Protein AF-A0A7R9H539-F1 (afdb_monomer)

Sequence (757 aa):
MKGAVKYFLKRWRNIGNGRETGSTESFCNLQKEQENGSVLKTHSPAEFNRLQQQCSSKSEEFDTLEEYIVESKCPQINIATLLIVILLIVVFIVVPIVYLLHCFGLLNSHWPADEFNRVLTDHSHSDPRKDRVYNFDTSYANQNYIKSVYKPKEYVSHKDGPKHLGALKLSPPPKPTIDQCTRVSDSLRFDCYPEEGANEKSCANRGCCWAKPNYTTDEPIDDQLNIPYCYYPLQFKGYKFVNVSETSFGSTAYLKRTFSSSYPKDARLLKMDVKYESQKRLRIKIYDPKHTRFEPPFPEVPVVEKAASNPDYRVFIDESQLGFKVIRNSDNETIFNSVNIGGFVFADQFLQLSALLPSQFIYGLGEHRSSLKLSTSWQIFTMMNHDQVPSENVSSHLTRQGFHPFYLVMEKSGNSHGVFLLNSNAMDVILQPTPAITFRTIGGILDLYFFLGPTPSDVVTQYTDVIGKPFMPPFWGLGFHLCRFGYKTLTETKEVWNRTRVRWYTAGFHAMDVQWNDLDYMAHSSDFTYNQTTYAGLPQFVNLLHQVGMHYVPLIDPGISAAEPAGTYPPYDEGLKLGIFVKNSSGQPFIGKLFQQVWNPVDTVWPDFTHPKTVDYWLDQLKSMHDKFQFDGAWIDMNEPSNFWSGSTRGCENNSLDYPPYTPGVLGGKLFFRTLCMNSEQHAGKHYDVHNLYGFTEAIVTSFVMSEIRERRPFVISRSTFSGHGHYAGHWSGDIASTWYDMKISVPGASLNSLTN

Structure (mmCIF, N/CA/C/O backbone):
data_AF-A0A7R9H539-F1
#
_entry.id   AF-A0A7R9H539-F1
#
loop_
_atom_site.group_PDB
_atom_site.id
_atom_site.type_symbol
_atom_site.label_atom_id
_atom_site.label_alt_id
_atom_site.label_comp_id
_atom_site.label_asym_id
_atom_site.label_entity_id
_atom_site.label_seq_id
_atom_site.pdbx_PDB_ins_code
_atom_site.Cartn_x
_atom_site.Cartn_y
_atom_site.Cartn_z
_atom_site.occupancy
_atom_site.B_iso_or_equiv
_atom_site.auth_seq_id
_atom_site.auth_comp_id
_atom_site.auth_asym_id
_atom_site.auth_atom_id
_atom_site.pdbx_PDB_model_num
ATOM 1 N N . MET A 1 1 ? -60.196 -14.425 5.681 1.00 45.78 1 MET A N 1
ATOM 2 C CA . MET A 1 1 ? -60.650 -13.257 4.878 1.00 45.78 1 MET A CA 1
ATOM 3 C C . MET A 1 1 ? -61.835 -12.462 5.453 1.00 45.78 1 MET A C 1
ATOM 5 O O . MET A 1 1 ? -61.834 -11.256 5.267 1.00 45.78 1 MET A O 1
ATOM 9 N N . LYS A 1 2 ? -62.806 -13.021 6.202 1.00 37.19 2 LYS A N 1
ATOM 10 C CA . LYS A 1 2 ? -63.928 -12.220 6.768 1.00 37.19 2 LYS A CA 1
ATOM 11 C C . LYS A 1 2 ? -63.585 -11.303 7.972 1.00 37.19 2 LYS A C 1
ATOM 13 O O . LYS A 1 2 ? -64.372 -10.419 8.286 1.00 37.19 2 LYS A O 1
ATOM 18 N N . GLY A 1 3 ? -62.418 -11.454 8.612 1.00 42.56 3 GLY A N 1
ATOM 19 C CA . GLY A 1 3 ? -61.951 -10.561 9.694 1.00 42.56 3 GLY A CA 1
ATOM 20 C C . GLY A 1 3 ? -61.209 -9.303 9.214 1.00 42.56 3 GLY A C 1
ATOM 21 O O . GLY A 1 3 ? -61.412 -8.220 9.754 1.00 42.56 3 GLY A O 1
ATOM 22 N N . ALA A 1 4 ? -60.417 -9.414 8.143 1.00 39.91 4 ALA A N 1
ATOM 23 C CA . ALA A 1 4 ? -59.607 -8.310 7.614 1.00 39.91 4 ALA A CA 1
ATOM 24 C C . ALA A 1 4 ? -60.449 -7.222 6.914 1.00 39.91 4 ALA A C 1
ATOM 26 O O . ALA A 1 4 ? -60.151 -6.034 7.017 1.00 39.91 4 ALA A O 1
ATOM 27 N N . VAL A 1 5 ? -61.572 -7.608 6.297 1.00 42.69 5 VAL A N 1
ATOM 28 C CA . VAL A 1 5 ? -62.507 -6.674 5.637 1.00 42.69 5 VAL A CA 1
ATOM 29 C C . VAL A 1 5 ? -63.252 -5.791 6.655 1.00 42.69 5 VAL A C 1
ATOM 31 O O . VAL A 1 5 ? -63.571 -4.639 6.370 1.00 42.69 5 VAL A O 1
ATOM 34 N N . LYS A 1 6 ? -63.460 -6.275 7.890 1.00 37.28 6 LYS A N 1
ATOM 35 C CA . LYS A 1 6 ? -64.132 -5.519 8.963 1.00 37.28 6 LYS A CA 1
ATOM 36 C C . LYS A 1 6 ? -63.228 -4.457 9.609 1.00 37.28 6 LYS A C 1
ATOM 38 O O . LYS A 1 6 ? -63.735 -3.474 10.144 1.00 37.28 6 LYS A O 1
ATOM 43 N N . TYR A 1 7 ? -61.907 -4.632 9.535 1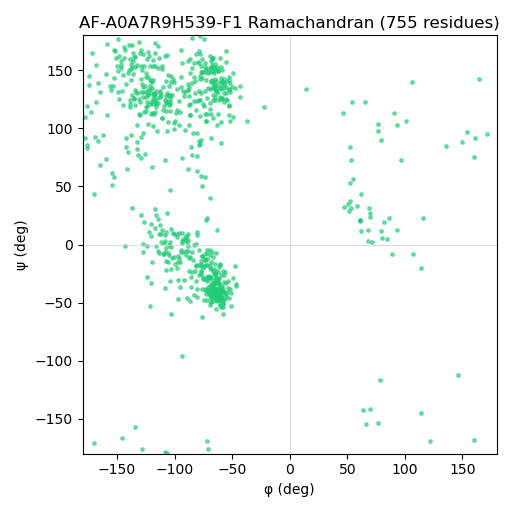.00 37.59 7 TYR A N 1
ATOM 44 C CA . TYR A 1 7 ? -60.923 -3.669 10.039 1.00 37.59 7 TYR A CA 1
ATOM 45 C C . TYR A 1 7 ? -60.695 -2.515 9.047 1.00 37.59 7 TYR A C 1
ATOM 47 O O . TYR A 1 7 ? -60.634 -1.354 9.446 1.00 37.59 7 TYR A O 1
ATOM 55 N N . PHE A 1 8 ? -60.685 -2.813 7.743 1.00 36.66 8 PHE A N 1
ATOM 56 C CA . PHE A 1 8 ? -60.481 -1.811 6.690 1.00 36.66 8 PHE A CA 1
ATOM 57 C C . PHE A 1 8 ? -61.675 -0.851 6.522 1.00 36.66 8 PHE A C 1
ATOM 59 O O . PHE A 1 8 ? -61.488 0.359 6.414 1.00 36.66 8 PHE A O 1
ATOM 66 N N . LEU A 1 9 ? -62.915 -1.349 6.625 1.00 37.00 9 LEU A N 1
ATOM 67 C CA . LEU A 1 9 ? -64.126 -0.515 6.536 1.00 37.00 9 LEU A CA 1
ATOM 68 C C . LEU A 1 9 ? -64.353 0.391 7.764 1.00 37.00 9 LEU A C 1
ATOM 70 O O . LEU A 1 9 ? -65.089 1.371 7.675 1.00 37.00 9 LEU A O 1
ATOM 74 N N . LYS A 1 10 ? -63.701 0.109 8.902 1.00 35.44 10 LYS A N 1
ATOM 75 C CA . LYS A 1 10 ? -63.755 0.958 10.105 1.00 35.44 10 LYS A CA 1
ATOM 76 C C . LYS A 1 10 ? -62.773 2.136 10.035 1.00 35.44 10 LYS A C 1
ATOM 78 O O . LYS A 1 10 ? -63.006 3.154 10.677 1.00 35.44 10 LYS A O 1
ATOM 83 N N . ARG A 1 11 ? -61.713 2.030 9.225 1.00 35.56 11 ARG A N 1
ATOM 84 C CA . ARG A 1 11 ? -60.688 3.077 9.066 1.00 35.56 11 ARG A CA 1
ATOM 85 C C . ARG A 1 11 ? -61.038 4.106 7.985 1.00 35.56 11 ARG A C 1
ATOM 87 O O . ARG A 1 11 ? -60.597 5.243 8.072 1.00 35.56 11 ARG A O 1
ATOM 94 N N . TRP A 1 12 ? -61.896 3.744 7.030 1.00 31.94 12 TRP A N 1
ATOM 95 C CA . TRP A 1 12 ? -62.347 4.647 5.961 1.00 31.94 12 TRP A CA 1
ATOM 96 C C . TRP A 1 12 ? -63.530 5.552 6.352 1.00 31.94 12 TRP A C 1
ATOM 98 O O . TRP A 1 12 ? -63.808 6.534 5.675 1.00 31.94 12 TRP A O 1
ATOM 108 N N . ARG A 1 13 ? -64.203 5.272 7.478 1.00 31.75 13 ARG A N 1
ATOM 109 C CA . ARG A 1 13 ? -65.351 6.060 7.968 1.00 31.75 13 ARG A CA 1
ATOM 110 C C . ARG A 1 13 ? -64.974 7.222 8.904 1.00 31.75 13 ARG A C 1
ATOM 112 O O . ARG A 1 13 ? -65.844 8.010 9.243 1.00 31.75 13 ARG A O 1
ATOM 119 N N . ASN A 1 14 ? -63.696 7.352 9.276 1.00 34.06 14 ASN A N 1
ATOM 120 C CA . ASN A 1 14 ? -63.194 8.392 10.192 1.00 34.06 14 ASN A CA 1
ATOM 121 C C . ASN A 1 14 ? -62.359 9.492 9.502 1.00 34.06 14 ASN A C 1
ATOM 123 O O . ASN A 1 14 ? -61.724 10.281 10.190 1.00 34.06 14 ASN A O 1
ATOM 127 N N . ILE A 1 15 ? -62.343 9.552 8.165 1.00 32.22 15 ILE A N 1
ATOM 128 C CA . ILE A 1 15 ? -61.579 10.564 7.400 1.00 32.22 15 ILE A CA 1
ATOM 129 C C . ILE A 1 15 ? -62.507 11.609 6.738 1.00 32.22 15 ILE A C 1
ATOM 131 O O . ILE A 1 15 ? -62.055 12.535 6.079 1.00 32.22 15 ILE A O 1
ATOM 135 N N . GLY A 1 16 ? -63.819 11.526 6.968 1.00 33.56 16 GLY A N 1
ATOM 136 C CA . GLY A 1 16 ? -64.788 12.510 6.484 1.00 33.56 16 GLY A CA 1
ATOM 137 C C . GLY A 1 16 ? -65.632 13.064 7.620 1.00 33.56 16 GLY A C 1
ATOM 138 O O . GLY A 1 16 ? -66.747 12.593 7.802 1.00 33.56 16 GLY A O 1
ATOM 139 N N . ASN A 1 17 ? -65.080 13.994 8.405 1.00 27.98 17 ASN A N 1
ATOM 140 C CA . ASN A 1 17 ? -65.816 14.995 9.191 1.00 27.98 17 ASN A CA 1
ATOM 141 C C . ASN A 1 17 ? -64.824 15.949 9.877 1.00 27.98 17 ASN A C 1
ATOM 143 O O . ASN A 1 17 ? -64.040 15.508 10.711 1.00 27.98 17 ASN A O 1
ATOM 147 N N . GLY A 1 18 ? -64.900 17.246 9.563 1.00 25.05 18 GLY A N 1
ATOM 148 C CA . GLY A 1 18 ? -64.243 18.308 10.336 1.00 25.05 18 GLY A CA 1
ATOM 149 C C . GLY A 1 18 ? -63.524 19.351 9.485 1.00 25.05 18 GLY A C 1
ATOM 150 O O . GLY A 1 18 ? -62.325 19.245 9.253 1.00 25.05 18 GLY A O 1
ATOM 151 N N . ARG A 1 19 ? -64.276 20.354 9.028 1.00 27.09 19 ARG A N 1
ATOM 152 C CA . ARG A 1 19 ? -63.780 21.642 8.528 1.00 27.09 19 ARG A CA 1
ATOM 153 C C . ARG A 1 19 ? -63.436 22.562 9.715 1.00 27.09 19 ARG A C 1
ATOM 155 O O . ARG A 1 19 ? -64.056 22.435 10.764 1.00 27.09 19 ARG A O 1
ATOM 162 N N . GLU A 1 20 ? -62.559 23.525 9.421 1.00 28.67 20 GLU A N 1
ATOM 163 C CA . GLU A 1 20 ? -62.415 24.874 10.009 1.00 28.67 20 GLU A CA 1
ATOM 164 C C . GLU A 1 20 ? -61.497 25.125 11.232 1.00 28.67 20 GLU A C 1
ATOM 166 O O . GLU A 1 20 ? -61.755 24.710 12.354 1.00 28.67 20 GLU A O 1
ATOM 171 N N . THR A 1 21 ? -60.437 25.901 10.932 1.00 27.45 21 THR A N 1
ATOM 172 C CA . THR A 1 21 ? -59.891 27.085 11.638 1.00 27.45 21 THR A CA 1
ATOM 173 C C . THR A 1 21 ? -59.528 27.004 13.127 1.00 27.45 21 THR A C 1
ATOM 175 O O . THR A 1 21 ? -60.394 26.845 13.979 1.00 27.45 21 THR A O 1
ATOM 178 N N . GLY A 1 22 ? -58.261 27.304 13.455 1.00 24.70 22 GLY A N 1
ATOM 179 C CA . GLY A 1 22 ? -57.865 27.651 14.826 1.00 24.70 22 GLY A CA 1
ATOM 180 C C . GLY A 1 22 ? -56.356 27.759 15.075 1.00 24.70 22 GLY A C 1
ATOM 181 O O . GLY A 1 22 ? -55.709 26.760 15.356 1.00 24.70 22 GLY A O 1
ATOM 182 N N . SER A 1 23 ? -55.844 28.992 14.993 1.00 26.28 23 SER A N 1
ATOM 183 C CA . SER A 1 23 ? -54.790 29.604 15.829 1.00 26.28 23 SER A CA 1
ATOM 184 C C . SER A 1 23 ? -53.491 28.841 16.155 1.00 26.28 23 SER A C 1
ATOM 186 O O . SER A 1 23 ? -53.438 27.951 17.004 1.00 26.28 23 SER A O 1
ATOM 188 N N . THR A 1 24 ? -52.390 29.371 15.617 1.00 30.52 24 THR A N 1
ATOM 189 C CA . THR A 1 24 ? -51.058 29.398 16.238 1.00 30.52 24 THR A CA 1
ATOM 190 C C . THR A 1 24 ? -51.103 30.148 17.573 1.00 30.52 24 THR A C 1
ATOM 192 O O . THR A 1 24 ? -50.876 31.350 17.607 1.00 30.52 24 THR A O 1
ATOM 195 N N . GLU A 1 25 ? -51.414 29.458 18.667 1.00 28.39 25 GLU A N 1
ATOM 196 C CA . GLU A 1 25 ? -51.199 29.955 20.033 1.00 28.39 25 GLU A CA 1
ATOM 197 C C . GLU A 1 25 ? -51.353 28.797 21.028 1.00 28.39 25 GLU A C 1
ATOM 199 O O . GLU A 1 25 ? -52.444 28.501 21.498 1.00 28.39 25 GLU A O 1
ATOM 204 N N . SER A 1 26 ? -50.263 28.080 21.313 1.00 27.23 26 SER A N 1
ATOM 205 C CA . SER A 1 26 ? -50.132 27.241 22.514 1.00 27.23 26 SER A CA 1
ATOM 206 C C . SER A 1 26 ? -48.725 26.650 22.569 1.00 27.23 26 SER A C 1
ATOM 208 O O . SER A 1 26 ? -48.500 25.554 22.079 1.00 27.23 26 SER A O 1
ATOM 210 N N . PHE A 1 27 ? -47.756 27.413 23.076 1.00 27.27 27 PHE A N 1
ATOM 211 C CA . PHE A 1 27 ? -46.620 26.911 23.874 1.00 27.27 27 PHE A CA 1
ATOM 212 C C . PHE A 1 27 ? -45.849 28.094 24.495 1.00 27.27 27 PHE A C 1
ATOM 214 O O . PHE A 1 27 ? -44.628 28.143 24.519 1.00 27.27 27 PHE A O 1
ATOM 221 N N . CYS A 1 28 ? -46.588 29.070 25.024 1.00 25.69 28 CYS A N 1
ATOM 222 C CA . CYS A 1 28 ? -46.070 30.104 25.916 1.00 25.69 28 CYS A CA 1
ATOM 223 C C . CYS A 1 28 ? -47.145 30.378 26.964 1.00 25.69 28 CYS A C 1
ATOM 225 O O . CYS A 1 28 ? -47.969 31.259 26.771 1.00 25.69 28 CYS A O 1
ATOM 227 N N . ASN A 1 29 ? -47.184 29.570 28.025 1.00 23.89 29 ASN A N 1
ATOM 228 C CA . ASN A 1 29 ? -47.658 29.981 29.349 1.00 23.89 29 ASN A CA 1
ATOM 229 C C . ASN A 1 29 ? -47.504 28.821 30.330 1.00 23.89 29 ASN A C 1
ATOM 231 O O . ASN A 1 29 ? -48.401 28.004 30.480 1.00 23.89 29 ASN A O 1
ATOM 235 N N . LEU A 1 30 ? -46.355 28.778 31.000 1.00 27.06 30 LEU A N 1
ATOM 236 C CA . LEU A 1 30 ? -46.206 28.252 32.357 1.00 27.06 30 LEU A CA 1
ATOM 237 C C . LEU A 1 30 ? -44.905 28.833 32.924 1.00 27.06 30 LEU A C 1
ATOM 239 O O . LEU A 1 30 ? -43.887 28.157 32.972 1.00 27.06 30 LEU A O 1
ATOM 243 N N . GLN A 1 31 ? -44.933 30.124 33.268 1.00 26.50 31 GLN A N 1
ATOM 244 C CA . GLN A 1 31 ? -44.159 30.704 34.376 1.00 26.50 31 GLN A CA 1
ATOM 245 C C . GLN A 1 31 ? -44.509 32.190 34.538 1.00 26.50 31 GLN A C 1
ATOM 247 O O . GLN A 1 31 ? -43.849 33.087 34.021 1.00 26.50 31 GLN A O 1
ATOM 252 N N . LYS A 1 32 ? -45.580 32.441 35.290 1.00 23.66 32 LYS A N 1
ATOM 253 C CA . LYS A 1 32 ? -45.769 33.678 36.048 1.00 23.66 32 LYS A CA 1
ATOM 254 C C . LYS A 1 32 ? -46.434 33.311 37.366 1.00 23.66 32 LYS A C 1
ATOM 256 O O . LYS A 1 32 ? -47.652 33.283 37.454 1.00 23.66 32 LYS A O 1
ATOM 261 N N . GLU A 1 33 ? -45.614 33.057 38.377 1.00 26.33 33 GLU A N 1
ATOM 262 C CA . GLU A 1 33 ? -45.968 33.371 39.756 1.00 26.33 33 GLU A CA 1
ATOM 263 C C . GLU A 1 33 ? -44.771 34.049 40.433 1.00 26.33 33 GLU A C 1
ATOM 265 O O . GLU A 1 33 ? -43.681 33.493 40.522 1.00 26.33 33 GLU A O 1
ATOM 270 N N . GLN A 1 34 ? -45.056 35.275 40.877 1.00 26.25 34 GLN A N 1
ATOM 271 C CA . GLN A 1 34 ? -44.444 36.043 41.962 1.00 26.25 34 GLN A CA 1
ATOM 272 C C . GLN A 1 34 ? -43.073 36.714 41.760 1.00 26.25 34 GLN A C 1
ATOM 274 O O . GLN A 1 34 ? -41.998 36.168 41.987 1.00 26.25 34 GLN A O 1
ATOM 279 N N . GLU A 1 35 ? -43.188 38.008 41.450 1.00 27.72 35 GLU A N 1
ATOM 280 C CA . GLU A 1 35 ? -42.261 39.084 41.793 1.00 27.72 35 GLU A CA 1
ATOM 281 C C . GLU A 1 35 ? -42.042 39.194 43.314 1.00 27.72 35 GLU A C 1
ATOM 283 O O . GLU A 1 35 ? -42.999 39.123 44.086 1.00 27.72 35 GLU A O 1
ATOM 288 N N . ASN A 1 36 ? -40.807 39.495 43.731 1.00 25.47 36 ASN A N 1
ATOM 289 C CA . ASN A 1 36 ? -40.547 40.574 44.691 1.00 25.47 36 ASN A CA 1
ATOM 290 C C . ASN A 1 36 ? -39.048 40.912 44.796 1.00 25.47 36 ASN A C 1
ATOM 292 O O . ASN A 1 36 ? -38.239 40.086 45.200 1.00 25.47 36 ASN A O 1
ATOM 296 N N . GLY A 1 37 ? -38.722 42.183 44.541 1.00 24.48 37 GLY A N 1
ATOM 297 C CA . GLY A 1 37 ? -37.800 42.935 45.397 1.00 24.48 37 GLY A CA 1
ATOM 298 C C . GLY A 1 37 ? -36.302 42.980 45.059 1.00 24.48 37 GLY A C 1
ATOM 299 O O . GLY A 1 37 ? -35.521 42.157 45.516 1.00 24.48 37 GLY A O 1
ATOM 300 N N . SER A 1 38 ? -35.907 44.132 44.502 1.00 25.41 38 SER A N 1
ATOM 301 C CA . SER A 1 38 ? -34.755 44.965 44.916 1.00 25.41 38 SER A CA 1
ATOM 302 C C . SER A 1 38 ? -33.404 44.926 44.149 1.00 25.41 38 SER A C 1
ATOM 304 O O . SER A 1 38 ? -32.565 44.054 44.315 1.00 25.41 38 SER A O 1
ATOM 306 N N . VAL A 1 39 ? -33.200 46.032 43.407 1.00 27.67 39 VAL A N 1
ATOM 307 C CA . VAL A 1 39 ? -32.022 46.941 43.363 1.00 27.67 39 VAL A CA 1
ATOM 308 C C . VAL A 1 39 ? -30.753 46.558 42.560 1.00 27.67 39 VAL A C 1
ATOM 310 O O . VAL A 1 39 ? -29.774 46.033 43.071 1.00 27.67 39 VAL A O 1
ATOM 313 N N . LEU A 1 40 ? -30.780 46.976 41.284 1.00 27.97 40 LEU A N 1
ATOM 314 C CA . LEU A 1 40 ? -29.850 47.854 40.524 1.00 27.97 40 LEU A CA 1
ATOM 315 C C . LEU A 1 40 ? -28.440 48.212 41.064 1.00 27.97 40 LEU A C 1
ATOM 317 O O . LEU A 1 40 ? -28.324 48.807 42.134 1.00 27.97 40 LEU A O 1
ATOM 321 N N . LYS A 1 41 ? -27.428 48.099 40.173 1.00 29.30 41 LYS A N 1
ATOM 322 C CA . LYS A 1 41 ? -26.567 49.164 39.549 1.00 29.30 41 LYS A CA 1
ATOM 323 C C . LYS A 1 41 ? -25.312 48.497 38.919 1.00 29.30 41 LYS A C 1
ATOM 325 O O . LYS A 1 41 ? -24.796 47.571 39.521 1.00 29.30 41 LYS A O 1
ATOM 330 N N . THR A 1 42 ? -24.716 48.845 37.768 1.00 29.16 42 THR A N 1
ATOM 331 C CA . THR A 1 42 ? -24.806 49.941 36.771 1.00 29.16 42 THR A CA 1
ATOM 332 C C . THR A 1 42 ? -23.883 49.605 35.579 1.00 29.16 42 THR A C 1
ATOM 334 O O . THR A 1 42 ? -22.797 49.100 35.831 1.00 29.16 42 THR A O 1
ATOM 337 N N . HIS A 1 43 ? -24.246 49.956 34.333 1.00 30.98 43 HIS A N 1
ATOM 338 C CA . HIS A 1 43 ? -23.460 50.797 33.396 1.00 30.98 43 HIS A CA 1
ATOM 339 C C . HIS A 1 43 ? -24.290 51.146 32.132 1.00 30.98 43 HIS A C 1
ATOM 341 O O . HIS A 1 43 ? -25.387 50.632 31.951 1.00 30.98 43 HIS A O 1
ATOM 347 N N . SER A 1 44 ? -23.825 52.143 31.371 1.00 30.97 44 SER A N 1
ATOM 348 C CA . SER A 1 44 ? -24.569 53.246 30.730 1.00 30.97 44 SER A CA 1
ATOM 349 C C . SER A 1 44 ? -25.296 52.987 29.391 1.00 30.97 44 SER A C 1
ATOM 351 O O . SER A 1 44 ? -24.962 52.050 28.673 1.00 30.97 44 SER A O 1
ATOM 353 N N . PRO A 1 45 ? -26.231 53.884 28.996 1.00 35.16 45 PRO A N 1
ATOM 354 C CA . PRO A 1 45 ? -27.089 53.756 27.823 1.00 35.16 45 PRO A CA 1
ATOM 355 C C . PRO A 1 45 ? -26.509 54.507 26.614 1.00 35.16 45 PRO A C 1
ATOM 357 O O . PRO A 1 45 ? -26.610 55.729 26.526 1.00 35.16 45 PRO A O 1
ATOM 360 N N . ALA A 1 46 ? -25.912 53.776 25.672 1.00 34.72 46 ALA A N 1
ATOM 361 C CA . ALA A 1 46 ? -25.541 54.321 24.359 1.00 34.72 46 ALA A CA 1
ATOM 362 C C . ALA A 1 46 ? -25.709 53.337 23.181 1.00 34.72 46 ALA A C 1
ATOM 364 O O . ALA A 1 46 ? -25.512 53.732 22.037 1.00 34.72 46 ALA A O 1
ATOM 365 N N . GLU A 1 47 ? -26.143 52.092 23.412 1.00 38.19 47 GLU A N 1
ATOM 366 C CA . GLU A 1 47 ? -26.268 51.082 22.341 1.00 38.19 47 GLU A CA 1
ATOM 367 C C . GLU A 1 47 ? -27.701 50.595 22.076 1.00 38.19 47 GLU A C 1
ATOM 369 O O . GLU A 1 47 ? -27.937 49.846 21.133 1.00 38.19 47 GLU A O 1
ATOM 374 N N . PHE A 1 48 ? -28.697 51.079 22.825 1.00 36.59 48 PHE A N 1
ATOM 375 C CA . PHE A 1 48 ? -30.083 50.611 22.672 1.00 36.59 48 PHE A CA 1
ATOM 376 C C . PHE A 1 48 ? -30.848 51.269 21.504 1.00 36.59 48 PHE A C 1
ATOM 378 O O . PHE A 1 48 ? -31.813 50.707 21.001 1.00 36.59 48 PHE A O 1
ATOM 385 N N . ASN A 1 49 ? -30.374 52.410 20.991 1.00 37.81 49 ASN A N 1
ATOM 386 C CA . ASN A 1 49 ? -31.022 53.131 19.883 1.00 37.81 49 ASN A CA 1
ATOM 387 C C . ASN A 1 49 ? -30.484 52.776 18.483 1.00 37.81 49 ASN A C 1
ATOM 389 O O . ASN A 1 49 ? -30.838 53.439 17.512 1.00 37.81 49 ASN A O 1
ATOM 393 N N . ARG A 1 50 ? -29.652 51.732 18.343 1.00 37.53 50 ARG A N 1
ATOM 394 C CA . ARG A 1 50 ? -29.184 51.244 17.027 1.00 37.53 50 ARG A CA 1
ATOM 395 C C . ARG A 1 50 ? -29.749 49.892 16.594 1.00 37.53 50 ARG A C 1
ATOM 397 O O . ARG A 1 50 ? -29.577 49.535 15.436 1.00 37.53 50 ARG A O 1
ATOM 404 N N . LEU A 1 51 ? -30.472 49.179 17.459 1.00 34.88 51 LEU A N 1
ATOM 405 C CA . LEU A 1 51 ? -31.026 47.854 17.137 1.00 34.88 51 LEU A CA 1
ATOM 406 C C . LEU A 1 51 ? -32.549 47.834 16.930 1.00 34.88 51 LEU A C 1
ATOM 408 O O . LEU A 1 51 ? -33.094 46.816 16.522 1.00 34.88 51 LEU A O 1
ATOM 412 N N . GLN A 1 52 ? -33.238 48.964 17.113 1.00 33.91 52 GLN A N 1
ATOM 413 C CA . GLN A 1 52 ? -34.695 49.054 16.940 1.00 33.91 52 GLN A CA 1
ATOM 414 C C . GLN A 1 52 ? -35.129 49.612 15.570 1.00 33.91 52 GLN A C 1
ATOM 416 O O . GLN A 1 52 ? -36.314 49.805 15.326 1.00 33.91 52 GLN A O 1
ATOM 421 N N . GLN A 1 53 ? -34.180 49.834 14.651 1.00 34.84 53 GLN A N 1
ATOM 422 C CA . GLN A 1 53 ? -34.434 50.386 13.311 1.00 34.84 53 GLN A CA 1
ATOM 423 C C . GLN A 1 53 ? -34.165 49.398 12.157 1.00 34.84 53 GLN A C 1
ATOM 425 O O . GLN A 1 53 ? -34.214 49.785 10.995 1.00 34.84 53 GLN A O 1
ATOM 430 N N . GLN A 1 54 ? -33.919 48.116 12.457 1.00 33.66 54 GLN A N 1
ATOM 431 C CA . GLN A 1 54 ? -33.676 47.067 11.449 1.00 33.66 54 GLN A CA 1
ATOM 432 C C . GLN A 1 54 ? -34.650 45.875 11.510 1.00 33.66 54 GLN A C 1
ATOM 434 O O . GLN A 1 54 ? -34.455 44.895 10.802 1.00 33.66 54 GLN A O 1
ATOM 439 N N . CYS A 1 55 ? -35.739 45.971 12.280 1.00 29.25 55 CYS A N 1
ATOM 440 C CA . CYS A 1 55 ? -36.824 44.972 12.304 1.00 29.25 55 CYS A CA 1
ATOM 441 C C . CYS A 1 55 ? -38.176 45.536 11.825 1.00 29.25 55 CYS A C 1
ATOM 443 O O . CYS A 1 55 ? -39.229 45.080 12.254 1.00 29.25 55 CYS A O 1
ATOM 445 N N . SER A 1 56 ? -38.142 46.514 10.913 1.00 31.94 56 SER A N 1
ATOM 446 C CA . SER A 1 56 ? -39.337 47.098 10.287 1.00 31.94 56 SER A CA 1
ATOM 447 C C . SER A 1 56 ? -39.084 47.382 8.803 1.00 31.94 56 SER A C 1
ATOM 449 O O . SER A 1 56 ? -39.004 48.531 8.387 1.00 31.94 56 SER A O 1
ATOM 451 N N . SER A 1 57 ? -38.866 46.340 8.000 1.00 29.58 57 SER A N 1
ATOM 452 C CA . SER A 1 57 ? -39.082 46.383 6.542 1.00 29.58 57 SER A CA 1
ATOM 453 C C . SER A 1 57 ? -39.000 44.975 5.951 1.00 29.58 57 SER A C 1
ATOM 455 O O . SER A 1 57 ? -37.915 44.488 5.648 1.00 29.58 57 SER A O 1
ATOM 457 N N . LYS A 1 58 ? -40.160 44.315 5.848 1.00 31.50 58 LYS A N 1
ATOM 458 C CA . LYS A 1 58 ? -40.557 43.299 4.846 1.00 31.50 58 LYS A CA 1
ATOM 459 C C . LYS A 1 58 ? -41.726 42.479 5.405 1.00 31.50 58 LYS A C 1
ATOM 461 O O . LYS A 1 58 ? -41.555 41.350 5.851 1.00 31.50 58 LYS A O 1
ATOM 466 N N . SER A 1 59 ? -42.909 43.085 5.400 1.00 27.58 59 SER A N 1
ATOM 467 C CA . SER A 1 59 ? -44.191 42.395 5.572 1.00 27.58 59 SER A CA 1
ATOM 468 C C . SER A 1 59 ? -45.299 43.217 4.901 1.00 27.58 59 SER A C 1
ATOM 470 O O . SER A 1 59 ? -46.194 43.730 5.561 1.00 27.58 59 SER A O 1
ATOM 472 N N . GLU A 1 60 ? -45.194 43.403 3.591 1.00 29.16 60 GLU A N 1
ATOM 473 C CA . GLU A 1 60 ? -46.289 43.878 2.742 1.00 29.16 60 GLU A CA 1
ATOM 474 C C . GLU A 1 60 ? -46.261 43.041 1.455 1.00 29.16 60 GLU A C 1
ATOM 476 O O . GLU A 1 60 ? -45.174 42.717 0.982 1.00 29.16 60 GLU A O 1
ATOM 481 N N . GLU A 1 61 ? -47.452 42.703 0.948 1.00 29.88 61 GLU A N 1
ATOM 482 C CA . GLU A 1 61 ? -47.792 41.828 -0.195 1.00 29.88 61 GLU A CA 1
ATOM 483 C C . GLU A 1 61 ? -48.152 40.372 0.137 1.00 29.88 61 GLU A C 1
ATOM 485 O O . GLU A 1 61 ? -47.415 39.454 -0.188 1.00 29.88 61 GLU A O 1
ATOM 490 N N . PHE A 1 62 ? -49.338 40.163 0.719 1.00 26.33 62 PHE A N 1
ATOM 491 C CA . PHE A 1 62 ? -50.237 39.044 0.390 1.00 26.33 62 PHE A CA 1
ATOM 492 C C . PHE A 1 62 ? -51.640 39.378 0.916 1.00 26.33 62 PHE A C 1
ATOM 494 O O . PHE A 1 62 ? -51.916 39.166 2.088 1.00 26.33 62 PHE A O 1
ATOM 501 N N . ASP A 1 63 ? -52.491 39.946 0.061 1.00 25.94 63 ASP A N 1
ATOM 502 C CA . ASP A 1 63 ? -53.952 39.791 0.119 1.00 25.94 63 ASP A CA 1
ATOM 503 C C . ASP A 1 63 ? -54.565 40.441 -1.125 1.00 25.94 63 ASP A C 1
ATOM 505 O O . ASP A 1 63 ? -54.433 41.648 -1.313 1.00 25.94 63 ASP A O 1
ATOM 509 N N . THR A 1 64 ? -55.173 39.619 -1.990 1.00 28.88 64 THR A N 1
ATOM 510 C CA . THR A 1 64 ? -56.282 39.894 -2.939 1.00 28.88 64 THR A CA 1
ATOM 511 C C . THR A 1 64 ? -56.170 38.997 -4.176 1.00 28.88 64 THR A C 1
ATOM 513 O O . THR A 1 64 ? -55.584 39.387 -5.176 1.00 28.88 64 THR A O 1
ATOM 516 N N . LEU A 1 65 ? -56.754 37.792 -4.137 1.00 28.17 65 LEU A N 1
ATOM 517 C CA . LEU A 1 65 ? -57.266 37.120 -5.345 1.00 28.17 65 LEU A CA 1
ATOM 518 C C . LEU A 1 65 ? -58.203 35.954 -4.972 1.00 28.17 65 LEU A C 1
ATOM 520 O O . LEU A 1 65 ? -57.901 34.780 -5.166 1.00 28.17 65 LEU A O 1
ATOM 524 N N . GLU A 1 66 ? -59.368 36.302 -4.425 1.00 28.20 66 GLU A N 1
ATOM 525 C CA . GLU A 1 66 ? -60.570 35.463 -4.436 1.00 28.20 66 GLU A CA 1
ATOM 526 C C . GLU A 1 66 ? -61.552 36.085 -5.437 1.00 28.20 66 GLU A C 1
ATOM 528 O O . GLU A 1 66 ? -62.221 37.053 -5.106 1.00 28.20 66 GLU A O 1
ATOM 533 N N . GLU A 1 67 ? -61.603 35.574 -6.671 1.00 29.38 67 GLU A N 1
ATOM 534 C CA . GLU A 1 67 ? -62.777 35.657 -7.558 1.00 29.38 67 GLU A CA 1
ATOM 535 C C . GLU A 1 67 ? -62.493 34.911 -8.872 1.00 29.38 67 GLU A C 1
ATOM 537 O O . GLU A 1 67 ? -61.660 35.346 -9.660 1.00 29.38 67 GLU A O 1
ATOM 542 N N . TYR A 1 68 ? -63.153 33.763 -9.074 1.00 26.53 68 TYR A N 1
ATOM 543 C CA . TYR A 1 68 ? -63.816 33.302 -10.313 1.00 26.53 68 TYR A CA 1
ATOM 544 C C . TYR A 1 68 ? -64.032 31.777 -10.269 1.00 26.53 68 TYR A C 1
ATOM 546 O O . TYR A 1 68 ? -63.202 30.981 -10.704 1.00 26.53 68 TYR A O 1
ATOM 554 N N . ILE A 1 69 ? -65.202 31.366 -9.772 1.00 27.12 69 ILE A N 1
ATOM 555 C CA . ILE A 1 69 ? -65.806 30.060 -10.060 1.00 27.12 69 ILE A CA 1
ATOM 556 C C . ILE A 1 69 ? -67.035 30.342 -10.920 1.00 27.12 69 ILE A C 1
ATOM 558 O O . ILE A 1 69 ? -68.025 30.860 -10.412 1.00 27.12 69 ILE A O 1
ATOM 562 N N . VAL A 1 70 ? -66.985 29.988 -12.208 1.00 31.02 70 VAL A N 1
ATOM 563 C CA . VAL A 1 70 ? -68.167 29.918 -13.080 1.00 31.02 70 VAL A CA 1
ATOM 564 C C . VAL A 1 70 ? -68.091 28.669 -13.970 1.00 31.02 70 VAL A C 1
ATOM 566 O O . VAL A 1 70 ? -67.186 28.502 -14.778 1.00 31.02 70 VAL A O 1
ATOM 569 N N . GLU A 1 71 ? -69.105 27.831 -13.757 1.00 29.69 71 GLU A N 1
ATOM 570 C CA . GLU A 1 71 ? -69.814 26.913 -14.657 1.00 29.69 71 GLU A CA 1
ATOM 571 C C . GLU A 1 71 ? -69.159 25.684 -15.316 1.00 29.69 71 GLU A C 1
ATOM 573 O O . GLU A 1 71 ? -68.269 25.703 -16.160 1.00 29.69 71 GLU A O 1
ATOM 578 N N . SER A 1 72 ? -69.823 24.576 -14.993 1.00 29.73 72 SER A N 1
ATOM 579 C CA . SER A 1 72 ? -69.825 23.247 -15.583 1.00 29.73 72 SER A CA 1
ATOM 580 C C . SER A 1 72 ? -70.261 23.183 -17.053 1.00 29.73 72 SER A C 1
ATOM 582 O O . SER A 1 72 ? -71.358 23.627 -17.394 1.00 29.73 72 SER A O 1
ATOM 584 N N . LYS A 1 73 ? -69.526 22.408 -17.863 1.00 31.91 73 LYS A N 1
ATOM 585 C CA . LYS A 1 73 ? -70.090 21.557 -18.929 1.00 31.91 73 LYS A CA 1
ATOM 586 C C . LYS A 1 73 ? -69.364 20.206 -18.947 1.00 31.91 73 LYS A C 1
ATOM 588 O O . LYS A 1 73 ? -68.145 20.157 -19.060 1.00 31.91 73 LYS A O 1
ATOM 593 N N . CYS A 1 74 ? -70.120 19.112 -18.826 1.00 34.59 74 CYS A N 1
ATOM 594 C CA . CYS A 1 74 ? -69.616 17.745 -18.997 1.00 34.59 74 CYS A CA 1
ATOM 595 C C . CYS A 1 74 ? -69.118 17.530 -20.439 1.00 34.59 74 CYS A C 1
ATOM 597 O O . CYS A 1 74 ? -69.901 17.775 -21.362 1.00 34.59 74 CYS A O 1
ATOM 599 N N . PRO A 1 75 ? -67.902 17.002 -20.672 1.00 40.69 75 PRO A N 1
ATOM 600 C CA . PRO A 1 75 ? -67.524 16.476 -21.972 1.00 40.69 75 PRO A CA 1
ATOM 601 C C . PRO A 1 75 ? -67.774 14.966 -22.039 1.00 40.69 75 PRO A C 1
ATOM 603 O O . PRO A 1 75 ? -67.463 14.210 -21.118 1.00 40.69 75 PRO A O 1
ATOM 606 N N . GLN A 1 76 ? -68.348 14.539 -23.161 1.00 50.88 76 GLN A N 1
ATOM 607 C CA . GLN A 1 76 ? -68.492 13.138 -23.535 1.00 50.88 76 GLN A CA 1
ATOM 608 C C . GLN A 1 76 ? -67.146 12.407 -23.466 1.00 50.88 76 GLN A C 1
ATOM 610 O O . GLN A 1 76 ? -66.110 12.962 -23.835 1.00 50.88 76 GLN A O 1
ATOM 615 N N . ILE A 1 77 ? -67.177 11.152 -23.005 1.00 50.28 77 ILE A N 1
ATOM 616 C CA . ILE A 1 77 ? -66.000 10.285 -22.901 1.00 50.28 77 ILE A CA 1
ATOM 617 C C . ILE A 1 77 ? -65.408 10.114 -24.304 1.00 50.28 77 ILE A C 1
ATOM 619 O O . ILE A 1 77 ? -65.953 9.401 -25.145 1.00 50.28 77 ILE A O 1
ATOM 623 N N . ASN A 1 78 ? -64.291 10.793 -24.556 1.00 65.81 78 ASN A N 1
ATOM 624 C CA . ASN A 1 78 ? -63.495 10.609 -25.759 1.00 65.81 78 ASN A CA 1
ATOM 625 C C . ASN A 1 78 ? -62.922 9.179 -25.746 1.00 65.81 78 ASN A C 1
ATOM 627 O O . ASN A 1 78 ? -62.525 8.669 -24.697 1.00 65.81 78 ASN A O 1
ATOM 631 N N . ILE A 1 79 ? -62.856 8.541 -26.916 1.00 62.72 79 ILE A N 1
ATOM 632 C CA . ILE A 1 79 ? -62.250 7.220 -27.148 1.00 62.72 79 ILE A CA 1
ATOM 633 C C . ILE A 1 79 ? -60.866 7.108 -26.483 1.00 62.72 79 ILE A C 1
ATOM 635 O O . ILE A 1 79 ? -60.532 6.055 -25.949 1.00 62.72 79 ILE A O 1
ATOM 639 N N . ALA A 1 80 ? -60.097 8.199 -26.417 1.00 64.75 80 ALA A N 1
ATOM 640 C CA . ALA A 1 80 ? -58.821 8.245 -25.701 1.00 64.75 80 ALA A CA 1
ATOM 641 C C . ALA A 1 80 ? -58.954 7.925 -24.198 1.00 64.75 80 ALA A C 1
ATOM 643 O O . ALA A 1 80 ? -58.153 7.175 -23.649 1.00 64.75 80 ALA A O 1
ATOM 644 N N . THR A 1 81 ? -59.991 8.429 -23.528 1.00 68.06 81 THR A N 1
ATOM 645 C CA . THR A 1 81 ? -60.254 8.155 -22.110 1.00 68.06 81 THR A CA 1
ATOM 646 C C . THR A 1 81 ? -60.722 6.713 -21.903 1.00 68.06 81 THR A C 1
ATOM 648 O O . THR A 1 81 ? -60.312 6.072 -20.940 1.00 68.06 81 THR A O 1
ATOM 651 N N . LEU A 1 82 ? -61.511 6.163 -22.834 1.00 69.00 82 LEU A N 1
ATOM 652 C CA . LEU A 1 82 ? -61.905 4.750 -22.809 1.00 69.00 82 LEU A CA 1
ATOM 653 C C . LEU A 1 82 ? -60.690 3.826 -22.999 1.00 69.00 82 LEU A C 1
ATOM 655 O O . LEU A 1 82 ? -60.555 2.836 -22.286 1.00 69.00 82 LEU A O 1
ATOM 659 N N . LEU A 1 83 ? -59.774 4.179 -23.904 1.00 69.25 83 LEU A N 1
ATOM 660 C CA . LEU A 1 83 ? -58.526 3.446 -24.124 1.00 69.25 83 LEU A CA 1
ATOM 661 C C . LEU A 1 83 ? -57.602 3.509 -22.906 1.00 69.25 83 LEU A C 1
ATOM 663 O O . LEU A 1 83 ? -57.017 2.492 -22.550 1.00 69.25 83 LEU A O 1
ATOM 667 N N . ILE A 1 84 ? -57.521 4.653 -22.220 1.00 75.25 84 ILE A N 1
ATOM 668 C CA . ILE A 1 84 ? -56.760 4.782 -20.967 1.00 75.25 84 ILE A CA 1
ATOM 669 C C . ILE A 1 84 ? -57.381 3.917 -19.867 1.00 75.25 84 ILE A C 1
ATOM 671 O O . ILE A 1 84 ? -56.657 3.225 -19.160 1.00 75.25 84 ILE A O 1
ATOM 675 N N . VAL A 1 85 ? -58.710 3.884 -19.741 1.00 75.94 85 VAL A N 1
ATOM 676 C CA . VAL A 1 85 ? -59.386 3.021 -18.758 1.00 75.94 85 VAL A CA 1
ATOM 677 C C . VAL A 1 85 ? -59.176 1.538 -19.081 1.00 75.94 85 VAL A C 1
ATOM 679 O O . VAL A 1 85 ? -58.897 0.761 -18.172 1.00 75.94 85 VAL A O 1
ATOM 682 N N . ILE A 1 86 ? -59.225 1.137 -20.355 1.00 76.00 86 ILE A N 1
ATOM 683 C CA . ILE A 1 86 ? -58.904 -0.236 -20.776 1.00 76.00 86 ILE A CA 1
ATOM 684 C C . ILE A 1 86 ? -57.440 -0.564 -20.461 1.00 76.00 86 ILE A C 1
ATOM 686 O O . ILE A 1 86 ? -57.165 -1.629 -19.915 1.00 76.00 86 ILE A O 1
ATOM 690 N N . LEU A 1 87 ? -56.510 0.357 -20.727 1.00 77.50 87 LEU A N 1
ATOM 691 C CA . LEU A 1 87 ? -55.094 0.180 -20.409 1.00 77.50 87 LEU A CA 1
ATOM 692 C C . LEU A 1 87 ? -54.881 0.016 -18.897 1.00 77.50 87 LEU A C 1
ATOM 694 O O . LEU A 1 87 ? -54.158 -0.878 -18.469 1.00 77.50 87 LEU A O 1
ATOM 698 N N . LEU A 1 88 ? -55.564 0.821 -18.080 1.00 76.75 88 LEU A N 1
ATOM 699 C CA . LEU A 1 88 ? -55.509 0.723 -16.622 1.00 76.75 88 LEU A CA 1
ATOM 700 C C . LEU A 1 88 ? -56.116 -0.594 -16.116 1.00 76.75 88 LEU A C 1
ATOM 702 O O . LEU A 1 88 ? -55.553 -1.208 -15.217 1.00 76.75 88 LEU A O 1
ATOM 706 N N . ILE A 1 89 ? -57.206 -1.084 -16.714 1.00 77.81 89 ILE A N 1
ATOM 707 C CA . ILE A 1 89 ? -57.780 -2.399 -16.382 1.00 77.81 89 ILE A CA 1
ATOM 708 C C . ILE A 1 89 ? -56.808 -3.523 -16.763 1.00 77.81 89 ILE A C 1
ATOM 710 O O . ILE A 1 89 ? -56.612 -4.459 -15.987 1.00 77.81 89 ILE A O 1
ATOM 714 N N . VAL A 1 90 ? -56.148 -3.435 -17.918 1.00 81.00 90 VAL A N 1
ATOM 715 C CA . VAL A 1 90 ? -55.153 -4.434 -18.325 1.00 81.00 90 VAL A CA 1
ATOM 716 C C . VAL A 1 90 ? -53.966 -4.434 -17.359 1.00 81.00 90 VAL A C 1
ATOM 718 O O . VAL A 1 90 ? -53.601 -5.491 -16.855 1.00 81.00 90 VAL A O 1
ATOM 721 N N . VAL A 1 91 ? -53.416 -3.266 -17.025 1.00 77.12 91 VAL A N 1
ATOM 722 C CA . VAL A 1 91 ? -52.212 -3.147 -16.185 1.00 77.12 91 VAL A CA 1
ATOM 723 C C . VAL A 1 91 ? -52.484 -3.467 -14.716 1.00 77.12 91 VAL A C 1
ATOM 725 O O . VAL A 1 91 ? -51.664 -4.122 -14.080 1.00 77.12 91 VAL A O 1
ATOM 728 N N . PHE A 1 92 ? -53.622 -3.042 -14.164 1.00 75.19 92 PHE A N 1
ATOM 729 C CA . PHE A 1 92 ? -53.889 -3.165 -12.727 1.00 75.19 92 PHE A CA 1
ATOM 730 C C . PHE A 1 92 ? -54.823 -4.316 -12.351 1.00 75.19 92 PHE A C 1
ATOM 732 O O . PHE A 1 92 ? -54.925 -4.638 -11.169 1.00 75.19 92 PHE A O 1
ATOM 739 N N . ILE A 1 93 ? -55.492 -4.955 -13.315 1.00 75.19 93 ILE A N 1
ATOM 740 C CA . ILE A 1 93 ? -56.393 -6.086 -13.043 1.00 75.19 93 ILE A CA 1
ATOM 741 C C . ILE A 1 93 ? -55.948 -7.330 -13.809 1.00 75.19 93 ILE A C 1
ATOM 743 O O . ILE A 1 93 ? -55.726 -8.370 -13.194 1.00 75.19 93 ILE A O 1
ATOM 747 N N . VAL A 1 94 ? -55.760 -7.242 -15.127 1.00 76.44 94 VAL A N 1
ATOM 748 C CA . VAL A 1 94 ? -55.443 -8.430 -15.939 1.00 76.44 94 VAL A CA 1
ATOM 749 C C . VAL A 1 94 ? -54.016 -8.915 -15.688 1.00 76.44 94 VAL A C 1
ATOM 751 O O . VAL A 1 94 ? -53.828 -10.096 -15.419 1.00 76.44 94 VAL A O 1
ATOM 754 N N . VAL A 1 95 ? -53.020 -8.026 -15.703 1.00 75.56 95 VAL A N 1
ATOM 755 C CA . VAL A 1 95 ? -51.611 -8.390 -15.476 1.00 75.56 95 VAL A CA 1
ATOM 756 C C . VAL A 1 95 ? -51.391 -8.997 -14.081 1.00 75.56 95 VAL A C 1
ATOM 758 O O . VAL A 1 95 ? -50.766 -10.054 -14.016 1.00 75.56 95 VAL A O 1
ATOM 761 N N . PRO A 1 96 ? -51.950 -8.462 -12.976 1.00 77.25 96 PRO A N 1
ATOM 762 C CA . PRO A 1 96 ? -51.832 -9.096 -11.664 1.00 77.25 96 PRO A CA 1
ATOM 763 C C . PRO A 1 96 ? -52.561 -10.436 -11.564 1.00 77.25 96 PRO A C 1
ATOM 765 O O . PRO A 1 96 ? -52.070 -11.330 -10.884 1.00 77.25 96 PRO A O 1
ATOM 768 N N . ILE A 1 97 ? -53.703 -10.612 -12.244 1.00 73.94 97 ILE A N 1
ATOM 769 C CA . ILE A 1 97 ? -54.420 -11.898 -12.279 1.00 73.94 97 ILE A CA 1
ATOM 770 C C . ILE A 1 97 ? -53.633 -12.935 -13.082 1.00 73.94 97 ILE A C 1
ATOM 772 O O . ILE A 1 97 ? -53.500 -14.067 -12.630 1.00 73.94 97 ILE A O 1
ATOM 776 N N . VAL A 1 98 ? -53.071 -12.560 -14.232 1.00 71.44 98 VAL A N 1
ATOM 777 C CA . VAL A 1 98 ? -52.198 -13.438 -15.024 1.00 71.44 98 VAL A CA 1
ATOM 778 C C . VAL A 1 98 ? -50.932 -13.772 -14.238 1.00 71.44 98 VAL A C 1
ATOM 780 O O . VAL A 1 98 ? -50.563 -14.938 -14.180 1.00 71.44 98 VAL A O 1
ATOM 783 N N . TYR A 1 99 ? -50.327 -12.799 -13.551 1.00 68.44 99 TYR A N 1
ATOM 784 C CA . TYR A 1 99 ? -49.187 -13.014 -12.657 1.00 68.44 99 TYR A CA 1
ATOM 785 C C . TYR A 1 99 ? -49.537 -13.954 -11.495 1.00 68.44 99 TYR A C 1
ATOM 787 O O . TYR A 1 99 ? -48.803 -14.897 -11.233 1.00 68.44 99 TYR A O 1
ATOM 795 N N . LEU A 1 100 ? -50.696 -13.780 -10.853 1.00 65.25 100 LEU A N 1
ATOM 796 C CA . LEU A 1 100 ? -51.185 -14.682 -9.806 1.00 65.25 100 LEU A CA 1
ATOM 797 C C . LEU A 1 100 ? -51.435 -16.097 -10.345 1.00 65.25 100 LEU A C 1
ATOM 799 O O . LEU A 1 100 ? -50.996 -17.063 -9.731 1.00 65.25 100 LEU A O 1
ATOM 803 N N . LEU A 1 101 ? -52.079 -16.242 -11.505 1.00 61.22 101 LEU A N 1
ATOM 804 C CA . LEU A 1 101 ? -52.301 -17.542 -12.152 1.00 61.22 101 LEU A CA 1
ATOM 805 C C . LEU A 1 101 ? -50.981 -18.217 -12.567 1.00 61.22 101 LEU A C 1
ATOM 807 O O . LEU A 1 101 ? -50.884 -19.444 -12.523 1.00 61.22 101 LEU A O 1
ATOM 811 N N . HIS A 1 102 ? -49.960 -17.423 -12.899 1.00 53.09 102 HIS A N 1
ATOM 812 C CA . HIS A 1 102 ? -48.608 -17.889 -13.200 1.00 53.09 102 HIS A CA 1
ATOM 813 C C . HIS A 1 102 ? -47.826 -18.280 -11.931 1.00 53.09 102 HIS A C 1
ATOM 815 O O . HIS A 1 102 ? -47.136 -19.297 -11.937 1.00 53.09 102 HIS A O 1
ATOM 821 N N . CYS A 1 103 ? -47.974 -17.544 -10.822 1.00 53.12 103 CYS A N 1
ATOM 822 C CA . CYS A 1 103 ? -47.398 -17.885 -9.514 1.00 53.12 103 CYS A CA 1
ATOM 823 C C . CYS A 1 103 ? -48.030 -19.142 -8.898 1.00 53.12 103 CYS A C 1
ATOM 825 O O . CYS A 1 103 ? -47.356 -19.871 -8.177 1.00 53.12 103 CYS A O 1
ATOM 827 N N . PHE A 1 104 ? -49.306 -19.415 -9.190 1.00 57.66 104 PHE A N 1
ATOM 828 C CA . PHE A 1 104 ? -50.006 -20.629 -8.756 1.00 57.66 104 PHE A CA 1
ATOM 829 C C . PHE A 1 104 ? -49.892 -21.804 -9.750 1.00 57.66 104 PHE A C 1
ATOM 831 O O . PHE A 1 104 ? -50.528 -22.835 -9.542 1.00 57.66 104 PHE A O 1
ATOM 838 N N . GLY A 1 105 ? -49.070 -21.683 -10.802 1.00 50.72 105 GLY A N 1
ATOM 839 C CA . GLY A 1 105 ? -48.681 -22.804 -11.669 1.00 50.72 105 GLY A CA 1
ATOM 840 C C . GLY A 1 105 ? -49.785 -23.366 -12.572 1.00 50.72 105 GLY A C 1
ATOM 841 O O . GLY A 1 105 ? -49.710 -24.523 -12.974 1.00 50.72 105 GLY A O 1
ATOM 842 N N . LEU A 1 106 ? -50.817 -22.578 -12.897 1.00 54.31 106 LEU A N 1
ATOM 843 C CA . LEU A 1 106 ? -51.987 -23.041 -13.663 1.00 54.31 106 LEU A CA 1
ATOM 844 C C . LEU A 1 106 ? -51.892 -22.808 -15.185 1.00 54.31 106 LEU A C 1
ATOM 846 O O . LEU A 1 106 ? -52.829 -23.142 -15.909 1.00 54.31 106 LEU A O 1
ATOM 850 N N . LEU A 1 107 ? -50.774 -22.281 -15.693 1.00 39.66 107 LEU A N 1
ATOM 851 C CA . LEU A 1 107 ? -50.509 -22.126 -17.128 1.00 39.66 107 LEU A CA 1
ATOM 852 C C . LEU A 1 107 ? -49.113 -22.675 -17.460 1.00 39.66 107 LEU A C 1
ATOM 854 O O . LEU A 1 107 ? -48.102 -22.129 -17.031 1.00 39.66 107 LEU A O 1
ATOM 858 N N . ASN A 1 108 ? -49.073 -23.775 -18.215 1.00 35.50 108 ASN A N 1
ATOM 859 C CA . ASN A 1 108 ? -47.854 -24.430 -18.691 1.00 35.50 108 ASN A CA 1
ATOM 860 C C . ASN A 1 108 ? -47.546 -23.988 -20.131 1.00 35.50 108 ASN A C 1
ATOM 862 O O . ASN A 1 108 ? -48.302 -24.349 -21.029 1.00 35.50 108 ASN A O 1
ATOM 866 N N . SER A 1 109 ? -46.421 -23.301 -20.364 1.00 36.28 109 SER A N 1
ATOM 867 C CA . SER A 1 109 ? -45.618 -23.425 -21.599 1.00 36.28 109 SER A CA 1
ATOM 868 C C . SER A 1 109 ? -44.315 -22.614 -21.527 1.00 36.28 109 SER A C 1
ATOM 870 O O . SER A 1 109 ? -44.305 -21.476 -21.074 1.00 36.28 109 SER A O 1
ATOM 872 N N . HIS A 1 110 ? -43.234 -23.236 -21.998 1.00 33.75 110 HIS A N 1
ATOM 873 C CA . HIS A 1 110 ? -41.827 -22.832 -21.959 1.00 33.75 110 HIS A CA 1
ATOM 874 C C . HIS A 1 110 ? -41.442 -21.549 -22.729 1.00 33.75 110 HIS A C 1
ATOM 876 O O . HIS A 1 110 ? -41.730 -21.449 -23.918 1.00 33.75 110 HIS A O 1
ATOM 882 N N . TRP A 1 111 ? -40.636 -20.677 -22.100 1.00 29.06 111 TRP A N 1
ATOM 883 C CA . TRP A 1 111 ? -39.489 -19.961 -22.706 1.00 29.06 111 TRP A CA 1
ATOM 884 C C . TRP A 1 111 ? -38.529 -19.464 -21.588 1.00 29.06 111 TRP A C 1
ATOM 886 O O . TRP A 1 111 ? -39.014 -19.193 -20.487 1.00 29.06 111 TRP A O 1
ATOM 896 N N . PRO A 1 112 ? -37.193 -19.402 -21.797 1.00 31.64 112 PRO A N 1
ATOM 897 C CA . PRO A 1 112 ? -36.196 -19.378 -20.731 1.00 31.64 112 PRO A CA 1
ATOM 898 C C . PRO A 1 112 ? -35.885 -17.960 -20.234 1.00 31.64 112 PRO A C 1
ATOM 900 O O . PRO A 1 112 ? -35.641 -17.041 -21.014 1.00 31.64 112 PRO A O 1
ATOM 903 N N . ALA A 1 113 ? -35.864 -17.811 -18.912 1.00 26.52 113 ALA A N 1
ATOM 904 C CA . ALA A 1 113 ? -35.533 -16.587 -18.197 1.00 26.52 113 ALA A CA 1
ATOM 905 C C . ALA A 1 113 ? -34.162 -16.733 -17.515 1.00 26.52 113 ALA A C 1
ATOM 907 O O . ALA A 1 113 ? -34.096 -16.859 -16.297 1.00 26.52 113 ALA A O 1
ATOM 908 N N . ASP A 1 114 ? -33.080 -16.714 -18.299 1.00 33.94 114 ASP A N 1
ATOM 909 C CA . ASP A 1 114 ? -31.702 -16.785 -17.774 1.00 33.94 114 ASP A CA 1
ATOM 910 C C . ASP A 1 114 ? -30.948 -15.443 -17.777 1.00 33.94 114 ASP A C 1
ATOM 912 O O . ASP A 1 114 ? -29.806 -15.384 -17.331 1.00 33.94 114 ASP A O 1
ATOM 916 N N . GLU A 1 115 ? -31.567 -14.332 -18.192 1.00 31.84 115 GLU A N 1
ATOM 917 C CA . GLU A 1 115 ? -30.825 -13.063 -18.335 1.00 31.84 115 GLU A CA 1
ATOM 918 C C . GLU A 1 115 ? -31.379 -11.869 -17.545 1.00 31.84 115 GLU A C 1
ATOM 920 O O . GLU A 1 115 ? -30.761 -10.811 -17.522 1.00 31.84 115 GLU A O 1
ATOM 925 N N . PHE A 1 116 ? -32.488 -12.031 -16.813 1.00 29.00 116 PHE A N 1
ATOM 926 C CA . PHE A 1 116 ? -33.088 -10.929 -16.037 1.00 29.00 116 PHE A CA 1
ATOM 927 C C . PHE A 1 116 ? -33.163 -11.182 -14.518 1.00 29.00 116 PHE A C 1
ATOM 929 O O . PHE A 1 116 ? -33.288 -10.239 -13.744 1.00 29.00 116 PHE A O 1
ATOM 936 N N . ASN A 1 117 ? -32.986 -12.432 -14.066 1.00 28.02 117 ASN A N 1
ATOM 937 C CA . ASN A 1 117 ? -32.943 -12.786 -12.636 1.00 28.02 117 ASN A CA 1
ATOM 938 C C . ASN A 1 117 ? -31.527 -12.842 -12.045 1.00 28.02 117 ASN A C 1
ATOM 940 O O . ASN A 1 117 ? -31.374 -12.943 -10.833 1.00 28.02 117 ASN A O 1
ATOM 944 N N . ARG A 1 118 ? -30.476 -12.705 -12.861 1.00 30.09 118 ARG A N 1
ATOM 945 C CA . ARG A 1 118 ? -29.084 -12.705 -12.379 1.00 30.09 118 ARG A CA 1
ATOM 946 C C . ARG A 1 118 ? -28.678 -11.414 -11.651 1.00 30.09 118 ARG A C 1
ATOM 948 O O . ARG A 1 118 ? -27.604 -11.359 -11.072 1.00 30.09 118 ARG A O 1
ATOM 955 N N . VAL A 1 119 ? -29.536 -10.390 -11.674 1.00 31.23 119 VAL A N 1
ATOM 956 C CA . VAL A 1 119 ? -29.251 -9.041 -11.150 1.00 31.23 119 VAL A CA 1
ATOM 957 C C . VAL A 1 119 ? -29.962 -8.754 -9.814 1.00 31.23 119 VAL A C 1
ATOM 959 O O . VAL A 1 119 ? -29.673 -7.746 -9.181 1.00 31.23 119 VAL A O 1
ATOM 962 N N . LEU A 1 120 ? -30.853 -9.631 -9.327 1.00 27.56 120 LEU A N 1
ATOM 963 C CA . LEU A 1 120 ? -31.656 -9.356 -8.118 1.00 27.56 120 LEU A CA 1
ATOM 964 C C . LEU A 1 120 ? -31.609 -10.432 -7.016 1.00 27.56 120 LEU A C 1
ATOM 966 O O . LEU A 1 120 ? -32.118 -10.174 -5.930 1.00 27.56 120 LEU A O 1
ATOM 970 N N . THR A 1 121 ? -30.980 -11.594 -7.230 1.00 29.16 121 THR A N 1
ATOM 971 C CA . THR A 1 121 ? -30.932 -12.686 -6.228 1.00 29.16 121 THR A CA 1
ATOM 972 C C . THR A 1 121 ? -29.578 -12.918 -5.548 1.00 29.16 121 THR A C 1
ATOM 974 O O . THR A 1 121 ? -29.469 -13.867 -4.780 1.00 29.16 121 THR A O 1
ATOM 977 N N . ASP A 1 122 ? -28.568 -12.063 -5.745 1.00 31.53 122 ASP A N 1
ATOM 978 C CA . ASP A 1 122 ? -27.292 -12.170 -4.997 1.00 31.53 122 ASP A CA 1
ATOM 979 C C . ASP A 1 122 ? -27.294 -11.393 -3.663 1.00 31.53 122 ASP A C 1
ATOM 981 O O . ASP A 1 122 ? -26.287 -11.279 -2.966 1.00 31.53 122 ASP A O 1
ATOM 985 N N . HIS A 1 123 ? -28.464 -10.887 -3.258 1.00 34.12 123 HIS A N 1
ATOM 986 C CA . HIS A 1 123 ? -28.682 -10.302 -1.943 1.00 34.12 123 HIS A CA 1
ATOM 987 C C . HIS A 1 123 ? -29.765 -11.073 -1.178 1.00 34.12 123 HIS A C 1
ATOM 989 O O . HIS A 1 123 ? -30.950 -11.015 -1.495 1.00 34.12 123 HIS A O 1
ATOM 995 N N . SER A 1 124 ? -29.318 -11.732 -0.107 1.00 28.84 124 SER A N 1
ATOM 996 C CA . SER A 1 124 ? -30.078 -12.313 1.009 1.00 28.84 124 SER A CA 1
ATOM 997 C C . SER A 1 124 ? -30.824 -13.646 0.780 1.00 28.84 124 SER A C 1
ATOM 999 O O . SER A 1 124 ? -31.917 -13.726 0.234 1.00 28.84 124 SER A O 1
ATOM 1001 N N . HIS A 1 125 ? -30.198 -14.695 1.326 1.00 37.44 125 HIS A N 1
ATOM 1002 C CA . HIS A 1 125 ? -30.774 -15.908 1.919 1.00 37.44 125 HIS A CA 1
ATOM 1003 C C . HIS A 1 125 ? -31.793 -16.736 1.114 1.00 37.44 125 HIS A C 1
ATOM 1005 O O . HIS A 1 125 ? -32.981 -16.795 1.420 1.00 37.44 125 HIS A O 1
ATOM 1011 N N . SER A 1 126 ? -31.263 -17.603 0.252 1.00 27.53 126 SER A N 1
ATOM 1012 C CA . SER A 1 126 ? -31.557 -19.032 0.395 1.00 27.53 126 SER A CA 1
ATOM 1013 C C . SER A 1 126 ? -30.251 -19.806 0.263 1.00 27.53 126 SER A C 1
ATOM 1015 O O . SER A 1 126 ? -29.417 -19.509 -0.581 1.00 27.53 126 SER A O 1
ATOM 1017 N N . ASP A 1 127 ? -30.046 -20.706 1.207 1.00 37.94 127 ASP A N 1
ATOM 1018 C CA . ASP A 1 127 ? -28.838 -21.456 1.502 1.00 37.94 127 ASP A CA 1
ATOM 1019 C C . ASP A 1 127 ? -28.534 -22.534 0.436 1.00 37.94 127 ASP A C 1
ATOM 1021 O O . ASP A 1 127 ? -29.250 -23.532 0.386 1.00 37.94 127 ASP A O 1
ATOM 1025 N N . PRO A 1 128 ? -27.460 -22.417 -0.378 1.00 30.41 128 PRO A N 1
ATOM 1026 C CA . PRO A 1 128 ? -26.889 -23.535 -1.126 1.00 30.41 128 PRO A CA 1
ATOM 1027 C C . PRO A 1 128 ? -25.636 -24.092 -0.415 1.00 30.41 128 PRO A C 1
ATOM 1029 O O . PRO A 1 128 ? -24.902 -24.905 -0.982 1.00 30.41 128 PRO A O 1
ATOM 1032 N N . ARG A 1 129 ? -25.358 -23.639 0.816 1.00 40.44 129 ARG A N 1
ATOM 1033 C CA . ARG A 1 129 ? -24.217 -24.035 1.648 1.00 40.44 129 ARG A CA 1
ATOM 1034 C C . ARG A 1 129 ? -24.565 -25.157 2.636 1.00 40.44 129 ARG A C 1
ATOM 1036 O O . ARG A 1 129 ? -23.643 -25.839 3.063 1.00 40.44 129 ARG A O 1
ATOM 1043 N N . LYS A 1 130 ? -25.836 -25.477 2.904 1.00 31.88 130 LYS A N 1
ATOM 1044 C CA . LYS A 1 130 ? -26.229 -26.689 3.653 1.00 31.88 130 LYS A CA 1
ATOM 1045 C C . LYS A 1 130 ? -26.276 -27.957 2.807 1.00 31.88 130 LYS A C 1
ATOM 1047 O O . LYS A 1 130 ? -25.847 -28.995 3.301 1.00 31.88 130 LYS A O 1
ATOM 1052 N N . ASP A 1 131 ? -26.598 -27.879 1.517 1.00 30.12 131 ASP A N 1
ATOM 1053 C CA . ASP A 1 131 ? -26.588 -29.064 0.633 1.00 30.12 131 ASP A CA 1
ATOM 1054 C C . ASP A 1 131 ? -25.237 -29.335 -0.053 1.00 30.12 131 ASP A C 1
ATOM 1056 O O . ASP A 1 131 ? -25.073 -30.323 -0.772 1.00 30.12 131 ASP A O 1
ATOM 1060 N N . ARG A 1 132 ? -24.216 -28.517 0.236 1.00 34.00 132 ARG A N 1
ATOM 1061 C CA . ARG A 1 132 ? -22.807 -28.827 -0.071 1.00 34.00 132 ARG A CA 1
ATOM 1062 C C . ARG A 1 132 ? -21.948 -29.148 1.153 1.00 34.00 132 ARG A C 1
ATOM 1064 O O . ARG A 1 132 ? -20.828 -29.616 0.983 1.00 34.00 132 ARG A O 1
ATOM 1071 N N . VAL A 1 133 ? -22.491 -28.995 2.361 1.00 33.16 133 VAL A N 1
ATOM 1072 C CA . VAL A 1 133 ? -21.845 -29.408 3.619 1.00 33.16 133 VAL A CA 1
ATOM 1073 C C . VAL A 1 133 ? -22.382 -30.758 4.120 1.00 33.16 133 VAL A C 1
ATOM 1075 O O . VAL A 1 133 ? -21.675 -31.452 4.838 1.00 33.16 133 VAL A O 1
ATOM 1078 N N . TYR A 1 134 ? -23.537 -31.230 3.633 1.00 28.30 134 TYR A N 1
ATOM 1079 C CA . TYR A 1 134 ? -24.034 -32.591 3.908 1.00 28.30 134 TYR A CA 1
ATOM 1080 C C . TYR A 1 134 ? -23.612 -33.677 2.897 1.00 28.30 134 TYR A C 1
ATOM 1082 O O . TYR A 1 134 ? -23.988 -34.835 3.049 1.00 28.30 134 TYR A O 1
ATOM 1090 N N . ASN A 1 135 ? -22.779 -33.340 1.906 1.00 29.08 135 ASN A N 1
ATOM 1091 C CA . ASN A 1 135 ? -22.142 -34.308 0.994 1.00 29.08 135 ASN A CA 1
ATOM 1092 C C . ASN A 1 135 ? -20.603 -34.274 1.041 1.00 29.08 135 ASN A C 1
ATOM 1094 O O . ASN A 1 135 ? -19.936 -34.819 0.164 1.00 29.08 135 ASN A O 1
ATOM 1098 N N . PHE A 1 136 ? -20.032 -33.685 2.096 1.00 31.48 136 PHE A N 1
ATOM 1099 C CA . PHE A 1 136 ? -18.597 -33.763 2.397 1.00 31.48 136 PHE A CA 1
ATOM 1100 C C . PHE A 1 136 ? -18.262 -34.747 3.530 1.00 31.48 136 PHE A C 1
ATOM 1102 O O . PHE A 1 136 ? -17.125 -34.776 3.990 1.00 31.48 136 PHE A O 1
ATOM 1109 N N . ASP A 1 137 ? -19.220 -35.603 3.911 1.00 31.89 137 ASP A N 1
ATOM 1110 C CA . ASP A 1 137 ? -19.071 -36.595 4.991 1.00 31.89 137 ASP A CA 1
ATOM 1111 C C . ASP A 1 137 ? -19.178 -38.067 4.527 1.00 31.89 137 ASP A C 1
ATOM 1113 O O . ASP A 1 137 ? -19.283 -38.988 5.331 1.00 31.89 137 ASP A O 1
ATOM 1117 N N . THR A 1 138 ? -19.105 -38.340 3.214 1.00 29.80 138 THR A N 1
ATOM 1118 C CA . THR A 1 138 ? -19.088 -39.722 2.671 1.00 29.80 138 THR A CA 1
ATOM 1119 C C . THR A 1 138 ? -18.077 -39.970 1.543 1.00 29.80 138 THR A C 1
ATOM 1121 O O . THR A 1 138 ? -18.259 -40.855 0.711 1.00 29.80 138 THR A O 1
ATOM 1124 N N . SER A 1 139 ? -16.930 -39.279 1.548 1.00 29.91 139 SER A N 1
ATOM 1125 C CA . SER A 1 139 ? -15.739 -39.760 0.808 1.00 29.91 139 SER A CA 1
ATOM 1126 C C . SER A 1 139 ? -14.464 -39.874 1.652 1.00 29.91 139 SER A C 1
ATOM 1128 O O . SER A 1 139 ? -13.366 -40.061 1.128 1.00 29.91 139 SER A O 1
ATOM 1130 N N . TYR A 1 140 ? -14.621 -39.929 2.980 1.00 31.77 140 TYR A N 1
ATOM 1131 C CA . TYR A 1 140 ? -13.621 -40.456 3.916 1.00 31.77 140 TYR A CA 1
ATOM 1132 C C . TYR A 1 140 ? -13.546 -41.995 3.832 1.00 31.77 140 TYR A C 1
ATOM 1134 O O . TYR A 1 140 ? -13.761 -42.726 4.792 1.00 31.77 140 TYR A O 1
ATOM 1142 N N . ALA A 1 141 ? -13.257 -42.507 2.637 1.00 31.08 141 ALA A N 1
ATOM 1143 C CA . ALA A 1 141 ? -12.980 -43.917 2.387 1.00 31.08 141 ALA A CA 1
ATOM 1144 C C . ALA A 1 141 ? -12.093 -44.081 1.144 1.00 31.08 141 ALA A C 1
ATOM 1146 O O . ALA A 1 141 ? -12.401 -44.843 0.236 1.00 31.08 141 ALA A O 1
ATOM 1147 N N . ASN A 1 142 ? -10.971 -43.360 1.082 1.00 28.94 142 ASN A N 1
ATOM 1148 C CA . ASN A 1 142 ? -9.829 -43.825 0.291 1.00 28.94 142 ASN A CA 1
ATOM 1149 C C . ASN A 1 142 ? -8.494 -43.307 0.837 1.00 28.94 142 ASN A C 1
ATOM 1151 O O . ASN A 1 142 ? -7.677 -42.689 0.161 1.00 28.94 142 ASN A O 1
ATOM 1155 N N . GLN A 1 143 ? -8.244 -43.648 2.101 1.00 29.86 143 GLN A N 1
ATOM 1156 C CA . GLN A 1 143 ? -6.957 -43.497 2.784 1.00 29.86 143 GLN A CA 1
ATOM 1157 C C . GLN A 1 143 ? -5.884 -44.519 2.324 1.00 29.86 143 GLN A C 1
ATOM 1159 O O . GLN A 1 143 ? -4.910 -44.746 3.039 1.00 29.86 143 GLN A O 1
ATOM 1164 N N . ASN A 1 144 ? -6.021 -45.113 1.127 1.00 31.44 144 ASN A N 1
ATOM 1165 C CA . ASN A 1 144 ? -5.147 -46.186 0.626 1.00 31.44 144 ASN A CA 1
ATOM 1166 C C . ASN A 1 144 ? -4.388 -45.888 -0.684 1.00 31.44 144 ASN A C 1
ATOM 1168 O O . ASN A 1 144 ? -3.692 -46.776 -1.167 1.00 31.44 144 ASN A O 1
ATOM 1172 N N . TYR A 1 145 ? -4.417 -44.662 -1.230 1.00 29.38 145 TYR A N 1
ATOM 1173 C CA . TYR A 1 145 ? -3.634 -44.331 -2.443 1.00 29.38 145 TYR A CA 1
ATOM 1174 C C . TYR A 1 145 ? -2.489 -43.316 -2.243 1.00 29.38 145 TYR A C 1
ATOM 1176 O O . TYR A 1 145 ? -1.656 -43.151 -3.125 1.00 29.38 145 TYR A O 1
ATOM 1184 N N . ILE A 1 146 ? -2.363 -42.702 -1.057 1.00 28.70 146 ILE A N 1
ATOM 1185 C CA . ILE A 1 146 ? -1.236 -41.801 -0.702 1.00 28.70 146 ILE A CA 1
ATOM 1186 C C . ILE A 1 146 ? -0.348 -42.414 0.411 1.00 28.70 146 ILE A C 1
ATOM 1188 O O . ILE A 1 146 ? 0.484 -41.760 1.026 1.00 28.70 146 ILE A O 1
ATOM 1192 N N . LYS A 1 147 ? -0.464 -43.732 0.644 1.00 28.05 147 LYS A N 1
ATOM 1193 C CA . LYS A 1 147 ? 0.449 -44.523 1.502 1.00 28.05 147 LYS A CA 1
ATOM 1194 C C . LYS A 1 147 ? 1.315 -45.534 0.731 1.00 28.05 147 LYS A C 1
ATOM 1196 O O . LYS A 1 147 ? 2.017 -46.329 1.350 1.00 28.05 147 LYS A O 1
ATOM 1201 N N . SER A 1 148 ? 1.323 -45.489 -0.605 1.00 27.42 148 SER A N 1
ATOM 1202 C CA . SER A 1 148 ? 2.138 -46.379 -1.453 1.00 27.42 148 SER A CA 1
ATOM 1203 C C . SER A 1 148 ? 3.372 -45.725 -2.094 1.00 27.42 148 SER A C 1
ATOM 1205 O O . SER A 1 148 ? 4.132 -46.429 -2.752 1.00 27.42 148 SER A O 1
ATOM 1207 N N . VAL A 1 149 ? 3.643 -44.431 -1.865 1.00 30.72 149 VAL A N 1
ATOM 1208 C CA . VAL A 1 149 ? 4.841 -43.753 -2.425 1.00 30.72 149 VAL A CA 1
ATOM 1209 C C . VAL A 1 149 ? 5.911 -43.422 -1.371 1.00 30.72 149 VAL A C 1
ATOM 1211 O O . VAL A 1 149 ? 7.044 -43.117 -1.721 1.00 30.72 149 VAL A O 1
ATOM 1214 N N . TYR A 1 150 ? 5.627 -43.595 -0.077 1.00 30.84 150 TYR A N 1
ATOM 1215 C CA . TYR A 1 150 ? 6.632 -43.457 0.983 1.00 30.84 150 TYR A CA 1
ATOM 1216 C C . TYR A 1 150 ? 6.631 -44.674 1.913 1.00 30.84 150 TYR A C 1
ATOM 1218 O O . TYR A 1 150 ? 5.918 -44.727 2.913 1.00 30.84 150 TYR A O 1
ATOM 1226 N N . LYS A 1 151 ? 7.486 -45.653 1.596 1.00 26.03 151 LYS A N 1
ATOM 1227 C CA . LYS A 1 151 ? 8.123 -46.508 2.605 1.00 26.03 151 LYS A CA 1
ATOM 1228 C C . LYS A 1 151 ? 9.638 -46.293 2.530 1.00 26.03 151 LYS A C 1
ATOM 1230 O O . LYS A 1 151 ? 10.188 -46.370 1.430 1.00 26.03 151 LYS A O 1
ATOM 1235 N N . PRO A 1 152 ? 10.314 -46.042 3.663 1.00 31.08 152 PRO A N 1
ATOM 1236 C CA . PRO A 1 152 ? 11.764 -45.937 3.707 1.00 31.08 152 PRO A CA 1
ATOM 1237 C C . PRO A 1 152 ? 12.344 -47.331 3.450 1.00 31.08 152 PRO A C 1
ATOM 1239 O O . PRO A 1 152 ? 12.082 -48.261 4.213 1.00 31.08 152 PRO A O 1
ATOM 1242 N N . LYS A 1 153 ? 13.080 -47.501 2.348 1.00 28.08 153 LYS A N 1
ATOM 1243 C CA . LYS A 1 153 ? 13.898 -48.699 2.146 1.00 28.08 153 LYS A CA 1
ATOM 1244 C C . LYS A 1 153 ? 15.275 -48.477 2.751 1.00 28.08 153 LYS A C 1
ATOM 1246 O O . LYS A 1 153 ? 15.888 -47.427 2.579 1.00 28.08 153 LYS A O 1
ATOM 1251 N N . GLU A 1 154 ? 15.676 -49.499 3.488 1.00 26.56 154 GLU A N 1
ATOM 1252 C CA . GLU A 1 154 ? 16.898 -49.653 4.254 1.00 26.56 154 GLU A CA 1
ATOM 1253 C C . GLU A 1 154 ? 18.167 -49.305 3.472 1.00 26.56 154 GLU A C 1
ATOM 1255 O O . GLU A 1 154 ? 18.293 -49.543 2.270 1.00 26.56 154 GLU A O 1
ATOM 1260 N N . TYR A 1 155 ? 19.129 -48.779 4.227 1.00 28.34 155 TYR A N 1
ATOM 1261 C CA . TYR A 1 155 ? 20.527 -48.640 3.856 1.00 28.34 155 TYR A CA 1
ATOM 1262 C C . TYR A 1 155 ? 21.089 -49.992 3.386 1.00 28.34 155 TYR A C 1
ATOM 1264 O O . TYR A 1 155 ? 21.301 -50.895 4.192 1.00 28.34 155 TYR A O 1
ATOM 1272 N N . VAL A 1 156 ? 21.405 -50.105 2.096 1.00 27.00 156 VAL A N 1
ATOM 1273 C CA . VAL A 1 156 ? 22.331 -51.122 1.585 1.00 27.00 156 VAL A CA 1
ATOM 1274 C C . VAL A 1 156 ? 23.483 -50.399 0.902 1.00 27.00 156 VAL A C 1
ATOM 1276 O O . VAL A 1 156 ? 23.324 -49.723 -0.112 1.00 27.00 156 VAL A O 1
ATOM 1279 N N . SER A 1 157 ? 24.655 -50.524 1.517 1.00 32.38 157 SER A N 1
ATOM 1280 C CA . SER A 1 157 ? 25.938 -50.060 1.003 1.00 32.38 157 SER A CA 1
ATOM 1281 C C . SER A 1 157 ? 26.270 -50.802 -0.294 1.00 32.38 157 SER A C 1
ATOM 1283 O O . SER A 1 157 ? 26.607 -51.985 -0.248 1.00 32.38 157 SER A O 1
ATOM 1285 N N . HIS A 1 158 ? 26.285 -50.093 -1.421 1.00 29.38 158 HIS A N 1
ATOM 1286 C CA . HIS A 1 158 ? 27.082 -50.488 -2.578 1.00 29.38 158 HIS A CA 1
ATOM 1287 C C . HIS A 1 158 ? 27.964 -49.322 -3.024 1.00 29.38 158 HIS A C 1
ATOM 1289 O O . HIS A 1 158 ? 27.498 -48.261 -3.434 1.00 29.38 158 HIS A O 1
ATOM 1295 N N . LYS A 1 159 ? 29.270 -49.552 -2.860 1.00 34.81 159 LYS A N 1
ATOM 1296 C CA . LYS A 1 159 ? 30.366 -48.803 -3.464 1.00 34.81 159 LYS A CA 1
ATOM 1297 C C . LYS A 1 159 ? 30.218 -48.885 -4.982 1.00 34.81 159 LYS A C 1
ATOM 1299 O O . LYS A 1 159 ? 30.091 -49.991 -5.490 1.00 34.81 159 LYS A O 1
ATOM 1304 N N . ASP A 1 160 ? 30.175 -47.722 -5.627 1.00 32.62 160 ASP A N 1
ATOM 1305 C CA . ASP A 1 160 ? 30.749 -47.385 -6.943 1.00 32.62 160 ASP A CA 1
ATOM 1306 C C . ASP A 1 160 ? 29.939 -46.234 -7.555 1.00 32.62 160 ASP A C 1
ATOM 1308 O O . ASP A 1 160 ? 28.844 -46.399 -8.090 1.00 32.62 160 ASP A O 1
ATOM 1312 N N . GLY A 1 161 ? 30.453 -45.015 -7.379 1.00 27.78 161 GLY A N 1
ATOM 1313 C CA . GLY A 1 161 ? 29.773 -43.787 -7.780 1.00 27.78 161 GLY A CA 1
ATOM 1314 C C . GLY A 1 161 ? 29.957 -43.428 -9.258 1.00 27.78 161 GLY A C 1
ATOM 1315 O O . GLY A 1 161 ? 30.993 -43.734 -9.850 1.00 27.78 161 GLY A O 1
ATOM 1316 N N . PRO A 1 162 ? 29.035 -42.642 -9.837 1.00 33.00 162 PRO A N 1
ATOM 1317 C CA . PRO A 1 162 ? 29.343 -41.730 -10.919 1.00 33.00 162 PRO A CA 1
ATOM 1318 C C . PRO A 1 162 ? 29.671 -40.337 -10.356 1.00 33.00 162 PRO A C 1
ATOM 1320 O O . PRO A 1 162 ? 28.990 -39.788 -9.492 1.00 33.00 162 PRO A O 1
ATOM 1323 N N . LYS A 1 163 ? 30.774 -39.795 -10.866 1.00 33.38 163 LYS A N 1
ATOM 1324 C CA . LYS A 1 163 ? 31.431 -38.529 -10.524 1.00 33.38 163 LYS A CA 1
ATOM 1325 C C . LYS A 1 163 ? 30.469 -37.345 -10.337 1.00 33.38 163 LYS A C 1
ATOM 1327 O O . LYS A 1 163 ? 29.606 -37.088 -11.169 1.00 33.38 163 LYS A O 1
ATOM 1332 N N . HIS A 1 164 ? 30.732 -36.573 -9.281 1.00 35.59 164 HIS A N 1
ATOM 1333 C CA . HIS A 1 164 ? 30.219 -35.230 -9.015 1.00 35.59 164 HIS A CA 1
ATOM 1334 C C . HIS A 1 164 ? 30.079 -34.359 -10.282 1.00 35.59 164 HIS A C 1
ATOM 1336 O O . HIS A 1 164 ? 31.060 -33.793 -10.764 1.00 35.59 164 HIS A O 1
ATOM 1342 N N . LEU A 1 165 ? 28.849 -34.138 -10.753 1.00 35.16 165 LEU A N 1
ATOM 1343 C CA . LEU A 1 165 ? 28.502 -32.888 -11.430 1.00 35.16 165 LEU A CA 1
ATOM 1344 C C . LEU A 1 165 ? 28.289 -31.840 -10.336 1.00 35.16 165 LEU A C 1
ATOM 1346 O O . LEU A 1 165 ? 27.185 -31.650 -9.829 1.00 35.16 165 LEU A O 1
ATOM 1350 N N . GLY A 1 166 ? 29.386 -31.209 -9.912 1.00 34.28 166 GLY A N 1
ATOM 1351 C CA . GLY A 1 166 ? 29.331 -30.064 -9.012 1.00 34.28 166 GLY A CA 1
ATOM 1352 C C . GLY A 1 166 ? 28.380 -29.013 -9.579 1.00 34.28 166 GLY A C 1
ATOM 1353 O O . GLY A 1 166 ? 28.431 -28.704 -10.770 1.00 34.28 166 GLY A O 1
ATOM 1354 N N . ALA A 1 167 ? 27.495 -28.477 -8.737 1.00 47.84 167 ALA A N 1
ATOM 1355 C CA . ALA A 1 167 ? 26.654 -27.348 -9.100 1.00 47.84 167 ALA A CA 1
ATOM 1356 C C . ALA A 1 167 ? 27.556 -26.231 -9.647 1.00 47.84 167 ALA A C 1
ATOM 1358 O O . ALA A 1 167 ? 28.289 -25.610 -8.880 1.00 47.84 167 ALA A O 1
ATOM 1359 N N . LEU A 1 168 ? 27.530 -26.012 -10.967 1.00 55.09 168 LEU A N 1
ATOM 1360 C CA . LEU A 1 168 ? 28.291 -24.959 -11.640 1.00 55.09 168 LEU A CA 1
ATOM 1361 C C . LEU A 1 168 ? 28.051 -23.643 -10.890 1.00 55.09 168 LEU A C 1
ATOM 1363 O O . LEU A 1 168 ? 26.927 -23.130 -10.871 1.00 55.09 168 LEU A O 1
ATOM 1367 N N . LYS A 1 169 ? 29.086 -23.153 -10.201 1.00 70.44 169 LYS A N 1
ATOM 1368 C CA . LYS A 1 169 ? 29.079 -21.826 -9.584 1.00 70.44 169 LYS A CA 1
ATOM 1369 C C . LYS A 1 169 ? 28.993 -20.816 -10.726 1.00 70.44 169 LYS A C 1
ATOM 1371 O O . LYS A 1 169 ? 29.771 -20.904 -11.673 1.00 70.44 169 LYS A O 1
ATOM 1376 N N . LEU A 1 170 ? 28.017 -19.911 -10.660 1.00 83.25 170 LEU A N 1
ATOM 1377 C CA . LEU A 1 170 ? 27.926 -18.805 -11.610 1.00 83.25 170 LEU A CA 1
ATOM 1378 C C . LEU A 1 170 ? 29.211 -17.976 -11.517 1.00 83.25 170 LEU A C 1
ATOM 1380 O O . LEU A 1 170 ? 29.738 -17.772 -10.423 1.00 83.25 170 LEU A O 1
ATOM 1384 N N . SER A 1 171 ? 29.725 -17.535 -12.662 1.00 86.75 171 SER A N 1
ATOM 1385 C CA . SER A 1 171 ? 30.869 -16.631 -12.694 1.00 86.75 171 SER A CA 1
ATOM 1386 C C . SER A 1 171 ? 30.484 -15.263 -12.117 1.00 86.75 171 SER A C 1
ATOM 1388 O O . SER A 1 171 ? 29.309 -14.885 -12.198 1.00 86.75 171 SER A O 1
ATOM 1390 N N . PRO A 1 172 ? 31.453 -14.503 -11.579 1.00 85.88 172 PRO A N 1
ATOM 1391 C CA . PRO A 1 172 ? 31.232 -13.104 -11.235 1.00 85.88 172 PRO A CA 1
ATOM 1392 C C . PRO A 1 172 ? 30.858 -12.281 -12.483 1.00 85.88 172 PRO A C 1
ATOM 1394 O O . PRO A 1 172 ? 31.127 -12.719 -13.611 1.00 85.88 172 PRO A O 1
ATOM 1397 N N . PRO A 1 173 ? 30.236 -11.102 -12.301 1.00 87.81 173 PRO A N 1
ATOM 1398 C CA . PRO A 1 173 ? 29.902 -10.218 -13.409 1.00 87.81 173 PRO A CA 1
ATOM 1399 C C . PRO A 1 173 ? 31.168 -9.800 -14.179 1.00 87.81 173 PRO A C 1
ATOM 1401 O O . PRO A 1 173 ? 32.230 -9.613 -13.575 1.00 87.81 173 PRO A O 1
ATOM 1404 N N . PRO A 1 174 ? 31.090 -9.665 -15.515 1.00 87.12 174 PRO A N 1
ATOM 1405 C CA . PRO A 1 174 ? 32.215 -9.194 -16.309 1.00 87.12 174 PRO A CA 1
ATOM 1406 C C . PRO A 1 174 ? 32.548 -7.740 -15.959 1.00 87.12 174 PRO A C 1
ATOM 1408 O O . PRO A 1 174 ? 31.664 -6.951 -15.626 1.00 87.12 174 PRO A O 1
ATOM 1411 N N . LYS A 1 175 ? 33.828 -7.370 -16.074 1.00 86.69 175 LYS A N 1
ATOM 1412 C CA . LYS A 1 175 ? 34.231 -5.964 -15.958 1.00 86.69 175 LYS A CA 1
ATOM 1413 C C . LYS A 1 175 ? 33.661 -5.173 -17.143 1.00 86.69 175 LYS A C 1
ATOM 1415 O O . LYS A 1 175 ? 33.783 -5.654 -18.273 1.00 86.69 175 LYS A O 1
ATOM 1420 N N . PRO A 1 176 ? 33.075 -3.988 -16.915 1.00 87.38 176 PRO A N 1
ATOM 1421 C CA . PRO A 1 176 ? 32.544 -3.176 -17.998 1.00 87.38 176 PRO A CA 1
ATOM 1422 C C . PRO A 1 176 ? 33.684 -2.611 -18.852 1.00 87.38 176 PRO A C 1
ATOM 1424 O O . PRO A 1 176 ? 34.777 -2.336 -18.351 1.00 87.38 176 PRO A O 1
ATOM 1427 N N . THR A 1 177 ? 33.439 -2.434 -20.148 1.00 87.44 177 THR A N 1
ATOM 1428 C CA . THR A 1 177 ? 34.374 -1.721 -21.025 1.00 87.44 177 THR A CA 1
ATOM 1429 C C . THR A 1 177 ? 34.238 -0.209 -20.843 1.00 87.44 177 THR A C 1
ATOM 1431 O O . THR A 1 177 ? 33.182 0.288 -20.451 1.00 87.44 177 THR A O 1
ATOM 1434 N N . ILE A 1 178 ? 35.294 0.543 -21.173 1.00 84.12 178 ILE A N 1
ATOM 1435 C CA . ILE A 1 178 ? 35.279 2.016 -21.101 1.00 84.12 178 ILE A CA 1
ATOM 1436 C C . ILE A 1 178 ? 34.114 2.578 -21.928 1.00 84.12 178 ILE A C 1
ATOM 1438 O O . ILE A 1 178 ? 33.338 3.384 -21.422 1.00 84.12 178 ILE A O 1
ATOM 1442 N N . ASP A 1 179 ? 33.919 2.070 -23.148 1.00 86.44 179 ASP A N 1
ATOM 1443 C CA . ASP A 1 179 ? 32.828 2.489 -24.037 1.00 86.44 179 ASP A CA 1
ATOM 1444 C C . ASP A 1 179 ? 31.432 2.184 -23.479 1.00 86.44 179 ASP A C 1
ATOM 1446 O O . ASP A 1 179 ? 30.463 2.866 -23.813 1.00 86.44 179 ASP A O 1
ATOM 1450 N N . GLN A 1 180 ? 31.272 1.130 -22.674 1.00 86.50 180 GLN A N 1
ATOM 1451 C CA . GLN A 1 180 ? 29.991 0.829 -22.026 1.00 86.50 180 GLN A CA 1
ATOM 1452 C C . GLN A 1 180 ? 29.652 1.825 -20.917 1.00 86.50 180 GLN A C 1
ATOM 1454 O O . GLN A 1 180 ? 28.467 2.045 -20.668 1.00 86.50 180 GLN A O 1
ATOM 1459 N N . CYS A 1 181 ? 30.664 2.414 -20.279 1.00 88.31 181 CYS A N 1
ATOM 1460 C CA . CYS A 1 181 ? 30.495 3.380 -19.200 1.00 88.31 181 CYS A CA 1
ATOM 1461 C C . CYS A 1 181 ? 30.335 4.812 -19.724 1.00 88.31 181 CYS A C 1
ATOM 1463 O O . CYS A 1 181 ? 29.387 5.497 -19.360 1.00 88.31 181 CYS A O 1
ATOM 1465 N N . THR A 1 182 ? 31.207 5.259 -20.632 1.00 86.38 182 THR A N 1
ATOM 1466 C CA . THR A 1 182 ? 31.235 6.658 -21.109 1.00 86.38 182 THR A CA 1
ATOM 1467 C C . THR A 1 182 ? 29.995 7.074 -21.899 1.00 86.38 182 THR A C 1
ATOM 1469 O O . THR A 1 182 ? 29.705 8.262 -22.004 1.00 86.38 182 THR A O 1
ATOM 1472 N N . ARG A 1 183 ? 29.244 6.111 -22.447 1.00 87.12 183 ARG A N 1
ATOM 1473 C CA . ARG A 1 183 ? 28.013 6.361 -23.213 1.00 87.12 183 ARG A CA 1
ATOM 1474 C C . ARG A 1 183 ? 26.750 6.503 -22.357 1.00 87.12 183 ARG A C 1
ATOM 1476 O O . ARG A 1 183 ? 25.697 6.811 -22.912 1.00 87.12 183 ARG A O 1
ATOM 1483 N N . VAL A 1 184 ? 26.815 6.268 -21.045 1.00 89.25 184 VAL A N 1
ATOM 1484 C CA . VAL A 1 184 ? 25.664 6.458 -20.149 1.00 89.25 184 VAL A CA 1
ATOM 1485 C C . VAL A 1 184 ? 25.634 7.914 -19.690 1.00 89.25 184 VAL A C 1
ATOM 1487 O O . VAL A 1 184 ? 26.500 8.353 -18.937 1.00 89.25 184 VAL A O 1
ATOM 1490 N N . SER A 1 185 ? 24.635 8.674 -20.143 1.00 91.06 185 SER A N 1
ATOM 1491 C CA . SER A 1 185 ? 24.418 10.040 -19.656 1.00 91.06 185 SER A CA 1
ATOM 1492 C C . SER A 1 185 ? 23.994 10.035 -18.190 1.00 91.06 185 SER A C 1
ATOM 1494 O O . SER A 1 185 ? 23.341 9.096 -17.743 1.00 91.06 185 SER A O 1
ATOM 1496 N N . ASP A 1 186 ? 24.284 11.113 -17.460 1.00 90.56 186 ASP A N 1
ATOM 1497 C CA . ASP A 1 186 ? 23.969 11.239 -16.029 1.00 90.56 186 ASP A CA 1
ATOM 1498 C C . ASP A 1 186 ? 22.510 10.909 -15.697 1.00 90.56 186 ASP A C 1
ATOM 1500 O O . ASP A 1 186 ? 22.245 10.171 -14.758 1.00 90.56 186 ASP A O 1
ATOM 1504 N N . SER A 1 187 ? 21.566 11.364 -16.522 1.00 89.94 187 SER A N 1
ATOM 1505 C CA . SER A 1 187 ? 20.131 11.109 -16.359 1.00 89.94 187 SER A CA 1
ATOM 1506 C C . SER A 1 187 ? 19.696 9.652 -16.607 1.00 89.94 187 SER A C 1
ATOM 1508 O O . SER A 1 187 ? 18.598 9.275 -16.200 1.00 89.94 187 SER A O 1
ATOM 1510 N N . LEU A 1 188 ? 20.528 8.845 -17.280 1.00 91.75 188 LEU A N 1
ATOM 1511 C CA . LEU A 1 188 ? 20.329 7.413 -17.564 1.00 91.75 188 LEU A CA 1
ATOM 1512 C C . LEU A 1 188 ? 21.153 6.516 -16.622 1.00 91.75 188 LEU A C 1
ATOM 1514 O O . LEU A 1 188 ? 21.268 5.314 -16.868 1.00 91.75 188 LEU A O 1
ATOM 1518 N N . ARG A 1 189 ? 21.767 7.066 -15.569 1.00 93.62 189 ARG A N 1
ATOM 1519 C CA . ARG A 1 189 ? 22.570 6.282 -14.626 1.00 93.62 189 ARG A CA 1
ATOM 1520 C C . ARG A 1 189 ? 21.685 5.565 -13.611 1.00 93.62 189 ARG A C 1
ATOM 1522 O O . ARG A 1 189 ? 21.351 6.106 -12.569 1.00 93.62 189 ARG A O 1
ATOM 1529 N N . PHE A 1 190 ? 21.375 4.305 -13.878 1.00 94.38 190 PHE A N 1
ATOM 1530 C CA . PHE A 1 190 ? 20.699 3.461 -12.897 1.00 94.38 190 PHE A CA 1
ATOM 1531 C C . PHE A 1 190 ? 21.700 2.975 -11.859 1.00 94.38 190 PHE A C 1
ATOM 1533 O O . PHE A 1 190 ? 22.710 2.359 -12.205 1.00 94.38 190 PHE A O 1
ATOM 1540 N N . ASP A 1 191 ? 21.397 3.249 -10.600 1.00 94.38 191 ASP A N 1
ATOM 1541 C CA . ASP A 1 191 ? 22.252 2.938 -9.468 1.00 94.38 191 ASP A CA 1
ATOM 1542 C C . ASP A 1 191 ? 22.443 1.419 -9.278 1.00 94.38 191 ASP A C 1
ATOM 1544 O O . ASP A 1 191 ? 21.479 0.657 -9.161 1.00 94.38 191 ASP A O 1
ATOM 1548 N N . CYS A 1 192 ? 23.710 0.998 -9.264 1.00 94.44 192 CYS A N 1
ATOM 1549 C CA . CYS A 1 192 ? 24.139 -0.394 -9.104 1.00 94.44 192 CYS A CA 1
ATOM 1550 C C . CYS A 1 192 ? 24.602 -0.725 -7.671 1.00 94.44 192 CYS A C 1
ATOM 1552 O O . CYS A 1 192 ? 24.819 -1.895 -7.322 1.00 94.44 192 CYS A O 1
ATOM 1554 N N . TYR A 1 193 ? 24.766 0.292 -6.828 1.00 93.38 193 TYR A N 1
ATOM 1555 C CA . TYR A 1 193 ? 25.166 0.140 -5.438 1.00 93.38 193 TYR A CA 1
ATOM 1556 C C . TYR A 1 193 ? 24.234 0.975 -4.557 1.00 93.38 193 TYR A C 1
ATOM 1558 O O . TYR A 1 193 ? 24.618 2.060 -4.126 1.00 93.38 193 TYR A O 1
ATOM 1566 N N . PRO A 1 194 ? 23.011 0.474 -4.310 1.00 90.69 194 PRO A N 1
ATOM 1567 C CA . PRO A 1 194 ? 22.013 1.222 -3.559 1.00 90.69 194 PRO A CA 1
ATOM 1568 C C . PRO A 1 194 ? 22.229 1.228 -2.050 1.00 90.69 194 PRO A C 1
ATOM 1570 O O . PRO A 1 194 ? 21.606 2.014 -1.349 1.00 90.69 194 PRO A O 1
ATOM 1573 N N . GLU A 1 195 ? 23.092 0.356 -1.534 1.00 88.62 195 GLU A N 1
ATOM 1574 C CA . GLU A 1 195 ? 23.463 0.351 -0.124 1.00 88.62 195 GLU A CA 1
ATOM 1575 C C . GLU A 1 195 ? 24.478 1.457 0.202 1.00 88.62 195 GLU A C 1
ATOM 1577 O O . GLU A 1 195 ? 25.173 1.991 -0.665 1.00 88.62 195 GLU A O 1
ATOM 1582 N N . GLU A 1 196 ? 24.647 1.759 1.485 1.00 84.38 196 GLU A N 1
ATOM 1583 C CA . GLU A 1 196 ? 25.653 2.725 1.918 1.00 84.38 196 GLU A CA 1
ATOM 1584 C C . GLU A 1 196 ? 27.097 2.244 1.660 1.00 84.38 196 GLU A C 1
ATOM 1586 O O . GLU A 1 196 ? 27.415 1.049 1.669 1.00 84.38 196 GLU A O 1
ATOM 1591 N N . GLY A 1 197 ? 28.014 3.197 1.456 1.00 85.69 197 GLY A N 1
ATOM 1592 C CA . GLY A 1 197 ? 29.453 2.918 1.349 1.00 85.69 197 GLY A CA 1
ATOM 1593 C C . GLY A 1 197 ? 29.959 2.539 -0.050 1.00 85.69 197 GLY A C 1
ATOM 1594 O O . GLY A 1 197 ? 31.015 1.904 -0.176 1.00 85.69 197 GLY A O 1
ATOM 1595 N N . ALA A 1 198 ? 29.242 2.929 -1.109 1.00 89.12 198 ALA A N 1
ATOM 1596 C CA . ALA A 1 198 ? 29.692 2.759 -2.489 1.00 89.12 198 ALA A CA 1
ATOM 1597 C C . ALA A 1 198 ? 31.078 3.399 -2.726 1.00 89.12 198 ALA A C 1
ATOM 1599 O O . ALA A 1 198 ? 31.318 4.560 -2.399 1.00 89.12 198 ALA A O 1
ATOM 1600 N N . ASN A 1 199 ? 32.003 2.645 -3.324 1.00 93.19 199 ASN A N 1
ATOM 1601 C CA . ASN A 1 199 ? 33.322 3.122 -3.741 1.00 93.19 199 ASN A CA 1
ATOM 1602 C C . ASN A 1 199 ? 33.734 2.458 -5.062 1.00 93.19 199 ASN A C 1
ATOM 1604 O O . ASN A 1 199 ? 33.133 1.472 -5.486 1.00 93.19 199 ASN A O 1
ATOM 1608 N N . GLU A 1 200 ? 34.781 2.969 -5.710 1.00 92.62 200 GLU A N 1
ATOM 1609 C CA . GLU A 1 200 ? 35.220 2.481 -7.025 1.00 92.62 200 GLU A CA 1
ATOM 1610 C C . GLU A 1 200 ? 35.498 0.969 -7.037 1.00 92.62 200 GLU A C 1
ATOM 1612 O O . GLU A 1 200 ? 35.063 0.251 -7.939 1.00 92.62 200 GLU A O 1
ATOM 1617 N N . LYS A 1 201 ? 36.159 0.452 -5.994 1.00 92.19 201 LYS A N 1
ATOM 1618 C CA . LYS A 1 201 ? 36.491 -0.973 -5.884 1.00 92.19 201 LYS A CA 1
ATOM 1619 C C . LYS A 1 201 ? 35.242 -1.831 -5.683 1.00 92.19 201 LYS A C 1
ATOM 1621 O O . LYS A 1 201 ? 35.107 -2.868 -6.335 1.00 92.19 201 LYS A O 1
ATOM 1626 N N . SER A 1 202 ? 34.341 -1.432 -4.785 1.00 92.38 202 SER A N 1
ATOM 1627 C CA . SER A 1 202 ? 33.101 -2.171 -4.535 1.00 92.38 202 SER A CA 1
ATOM 1628 C C . SER A 1 202 ? 32.178 -2.136 -5.755 1.00 92.38 202 SER A C 1
ATOM 1630 O O . SER A 1 202 ? 31.615 -3.170 -6.104 1.00 92.38 202 SER A O 1
ATOM 1632 N N . CYS A 1 203 ? 32.124 -1.012 -6.472 1.00 93.38 203 CYS A N 1
ATOM 1633 C CA . CYS A 1 203 ? 31.396 -0.862 -7.728 1.00 93.38 203 CYS A CA 1
ATOM 1634 C C . CYS A 1 203 ? 31.942 -1.774 -8.838 1.00 93.38 203 CYS A C 1
ATOM 1636 O O . CYS A 1 203 ? 31.194 -2.532 -9.463 1.00 93.38 203 CYS A O 1
ATOM 1638 N N . ALA A 1 204 ? 33.264 -1.779 -9.035 1.00 91.62 204 ALA A N 1
ATOM 1639 C CA . ALA A 1 204 ? 33.916 -2.627 -10.028 1.00 91.62 204 ALA A CA 1
ATOM 1640 C C . ALA A 1 204 ? 33.712 -4.126 -9.741 1.00 91.62 204 ALA A C 1
ATOM 1642 O O . ALA A 1 204 ? 33.560 -4.916 -10.674 1.00 91.62 204 ALA A O 1
ATOM 1643 N N . ASN A 1 205 ? 33.640 -4.526 -8.465 1.00 90.81 205 ASN A N 1
ATOM 1644 C CA . ASN A 1 205 ? 33.328 -5.905 -8.071 1.00 90.81 205 ASN A CA 1
ATOM 1645 C C . ASN A 1 205 ? 31.903 -6.338 -8.460 1.00 90.81 205 ASN A C 1
ATOM 1647 O O . ASN A 1 205 ? 31.671 -7.531 -8.654 1.00 90.81 205 ASN A O 1
ATOM 1651 N N . ARG A 1 206 ? 30.962 -5.393 -8.606 1.00 91.75 206 ARG A N 1
ATOM 1652 C CA . ARG A 1 206 ? 29.610 -5.651 -9.138 1.00 91.75 206 ARG A CA 1
ATOM 1653 C C . ARG A 1 206 ? 29.560 -5.660 -10.672 1.00 91.75 206 ARG A C 1
ATOM 1655 O O . ARG A 1 206 ? 28.498 -5.889 -11.244 1.00 91.75 206 ARG A O 1
ATOM 1662 N N . GLY A 1 207 ? 30.694 -5.440 -11.346 1.00 92.25 207 GLY A N 1
ATOM 1663 C CA . GLY A 1 207 ? 30.759 -5.282 -12.801 1.00 92.25 207 GLY A CA 1
ATOM 1664 C C . GLY A 1 207 ? 30.126 -3.975 -13.284 1.00 92.25 207 GLY A C 1
ATOM 1665 O O . GLY A 1 207 ? 29.627 -3.913 -14.406 1.00 92.25 207 GLY A O 1
ATOM 1666 N N . CYS A 1 208 ? 30.120 -2.951 -12.429 1.00 94.88 208 CYS A N 1
ATOM 1667 C CA . CYS A 1 208 ? 29.477 -1.670 -12.687 1.00 94.88 208 CYS A CA 1
ATOM 1668 C C . CYS A 1 208 ? 30.477 -0.551 -12.977 1.00 94.88 208 CYS A C 1
ATOM 1670 O O . CYS A 1 208 ? 31.681 -0.683 -12.744 1.00 94.88 208 CYS A O 1
ATOM 1672 N N . CYS A 1 209 ? 29.967 0.533 -13.553 1.00 94.88 209 CYS A N 1
ATOM 1673 C CA . CYS A 1 209 ? 30.739 1.698 -13.951 1.00 94.88 209 CYS A CA 1
ATOM 1674 C C . CYS A 1 209 ? 30.843 2.690 -12.798 1.00 94.88 209 CYS A C 1
ATOM 1676 O O . CYS A 1 209 ? 29.849 2.963 -12.129 1.00 94.88 209 CYS A O 1
ATOM 1678 N N . TRP A 1 210 ? 32.031 3.261 -12.610 1.00 94.00 210 TRP A N 1
ATOM 1679 C CA . TRP A 1 210 ? 32.279 4.310 -11.629 1.00 94.00 210 TRP A CA 1
ATOM 1680 C C . TRP A 1 210 ? 32.682 5.599 -12.342 1.00 94.00 210 TRP A C 1
ATOM 1682 O O . TRP A 1 210 ? 33.700 5.629 -13.033 1.00 94.00 210 TRP A O 1
ATOM 1692 N N . ALA A 1 211 ? 31.895 6.664 -12.198 1.00 92.62 211 ALA A N 1
ATOM 1693 C CA . ALA A 1 211 ? 32.259 7.980 -12.718 1.00 92.62 211 ALA A CA 1
ATOM 1694 C C . ALA A 1 211 ? 31.608 9.101 -11.908 1.00 92.62 211 ALA A C 1
ATOM 1696 O O . ALA A 1 211 ? 30.443 9.004 -11.524 1.00 92.62 211 ALA A O 1
ATOM 1697 N N . LYS A 1 212 ? 32.328 10.212 -11.720 1.00 89.31 212 LYS A N 1
ATOM 1698 C CA . LYS A 1 212 ? 31.751 11.415 -11.113 1.00 89.31 212 LYS A CA 1
ATOM 1699 C C . LYS A 1 212 ? 30.620 11.965 -12.012 1.00 89.31 212 LYS A C 1
ATOM 1701 O O . LYS A 1 212 ? 30.771 11.946 -13.237 1.00 89.31 212 LYS A O 1
ATOM 1706 N N . PRO A 1 213 ? 29.474 12.390 -11.455 1.00 86.44 213 PRO A N 1
ATOM 1707 C CA . PRO A 1 213 ? 28.466 13.144 -12.202 1.00 86.44 213 PRO A CA 1
ATOM 1708 C C . PRO A 1 213 ? 29.027 14.485 -12.697 1.00 86.44 213 PRO A C 1
ATOM 1710 O O . PRO A 1 213 ? 29.880 15.080 -12.037 1.00 86.44 213 PRO A O 1
ATOM 1713 N N . ASN A 1 214 ? 28.546 14.975 -13.840 1.00 79.81 214 ASN A N 1
ATOM 1714 C CA . ASN A 1 214 ? 28.958 16.274 -14.385 1.00 79.81 214 ASN A CA 1
ATOM 1715 C C . ASN A 1 214 ? 28.382 17.446 -13.582 1.00 79.81 214 ASN A C 1
ATOM 1717 O O . ASN A 1 214 ? 28.995 18.509 -13.527 1.00 79.81 214 ASN A O 1
ATOM 1721 N N . TYR A 1 215 ? 27.226 17.239 -12.952 1.00 69.44 215 TYR A N 1
ATOM 1722 C CA . TYR A 1 215 ? 26.574 18.206 -12.077 1.00 69.44 215 TYR A CA 1
ATOM 1723 C C . TYR A 1 215 ? 26.411 17.584 -10.692 1.00 69.44 215 TYR A C 1
ATOM 1725 O O . TYR A 1 215 ? 25.776 16.539 -10.552 1.00 69.44 215 TYR A O 1
ATOM 1733 N N . THR A 1 216 ? 26.993 18.213 -9.674 1.00 60.25 216 THR A N 1
ATOM 1734 C CA . THR A 1 216 ? 26.678 17.945 -8.269 1.00 60.25 216 THR A CA 1
ATOM 1735 C C . THR A 1 216 ? 25.818 19.096 -7.775 1.00 60.25 216 THR A C 1
ATOM 1737 O O . THR A 1 216 ? 26.178 20.257 -7.945 1.00 60.25 216 THR A O 1
ATOM 1740 N N . THR A 1 217 ? 24.646 18.800 -7.226 1.00 56.41 217 THR A N 1
ATOM 1741 C CA . THR A 1 217 ? 23.915 19.782 -6.426 1.00 56.41 217 THR A CA 1
ATOM 1742 C C . THR A 1 217 ? 24.674 19.909 -5.109 1.00 56.41 217 THR A C 1
ATOM 1744 O O . THR A 1 217 ? 24.683 18.974 -4.315 1.00 56.41 217 THR A O 1
ATOM 1747 N N . ASP A 1 218 ? 25.389 21.022 -4.923 1.00 46.75 218 ASP A N 1
ATOM 1748 C CA . ASP A 1 218 ? 26.244 21.251 -3.746 1.00 46.75 218 ASP A CA 1
ATOM 1749 C C . ASP A 1 218 ? 25.437 21.517 -2.457 1.00 46.75 218 ASP A C 1
ATOM 1751 O O . ASP A 1 218 ? 26.010 21.560 -1.370 1.00 46.75 218 ASP A O 1
ATOM 1755 N N . GLU A 1 219 ? 24.107 21.611 -2.558 1.00 45.44 219 GLU A N 1
ATOM 1756 C CA . GLU A 1 219 ? 23.198 21.554 -1.415 1.00 45.44 219 GLU A CA 1
ATOM 1757 C C . GLU A 1 219 ? 22.323 20.295 -1.511 1.00 45.44 219 GLU A C 1
ATOM 1759 O O . GLU A 1 219 ? 21.681 20.085 -2.548 1.00 45.44 219 GLU A O 1
ATOM 1764 N N . PRO A 1 220 ? 22.280 19.444 -0.466 1.00 47.88 220 PRO A N 1
ATOM 1765 C CA . PRO A 1 220 ? 21.262 18.412 -0.369 1.00 47.88 220 PRO A CA 1
ATOM 1766 C C . PRO A 1 220 ? 19.907 19.115 -0.265 1.00 47.88 220 PRO A C 1
ATOM 1768 O O . PRO A 1 220 ? 19.555 19.664 0.777 1.00 47.88 220 PRO A O 1
ATOM 1771 N N . ILE A 1 221 ? 19.163 19.138 -1.369 1.00 53.12 221 ILE A N 1
ATOM 1772 C CA . ILE A 1 221 ? 17.730 19.402 -1.311 1.00 53.12 221 ILE A CA 1
ATOM 1773 C C . ILE A 1 221 ? 17.142 18.202 -0.574 1.00 53.12 221 ILE A C 1
ATOM 1775 O O . ILE A 1 221 ? 17.404 17.063 -0.971 1.00 53.12 221 ILE A O 1
ATOM 1779 N N . ASP A 1 222 ? 16.423 18.472 0.515 1.00 54.19 222 ASP A N 1
ATOM 1780 C CA . ASP A 1 222 ? 15.815 17.438 1.348 1.00 54.19 222 ASP A CA 1
ATOM 1781 C C . ASP A 1 222 ? 15.074 16.419 0.464 1.00 54.19 222 ASP A C 1
ATOM 1783 O O . ASP A 1 222 ? 14.395 16.790 -0.498 1.00 54.19 222 ASP A O 1
ATOM 1787 N N . ASP A 1 223 ? 15.276 15.136 0.754 1.00 58.47 223 ASP A N 1
ATOM 1788 C CA . ASP A 1 223 ? 14.660 13.990 0.073 1.00 58.47 223 ASP A CA 1
ATOM 1789 C C . ASP A 1 223 ? 15.053 13.677 -1.390 1.00 58.47 223 ASP A C 1
ATOM 1791 O O . ASP A 1 223 ? 14.532 12.720 -1.967 1.00 58.47 223 ASP A O 1
ATOM 1795 N N . GLN A 1 224 ? 15.985 14.403 -2.018 1.00 71.75 224 GLN A N 1
ATOM 1796 C CA . GLN A 1 224 ? 16.449 14.084 -3.377 1.00 71.75 224 GLN A CA 1
ATOM 1797 C C . GLN A 1 224 ? 17.677 13.152 -3.377 1.00 71.75 224 GLN A C 1
ATOM 1799 O O . GLN A 1 224 ? 18.711 13.457 -2.780 1.00 71.75 224 GLN A O 1
ATOM 1804 N N . LEU A 1 225 ? 17.617 12.037 -4.117 1.00 81.88 225 LEU A N 1
ATOM 1805 C CA . LEU A 1 225 ? 18.790 11.190 -4.339 1.00 81.88 225 LEU A CA 1
ATOM 1806 C C . LEU A 1 225 ? 19.822 11.906 -5.221 1.00 81.88 225 LEU A C 1
ATOM 1808 O O . LEU A 1 225 ? 19.505 12.528 -6.237 1.00 81.88 225 LEU A O 1
ATOM 1812 N N . ASN A 1 226 ? 21.095 11.741 -4.871 1.00 84.81 226 ASN A N 1
ATOM 1813 C CA . ASN A 1 226 ? 22.196 12.174 -5.723 1.00 84.81 226 ASN A CA 1
ATOM 1814 C C . ASN A 1 226 ? 22.314 11.287 -6.970 1.00 84.81 226 ASN A C 1
ATOM 1816 O O . ASN A 1 226 ? 22.033 10.088 -6.930 1.00 84.81 226 ASN A O 1
ATOM 1820 N N . ILE A 1 227 ? 22.821 11.862 -8.066 1.00 90.31 227 ILE A N 1
ATOM 1821 C CA . ILE A 1 227 ? 23.171 11.088 -9.264 1.00 90.31 227 ILE A CA 1
ATOM 1822 C C . ILE A 1 227 ? 24.220 10.034 -8.867 1.00 90.31 227 ILE A C 1
ATOM 1824 O O . ILE A 1 227 ? 25.267 10.394 -8.311 1.00 90.31 227 ILE A O 1
ATOM 1828 N N . PRO A 1 228 ? 23.995 8.742 -9.159 1.00 92.19 228 PRO A N 1
ATOM 1829 C CA . PRO A 1 228 ? 24.862 7.691 -8.658 1.00 92.19 228 PRO A CA 1
ATOM 1830 C C . PRO A 1 228 ? 26.247 7.736 -9.311 1.00 92.19 228 PRO A C 1
ATOM 1832 O O . PRO A 1 228 ? 26.406 7.831 -10.535 1.00 92.19 228 PRO A O 1
ATOM 1835 N N . TYR A 1 229 ? 27.270 7.614 -8.464 1.00 92.94 229 TYR A N 1
ATOM 1836 C CA . TYR A 1 229 ? 28.655 7.420 -8.895 1.00 92.94 229 TYR A CA 1
ATOM 1837 C C . TYR A 1 229 ? 28.854 6.014 -9.465 1.00 92.94 229 TYR A C 1
ATOM 1839 O O . TYR A 1 229 ? 29.553 5.859 -10.466 1.00 92.94 229 TYR A O 1
ATOM 1847 N N . CYS A 1 230 ? 28.223 5.010 -8.841 1.00 94.75 230 CYS A N 1
ATOM 1848 C CA . CYS A 1 230 ? 28.221 3.623 -9.290 1.00 94.75 230 CYS A CA 1
ATOM 1849 C C . CYS A 1 230 ? 26.934 3.290 -10.049 1.00 94.75 230 CYS A C 1
ATOM 1851 O O . CYS A 1 230 ? 25.860 3.237 -9.455 1.00 94.75 230 CYS A O 1
ATOM 1853 N N . TYR A 1 231 ? 27.030 3.015 -11.346 1.00 95.00 231 TYR A N 1
ATOM 1854 C CA . TYR A 1 231 ? 25.861 2.764 -12.190 1.00 95.00 231 TYR A CA 1
ATOM 1855 C C . TYR A 1 231 ? 26.051 1.566 -13.119 1.00 95.00 231 TYR A C 1
ATOM 1857 O O . TYR A 1 231 ? 27.174 1.153 -13.427 1.00 95.00 231 TYR A O 1
ATOM 1865 N N . TYR A 1 232 ? 24.940 0.984 -13.569 1.00 94.50 232 TYR A N 1
ATOM 1866 C CA . TYR A 1 232 ? 24.982 -0.142 -14.499 1.00 94.50 232 TYR A CA 1
ATOM 1867 C C . TYR A 1 232 ? 25.528 0.277 -15.877 1.00 94.50 232 TYR A C 1
ATOM 1869 O O . TYR A 1 232 ? 25.091 1.291 -16.425 1.00 94.50 232 TYR A O 1
ATOM 1877 N N . PRO A 1 233 ? 26.437 -0.510 -16.484 1.00 92.56 233 PRO A N 1
ATOM 1878 C CA . PRO A 1 233 ? 26.895 -0.281 -17.852 1.00 92.56 233 PRO A CA 1
ATOM 1879 C C . PRO A 1 233 ? 25.772 -0.516 -18.867 1.00 92.56 233 PRO A C 1
ATOM 1881 O O . PRO A 1 233 ? 24.831 -1.278 -18.621 1.00 92.56 233 PRO A O 1
ATOM 1884 N N . LEU A 1 234 ? 25.929 0.038 -20.074 1.00 87.25 234 LEU A N 1
ATOM 1885 C CA . LEU A 1 234 ? 25.071 -0.335 -21.201 1.00 87.25 234 LEU A CA 1
ATOM 1886 C C . LEU A 1 234 ? 25.133 -1.846 -21.466 1.00 87.25 234 LEU A C 1
ATOM 1888 O O . LEU A 1 234 ? 26.214 -2.434 -21.560 1.00 87.25 234 LEU A O 1
ATOM 1892 N N . GLN A 1 235 ? 23.959 -2.451 -21.676 1.00 82.94 235 GLN A N 1
ATOM 1893 C CA . GLN A 1 235 ? 23.796 -3.886 -21.939 1.00 82.94 235 GLN A CA 1
ATOM 1894 C C . GLN A 1 235 ? 24.283 -4.788 -20.790 1.00 82.94 235 GLN A C 1
ATOM 1896 O O . GLN A 1 235 ? 24.915 -5.822 -21.017 1.00 82.94 235 GLN A O 1
ATOM 1901 N N . PHE A 1 236 ? 23.968 -4.433 -19.545 1.00 87.25 236 PHE A N 1
ATOM 1902 C CA . PHE A 1 236 ? 24.187 -5.311 -18.395 1.00 87.25 236 PHE A CA 1
ATOM 1903 C C . PHE A 1 236 ? 23.254 -6.544 -18.439 1.00 87.25 236 PHE A C 1
ATOM 1905 O O . PHE A 1 236 ? 22.120 -6.517 -17.963 1.00 87.25 236 PHE A O 1
ATOM 1912 N N . LYS A 1 237 ? 23.719 -7.650 -19.039 1.00 85.94 237 LYS A N 1
ATOM 1913 C CA . LYS A 1 237 ? 22.920 -8.872 -19.286 1.00 85.94 237 LYS A CA 1
ATOM 1914 C C . LYS A 1 237 ? 22.948 -9.866 -18.115 1.00 85.94 237 LYS A C 1
ATOM 1916 O O . LYS A 1 237 ? 23.453 -10.985 -18.251 1.00 85.94 237 LYS A O 1
ATOM 1921 N N . GLY A 1 238 ? 22.388 -9.473 -16.966 1.00 88.25 238 GLY A N 1
ATOM 1922 C CA . GLY A 1 238 ? 22.275 -10.341 -15.777 1.00 88.25 238 GLY A CA 1
ATOM 1923 C C . GLY A 1 238 ? 21.518 -11.650 -16.040 1.00 88.25 238 GLY A C 1
ATOM 1924 O O . GLY A 1 238 ? 21.870 -12.706 -15.505 1.00 88.25 238 GLY A O 1
ATOM 1925 N N . TYR A 1 239 ? 20.547 -11.597 -16.949 1.00 94.31 239 TYR A N 1
ATOM 1926 C CA . TYR A 1 239 ? 19.802 -12.733 -17.479 1.00 94.31 239 TYR A CA 1
ATOM 1927 C C . TYR A 1 239 ? 19.837 -12.738 -19.009 1.00 94.31 239 TYR A C 1
ATOM 1929 O O . TYR A 1 239 ? 20.137 -11.726 -19.646 1.00 94.31 239 TYR A O 1
ATOM 1937 N N . LYS A 1 240 ? 19.494 -13.884 -19.595 1.00 93.88 240 LYS A N 1
ATOM 1938 C CA . LYS A 1 240 ? 19.230 -14.035 -21.028 1.00 93.88 240 LYS A CA 1
ATOM 1939 C C . LYS A 1 240 ? 17.983 -14.877 -21.262 1.00 93.88 240 LYS A C 1
ATOM 1941 O O . LYS A 1 240 ? 17.738 -15.816 -20.499 1.00 93.88 240 LYS A O 1
ATOM 1946 N N . PHE A 1 241 ? 17.241 -14.574 -22.321 1.00 94.50 241 PHE A N 1
ATOM 1947 C CA . PHE A 1 241 ? 16.166 -15.443 -22.780 1.00 94.50 241 PHE A CA 1
ATOM 1948 C C . PHE A 1 241 ? 16.746 -16.776 -23.276 1.00 94.50 241 PHE A C 1
ATOM 1950 O O . PHE A 1 241 ? 17.824 -16.830 -23.870 1.00 94.50 241 PHE A O 1
ATOM 1957 N N . VAL A 1 242 ? 16.071 -17.868 -22.929 1.00 93.00 242 VAL A N 1
ATOM 1958 C CA . VAL A 1 242 ? 16.404 -19.235 -23.361 1.00 93.00 242 VAL A CA 1
ATOM 1959 C C . VAL A 1 242 ? 15.380 -19.744 -24.361 1.00 93.00 242 VAL A C 1
ATOM 1961 O O . VAL A 1 242 ? 15.730 -20.492 -25.265 1.00 93.00 242 VAL A O 1
ATOM 1964 N N . ASN A 1 243 ? 14.119 -19.388 -24.143 1.00 92.06 243 ASN A N 1
ATOM 1965 C CA . ASN A 1 243 ? 12.996 -19.776 -24.975 1.00 92.06 243 ASN A CA 1
ATOM 1966 C C . ASN A 1 243 ? 11.890 -18.737 -24.783 1.00 92.06 243 ASN A C 1
ATOM 1968 O O . ASN A 1 243 ? 11.626 -18.346 -23.640 1.00 92.06 243 ASN A O 1
ATOM 1972 N N . VAL A 1 244 ? 11.262 -18.324 -25.878 1.00 93.62 244 VAL A N 1
ATOM 1973 C CA . VAL A 1 244 ? 10.023 -17.551 -25.899 1.00 93.62 244 VAL A CA 1
ATOM 1974 C C . VAL A 1 244 ? 9.022 -18.332 -26.744 1.00 93.62 244 VAL A C 1
ATOM 1976 O O . VAL A 1 244 ? 9.280 -18.657 -27.898 1.00 93.62 244 VAL A O 1
ATOM 1979 N N . SER A 1 245 ? 7.881 -18.662 -26.154 1.00 94.19 245 SER A N 1
ATOM 1980 C CA . SER A 1 245 ? 6.825 -19.441 -26.795 1.00 94.19 245 SER A CA 1
ATOM 1981 C C . SER A 1 245 ? 5.493 -18.718 -26.680 1.00 94.19 245 SER A C 1
ATOM 1983 O O . SER A 1 245 ? 5.133 -18.254 -25.596 1.00 94.19 245 SER A O 1
ATOM 1985 N N . GLU A 1 246 ? 4.730 -18.673 -27.764 1.00 92.19 246 GLU A N 1
ATOM 1986 C CA . GLU A 1 246 ? 3.344 -18.213 -27.720 1.00 92.19 246 GLU A CA 1
ATOM 1987 C C . GLU A 1 246 ? 2.452 -19.230 -26.999 1.00 92.19 246 GLU A C 1
ATOM 1989 O O . GLU A 1 246 ? 2.686 -20.440 -27.026 1.00 92.19 246 GLU A O 1
ATOM 1994 N N . THR A 1 247 ? 1.427 -18.727 -26.322 1.00 90.44 247 THR A N 1
ATOM 1995 C CA . THR A 1 247 ? 0.426 -19.532 -25.618 1.00 90.44 247 THR A CA 1
ATOM 1996 C C . THR A 1 247 ? -0.968 -19.075 -26.026 1.00 90.44 247 THR A C 1
ATOM 1998 O O . THR A 1 247 ? -1.139 -17.991 -26.578 1.00 90.44 247 THR A O 1
ATOM 2001 N N . SER A 1 248 ? -1.999 -19.849 -25.682 1.00 87.75 248 SER A N 1
ATOM 2002 C CA . SER A 1 248 ? -3.393 -19.440 -25.904 1.00 87.75 248 SER A CA 1
ATOM 2003 C C . SER A 1 248 ? -3.786 -18.147 -25.176 1.00 87.75 248 SER A C 1
ATOM 2005 O O . SER A 1 248 ? -4.818 -17.568 -25.497 1.00 87.75 248 SER A O 1
ATOM 2007 N N . PHE A 1 249 ? -2.998 -17.715 -24.184 1.00 87.62 249 PHE A N 1
ATOM 2008 C CA . PHE A 1 249 ? -3.261 -16.528 -23.369 1.00 87.62 249 PHE A CA 1
ATOM 2009 C C . PHE A 1 249 ? -2.373 -15.321 -23.716 1.00 87.62 249 PHE A C 1
ATOM 2011 O O . PHE A 1 249 ? -2.606 -14.233 -23.191 1.00 87.62 249 PHE A O 1
ATOM 2018 N N . GLY A 1 250 ? -1.356 -15.499 -24.561 1.00 90.19 250 GLY A N 1
ATOM 2019 C CA . GLY A 1 250 ? -0.315 -14.504 -24.817 1.00 90.19 250 GLY A CA 1
ATOM 2020 C C . GLY A 1 250 ? 1.022 -15.188 -25.076 1.00 90.19 250 GLY A C 1
ATOM 2021 O O . GLY A 1 250 ? 1.185 -15.893 -26.068 1.00 90.19 250 GLY A O 1
ATOM 2022 N N . SER A 1 251 ? 1.991 -15.040 -24.175 1.00 93.50 251 SER A N 1
ATOM 2023 C CA . SER A 1 251 ? 3.332 -15.615 -24.360 1.00 93.50 251 SER A CA 1
ATOM 2024 C C . SER A 1 251 ? 3.961 -16.043 -23.040 1.00 93.50 251 SER A C 1
ATOM 2026 O O . SER A 1 251 ? 3.667 -15.492 -21.984 1.00 93.50 251 SER A O 1
ATOM 2028 N N . THR A 1 252 ? 4.875 -16.999 -23.101 1.00 96.06 252 THR A N 1
ATOM 2029 C CA . THR A 1 252 ? 5.704 -17.421 -21.973 1.00 96.06 252 THR A CA 1
ATOM 2030 C C . THR A 1 252 ? 7.165 -17.349 -22.388 1.00 96.06 252 THR A C 1
ATOM 2032 O O . THR A 1 252 ? 7.531 -17.800 -23.470 1.00 96.06 252 THR A O 1
ATOM 2035 N N . ALA A 1 253 ? 8.017 -16.816 -21.517 1.00 96.31 253 ALA A N 1
ATOM 2036 C CA . ALA A 1 253 ? 9.452 -16.745 -21.736 1.00 96.31 253 ALA A CA 1
ATOM 2037 C C . ALA A 1 253 ? 10.229 -17.304 -20.542 1.00 96.31 253 ALA A C 1
ATOM 2039 O O . ALA A 1 253 ? 9.871 -17.083 -19.386 1.00 96.31 253 ALA A O 1
ATOM 2040 N N . TYR A 1 254 ? 11.330 -17.998 -20.815 1.00 96.75 254 TYR A N 1
ATOM 2041 C CA . TYR A 1 254 ? 12.246 -18.500 -19.793 1.00 96.75 254 TYR A CA 1
ATOM 2042 C C . TYR A 1 254 ? 13.541 -17.700 -19.805 1.00 96.75 254 TYR A C 1
ATOM 2044 O O . TYR A 1 254 ? 14.198 -17.588 -20.842 1.00 96.75 254 TYR A O 1
ATOM 2052 N N . LEU A 1 255 ? 13.941 -17.191 -18.641 1.00 96.00 255 LEU A N 1
ATOM 2053 C CA . LEU A 1 255 ? 15.168 -16.422 -18.474 1.00 96.00 255 LEU A CA 1
ATOM 2054 C C . LEU A 1 255 ? 16.163 -17.204 -17.625 1.00 96.00 255 LEU A C 1
ATOM 2056 O O . LEU A 1 255 ? 15.836 -17.672 -16.537 1.00 96.00 255 LEU A O 1
ATOM 2060 N N . LYS A 1 256 ? 17.405 -17.323 -18.091 1.00 95.62 256 LYS A N 1
ATOM 2061 C CA . LYS A 1 256 ? 18.489 -17.975 -17.349 1.00 95.62 256 LYS A CA 1
ATOM 2062 C C . LYS A 1 256 ? 19.512 -16.951 -16.896 1.00 95.62 256 LYS A C 1
ATOM 2064 O O . LYS A 1 256 ? 19.942 -16.109 -17.684 1.00 95.62 256 LYS A O 1
ATOM 2069 N N . ARG A 1 257 ? 19.932 -17.069 -15.639 1.00 94.56 257 ARG A N 1
ATOM 2070 C CA . ARG A 1 257 ? 20.966 -16.220 -15.049 1.00 94.56 257 ARG A CA 1
ATOM 2071 C C . ARG A 1 257 ? 22.311 -16.416 -15.754 1.00 94.56 257 ARG A C 1
ATOM 2073 O O . ARG A 1 257 ? 22.742 -17.557 -15.939 1.00 94.56 257 ARG A O 1
ATOM 2080 N N . THR A 1 258 ? 22.975 -15.320 -16.116 1.00 92.69 258 THR A N 1
ATOM 2081 C CA . THR A 1 258 ? 24.274 -15.341 -16.812 1.00 92.69 258 THR A CA 1
ATOM 2082 C C . THR A 1 258 ? 25.450 -15.350 -15.831 1.00 92.69 258 THR A C 1
ATOM 2084 O O . THR A 1 258 ? 26.367 -16.152 -15.981 1.00 92.69 258 THR A O 1
ATOM 2087 N N . PHE A 1 259 ? 25.408 -14.492 -14.813 1.00 92.06 259 PHE A N 1
ATOM 2088 C CA . PHE A 1 259 ? 26.435 -14.328 -13.777 1.00 92.06 259 PHE A CA 1
ATOM 2089 C C . PHE A 1 259 ? 25.774 -14.011 -12.428 1.00 92.06 259 PHE A C 1
ATOM 2091 O O . PHE A 1 259 ? 24.616 -13.590 -12.399 1.00 92.06 259 PHE A O 1
ATOM 2098 N N . SER A 1 260 ? 26.477 -14.222 -11.314 1.00 90.75 260 SER A N 1
ATOM 2099 C CA . SER A 1 260 ? 25.939 -13.959 -9.968 1.00 90.75 260 SER A CA 1
ATOM 2100 C C . SER A 1 260 ? 25.725 -12.461 -9.710 1.00 90.75 260 SER A C 1
ATOM 2102 O O . SER A 1 260 ? 26.554 -11.649 -10.122 1.00 90.75 260 SER A O 1
ATOM 2104 N N . SER A 1 261 ? 24.645 -12.086 -9.019 1.00 91.12 261 SER A N 1
ATOM 2105 C CA . SER A 1 261 ? 24.513 -10.759 -8.406 1.00 91.12 261 SER A CA 1
ATOM 2106 C C . SER A 1 261 ? 25.386 -10.650 -7.157 1.00 91.12 261 SER A C 1
ATOM 2108 O O . SER A 1 261 ? 26.032 -11.606 -6.723 1.00 91.12 261 SER A O 1
ATOM 2110 N N . SER A 1 262 ? 25.389 -9.454 -6.573 1.00 88.88 262 SER A N 1
ATOM 2111 C CA . SER A 1 262 ? 25.917 -9.199 -5.234 1.00 88.88 262 SER A CA 1
ATOM 2112 C C . SER A 1 262 ? 24.986 -9.670 -4.113 1.00 88.88 262 SER A C 1
ATOM 2114 O O . SER A 1 262 ? 25.413 -9.700 -2.962 1.00 88.88 262 SER A O 1
ATOM 2116 N N . TYR A 1 263 ? 23.752 -10.063 -4.435 1.00 92.56 263 TYR A N 1
ATOM 2117 C CA . TYR A 1 263 ? 22.760 -10.528 -3.475 1.00 92.56 263 TYR A CA 1
ATOM 2118 C C . TYR A 1 263 ? 22.787 -12.058 -3.359 1.00 92.56 263 TYR A C 1
ATOM 2120 O O . TYR A 1 263 ? 23.030 -12.771 -4.340 1.00 92.56 263 TYR A O 1
ATOM 2128 N N . PRO A 1 264 ? 22.554 -12.607 -2.158 1.00 91.75 264 PRO A N 1
ATOM 2129 C CA . PRO A 1 264 ? 22.551 -14.047 -1.959 1.00 91.75 264 PRO A CA 1
ATOM 2130 C C . PRO A 1 264 ? 21.361 -14.708 -2.669 1.00 91.75 264 PRO A C 1
ATOM 2132 O O . PRO A 1 264 ? 20.297 -14.117 -2.828 1.00 91.75 264 PRO A O 1
ATOM 2135 N N . LYS A 1 265 ? 21.536 -15.985 -3.035 1.00 92.62 265 LYS A N 1
ATOM 2136 C CA . LYS A 1 265 ? 20.482 -16.854 -3.592 1.00 92.62 265 LYS A CA 1
ATOM 2137 C C . LYS A 1 265 ? 19.782 -16.278 -4.841 1.00 92.62 265 LYS A C 1
ATOM 2139 O O . LYS A 1 265 ? 18.560 -16.179 -4.895 1.00 92.62 265 LYS A O 1
ATOM 2144 N N . ASP A 1 266 ? 20.554 -15.954 -5.877 1.00 92.81 266 ASP A N 1
ATOM 2145 C CA . ASP A 1 266 ? 19.983 -15.627 -7.190 1.00 92.81 266 ASP A CA 1
ATOM 2146 C C . ASP A 1 266 ? 19.081 -16.747 -7.732 1.00 92.81 266 ASP A C 1
ATOM 2148 O O . ASP A 1 266 ? 19.481 -17.920 -7.789 1.00 92.81 266 ASP A O 1
ATOM 2152 N N . ALA A 1 267 ? 17.917 -16.367 -8.260 1.00 94.62 267 ALA A N 1
ATOM 2153 C CA . ALA A 1 267 ? 17.068 -17.276 -9.014 1.00 94.62 267 ALA A CA 1
ATOM 2154 C C . ALA A 1 267 ? 17.752 -17.627 -10.346 1.00 94.62 267 ALA A C 1
ATOM 2156 O O . ALA A 1 267 ? 17.939 -16.785 -11.228 1.00 94.62 267 ALA A O 1
ATOM 2157 N N . ARG A 1 268 ? 18.168 -18.889 -10.506 1.00 94.25 268 ARG A N 1
ATOM 2158 C CA . ARG A 1 268 ? 18.950 -19.330 -11.681 1.00 94.25 268 ARG A CA 1
ATOM 2159 C C . ARG A 1 268 ? 18.129 -19.404 -12.967 1.00 94.25 268 ARG A C 1
ATOM 2161 O O . ARG A 1 268 ? 18.692 -19.278 -14.057 1.00 94.25 268 ARG A O 1
ATOM 2168 N N . LEU A 1 269 ? 16.836 -19.671 -12.832 1.00 96.44 269 LEU A N 1
ATOM 2169 C CA . LEU A 1 269 ? 15.863 -19.767 -13.910 1.00 96.44 269 LEU A CA 1
ATOM 2170 C C . LEU A 1 269 ? 14.629 -18.984 -13.472 1.00 96.44 269 LEU A C 1
ATOM 2172 O O . LEU A 1 269 ? 14.166 -19.174 -12.355 1.00 96.44 269 LEU A O 1
ATOM 2176 N N . LEU A 1 270 ? 14.108 -18.146 -14.354 1.00 97.50 270 LEU A N 1
ATOM 2177 C CA . LEU A 1 270 ? 12.845 -17.449 -14.172 1.00 97.50 270 LEU A CA 1
ATOM 2178 C C . LEU A 1 270 ? 11.902 -17.817 -15.304 1.00 97.50 270 LEU A C 1
ATOM 2180 O O . LEU A 1 270 ? 12.337 -18.140 -16.415 1.00 97.50 270 LEU A O 1
ATOM 2184 N N . LYS A 1 271 ? 10.613 -17.722 -15.013 1.00 97.62 271 LYS A N 1
ATOM 2185 C CA . LYS A 1 271 ? 9.536 -17.809 -15.983 1.00 97.62 271 LYS A CA 1
ATOM 2186 C C . LYS A 1 271 ? 8.800 -16.475 -15.990 1.00 97.62 271 LYS A C 1
ATOM 2188 O O . LYS A 1 271 ? 8.450 -15.959 -14.933 1.00 97.62 271 LYS A O 1
ATOM 2193 N N . MET A 1 272 ? 8.608 -15.925 -17.181 1.00 97.75 272 MET A N 1
ATOM 2194 C CA . MET A 1 272 ? 7.795 -14.745 -17.440 1.00 97.75 272 MET A CA 1
ATOM 2195 C C . MET A 1 272 ? 6.546 -15.188 -18.194 1.00 97.75 272 MET A C 1
ATOM 2197 O O . MET A 1 272 ? 6.655 -15.674 -19.317 1.00 97.75 272 MET A O 1
ATOM 2201 N N . ASP A 1 273 ? 5.379 -15.027 -17.582 1.00 96.62 273 ASP A N 1
ATOM 2202 C CA . ASP A 1 273 ? 4.083 -15.284 -18.204 1.00 96.62 273 ASP A CA 1
ATOM 2203 C C . ASP A 1 273 ? 3.422 -13.953 -18.574 1.00 96.62 273 ASP A C 1
ATOM 2205 O O . ASP A 1 273 ? 3.205 -13.095 -17.720 1.00 96.62 273 ASP A O 1
ATOM 2209 N N . VAL A 1 274 ? 3.105 -13.792 -19.856 1.00 96.81 274 VAL A N 1
ATOM 2210 C CA . VAL A 1 274 ? 2.426 -12.635 -20.443 1.00 96.81 274 VAL A CA 1
ATOM 2211 C C . VAL A 1 274 ? 1.003 -13.057 -20.786 1.00 96.81 274 VAL A C 1
ATOM 2213 O O . VAL A 1 274 ? 0.800 -13.918 -21.645 1.00 96.81 274 VAL A O 1
ATOM 2216 N N . LYS A 1 275 ? 0.019 -12.455 -20.118 1.00 95.56 275 LYS A N 1
ATOM 2217 C CA . LYS A 1 275 ? -1.406 -12.746 -20.297 1.00 95.56 275 LYS A CA 1
ATOM 2218 C C . LYS A 1 275 ? -2.154 -11.518 -20.797 1.00 95.56 275 LYS A C 1
ATOM 2220 O O . LYS A 1 275 ? -2.161 -10.473 -20.147 1.00 95.56 275 LYS A O 1
ATOM 2225 N N . TYR A 1 276 ? -2.820 -11.665 -21.935 1.00 95.44 276 TYR A N 1
ATOM 2226 C CA . TYR A 1 276 ? -3.680 -10.638 -22.513 1.00 95.44 276 TYR A CA 1
ATOM 2227 C C . TYR A 1 276 ? -5.076 -10.747 -21.903 1.00 95.44 276 TYR A C 1
ATOM 2229 O O . TYR A 1 276 ? -5.945 -11.426 -22.441 1.00 95.44 276 TYR A O 1
ATOM 2237 N N . GLU A 1 277 ? -5.265 -10.144 -20.729 1.00 94.00 277 GLU A N 1
ATOM 2238 C CA . GLU A 1 277 ? -6.460 -10.345 -19.902 1.00 94.00 277 GLU A CA 1
ATOM 2239 C C . GLU A 1 277 ? -7.729 -9.719 -20.488 1.00 94.00 277 GLU A C 1
ATOM 2241 O O . GLU A 1 277 ? -8.799 -10.321 -20.453 1.00 94.00 277 GLU A O 1
ATOM 2246 N N . SER A 1 278 ? -7.625 -8.508 -21.028 1.00 94.19 278 SER A N 1
ATOM 2247 C CA . SER A 1 278 ? -8.716 -7.832 -21.733 1.00 94.19 278 SER A CA 1
ATOM 2248 C C . SER A 1 278 ? -8.158 -6.915 -22.822 1.00 94.19 278 SER A C 1
ATOM 2250 O O . SER A 1 278 ? -6.941 -6.754 -22.944 1.00 94.19 278 SER A O 1
ATOM 2252 N N . GLN A 1 279 ? -9.036 -6.276 -23.602 1.00 94.94 279 GLN A N 1
ATOM 2253 C CA . GLN A 1 279 ? -8.628 -5.291 -24.612 1.00 94.94 279 GLN A CA 1
ATOM 2254 C C . GLN A 1 279 ? -7.748 -4.170 -24.026 1.00 94.94 279 GLN A C 1
ATOM 2256 O O . GLN A 1 279 ? -6.860 -3.660 -24.708 1.00 94.94 279 GLN A O 1
ATOM 2261 N N . LYS A 1 280 ? -7.968 -3.807 -22.756 1.00 95.44 280 LYS A N 1
ATOM 2262 C CA . LYS A 1 280 ? -7.308 -2.682 -22.075 1.00 95.44 280 LYS A CA 1
ATOM 2263 C C . LYS A 1 280 ? -6.399 -3.092 -20.917 1.00 95.44 280 LYS A C 1
ATOM 2265 O O . LYS A 1 280 ? -5.741 -2.222 -20.353 1.00 95.44 280 LYS A O 1
ATOM 2270 N N . ARG A 1 281 ? -6.363 -4.379 -20.556 1.00 96.19 281 ARG A N 1
ATOM 2271 C CA . ARG A 1 281 ? -5.601 -4.888 -19.413 1.00 96.19 281 ARG A CA 1
ATOM 2272 C C . ARG A 1 281 ? -4.650 -6.003 -19.819 1.00 96.19 281 ARG A C 1
ATOM 2274 O O . ARG A 1 281 ? -5.077 -6.998 -20.403 1.00 96.19 281 ARG A O 1
ATOM 2281 N N . LEU A 1 282 ? -3.383 -5.836 -19.460 1.00 97.38 282 LEU A N 1
ATOM 2282 C CA . LEU A 1 282 ? -2.288 -6.783 -19.672 1.00 97.38 282 LEU A CA 1
ATOM 2283 C C . LEU A 1 282 ? -1.703 -7.179 -18.318 1.00 97.38 282 LEU A C 1
ATOM 2285 O O . LEU A 1 282 ? -1.488 -6.310 -17.480 1.00 97.38 282 LEU A O 1
ATOM 2289 N N . ARG A 1 283 ? -1.367 -8.457 -18.135 1.00 97.56 283 ARG A N 1
ATOM 2290 C CA . ARG A 1 283 ? -0.630 -8.936 -16.961 1.00 97.56 283 ARG A CA 1
ATOM 2291 C C . ARG A 1 283 ? 0.686 -9.583 -17.378 1.00 97.56 283 ARG A C 1
ATOM 2293 O O . ARG A 1 283 ? 0.702 -10.442 -18.260 1.00 97.56 283 ARG A O 1
ATOM 2300 N N . ILE A 1 284 ? 1.786 -9.188 -16.745 1.00 97.94 284 ILE A N 1
ATOM 2301 C CA . ILE A 1 284 ? 3.113 -9.785 -16.920 1.00 97.94 284 ILE A CA 1
ATOM 2302 C C . ILE A 1 284 ? 3.627 -10.223 -15.554 1.00 97.94 284 ILE A C 1
ATOM 2304 O O . ILE A 1 284 ? 3.920 -9.393 -14.698 1.00 97.94 284 ILE A O 1
ATOM 2308 N N . LYS A 1 285 ? 3.789 -11.534 -15.377 1.00 97.56 285 LYS A N 1
ATOM 2309 C CA . LYS A 1 285 ? 4.231 -12.145 -14.122 1.00 97.56 285 LYS A CA 1
ATOM 2310 C C . LYS A 1 285 ? 5.598 -12.799 -14.293 1.00 97.56 285 LYS A C 1
ATOM 2312 O O . LYS A 1 285 ? 5.738 -13.700 -15.116 1.00 97.56 285 LYS A O 1
ATOM 2317 N N . ILE A 1 286 ? 6.591 -12.388 -13.506 1.00 98.19 286 ILE A N 1
ATOM 2318 C CA . ILE A 1 286 ? 7.957 -12.935 -13.495 1.00 98.19 286 ILE A CA 1
ATOM 2319 C C . ILE A 1 286 ? 8.234 -13.580 -12.136 1.00 98.19 286 ILE A C 1
ATOM 2321 O O . ILE A 1 286 ? 8.168 -12.921 -11.098 1.00 98.19 286 ILE A O 1
ATOM 2325 N N . TYR A 1 287 ? 8.563 -14.871 -12.144 1.00 97.75 287 TYR A N 1
ATOM 2326 C CA . TYR A 1 287 ? 8.726 -15.677 -10.931 1.00 97.75 287 TYR A CA 1
ATOM 2327 C C . TYR A 1 287 ? 9.722 -16.828 -11.125 1.00 97.75 287 TYR A C 1
ATOM 2329 O O . TYR A 1 287 ? 10.101 -17.163 -12.252 1.00 97.75 287 TYR A O 1
ATOM 2337 N N . ASP A 1 288 ? 10.154 -17.445 -10.021 1.00 96.62 288 ASP A N 1
ATOM 2338 C CA . ASP A 1 288 ? 10.950 -18.678 -10.045 1.00 96.62 288 ASP A CA 1
ATOM 2339 C C . ASP A 1 288 ? 10.010 -19.889 -10.233 1.00 96.62 288 ASP A C 1
ATOM 2341 O O . ASP A 1 288 ? 9.189 -20.165 -9.361 1.00 96.62 288 ASP A O 1
ATOM 2345 N N . PRO A 1 289 ? 10.096 -20.639 -11.349 1.00 95.25 289 PRO A N 1
ATOM 2346 C CA . PRO A 1 289 ? 9.230 -21.792 -11.586 1.00 95.25 289 PRO A CA 1
ATOM 2347 C C . PRO A 1 289 ? 9.623 -23.036 -10.770 1.00 95.25 289 PRO A C 1
ATOM 2349 O O . PRO A 1 289 ? 8.901 -24.029 -10.809 1.00 95.25 289 PRO A O 1
ATOM 2352 N N . LYS A 1 290 ? 10.786 -23.043 -10.103 1.00 93.88 290 LYS A N 1
ATOM 2353 C CA . LYS A 1 290 ? 11.278 -24.183 -9.311 1.00 93.88 290 LYS A CA 1
ATOM 2354 C C . LYS A 1 290 ? 10.974 -24.058 -7.827 1.00 93.88 290 LYS A C 1
ATOM 2356 O O . LYS A 1 290 ? 10.834 -25.082 -7.165 1.00 93.88 290 LYS A O 1
ATOM 2361 N N . HIS A 1 291 ? 10.919 -22.834 -7.316 1.00 93.12 291 HIS A N 1
ATOM 2362 C CA . HIS A 1 291 ? 10.659 -22.562 -5.910 1.00 93.12 291 HIS A CA 1
ATOM 2363 C C . HIS A 1 291 ? 9.452 -21.646 -5.806 1.00 93.12 291 HIS A C 1
ATOM 2365 O O . HIS A 1 291 ? 9.486 -20.520 -6.300 1.00 93.12 291 HIS A O 1
ATOM 2371 N N . THR A 1 292 ? 8.400 -22.123 -5.145 1.00 93.50 292 THR A N 1
ATOM 2372 C CA . THR A 1 292 ? 7.244 -21.289 -4.825 1.00 93.50 292 THR A CA 1
ATOM 2373 C C . THR A 1 292 ? 7.700 -20.132 -3.945 1.00 93.50 292 THR A C 1
ATOM 2375 O O . THR A 1 292 ? 8.357 -20.343 -2.925 1.00 93.50 292 THR A O 1
ATOM 2378 N N . ARG A 1 293 ? 7.374 -18.912 -4.365 1.00 95.81 293 ARG A N 1
ATOM 2379 C CA . ARG A 1 293 ? 7.632 -17.680 -3.620 1.00 95.81 293 ARG A CA 1
ATOM 2380 C C . ARG A 1 293 ? 6.314 -17.132 -3.098 1.00 95.81 293 ARG A C 1
ATOM 2382 O O . ARG A 1 293 ? 5.256 -17.533 -3.577 1.00 95.81 293 ARG A O 1
ATOM 2389 N N . PHE A 1 294 ? 6.396 -16.243 -2.117 1.00 97.06 294 PHE A N 1
ATOM 2390 C CA . PHE A 1 294 ? 5.214 -15.580 -1.596 1.00 97.06 294 PHE A CA 1
ATOM 2391 C C . PHE A 1 294 ? 4.521 -14.770 -2.701 1.00 97.06 294 PHE A C 1
ATOM 2393 O O . PHE A 1 294 ? 5.168 -14.054 -3.470 1.00 97.06 294 PHE A O 1
ATOM 2400 N N . GLU A 1 295 ? 3.203 -14.902 -2.767 1.00 96.25 295 GLU A N 1
ATOM 2401 C CA . GLU A 1 295 ? 2.319 -14.090 -3.592 1.00 96.25 295 GLU A CA 1
ATOM 2402 C C . GLU A 1 295 ? 1.208 -13.576 -2.675 1.00 96.25 295 GLU A C 1
ATOM 2404 O O . GLU A 1 295 ? 0.644 -14.388 -1.933 1.00 96.25 295 GLU A O 1
ATOM 2409 N N . PRO A 1 296 ? 0.891 -12.269 -2.693 1.00 94.75 296 PRO A N 1
ATOM 2410 C CA . PRO A 1 296 ? -0.182 -11.737 -1.867 1.00 94.75 296 PRO A CA 1
ATOM 2411 C C . PRO A 1 296 ? -1.499 -12.484 -2.145 1.00 94.75 296 PRO A C 1
ATOM 2413 O O . PRO A 1 296 ? -1.915 -12.553 -3.304 1.00 94.75 296 PRO A O 1
ATOM 2416 N N . PRO A 1 297 ? -2.167 -13.048 -1.119 1.00 91.69 297 PRO A N 1
ATOM 2417 C CA . PRO A 1 297 ? -3.454 -13.720 -1.303 1.00 91.69 297 PRO A CA 1
ATOM 2418 C C . PRO A 1 297 ? -4.599 -12.734 -1.571 1.00 91.69 297 PRO A C 1
ATOM 2420 O O . PRO A 1 297 ? -5.642 -13.136 -2.078 1.00 91.69 297 PRO A O 1
ATOM 2423 N N . PHE A 1 298 ? -4.394 -11.455 -1.247 1.00 89.31 298 PHE A N 1
ATOM 2424 C CA . PHE A 1 298 ? -5.346 -10.372 -1.451 1.00 89.31 298 PHE A CA 1
ATOM 2425 C C . PHE A 1 298 ? -4.671 -9.188 -2.178 1.00 89.31 298 PHE A C 1
ATOM 2427 O O . PHE A 1 298 ? -3.459 -9.004 -2.024 1.00 89.31 298 PHE A O 1
ATOM 2434 N N . PRO A 1 299 ? -5.427 -8.358 -2.922 1.00 90.44 299 PRO A N 1
ATOM 2435 C CA . PRO A 1 299 ? -6.835 -8.545 -3.274 1.00 90.44 299 PRO A CA 1
ATOM 2436 C C . PRO A 1 299 ? -7.033 -9.773 -4.173 1.00 90.44 299 PRO A C 1
ATOM 2438 O O . PRO A 1 299 ? -6.112 -10.211 -4.864 1.00 90.44 299 PRO A O 1
ATOM 2441 N N . GLU A 1 300 ? -8.237 -10.343 -4.154 1.00 86.75 300 GLU A N 1
ATOM 2442 C CA . GLU A 1 300 ? -8.587 -11.432 -5.065 1.00 86.75 300 GLU A CA 1
ATOM 2443 C C . GLU A 1 300 ? -8.628 -10.900 -6.500 1.00 86.75 300 GLU A C 1
ATOM 2445 O O . GLU A 1 300 ? -9.510 -10.130 -6.876 1.00 86.75 300 GLU A O 1
ATOM 2450 N N . VAL A 1 301 ? -7.647 -11.295 -7.311 1.00 89.94 301 VAL A N 1
ATOM 2451 C CA . VAL A 1 301 ? -7.539 -10.813 -8.690 1.00 89.94 301 VAL A CA 1
ATOM 2452 C C . VAL A 1 301 ? -8.436 -11.612 -9.645 1.00 89.94 301 VAL A C 1
ATOM 2454 O O . VAL A 1 301 ? -8.535 -12.837 -9.513 1.00 89.94 301 VAL A O 1
ATOM 2457 N N . PRO A 1 302 ? -9.042 -10.973 -10.666 1.00 85.50 302 PRO A N 1
ATOM 2458 C CA . PRO A 1 302 ? -9.891 -11.662 -11.631 1.00 85.50 302 PRO A CA 1
ATOM 2459 C C . PRO A 1 302 ? -9.166 -12.809 -12.346 1.00 85.50 302 PRO A C 1
ATOM 2461 O O . PRO A 1 302 ? -8.087 -12.633 -12.916 1.00 85.50 302 PRO A O 1
ATOM 2464 N N . VAL A 1 303 ? -9.793 -13.986 -12.381 1.00 84.81 303 VAL A N 1
ATOM 2465 C CA . VAL A 1 303 ? -9.303 -15.120 -13.173 1.00 84.81 303 VAL A CA 1
ATOM 2466 C C . VAL A 1 303 ? -9.842 -15.005 -14.594 1.00 84.81 303 VAL A C 1
ATOM 2468 O O . VAL A 1 303 ? -11.050 -14.992 -14.819 1.00 84.81 303 VAL A O 1
ATOM 2471 N N . VAL A 1 304 ? -8.937 -14.932 -15.568 1.00 85.69 304 VAL A N 1
ATOM 2472 C CA . VAL A 1 304 ? -9.299 -14.819 -16.984 1.00 85.69 304 VAL A CA 1
ATOM 2473 C C . VAL A 1 304 ? -9.281 -16.188 -17.663 1.00 85.69 304 VAL A C 1
ATOM 2475 O O . VAL A 1 304 ? -8.253 -16.864 -17.683 1.00 85.69 304 VAL A O 1
ATOM 2478 N N . GLU A 1 305 ? -10.411 -16.571 -18.264 1.00 83.12 305 GLU A N 1
ATOM 2479 C CA . GLU A 1 305 ? -10.582 -17.863 -18.948 1.00 83.12 305 GLU A CA 1
ATOM 2480 C C . GLU A 1 305 ? -10.091 -17.871 -20.404 1.00 83.12 305 GLU A C 1
ATOM 2482 O O . GLU A 1 305 ? -9.775 -18.935 -20.939 1.00 83.12 305 GLU A O 1
ATOM 2487 N N . LYS A 1 306 ? -10.018 -16.706 -21.067 1.00 85.12 306 LYS A N 1
ATOM 2488 C CA . LYS A 1 306 ? -9.598 -16.567 -22.475 1.00 85.12 306 LYS A CA 1
ATOM 2489 C C . LYS A 1 306 ? -8.804 -15.284 -22.711 1.00 85.12 306 LYS A C 1
ATOM 2491 O O . LYS A 1 306 ? -9.113 -14.261 -22.115 1.00 85.12 306 LYS A O 1
ATOM 2496 N N . ALA A 1 307 ? -7.829 -15.325 -23.622 1.00 86.25 307 ALA A N 1
ATOM 2497 C CA . ALA A 1 307 ? -7.129 -14.119 -24.063 1.00 86.25 307 ALA A CA 1
ATOM 2498 C C . ALA A 1 307 ? -8.055 -13.113 -24.760 1.00 86.25 307 ALA A C 1
ATOM 2500 O O . ALA A 1 307 ? -9.010 -13.482 -25.450 1.00 86.25 307 ALA A O 1
ATOM 2501 N N . ALA A 1 308 ? -7.689 -11.838 -24.651 1.00 88.94 308 ALA A N 1
ATOM 2502 C CA . ALA A 1 308 ? -8.269 -10.750 -25.416 1.00 88.94 308 ALA A CA 1
ATOM 2503 C C . ALA A 1 308 ? -8.076 -10.967 -26.925 1.00 88.94 308 ALA A C 1
ATOM 2505 O O . ALA A 1 308 ? -6.956 -11.140 -27.401 1.00 88.94 308 ALA A O 1
ATOM 2506 N N . SER A 1 309 ? -9.169 -10.918 -27.689 1.00 86.81 309 SER A N 1
ATOM 2507 C CA . SER A 1 309 ? -9.125 -11.125 -29.145 1.00 86.81 309 SER A CA 1
ATOM 2508 C C . SER A 1 309 ? -8.575 -9.923 -29.918 1.00 86.81 309 SER A C 1
ATOM 2510 O O . SER A 1 309 ? -8.021 -10.100 -30.997 1.00 86.81 309 SER A O 1
ATOM 2512 N N . ASN A 1 310 ? -8.727 -8.709 -29.382 1.00 91.12 310 ASN A N 1
ATOM 2513 C CA . ASN A 1 310 ? -8.252 -7.472 -30.001 1.00 91.12 310 ASN A CA 1
ATOM 2514 C C . ASN A 1 310 ? -7.680 -6.532 -28.925 1.00 91.12 310 ASN A C 1
ATOM 2516 O O . ASN A 1 310 ? -8.402 -5.662 -28.443 1.00 91.12 310 ASN A O 1
ATOM 2520 N N . PRO A 1 311 ? -6.439 -6.754 -28.459 1.00 94.31 311 PRO A N 1
ATOM 2521 C CA . PRO A 1 311 ? -5.810 -5.891 -27.467 1.00 94.31 311 PRO A CA 1
ATOM 2522 C C . PRO A 1 311 ? -5.410 -4.538 -28.070 1.00 94.31 311 PRO A C 1
ATOM 2524 O O . PRO A 1 311 ? -4.874 -4.460 -29.174 1.00 94.31 311 PRO A O 1
ATOM 2527 N N . ASP A 1 312 ? -5.579 -3.462 -27.303 1.00 95.88 312 ASP A N 1
ATOM 2528 C CA . ASP A 1 312 ? -5.135 -2.110 -27.685 1.00 95.88 312 ASP A CA 1
ATOM 2529 C C . ASP A 1 312 ? -3.637 -1.885 -27.435 1.00 95.88 312 ASP A C 1
ATOM 2531 O O . ASP A 1 312 ? -3.116 -0.773 -27.549 1.00 95.88 312 ASP A O 1
ATOM 2535 N N . TYR A 1 313 ? -2.938 -2.955 -27.083 1.00 96.38 313 TYR A N 1
ATOM 2536 C CA . TYR A 1 313 ? -1.527 -2.985 -26.770 1.00 96.38 313 TYR A CA 1
ATOM 2537 C C . TYR A 1 313 ? -0.864 -4.186 -27.440 1.00 96.38 313 TYR A C 1
ATOM 2539 O O . TYR A 1 313 ? -1.512 -5.147 -27.860 1.00 96.38 313 TYR A O 1
ATOM 2547 N N . ARG A 1 314 ? 0.462 -4.146 -27.495 1.00 95.75 314 ARG A N 1
ATOM 2548 C CA . ARG A 1 314 ? 1.303 -5.277 -27.881 1.00 95.75 314 ARG A CA 1
ATOM 2549 C C . ARG A 1 314 ? 2.543 -5.337 -27.007 1.00 95.75 314 ARG A C 1
ATOM 2551 O O . ARG A 1 314 ? 3.060 -4.306 -26.572 1.00 95.75 314 ARG A O 1
ATOM 2558 N N . VAL A 1 315 ? 3.017 -6.554 -26.768 1.00 96.62 315 VAL A N 1
ATOM 2559 C CA . VAL A 1 315 ? 4.220 -6.814 -25.974 1.00 96.62 315 VAL A CA 1
ATOM 2560 C C . VAL A 1 315 ? 5.333 -7.249 -26.913 1.00 96.62 315 VAL A C 1
ATOM 2562 O O . VAL A 1 315 ? 5.175 -8.211 -27.658 1.00 96.62 315 VAL A O 1
ATOM 2565 N N . PHE A 1 316 ? 6.452 -6.532 -26.889 1.00 95.25 316 PHE A N 1
ATOM 2566 C CA . PHE A 1 316 ? 7.626 -6.853 -27.693 1.00 95.25 316 PHE A CA 1
ATOM 2567 C C . PHE A 1 316 ? 8.724 -7.441 -26.808 1.00 95.25 316 PHE A C 1
ATOM 2569 O O . PHE A 1 316 ? 9.172 -6.797 -25.854 1.00 95.25 316 PHE A O 1
ATOM 2576 N N . ILE A 1 317 ? 9.159 -8.655 -27.148 1.00 94.19 317 ILE A N 1
ATOM 2577 C CA . ILE A 1 317 ? 10.245 -9.386 -26.491 1.00 94.19 317 ILE A CA 1
ATOM 2578 C C . ILE A 1 317 ? 11.255 -9.755 -27.578 1.00 94.19 317 ILE A C 1
ATOM 2580 O O . ILE A 1 317 ? 10.923 -10.476 -28.514 1.00 94.19 317 ILE A O 1
ATOM 2584 N N . ASP A 1 318 ? 12.479 -9.250 -27.453 1.00 89.88 318 ASP A N 1
ATOM 2585 C CA . ASP A 1 318 ? 13.600 -9.601 -28.327 1.00 89.88 318 ASP A CA 1
ATOM 2586 C C . ASP A 1 318 ? 14.520 -10.557 -27.568 1.00 89.88 318 ASP A C 1
ATOM 2588 O O . ASP A 1 318 ? 15.131 -10.170 -26.577 1.00 89.88 318 ASP A O 1
ATOM 2592 N N . GLU A 1 319 ? 14.651 -11.801 -28.030 1.00 89.00 319 GLU A N 1
ATOM 2593 C CA . GLU A 1 319 ? 15.471 -12.821 -27.363 1.00 89.00 319 GLU A CA 1
ATOM 2594 C C . GLU A 1 319 ? 16.950 -12.423 -27.201 1.00 89.00 319 GLU A C 1
ATOM 2596 O O . GLU A 1 319 ? 17.644 -12.921 -26.309 1.00 89.00 319 GLU A O 1
ATOM 2601 N N . SER A 1 320 ? 17.448 -11.501 -28.032 1.00 87.44 320 SER A N 1
ATOM 2602 C CA . SER A 1 320 ? 18.830 -11.018 -27.981 1.00 87.44 320 SER A CA 1
ATOM 2603 C C . SER A 1 320 ? 19.071 -9.936 -26.914 1.00 87.44 320 SER A C 1
ATOM 2605 O O . SER A 1 320 ? 20.228 -9.690 -26.518 1.00 87.44 320 SER A O 1
ATOM 2607 N N . GLN A 1 321 ? 17.999 -9.306 -26.421 1.00 89.31 321 GLN A N 1
ATOM 2608 C CA . GLN A 1 321 ? 18.017 -8.176 -25.493 1.00 89.31 321 GLN A CA 1
ATOM 2609 C C . GLN A 1 321 ? 17.259 -8.518 -24.207 1.00 89.31 321 GLN A C 1
ATOM 2611 O O . GLN A 1 321 ? 16.183 -9.096 -24.232 1.00 89.31 321 GLN A O 1
ATOM 2616 N N . LEU A 1 322 ? 17.810 -8.168 -23.045 1.00 91.38 322 LEU A N 1
ATOM 2617 C CA . LEU A 1 322 ? 17.138 -8.469 -21.780 1.00 91.38 322 LEU A CA 1
ATOM 2618 C C . LEU A 1 322 ? 16.026 -7.448 -21.525 1.00 91.38 322 LEU A C 1
ATOM 2620 O O . LEU A 1 322 ? 16.323 -6.262 -21.471 1.00 91.38 322 LEU A O 1
ATOM 2624 N N . GLY A 1 323 ? 14.789 -7.900 -21.319 1.00 93.69 323 GLY A N 1
ATOM 2625 C CA . GLY A 1 323 ? 13.644 -7.050 -20.973 1.00 93.69 323 GLY A CA 1
ATOM 2626 C C . GLY A 1 323 ? 12.500 -7.158 -21.980 1.00 93.69 323 GLY A C 1
ATOM 2627 O O . GLY A 1 323 ? 12.484 -8.048 -22.827 1.00 93.69 323 GLY A O 1
ATOM 2628 N N . PHE A 1 324 ? 11.529 -6.258 -21.870 1.00 96.31 324 PHE A N 1
ATOM 2629 C CA . PHE A 1 324 ? 10.351 -6.214 -22.734 1.00 96.31 324 PHE A CA 1
ATOM 2630 C C . PHE A 1 324 ? 9.860 -4.775 -22.927 1.00 96.31 324 PHE A C 1
ATOM 2632 O O . PHE A 1 324 ? 10.193 -3.870 -22.155 1.00 96.31 324 PHE A O 1
ATOM 2639 N N . LYS A 1 325 ? 9.049 -4.564 -23.966 1.00 97.62 325 LYS A N 1
ATOM 2640 C CA . LYS A 1 325 ? 8.329 -3.306 -24.188 1.00 97.62 325 LYS A CA 1
ATOM 2641 C C . LYS A 1 325 ? 6.834 -3.551 -24.223 1.00 97.62 325 LYS A C 1
ATOM 2643 O O . LYS A 1 325 ? 6.392 -4.523 -24.832 1.00 97.62 325 LYS A O 1
ATOM 2648 N N . VAL A 1 326 ? 6.074 -2.638 -23.638 1.00 98.06 326 VAL A N 1
ATOM 2649 C CA . VAL A 1 326 ? 4.627 -2.548 -23.829 1.00 98.06 326 VAL A CA 1
ATOM 2650 C C . VAL A 1 326 ? 4.358 -1.319 -24.684 1.00 98.06 326 VAL A C 1
ATOM 2652 O O . VAL A 1 326 ? 4.818 -0.222 -24.366 1.00 98.06 326 VAL A O 1
ATOM 2655 N N . ILE A 1 327 ? 3.672 -1.523 -25.804 1.00 97.88 327 ILE A N 1
ATOM 2656 C CA . ILE A 1 327 ? 3.426 -0.494 -26.815 1.00 97.88 327 ILE A CA 1
ATOM 2657 C C . ILE A 1 327 ? 1.922 -0.371 -27.018 1.00 97.88 327 ILE A C 1
ATOM 2659 O O . ILE A 1 327 ? 1.236 -1.382 -27.180 1.00 97.88 327 ILE A O 1
ATOM 2663 N N . ARG A 1 328 ? 1.422 0.861 -27.022 1.00 96.56 328 ARG A N 1
ATOM 2664 C CA . ARG A 1 328 ? 0.033 1.197 -27.329 1.00 96.56 328 ARG A CA 1
ATOM 2665 C C . ARG A 1 328 ? -0.192 1.127 -28.842 1.00 96.56 328 ARG A C 1
ATOM 2667 O O . ARG A 1 328 ? 0.567 1.703 -29.613 1.00 96.56 328 ARG A O 1
ATOM 2674 N N . ASN A 1 329 ? -1.233 0.428 -29.290 1.00 95.81 329 ASN A N 1
ATOM 2675 C CA . ASN A 1 329 ? -1.460 0.185 -30.721 1.00 95.81 329 ASN A CA 1
ATOM 2676 C C . ASN A 1 329 ? -1.984 1.420 -31.471 1.00 95.81 329 ASN A C 1
ATOM 2678 O O . ASN A 1 329 ? -1.713 1.557 -32.660 1.00 95.81 329 ASN A O 1
ATOM 2682 N N . SER A 1 330 ? -2.719 2.313 -30.801 1.00 94.50 330 SER A N 1
ATOM 2683 C CA . SER A 1 330 ? -3.381 3.458 -31.443 1.00 94.50 330 SER A CA 1
ATOM 2684 C C . SER A 1 330 ? -2.421 4.529 -31.965 1.00 94.50 330 SER A C 1
ATOM 2686 O O . SER A 1 330 ? -2.671 5.107 -33.016 1.00 94.50 330 SER A O 1
ATOM 2688 N N . ASP A 1 331 ? -1.341 4.807 -31.235 1.00 94.31 331 ASP A N 1
ATOM 2689 C CA . ASP A 1 331 ? -0.363 5.867 -31.532 1.00 94.31 331 ASP A CA 1
ATOM 2690 C C . ASP A 1 331 ? 1.086 5.353 -31.574 1.00 94.31 331 ASP A C 1
ATOM 2692 O O . ASP A 1 331 ? 2.007 6.116 -31.858 1.00 94.31 331 ASP A O 1
ATOM 2696 N N . ASN A 1 332 ? 1.286 4.049 -31.355 1.00 95.56 332 ASN A N 1
ATOM 2697 C CA . ASN A 1 332 ? 2.591 3.398 -31.308 1.00 95.56 332 ASN A CA 1
ATOM 2698 C C . ASN A 1 332 ? 3.520 3.926 -30.192 1.00 95.56 332 ASN A C 1
ATOM 2700 O O . ASN A 1 332 ? 4.737 3.729 -30.263 1.00 95.56 332 ASN A O 1
ATOM 2704 N N . GLU A 1 333 ? 2.965 4.562 -29.153 1.00 96.00 333 GLU A N 1
ATOM 2705 C CA . GLU A 1 333 ? 3.717 5.040 -27.992 1.00 96.00 333 GLU A CA 1
ATOM 2706 C C . GLU A 1 333 ? 4.186 3.855 -27.133 1.00 96.00 333 GLU A C 1
ATOM 2708 O O . GLU A 1 333 ? 3.436 2.916 -26.842 1.00 96.00 333 GLU A O 1
ATOM 2713 N N . THR A 1 334 ? 5.451 3.873 -26.707 1.00 97.38 334 THR A N 1
ATOM 2714 C CA . THR A 1 334 ? 5.982 2.854 -25.790 1.00 97.38 334 THR A CA 1
ATOM 2715 C C . THR A 1 334 ? 5.730 3.283 -24.350 1.00 97.38 334 THR A C 1
ATOM 2717 O O . THR A 1 334 ? 6.453 4.119 -23.816 1.00 97.38 334 THR A O 1
ATOM 2720 N N . ILE A 1 335 ? 4.725 2.683 -23.714 1.00 97.19 335 ILE A N 1
ATOM 2721 C CA . ILE A 1 335 ? 4.299 3.051 -22.357 1.00 97.19 335 ILE A CA 1
ATOM 2722 C C . ILE A 1 335 ? 5.227 2.499 -21.268 1.00 97.19 335 ILE A C 1
ATOM 2724 O O . ILE A 1 335 ? 5.338 3.076 -20.193 1.00 97.19 335 ILE A O 1
ATOM 2728 N N . PHE A 1 336 ? 5.925 1.397 -21.553 1.00 98.06 336 PHE A N 1
ATOM 2729 C CA . PHE A 1 336 ? 6.871 0.783 -20.626 1.00 98.06 336 PHE A CA 1
ATOM 2730 C C . PHE A 1 336 ? 8.002 0.113 -21.401 1.00 98.06 336 PHE A C 1
ATOM 2732 O O . PHE A 1 336 ? 7.746 -0.735 -22.258 1.00 98.06 336 PHE A O 1
ATOM 2739 N N . ASN A 1 337 ? 9.253 0.469 -21.107 1.00 97.38 337 ASN A N 1
ATOM 2740 C CA . ASN A 1 337 ? 10.424 -0.101 -21.776 1.00 97.38 337 ASN A CA 1
ATOM 2741 C C . ASN A 1 337 ? 11.502 -0.518 -20.770 1.00 97.38 337 ASN A C 1
ATOM 2743 O O . ASN A 1 337 ? 12.259 0.328 -20.297 1.00 97.38 337 ASN A O 1
ATOM 2747 N N . SER A 1 338 ? 11.607 -1.821 -20.503 1.00 95.81 338 SER A N 1
ATOM 2748 C CA . SER A 1 338 ? 12.618 -2.411 -19.612 1.00 95.81 338 SER A CA 1
ATOM 2749 C C . SER A 1 338 ? 13.837 -2.978 -20.351 1.00 95.81 338 SER A C 1
ATOM 2751 O O . SER A 1 338 ? 14.671 -3.666 -19.762 1.00 95.81 338 SER A O 1
ATOM 2753 N N . VAL A 1 339 ? 13.962 -2.723 -21.657 1.00 94.75 339 VAL A N 1
ATOM 2754 C CA . VAL A 1 339 ? 14.972 -3.378 -22.493 1.00 94.75 339 VAL A CA 1
ATOM 2755 C C . VAL A 1 339 ? 16.375 -2.819 -22.239 1.00 94.75 339 VAL A C 1
ATOM 2757 O O . VAL A 1 339 ? 16.653 -1.651 -22.503 1.00 94.75 339 VAL A O 1
ATOM 2760 N N . ASN A 1 340 ? 17.283 -3.692 -21.790 1.00 89.56 340 ASN A N 1
ATOM 2761 C CA . ASN A 1 340 ? 18.696 -3.441 -21.487 1.00 89.56 340 ASN A CA 1
ATOM 2762 C C . ASN A 1 340 ? 18.936 -2.266 -20.524 1.00 89.56 340 ASN A C 1
ATOM 2764 O O . ASN A 1 340 ? 19.974 -1.606 -20.617 1.00 89.56 340 ASN A O 1
ATOM 2768 N N . ILE A 1 341 ? 18.001 -2.018 -19.603 1.00 89.56 341 ILE A N 1
ATOM 2769 C CA . ILE A 1 341 ? 18.056 -0.877 -18.690 1.00 89.56 341 ILE A CA 1
ATOM 2770 C C . ILE A 1 341 ? 17.970 -1.299 -17.221 1.00 89.56 341 ILE A C 1
ATOM 2772 O O . ILE A 1 341 ? 17.352 -2.306 -16.887 1.00 89.56 341 ILE A O 1
ATOM 2776 N N . GLY A 1 342 ? 18.636 -0.538 -16.349 1.00 82.19 342 GLY A N 1
ATOM 2777 C CA . GLY A 1 342 ? 18.497 -0.631 -14.892 1.00 82.19 342 GLY A CA 1
ATOM 2778 C C . GLY A 1 342 ? 18.869 -1.949 -14.224 1.00 82.19 342 GLY A C 1
ATOM 2779 O O . GLY A 1 342 ? 18.446 -2.195 -13.103 1.00 82.19 342 GLY A O 1
ATOM 2780 N N . GLY A 1 343 ? 19.668 -2.786 -14.893 1.00 87.88 343 GLY A N 1
ATOM 2781 C CA . GLY A 1 343 ? 20.288 -3.967 -14.294 1.00 87.88 343 GLY A CA 1
ATOM 2782 C C . GLY A 1 343 ? 19.286 -4.896 -13.608 1.00 87.88 343 GLY A C 1
ATOM 2783 O O . GLY A 1 343 ? 19.252 -4.966 -12.386 1.00 87.88 343 GLY A O 1
ATOM 2784 N N . PHE A 1 344 ? 18.486 -5.623 -14.391 1.00 94.81 344 PHE A N 1
ATOM 2785 C CA . PHE A 1 344 ? 17.495 -6.563 -13.861 1.00 94.81 344 PHE A CA 1
ATOM 2786 C C . PHE A 1 344 ? 18.133 -7.624 -12.943 1.00 94.81 344 PHE A C 1
ATOM 2788 O O . PHE A 1 344 ? 19.017 -8.385 -13.365 1.00 94.81 344 PHE A O 1
ATOM 2795 N N . VAL A 1 345 ? 17.660 -7.692 -11.696 1.00 95.31 345 VAL A N 1
ATOM 2796 C CA . VAL A 1 345 ? 18.100 -8.652 -10.674 1.00 95.31 345 VAL A CA 1
ATOM 2797 C C . VAL A 1 345 ? 16.881 -9.347 -10.082 1.00 95.31 345 VAL A C 1
ATOM 2799 O O . VAL A 1 345 ? 15.873 -8.713 -9.795 1.00 95.31 345 VAL A O 1
ATOM 2802 N N . PHE A 1 346 ? 16.995 -10.657 -9.875 1.00 96.88 346 PHE A N 1
ATOM 2803 C CA . PHE A 1 346 ? 15.985 -11.450 -9.185 1.00 96.88 346 PHE A CA 1
ATOM 2804 C C . PHE A 1 346 ? 16.689 -12.422 -8.231 1.00 96.88 346 PHE A C 1
ATOM 2806 O O . PHE A 1 346 ? 17.148 -13.502 -8.619 1.00 96.88 346 PHE A O 1
ATOM 2813 N N . ALA A 1 347 ? 16.828 -11.999 -6.983 1.00 96.19 347 ALA A N 1
ATOM 2814 C CA . ALA A 1 347 ? 17.371 -12.776 -5.879 1.00 96.19 347 ALA A CA 1
ATOM 2815 C C . ALA A 1 347 ? 16.287 -13.033 -4.825 1.00 96.19 347 ALA A C 1
ATOM 2817 O O . ALA A 1 347 ? 15.196 -12.473 -4.891 1.00 96.19 347 ALA A O 1
ATOM 2818 N N . ASP A 1 348 ? 16.587 -13.894 -3.853 1.00 95.44 348 ASP A N 1
ATOM 2819 C CA . ASP A 1 348 ? 15.617 -14.313 -2.835 1.00 95.44 348 ASP A CA 1
ATOM 2820 C C . ASP A 1 348 ? 15.049 -13.146 -2.015 1.00 95.44 348 ASP A C 1
ATOM 2822 O O . ASP A 1 348 ? 13.872 -13.161 -1.676 1.00 95.44 348 ASP A O 1
ATOM 2826 N N . GLN A 1 349 ? 15.870 -12.132 -1.732 1.00 96.38 349 GLN A N 1
ATOM 2827 C CA . GLN A 1 349 ? 15.475 -10.963 -0.938 1.00 96.38 349 GLN A CA 1
ATOM 2828 C C . GLN A 1 349 ? 15.820 -9.627 -1.613 1.00 96.38 349 GLN A C 1
ATOM 2830 O O . GLN A 1 349 ? 16.069 -8.625 -0.949 1.00 96.38 349 GLN A O 1
ATOM 2835 N N . PHE A 1 350 ? 15.926 -9.635 -2.945 1.00 97.31 350 PHE A N 1
ATOM 2836 C CA . PHE A 1 350 ? 16.140 -8.425 -3.737 1.00 97.31 350 PHE A CA 1
ATOM 2837 C C . PHE A 1 350 ? 15.698 -8.647 -5.184 1.00 97.31 350 PHE A C 1
ATOM 2839 O O . PHE A 1 350 ? 16.315 -9.414 -5.933 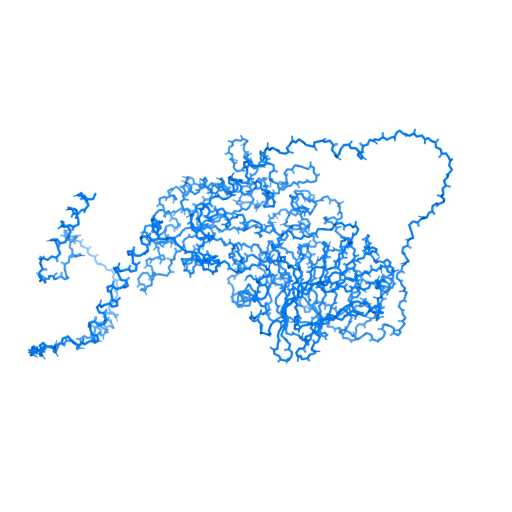1.00 97.31 350 PHE A O 1
ATOM 2846 N N . LEU A 1 351 ? 14.625 -7.976 -5.583 1.00 97.81 351 LEU A N 1
ATOM 2847 C CA . LEU A 1 351 ? 14.106 -7.978 -6.940 1.00 97.81 351 LEU A CA 1
ATOM 2848 C C . LEU A 1 351 ? 14.163 -6.543 -7.458 1.00 97.81 351 LEU A C 1
ATOM 2850 O O . LEU A 1 351 ? 13.609 -5.637 -6.838 1.00 97.81 351 LEU A O 1
ATOM 2854 N N . GLN A 1 352 ? 14.812 -6.353 -8.604 1.00 97.25 352 GLN A N 1
ATOM 2855 C CA . GLN A 1 352 ? 14.940 -5.053 -9.246 1.00 97.25 352 GLN A CA 1
ATOM 2856 C C . GLN A 1 352 ? 14.482 -5.109 -10.696 1.00 97.25 352 GLN A C 1
ATOM 2858 O O . GLN A 1 352 ? 14.990 -5.911 -11.486 1.00 97.25 352 GLN A O 1
ATOM 2863 N N . LEU A 1 353 ? 13.568 -4.210 -11.054 1.00 97.31 353 LEU A N 1
ATOM 2864 C CA . LEU A 1 353 ? 13.117 -3.992 -12.423 1.00 97.31 353 LEU A CA 1
ATOM 2865 C C . LEU A 1 353 ? 13.001 -2.496 -12.694 1.00 97.31 353 LEU A C 1
ATOM 2867 O O . LEU A 1 353 ? 12.313 -1.780 -11.969 1.00 97.31 353 LEU A O 1
ATOM 2871 N N . SER A 1 354 ? 13.619 -2.052 -13.781 1.00 97.31 354 SER A N 1
ATOM 2872 C CA . SER A 1 354 ? 13.535 -0.670 -14.237 1.00 97.31 354 SER A CA 1
ATOM 2873 C C . SER A 1 354 ? 12.878 -0.566 -15.600 1.00 97.31 354 SER A C 1
ATOM 2875 O O . SER A 1 354 ? 12.966 -1.486 -16.417 1.00 97.31 354 SER A O 1
ATOM 2877 N N . ALA A 1 355 ? 12.276 0.588 -15.869 1.00 97.38 355 ALA A N 1
ATOM 2878 C CA . ALA A 1 355 ? 11.755 0.923 -17.181 1.00 97.38 355 ALA A CA 1
ATOM 2879 C C . ALA A 1 355 ? 11.800 2.422 -17.468 1.00 97.38 355 ALA A C 1
ATOM 2881 O O . ALA A 1 355 ? 11.650 3.251 -16.572 1.00 97.38 355 ALA A O 1
ATOM 2882 N N . LEU A 1 356 ? 11.969 2.758 -18.747 1.00 97.44 356 LEU A N 1
ATOM 2883 C CA . LEU A 1 356 ? 11.710 4.103 -19.253 1.00 97.44 356 LEU A CA 1
ATOM 2884 C C . LEU A 1 356 ? 10.206 4.329 -19.382 1.00 97.44 356 LEU A C 1
ATOM 2886 O O . LEU A 1 356 ? 9.474 3.419 -19.787 1.00 97.44 356 LEU A O 1
ATOM 2890 N N . LEU A 1 357 ? 9.793 5.559 -19.087 1.00 97.31 357 LEU A N 1
ATOM 2891 C CA . LEU A 1 357 ? 8.414 6.025 -19.183 1.00 97.31 357 LEU A CA 1
ATOM 2892 C C . LEU A 1 357 ? 8.271 7.047 -20.327 1.00 97.31 357 LEU A C 1
ATOM 2894 O O . LEU A 1 357 ? 9.238 7.734 -20.661 1.00 97.31 357 LEU A O 1
ATOM 2898 N N . PRO A 1 358 ? 7.075 7.198 -20.923 1.00 96.38 358 PRO A N 1
ATOM 2899 C CA . PRO A 1 358 ? 6.858 8.121 -22.043 1.00 96.38 358 PRO A CA 1
ATOM 2900 C C . PRO A 1 358 ? 6.818 9.605 -21.627 1.00 96.38 358 PRO A C 1
ATOM 2902 O O . PRO A 1 358 ? 6.972 10.509 -22.457 1.00 96.38 358 PRO A O 1
ATOM 2905 N N . SER A 1 359 ? 6.601 9.899 -20.339 1.00 96.25 359 SER A N 1
ATOM 2906 C CA . SER A 1 359 ? 6.461 11.268 -19.832 1.00 96.25 359 SER A CA 1
ATOM 2907 C C . SER A 1 359 ? 6.873 11.405 -18.361 1.00 96.25 359 SER A C 1
ATOM 2909 O O . SER A 1 359 ? 7.071 10.423 -17.652 1.00 96.25 359 SER A O 1
ATOM 2911 N N . GLN A 1 360 ? 7.014 12.656 -17.911 1.00 95.38 360 GLN A N 1
ATOM 2912 C CA . GLN A 1 360 ? 7.309 13.020 -16.517 1.00 95.38 360 GLN A CA 1
ATOM 2913 C C . GLN A 1 360 ? 6.033 13.293 -15.694 1.00 95.38 360 GLN A C 1
ATOM 2915 O O . GLN A 1 360 ? 6.107 13.769 -14.562 1.00 95.38 360 GLN A O 1
ATOM 2920 N N . PHE A 1 361 ? 4.846 13.091 -16.271 1.00 96.31 361 PHE A N 1
ATOM 2921 C CA . PHE A 1 361 ? 3.566 13.355 -15.611 1.00 96.31 361 PHE A CA 1
ATOM 2922 C C . PHE A 1 361 ? 3.063 12.081 -14.941 1.00 96.31 361 PHE A C 1
ATOM 2924 O O . PHE A 1 361 ? 2.160 11.423 -15.453 1.00 96.31 361 PHE A O 1
ATOM 2931 N N . ILE A 1 362 ? 3.699 11.736 -13.824 1.00 96.38 362 ILE A N 1
ATOM 2932 C CA . ILE A 1 362 ? 3.409 10.542 -13.031 1.00 96.38 362 ILE A CA 1
ATOM 2933 C C . ILE A 1 362 ? 2.698 10.905 -11.720 1.00 96.38 362 ILE A C 1
ATOM 2935 O O . ILE A 1 362 ? 3.004 11.920 -11.089 1.00 96.38 362 ILE A O 1
ATOM 2939 N N . TYR A 1 363 ? 1.733 10.068 -11.346 1.00 96.12 363 TYR A N 1
ATOM 2940 C CA . TYR A 1 363 ? 0.826 10.203 -10.207 1.00 96.12 363 TYR A CA 1
ATOM 2941 C C . TYR A 1 363 ? 0.678 8.837 -9.519 1.00 96.12 363 TYR A C 1
ATOM 2943 O O . TYR A 1 363 ? 0.766 7.818 -10.202 1.00 96.12 363 TYR A O 1
ATOM 2951 N N . GLY A 1 364 ? 0.419 8.789 -8.211 1.00 94.88 364 GLY A N 1
ATOM 2952 C CA . GLY A 1 364 ? 0.214 7.532 -7.473 1.00 94.88 364 GLY A CA 1
ATOM 2953 C C . GLY A 1 364 ? 1.310 7.244 -6.444 1.00 94.88 364 GLY A C 1
ATOM 2954 O O . GLY A 1 364 ? 1.837 8.169 -5.822 1.00 94.88 364 GLY A O 1
ATOM 2955 N N . LEU A 1 365 ? 1.635 5.959 -6.277 1.00 93.62 365 LEU A N 1
ATOM 2956 C CA . LEU A 1 365 ? 2.600 5.422 -5.308 1.00 93.62 365 LEU A CA 1
ATOM 2957 C C . LEU A 1 365 ? 2.263 5.772 -3.851 1.00 93.62 365 LEU A C 1
ATOM 2959 O O . LEU A 1 365 ? 3.163 6.002 -3.053 1.00 93.62 365 LEU A O 1
ATOM 2963 N N . GLY A 1 366 ? 0.974 5.863 -3.514 1.00 86.44 366 GLY A N 1
ATOM 2964 C CA . GLY A 1 366 ? 0.529 6.252 -2.174 1.00 86.44 366 GLY A CA 1
ATOM 2965 C C . GLY A 1 366 ? 0.859 5.217 -1.089 1.00 86.44 366 GLY A C 1
ATOM 2966 O O . GLY A 1 366 ? 1.078 4.046 -1.385 1.00 86.44 366 GLY A O 1
ATOM 2967 N N . GLU A 1 367 ? 0.888 5.601 0.186 1.00 84.56 367 GLU A N 1
ATOM 2968 C CA . GLU A 1 367 ? 0.534 6.913 0.759 1.00 84.56 367 GLU A CA 1
ATOM 2969 C C . GLU A 1 367 ? 1.770 7.740 1.148 1.00 84.56 367 GLU A C 1
ATOM 2971 O O . GLU A 1 367 ? 2.497 7.334 2.038 1.00 84.56 367 GLU A O 1
ATOM 2976 N N . HIS A 1 368 ? 1.967 8.940 0.593 1.00 85.00 368 HIS A N 1
ATOM 2977 C CA . HIS A 1 368 ? 3.064 9.855 0.969 1.00 85.00 368 HIS A CA 1
ATOM 2978 C C . HIS A 1 368 ? 2.588 11.318 1.034 1.00 85.00 368 HIS A C 1
ATOM 2980 O O . HIS A 1 368 ? 1.451 11.634 0.675 1.00 85.00 368 HIS A O 1
ATOM 2986 N N . ARG A 1 369 ? 3.440 12.232 1.521 1.00 79.56 369 ARG A N 1
ATOM 2987 C CA . ARG A 1 369 ? 3.114 13.658 1.728 1.00 79.56 369 ARG A CA 1
ATOM 2988 C C . ARG A 1 369 ? 3.724 14.568 0.660 1.00 79.56 369 ARG A C 1
ATOM 2990 O O . ARG A 1 369 ? 4.283 15.611 0.994 1.00 79.56 369 ARG A O 1
ATOM 2997 N N . SER A 1 370 ? 3.608 14.214 -0.617 1.00 81.00 370 SER A N 1
ATOM 2998 C CA . SER A 1 370 ? 4.101 15.059 -1.713 1.00 81.00 370 SER A CA 1
ATOM 2999 C C . SER A 1 370 ? 2.988 15.762 -2.496 1.00 81.00 370 SER A C 1
ATOM 3001 O O . SER A 1 370 ? 1.792 15.622 -2.236 1.00 81.00 370 SER A O 1
ATOM 3003 N N . SER A 1 371 ? 3.379 16.535 -3.512 1.00 87.12 371 SER A N 1
ATOM 3004 C CA . SER A 1 371 ? 2.447 16.983 -4.547 1.00 87.12 371 SER A CA 1
ATOM 3005 C C . SER A 1 371 ? 1.820 15.794 -5.278 1.00 87.12 371 SER A C 1
ATOM 3007 O O . SER A 1 371 ? 2.449 14.749 -5.420 1.00 87.12 371 SER A O 1
ATOM 3009 N N . LEU A 1 372 ? 0.605 15.988 -5.806 1.00 91.25 372 LEU A N 1
ATOM 3010 C CA . LEU A 1 372 ? -0.119 14.956 -6.555 1.00 91.25 372 LEU A CA 1
ATOM 3011 C C . LEU A 1 372 ? 0.671 14.473 -7.785 1.00 91.25 372 LEU A C 1
ATOM 3013 O O . LEU A 1 372 ? 0.803 13.274 -8.009 1.00 91.25 372 LEU A O 1
ATOM 3017 N N . LYS A 1 373 ? 1.227 15.412 -8.565 1.00 94.19 373 LYS A N 1
ATOM 3018 C CA . LYS A 1 373 ? 2.239 15.097 -9.581 1.00 94.19 373 LYS A CA 1
ATOM 3019 C C . LYS A 1 373 ? 3.559 14.837 -8.864 1.00 94.19 373 LYS A C 1
ATOM 3021 O O . LYS A 1 373 ? 4.068 15.746 -8.204 1.00 94.19 373 LYS A O 1
ATOM 3026 N N . LEU A 1 374 ? 4.121 13.647 -9.031 1.00 92.75 374 LEU A N 1
ATOM 3027 C CA . LEU A 1 374 ? 5.396 13.295 -8.417 1.00 92.75 374 LEU A CA 1
ATOM 3028 C C . LEU A 1 374 ? 6.552 13.944 -9.184 1.00 92.75 374 LEU A C 1
ATOM 3030 O O . LEU A 1 374 ? 6.493 14.145 -10.402 1.00 92.75 374 LEU A O 1
ATOM 3034 N N . SER A 1 375 ? 7.620 14.276 -8.464 1.00 91.06 375 SER A N 1
ATOM 3035 C CA . SER A 1 375 ? 8.856 14.742 -9.085 1.00 91.06 375 SER A CA 1
ATOM 3036 C C . SER A 1 375 ? 9.631 13.545 -9.634 1.00 91.06 375 SER A C 1
ATOM 3038 O O . SER A 1 375 ? 9.833 12.550 -8.949 1.00 91.06 375 SER A O 1
ATOM 3040 N N . THR A 1 376 ? 10.086 13.642 -10.881 1.00 91.88 376 THR A N 1
ATOM 3041 C CA . THR A 1 376 ? 10.969 12.639 -11.493 1.00 91.88 376 THR A CA 1
ATOM 3042 C C . THR A 1 376 ? 12.443 12.964 -11.273 1.00 91.88 376 THR A C 1
ATOM 3044 O O . THR A 1 376 ? 13.311 12.342 -11.869 1.00 91.88 376 THR A O 1
ATOM 3047 N N . SER A 1 377 ? 12.770 13.980 -10.481 1.00 90.25 377 SER A N 1
ATOM 3048 C CA . SER A 1 377 ? 14.153 14.401 -10.284 1.00 90.25 377 SER A CA 1
ATOM 3049 C C . SER A 1 377 ? 14.819 13.572 -9.190 1.00 90.25 377 SER A C 1
ATOM 3051 O O . SER A 1 377 ? 14.984 14.077 -8.092 1.00 90.25 377 SER A O 1
ATOM 3053 N N . TRP A 1 378 ? 15.207 12.328 -9.490 1.00 90.12 378 TRP A N 1
ATOM 3054 C CA . TRP A 1 378 ? 15.900 11.426 -8.550 1.00 90.12 378 TRP A CA 1
ATOM 3055 C C . TRP A 1 378 ? 15.172 11.276 -7.212 1.00 90.12 378 TRP A C 1
ATOM 3057 O O . TRP A 1 378 ? 15.735 11.505 -6.148 1.00 90.12 378 TRP A O 1
ATOM 3067 N N . GLN A 1 379 ? 13.896 10.925 -7.285 1.00 89.94 379 GLN A N 1
ATOM 3068 C CA . GLN A 1 379 ? 13.036 10.784 -6.119 1.00 89.94 379 GLN A CA 1
ATOM 3069 C C . GLN A 1 379 ? 12.881 9.325 -5.722 1.00 89.94 379 GLN A C 1
ATOM 3071 O O . GLN A 1 379 ? 12.758 8.470 -6.598 1.00 89.94 379 GLN A O 1
ATOM 3076 N N . ILE A 1 380 ? 12.887 9.045 -4.422 1.00 89.94 380 ILE A N 1
ATOM 3077 C CA . ILE A 1 380 ? 12.709 7.703 -3.865 1.00 89.94 380 ILE A CA 1
ATOM 3078 C C . ILE A 1 380 ? 11.447 7.663 -3.016 1.00 89.94 380 ILE A C 1
ATOM 3080 O O . ILE A 1 380 ? 11.306 8.437 -2.082 1.00 89.94 380 ILE A O 1
ATOM 3084 N N . PHE A 1 381 ? 10.548 6.743 -3.343 1.00 91.75 381 PHE A N 1
ATOM 3085 C CA . PHE A 1 381 ? 9.365 6.440 -2.551 1.00 91.75 381 PHE A CA 1
ATOM 3086 C C . PHE A 1 381 ? 9.593 5.110 -1.846 1.00 91.75 381 PHE A C 1
ATOM 3088 O O . PHE A 1 381 ? 9.561 4.057 -2.488 1.00 91.75 381 PHE A O 1
ATOM 3095 N N . THR A 1 382 ? 9.857 5.159 -0.545 1.00 92.12 382 THR A N 1
ATOM 3096 C CA . THR A 1 382 ? 9.988 3.955 0.281 1.00 92.12 382 THR A CA 1
ATOM 3097 C C . THR A 1 382 ? 8.599 3.511 0.702 1.00 92.12 382 THR A C 1
ATOM 3099 O O . THR A 1 382 ? 7.889 4.283 1.335 1.00 92.12 382 THR A O 1
ATOM 3102 N N . MET A 1 383 ? 8.235 2.274 0.388 1.00 92.81 383 MET A N 1
ATOM 3103 C CA . MET A 1 383 ? 6.924 1.686 0.632 1.00 92.81 383 MET A CA 1
ATOM 3104 C C . MET A 1 383 ? 7.002 0.596 1.708 1.00 92.81 383 MET A C 1
ATOM 3106 O O . MET A 1 383 ? 7.547 -0.486 1.482 1.00 92.81 383 MET A O 1
ATOM 3110 N N . MET A 1 384 ? 6.456 0.899 2.879 1.00 93.19 384 MET A N 1
ATOM 3111 C CA . MET A 1 384 ? 6.205 0.046 4.037 1.00 93.19 384 MET A CA 1
ATOM 3112 C C . MET A 1 384 ? 5.231 0.775 4.976 1.00 93.19 384 MET A C 1
ATOM 3114 O O . MET A 1 384 ? 5.447 1.949 5.277 1.00 93.19 384 MET A O 1
ATOM 3118 N N . ASN A 1 385 ? 4.180 0.096 5.432 1.00 92.69 385 ASN A N 1
ATOM 3119 C CA . ASN A 1 385 ? 3.216 0.650 6.376 1.00 92.69 385 ASN A CA 1
ATOM 3120 C C . ASN A 1 385 ? 3.904 0.923 7.715 1.00 92.69 385 ASN A C 1
ATOM 3122 O O . ASN A 1 385 ? 4.662 0.113 8.235 1.00 92.69 385 ASN A O 1
ATOM 3126 N N . HIS A 1 386 ? 3.678 2.098 8.275 1.00 87.69 386 HIS A N 1
ATOM 3127 C CA . HIS A 1 386 ? 4.365 2.541 9.467 1.00 87.69 386 HIS A CA 1
ATOM 3128 C C . HIS A 1 386 ? 3.538 3.573 10.231 1.00 87.69 386 HIS A C 1
ATOM 3130 O O . HIS A 1 386 ? 3.050 4.563 9.679 1.00 87.69 386 HIS A O 1
ATOM 3136 N N . ASP A 1 387 ? 3.433 3.375 11.544 1.00 83.25 387 ASP A N 1
ATOM 3137 C CA . ASP A 1 387 ? 2.821 4.354 12.429 1.00 83.25 387 ASP A CA 1
ATOM 3138 C C . ASP A 1 387 ? 3.756 5.554 12.588 1.00 83.25 387 ASP A C 1
ATOM 3140 O O . ASP A 1 387 ? 4.822 5.488 13.220 1.00 83.25 387 ASP A O 1
ATOM 3144 N N . GLN A 1 388 ? 3.386 6.655 11.945 1.00 72.75 388 GLN A N 1
ATOM 3145 C CA . GLN A 1 388 ? 4.182 7.861 11.947 1.00 72.75 388 GLN A CA 1
ATOM 3146 C C . GLN A 1 388 ? 3.315 9.107 12.101 1.00 72.75 388 GLN A C 1
ATOM 3148 O O . GLN A 1 388 ? 2.518 9.446 11.220 1.00 72.75 388 GLN A O 1
ATOM 3153 N N . VAL A 1 389 ? 3.581 9.872 13.163 1.00 64.94 389 VAL A N 1
ATOM 3154 C CA . VAL A 1 389 ? 3.103 11.252 13.295 1.00 64.94 389 VAL A CA 1
ATOM 3155 C C . VAL A 1 389 ? 3.796 12.107 12.220 1.00 64.94 389 VAL A C 1
ATOM 3157 O O . VAL A 1 389 ? 5.026 12.063 12.092 1.00 64.94 389 VAL A O 1
ATOM 3160 N N . PRO A 1 390 ? 3.050 12.874 11.413 1.00 56.47 390 PRO A N 1
ATOM 3161 C CA . PRO A 1 390 ? 3.645 13.750 10.425 1.00 56.47 390 PRO A CA 1
ATOM 3162 C C . PRO A 1 390 ? 4.468 14.830 11.131 1.00 56.47 390 PRO A C 1
ATOM 3164 O O . PRO A 1 390 ? 3.999 15.492 12.053 1.00 56.47 390 PRO A O 1
ATOM 3167 N N . SER A 1 391 ? 5.695 15.035 10.671 1.00 56.88 391 SER A N 1
ATOM 3168 C CA . SER A 1 391 ? 6.522 16.162 11.093 1.00 56.88 391 SER A CA 1
ATOM 3169 C C . SER A 1 391 ? 7.215 16.747 9.873 1.00 56.88 391 SER A C 1
ATOM 3171 O O . SER A 1 391 ? 7.452 16.020 8.911 1.00 56.88 391 SER A O 1
ATOM 3173 N N . GLU A 1 392 ? 7.545 18.037 9.913 1.00 51.09 392 GLU A N 1
ATOM 3174 C CA . GLU A 1 392 ? 8.296 18.703 8.836 1.00 51.09 392 GLU A CA 1
ATOM 3175 C C . GLU A 1 392 ? 9.692 18.090 8.626 1.00 51.09 392 GLU A C 1
ATOM 3177 O O . GLU A 1 392 ? 10.260 18.243 7.557 1.00 51.09 392 GLU A O 1
ATOM 3182 N N . ASN A 1 393 ? 10.212 17.358 9.622 1.00 46.50 393 ASN A N 1
ATOM 3183 C CA . ASN A 1 393 ? 11.546 16.750 9.611 1.00 46.50 393 ASN A CA 1
ATOM 3184 C C . ASN A 1 393 ? 11.567 15.297 9.108 1.00 46.50 393 ASN A C 1
ATOM 3186 O O . ASN A 1 393 ? 12.616 14.655 9.173 1.00 46.50 393 ASN A O 1
ATOM 3190 N N . VAL A 1 394 ? 10.424 14.727 8.713 1.00 57.47 394 VAL A N 1
ATOM 3191 C CA . VAL A 1 394 ? 10.396 13.384 8.122 1.00 57.47 394 VAL A CA 1
ATOM 3192 C C . VAL A 1 394 ? 10.134 13.502 6.635 1.00 57.47 394 VAL A C 1
ATOM 3194 O O . VAL A 1 394 ? 9.173 14.152 6.226 1.00 57.47 394 VAL A O 1
ATOM 3197 N N . SER A 1 395 ? 10.985 12.814 5.878 1.00 57.22 395 SER A N 1
ATOM 3198 C CA . SER A 1 395 ? 10.965 12.757 4.427 1.00 57.22 395 SER A CA 1
ATOM 3199 C C . SER A 1 395 ? 9.556 12.599 3.868 1.00 57.22 395 SER A C 1
ATOM 3201 O O . SER A 1 395 ? 8.804 11.690 4.240 1.00 57.22 395 SER A O 1
ATOM 3203 N N . SER A 1 396 ? 9.202 13.490 2.948 1.00 55.78 396 SER A N 1
ATOM 3204 C CA . SER A 1 396 ? 7.868 13.567 2.353 1.00 55.78 396 SER A CA 1
ATOM 3205 C C . SER A 1 396 ? 7.508 12.356 1.482 1.00 55.78 396 SER A C 1
ATOM 3207 O O . SER A 1 396 ? 6.337 12.205 1.123 1.00 55.78 396 SER A O 1
ATOM 3209 N N . HIS A 1 397 ? 8.482 11.490 1.173 1.00 55.75 397 HIS A N 1
ATOM 3210 C CA . HIS A 1 397 ? 8.359 10.342 0.269 1.00 55.75 397 HIS A CA 1
ATOM 3211 C C . HIS A 1 397 ? 8.392 8.973 0.963 1.00 55.75 397 HIS A C 1
ATOM 3213 O O . HIS A 1 397 ? 8.277 7.946 0.292 1.00 55.75 397 HIS A O 1
ATOM 3219 N N . LEU A 1 398 ? 8.503 8.936 2.294 1.00 59.75 398 LEU A N 1
ATOM 3220 C CA . LEU A 1 398 ? 8.268 7.710 3.055 1.00 59.75 398 LEU A CA 1
ATOM 3221 C C . LEU A 1 398 ? 6.772 7.423 3.100 1.00 59.75 398 LEU A C 1
ATOM 3223 O O . LEU A 1 398 ? 5.976 8.317 3.415 1.00 59.75 398 LEU A O 1
ATOM 3227 N N . THR A 1 399 ? 6.388 6.182 2.804 1.00 61.75 399 THR A N 1
ATOM 3228 C CA . THR A 1 399 ? 5.003 5.789 3.006 1.00 61.75 399 THR A CA 1
ATOM 3229 C C . THR A 1 399 ? 4.654 5.804 4.478 1.00 61.75 399 THR A C 1
ATOM 3231 O O . THR A 1 399 ? 5.446 5.374 5.317 1.00 61.75 399 THR A O 1
ATOM 3234 N N . ARG A 1 400 ? 3.453 6.297 4.777 1.00 72.06 400 ARG A N 1
ATOM 3235 C CA . ARG A 1 400 ? 2.927 6.331 6.139 1.00 72.06 400 ARG A CA 1
ATOM 3236 C C . ARG A 1 400 ? 2.092 5.092 6.392 1.00 72.06 400 ARG A C 1
ATOM 3238 O O . ARG A 1 400 ? 2.654 4.054 6.696 1.00 72.06 400 ARG A O 1
ATOM 3245 N N . GLN A 1 401 ? 0.777 5.164 6.239 1.00 76.94 401 GLN A N 1
ATOM 3246 C CA . GLN A 1 401 ? -0.107 4.084 6.666 1.00 76.94 401 GLN A CA 1
ATOM 3247 C C . GLN A 1 401 ? -0.607 3.231 5.491 1.00 76.94 401 GLN A C 1
ATOM 3249 O O . GLN A 1 401 ? -0.986 2.076 5.693 1.00 76.94 401 GLN A O 1
ATOM 3254 N N . GLY A 1 402 ? -0.578 3.762 4.267 1.00 82.38 402 GLY A N 1
ATOM 3255 C CA . GLY A 1 402 ? -0.961 3.048 3.049 1.00 82.38 402 GLY A CA 1
ATOM 3256 C C . GLY A 1 402 ? 0.190 2.527 2.182 1.00 82.38 402 GLY A C 1
ATOM 3257 O O . GLY A 1 402 ? 1.170 3.230 1.930 1.00 82.38 402 GLY A O 1
ATOM 3258 N N . PHE A 1 403 ? -0.016 1.338 1.612 1.00 92.12 403 PHE A N 1
ATOM 3259 C CA . PHE A 1 403 ? 0.867 0.693 0.643 1.00 92.12 403 PHE A CA 1
ATOM 3260 C C . PHE A 1 403 ? 0.133 0.465 -0.691 1.00 92.12 403 PHE A C 1
ATOM 3262 O O . PHE A 1 403 ? -0.662 -0.465 -0.837 1.00 92.12 403 PHE A O 1
ATOM 3269 N N . HIS A 1 404 ? 0.407 1.313 -1.689 1.00 95.50 404 HIS A N 1
ATOM 3270 C CA . HIS A 1 404 ? -0.264 1.292 -2.997 1.00 95.50 404 HIS A CA 1
ATOM 3271 C C . HIS A 1 404 ? 0.731 1.370 -4.159 1.00 95.50 404 HIS A C 1
ATOM 3273 O O . HIS A 1 404 ? 0.949 2.457 -4.706 1.00 95.50 404 HIS A O 1
ATOM 3279 N N . PRO A 1 405 ? 1.348 0.246 -4.576 1.00 96.00 405 PRO A N 1
ATOM 3280 C CA . PRO A 1 405 ? 2.348 0.185 -5.651 1.00 96.00 405 PRO A CA 1
ATOM 3281 C C . PRO A 1 405 ? 1.702 0.295 -7.048 1.00 96.00 405 PRO A C 1
ATOM 3283 O O . PRO A 1 405 ? 1.938 -0.510 -7.952 1.00 96.00 405 PRO A O 1
ATOM 3286 N N . PHE A 1 406 ? 0.858 1.309 -7.218 1.00 97.50 406 PHE A N 1
ATOM 3287 C CA . PHE A 1 406 ? 0.171 1.684 -8.442 1.00 97.50 406 PHE A CA 1
ATOM 3288 C C . PHE A 1 406 ? 0.579 3.100 -8.838 1.00 97.50 406 PHE A C 1
ATOM 3290 O O . PHE A 1 406 ? 0.581 4.013 -8.011 1.00 97.50 406 PHE A O 1
ATOM 3297 N N . TYR A 1 407 ? 0.888 3.297 -10.114 1.00 97.56 407 TYR A N 1
ATOM 3298 C CA . TYR A 1 407 ? 1.112 4.624 -10.667 1.00 97.56 407 TYR A CA 1
ATOM 3299 C C . TYR A 1 407 ? 0.358 4.812 -11.979 1.00 97.56 407 TYR A C 1
ATOM 3301 O O . TYR A 1 407 ? 0.102 3.863 -12.719 1.00 97.56 407 TYR A O 1
ATOM 3309 N N . LEU A 1 408 ? 0.050 6.068 -12.278 1.00 97.81 408 LEU A N 1
ATOM 3310 C CA . LEU A 1 408 ? -0.593 6.529 -13.498 1.00 97.81 408 LEU A CA 1
ATOM 3311 C C . LEU A 1 408 ? 0.319 7.538 -14.188 1.00 97.81 408 LEU A C 1
ATOM 3313 O O . LEU A 1 408 ? 0.834 8.456 -13.551 1.00 97.81 408 LEU A O 1
ATOM 3317 N N . VAL A 1 409 ? 0.492 7.390 -15.498 1.00 97.94 409 VAL A N 1
ATOM 3318 C CA . VAL A 1 409 ? 1.252 8.317 -16.339 1.00 97.94 409 VAL A CA 1
ATOM 3319 C C . VAL A 1 409 ? 0.331 8.924 -17.385 1.00 97.94 409 VAL A C 1
ATOM 3321 O O . VAL A 1 409 ? -0.340 8.200 -18.120 1.00 97.94 409 VAL A O 1
ATOM 3324 N N . MET A 1 410 ? 0.342 10.253 -17.482 1.00 97.06 410 MET A N 1
ATOM 3325 C CA . MET A 1 410 ? -0.266 10.970 -18.604 1.00 97.06 410 MET A CA 1
ATOM 3326 C C . MET A 1 410 ? 0.749 11.109 -19.738 1.00 97.06 410 MET A C 1
ATOM 3328 O O . MET A 1 410 ? 1.814 11.703 -19.571 1.00 97.06 410 MET A O 1
ATOM 3332 N N . GLU A 1 411 ? 0.435 10.561 -20.899 1.00 95.25 411 GLU A N 1
ATOM 3333 C CA . GLU A 1 411 ? 1.262 10.589 -22.100 1.00 95.25 411 GLU A CA 1
ATOM 3334 C C . GLU A 1 411 ? 1.192 11.963 -22.775 1.00 95.25 411 GLU A C 1
ATOM 3336 O O . GLU A 1 411 ? 0.260 12.745 -22.581 1.00 95.25 411 GLU A O 1
ATOM 3341 N N . LYS A 1 412 ? 2.182 12.272 -23.620 1.00 91.69 412 LYS A N 1
ATOM 3342 C CA . LYS A 1 412 ? 2.217 13.551 -24.355 1.00 91.69 412 LYS A CA 1
ATOM 3343 C C . LYS A 1 412 ? 1.052 13.708 -25.337 1.00 91.69 412 LYS A C 1
ATOM 3345 O O . LYS A 1 412 ? 0.709 14.832 -25.685 1.00 91.69 412 LYS A O 1
ATOM 3350 N N . SER A 1 413 ? 0.460 12.596 -25.773 1.00 91.62 413 SER A N 1
ATOM 3351 C CA . SER A 1 413 ? -0.728 12.553 -26.629 1.00 91.62 413 SER A CA 1
ATOM 3352 C C . SER A 1 413 ? -2.022 12.933 -25.895 1.00 91.62 413 SER A C 1
ATOM 3354 O O . SER A 1 413 ? -3.037 13.155 -26.547 1.00 91.62 413 SER A O 1
ATOM 3356 N N . GLY A 1 414 ? -2.004 13.014 -24.558 1.00 91.94 414 GLY A N 1
ATOM 3357 C CA . GLY A 1 414 ? -3.195 13.179 -23.720 1.00 91.94 414 GLY A CA 1
ATOM 3358 C C . GLY A 1 414 ? -3.852 11.856 -23.309 1.00 91.94 414 GLY A C 1
ATOM 3359 O O . GLY A 1 414 ? -4.731 11.868 -22.450 1.00 91.94 414 GLY A O 1
ATOM 3360 N N . ASN A 1 415 ? -3.406 10.727 -23.873 1.00 96.44 415 ASN A N 1
ATOM 3361 C CA . ASN A 1 415 ? -3.742 9.396 -23.370 1.00 96.44 415 ASN A CA 1
ATOM 3362 C C . ASN A 1 415 ? -3.058 9.150 -22.018 1.00 96.44 415 ASN A C 1
ATOM 3364 O O . ASN A 1 415 ? -2.069 9.793 -21.682 1.00 96.44 415 ASN A O 1
ATOM 3368 N N . SER A 1 416 ? -3.542 8.171 -21.268 1.00 97.31 416 SER A N 1
ATOM 3369 C CA . SER A 1 416 ? -2.962 7.753 -19.998 1.00 97.31 416 SER A CA 1
ATOM 3370 C C . SER A 1 416 ? -2.864 6.241 -19.922 1.00 97.31 416 SER A C 1
ATOM 3372 O O . SER A 1 416 ? -3.671 5.514 -20.509 1.00 97.31 416 SER A O 1
ATOM 3374 N N . HIS A 1 417 ? -1.899 5.766 -19.149 1.00 98.31 417 HIS A N 1
ATOM 3375 C CA . HIS A 1 417 ? -1.839 4.378 -18.717 1.00 98.31 417 HIS A CA 1
ATOM 3376 C C . HIS A 1 417 ? -1.527 4.305 -17.226 1.00 98.31 417 HIS A C 1
ATOM 3378 O O . HIS A 1 417 ? -1.027 5.261 -16.632 1.00 98.31 417 HIS A O 1
ATOM 3384 N N . GLY A 1 418 ? -1.819 3.158 -16.628 1.00 98.19 418 GLY A N 1
ATOM 3385 C CA . GLY A 1 418 ? -1.437 2.843 -15.261 1.00 98.19 418 GLY A CA 1
ATOM 3386 C C . GLY A 1 418 ? -0.695 1.522 -15.189 1.00 98.19 418 GLY A C 1
ATOM 3387 O O . GLY A 1 418 ? -0.893 0.647 -16.036 1.00 98.19 418 GLY A O 1
ATOM 3388 N N . VAL A 1 419 ? 0.151 1.376 -14.176 1.00 98.50 419 VAL A N 1
ATOM 3389 C CA . VAL A 1 419 ? 0.831 0.120 -13.868 1.00 98.50 419 VAL A CA 1
ATOM 3390 C C . VAL A 1 419 ? 0.712 -0.158 -12.380 1.00 98.50 419 VAL A C 1
ATOM 3392 O O . VAL A 1 419 ? 1.002 0.709 -11.559 1.00 98.50 419 VAL A O 1
ATOM 3395 N N . PHE A 1 420 ? 0.292 -1.372 -12.045 1.00 98.38 420 PHE A N 1
ATOM 3396 C CA . PHE A 1 420 ? 0.182 -1.871 -10.678 1.00 98.38 420 PHE A CA 1
ATOM 3397 C C . PHE A 1 420 ? 1.118 -3.064 -10.492 1.00 98.38 420 PHE A C 1
ATOM 3399 O O . PHE A 1 420 ? 1.071 -4.007 -11.282 1.00 98.38 420 PHE A O 1
ATOM 3406 N N . LEU A 1 421 ? 1.961 -3.023 -9.462 1.00 98.31 421 LEU A N 1
ATOM 3407 C CA . LEU A 1 421 ? 2.800 -4.144 -9.047 1.00 98.31 421 LEU A CA 1
ATOM 3408 C C . LEU A 1 421 ? 2.146 -4.854 -7.857 1.00 98.31 421 LEU A C 1
ATOM 3410 O O . LEU A 1 421 ? 2.206 -4.364 -6.736 1.00 98.31 421 LEU A O 1
ATOM 3414 N N . LEU A 1 422 ? 1.572 -6.037 -8.077 1.00 97.81 422 LEU A N 1
ATOM 3415 C CA . LEU A 1 422 ? 1.012 -6.851 -6.999 1.00 97.81 422 LEU A CA 1
ATOM 3416 C C . LEU A 1 422 ? 2.138 -7.552 -6.223 1.00 97.81 422 LEU A C 1
ATOM 3418 O O . LEU A 1 422 ? 2.573 -8.656 -6.551 1.00 97.81 422 LEU A O 1
ATOM 3422 N N . ASN A 1 423 ? 2.633 -6.871 -5.197 1.00 98.06 423 ASN A N 1
ATOM 3423 C CA . ASN A 1 423 ? 3.661 -7.332 -4.270 1.00 98.06 423 ASN A CA 1
ATOM 3424 C C . ASN A 1 423 ? 3.453 -6.584 -2.948 1.00 98.06 423 ASN A C 1
ATOM 3426 O O . ASN A 1 423 ? 3.200 -5.390 -2.995 1.00 98.06 423 ASN A O 1
ATOM 3430 N N . SER A 1 424 ? 3.539 -7.253 -1.798 1.00 97.38 424 SER A N 1
ATOM 3431 C CA . SER A 1 424 ? 3.315 -6.635 -0.480 1.00 97.38 424 SER A CA 1
ATOM 3432 C C . SER A 1 424 ? 4.574 -6.537 0.376 1.00 97.38 424 SER A C 1
ATOM 3434 O O . SER A 1 424 ? 4.500 -6.088 1.516 1.00 97.38 424 SER A O 1
ATOM 3436 N N . ASN A 1 425 ? 5.734 -6.949 -0.132 1.00 97.94 425 ASN A N 1
ATOM 3437 C CA . ASN A 1 425 ? 6.989 -6.786 0.589 1.00 97.94 425 ASN A CA 1
ATOM 3438 C C . ASN A 1 425 ? 7.422 -5.317 0.571 1.00 97.94 425 ASN A C 1
ATOM 3440 O O . ASN A 1 425 ? 7.117 -4.586 -0.373 1.00 97.94 425 ASN A O 1
ATOM 3444 N N . ALA A 1 426 ? 8.179 -4.898 1.588 1.00 96.81 426 ALA A N 1
ATOM 3445 C CA . ALA A 1 426 ? 8.730 -3.549 1.612 1.00 96.81 426 ALA A CA 1
ATOM 3446 C C . ALA A 1 426 ? 9.579 -3.278 0.356 1.00 96.81 426 ALA A C 1
ATOM 3448 O O . ALA A 1 426 ? 10.331 -4.141 -0.116 1.00 96.81 426 ALA A O 1
ATOM 3449 N N . MET A 1 427 ? 9.443 -2.086 -0.216 1.00 96.38 427 MET A N 1
ATOM 3450 C CA . MET A 1 427 ? 10.089 -1.767 -1.486 1.00 96.38 427 MET A CA 1
ATOM 3451 C C . MET A 1 427 ? 10.441 -0.294 -1.615 1.00 96.38 427 MET A C 1
ATOM 3453 O O . MET A 1 427 ? 9.759 0.547 -1.055 1.00 96.38 427 MET A O 1
ATOM 3457 N N . ASP A 1 428 ? 11.455 0.014 -2.416 1.00 95.69 428 ASP A N 1
ATOM 3458 C CA . ASP A 1 428 ? 11.695 1.370 -2.904 1.00 95.69 428 ASP A CA 1
ATOM 3459 C C . ASP A 1 428 ? 11.245 1.495 -4.357 1.00 95.69 428 ASP A C 1
ATOM 3461 O O . ASP A 1 428 ? 11.511 0.621 -5.194 1.00 95.69 428 ASP A O 1
ATOM 3465 N N . VAL A 1 429 ? 10.624 2.625 -4.680 1.00 96.06 429 VAL A N 1
ATOM 3466 C CA . VAL A 1 429 ? 10.297 3.024 -6.046 1.00 96.06 429 VAL A CA 1
ATOM 3467 C C . VAL A 1 429 ? 11.040 4.310 -6.377 1.00 96.06 429 VAL A C 1
ATOM 3469 O O . VAL A 1 429 ? 10.779 5.360 -5.799 1.00 96.06 429 VAL A O 1
ATOM 3472 N N . ILE A 1 430 ? 11.976 4.237 -7.321 1.00 95.12 430 ILE A N 1
ATOM 3473 C CA . ILE A 1 430 ? 12.830 5.370 -7.693 1.00 95.12 430 ILE A CA 1
ATOM 3474 C C . ILE A 1 430 ? 12.369 5.971 -9.017 1.00 95.12 430 ILE A C 1
ATOM 3476 O O . ILE A 1 430 ? 12.288 5.258 -10.020 1.00 95.12 430 ILE A O 1
ATOM 3480 N N . LEU A 1 431 ? 12.147 7.286 -9.042 1.00 95.25 431 LEU A N 1
ATOM 3481 C CA . LEU A 1 431 ? 11.839 8.074 -10.233 1.00 95.25 431 LEU A CA 1
ATOM 3482 C C . LEU A 1 431 ? 13.047 8.909 -10.670 1.00 95.25 431 LEU A C 1
ATOM 3484 O O . LEU A 1 431 ? 13.623 9.659 -9.885 1.00 95.25 431 LEU A O 1
ATOM 3488 N N . GLN A 1 432 ? 13.417 8.801 -11.944 1.00 93.06 432 GLN A N 1
ATOM 3489 C CA . GLN A 1 432 ? 14.594 9.463 -12.524 1.00 93.06 432 GLN A CA 1
ATOM 3490 C C . GLN A 1 432 ? 14.197 10.426 -13.649 1.00 93.06 432 GLN A C 1
ATOM 3492 O O . GLN A 1 432 ? 13.128 10.236 -14.223 1.00 93.06 432 GLN A O 1
ATOM 3497 N N . PRO A 1 433 ? 15.029 11.429 -14.014 1.00 92.31 433 PRO A N 1
ATOM 3498 C CA . PRO A 1 433 ? 14.625 12.508 -14.929 1.00 92.31 433 PRO A CA 1
ATOM 3499 C C . PRO A 1 433 ? 14.391 12.087 -16.386 1.00 92.31 433 PRO A C 1
ATOM 3501 O O . PRO A 1 433 ? 13.842 12.864 -17.172 1.00 92.31 433 PRO A O 1
ATOM 3504 N N . THR A 1 434 ? 14.851 10.891 -16.762 1.00 90.75 434 THR A N 1
ATOM 3505 C CA . THR A 1 434 ? 14.946 10.417 -18.147 1.00 90.75 434 THR A CA 1
ATOM 3506 C C . THR A 1 434 ? 13.661 10.242 -18.935 1.00 90.75 434 THR A C 1
ATOM 3508 O O . THR A 1 434 ? 13.771 10.171 -20.159 1.00 90.75 434 THR A O 1
ATOM 3511 N N . PRO A 1 435 ? 12.461 10.374 -18.361 1.00 95.31 435 PRO A N 1
ATOM 3512 C CA . PRO A 1 435 ? 11.916 9.804 -17.128 1.00 95.31 435 PRO A CA 1
ATOM 3513 C C . PRO A 1 435 ? 12.042 8.277 -17.043 1.00 95.31 435 PRO A C 1
ATOM 3515 O O . PRO A 1 435 ? 11.883 7.572 -18.040 1.00 95.31 435 PRO A O 1
ATOM 3518 N N . ALA A 1 436 ? 12.279 7.746 -15.846 1.00 96.56 436 ALA A N 1
ATOM 3519 C CA . ALA A 1 436 ? 12.321 6.303 -15.618 1.00 96.56 436 ALA A CA 1
ATOM 3520 C C . ALA A 1 436 ? 11.807 5.938 -14.227 1.00 96.56 436 ALA A C 1
ATOM 3522 O O . ALA A 1 436 ? 11.861 6.760 -13.315 1.00 96.5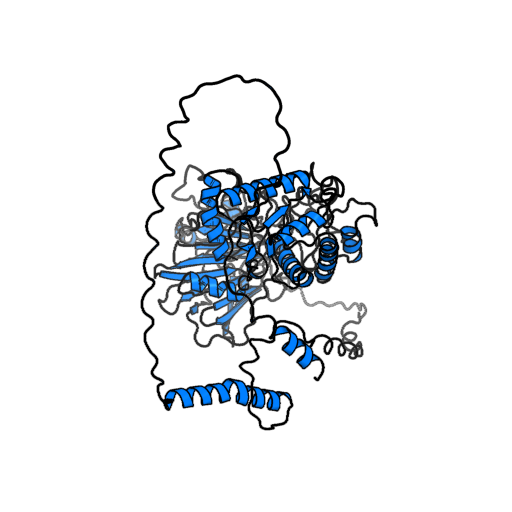6 436 ALA A O 1
ATOM 3523 N N . ILE A 1 437 ? 11.370 4.691 -14.075 1.00 97.56 437 ILE A N 1
ATOM 3524 C CA . ILE A 1 437 ? 10.970 4.090 -12.804 1.00 97.56 437 ILE A CA 1
ATOM 3525 C C . ILE A 1 437 ? 11.825 2.856 -12.520 1.00 97.56 437 ILE A C 1
ATOM 3527 O O . ILE A 1 437 ? 12.137 2.093 -13.436 1.00 97.56 437 ILE A O 1
ATOM 3531 N N . THR A 1 438 ? 12.197 2.653 -11.261 1.00 97.88 438 THR A N 1
ATOM 3532 C CA . THR A 1 438 ? 12.869 1.442 -10.778 1.00 97.88 438 THR A CA 1
ATOM 3533 C C . THR A 1 438 ? 12.145 0.928 -9.547 1.00 97.88 438 THR A C 1
ATOM 3535 O O . THR A 1 438 ? 12.048 1.649 -8.562 1.00 97.88 438 THR A O 1
ATOM 3538 N N . PHE A 1 439 ? 11.690 -0.320 -9.591 1.00 97.88 439 PHE A N 1
ATOM 3539 C CA . PHE A 1 439 ? 11.186 -1.047 -8.431 1.00 97.88 439 PHE A CA 1
ATOM 3540 C C . PHE A 1 439 ? 12.328 -1.820 -7.781 1.00 97.88 439 PHE A C 1
ATOM 3542 O O . PHE A 1 439 ? 13.040 -2.533 -8.490 1.00 97.88 439 PHE A O 1
ATOM 3549 N N . ARG A 1 440 ? 12.476 -1.713 -6.460 1.00 97.38 440 ARG A N 1
ATOM 3550 C CA . ARG A 1 440 ? 13.375 -2.526 -5.629 1.00 97.38 440 ARG A CA 1
ATOM 3551 C C . ARG A 1 440 ? 12.580 -3.121 -4.477 1.00 97.38 440 ARG A C 1
ATOM 3553 O O . ARG A 1 440 ? 12.381 -2.454 -3.472 1.00 97.38 440 ARG A O 1
ATOM 3560 N N . THR A 1 441 ? 12.117 -4.358 -4.617 1.00 97.50 441 THR A N 1
ATOM 3561 C CA . THR A 1 441 ? 11.379 -5.060 -3.552 1.00 97.50 441 THR A CA 1
ATOM 3562 C C . THR A 1 441 ? 12.247 -6.125 -2.897 1.00 97.50 441 THR A C 1
ATOM 3564 O O . THR A 1 441 ? 13.090 -6.750 -3.549 1.00 97.50 441 THR A O 1
ATOM 3567 N N . ILE A 1 442 ? 12.051 -6.335 -1.598 1.00 97.56 442 ILE A N 1
ATOM 3568 C CA . ILE A 1 442 ? 12.831 -7.289 -0.806 1.00 97.56 442 ILE A CA 1
ATOM 3569 C C . ILE A 1 442 ? 12.259 -8.707 -0.804 1.00 97.56 442 ILE A C 1
ATOM 3571 O O . ILE A 1 442 ? 12.789 -9.579 -0.127 1.00 97.56 442 ILE A O 1
ATOM 3575 N N . GLY A 1 443 ? 11.189 -8.980 -1.546 1.00 97.06 443 GLY A N 1
ATOM 3576 C CA . GLY A 1 443 ? 10.575 -10.301 -1.523 1.00 97.06 443 GLY A CA 1
ATOM 3577 C C . GLY A 1 443 ? 9.526 -10.520 -2.600 1.00 97.06 443 GLY A C 1
ATOM 3578 O O . GLY A 1 443 ? 9.392 -9.744 -3.547 1.00 97.06 443 GLY A O 1
ATOM 3579 N N . GLY A 1 444 ? 8.818 -11.640 -2.469 1.00 97.12 444 GLY A N 1
ATOM 3580 C CA . GLY A 1 444 ? 7.715 -11.988 -3.355 1.00 97.12 444 GLY A CA 1
ATOM 3581 C C . GLY A 1 444 ? 8.145 -12.205 -4.806 1.00 97.12 444 GLY A C 1
ATOM 3582 O O . GLY A 1 444 ? 9.204 -12.785 -5.079 1.00 97.12 444 GLY A O 1
ATOM 3583 N N . ILE A 1 445 ? 7.306 -11.763 -5.738 1.00 98.06 445 ILE A N 1
ATOM 3584 C CA . ILE A 1 445 ? 7.495 -11.870 -7.191 1.00 98.06 445 ILE A CA 1
ATOM 3585 C C . ILE A 1 445 ? 7.245 -10.518 -7.875 1.00 98.06 445 ILE A C 1
ATOM 3587 O O . ILE A 1 445 ? 6.799 -9.566 -7.234 1.00 98.06 445 ILE A O 1
ATOM 3591 N N . LEU A 1 446 ? 7.499 -10.436 -9.185 1.00 98.44 446 LEU A N 1
ATOM 3592 C CA . LEU A 1 446 ? 7.101 -9.281 -9.996 1.00 98.44 446 LEU A CA 1
ATOM 3593 C C . LEU A 1 446 ? 5.830 -9.630 -10.772 1.00 98.44 446 LEU A C 1
ATOM 3595 O O . LEU A 1 446 ? 5.910 -10.299 -11.801 1.00 98.44 446 LEU A O 1
ATOM 3599 N N . ASP A 1 447 ? 4.670 -9.200 -10.283 1.00 98.12 447 ASP A N 1
ATOM 3600 C CA . ASP A 1 447 ? 3.374 -9.401 -10.940 1.00 98.12 447 ASP A CA 1
ATOM 3601 C C . ASP A 1 447 ? 2.779 -8.048 -11.343 1.00 98.12 447 ASP A C 1
ATOM 3603 O O . ASP A 1 447 ? 2.243 -7.312 -10.518 1.00 98.12 447 ASP A O 1
ATOM 3607 N N . LEU A 1 448 ? 2.968 -7.680 -12.609 1.00 98.44 448 LEU A N 1
ATOM 3608 C CA . LEU A 1 448 ? 2.648 -6.359 -13.138 1.00 98.44 448 LEU A CA 1
ATOM 3609 C C . LEU A 1 448 ? 1.346 -6.396 -13.928 1.00 98.44 448 LEU A C 1
ATOM 3611 O O . LEU A 1 448 ? 1.221 -7.161 -14.886 1.00 98.44 448 LEU A O 1
ATOM 3615 N N . TYR A 1 449 ? 0.435 -5.490 -13.603 1.00 98.38 449 TYR A N 1
ATOM 3616 C CA . TYR A 1 449 ? -0.745 -5.183 -14.401 1.00 98.38 449 TYR A CA 1
ATOM 3617 C C . TYR A 1 449 ? -0.540 -3.859 -15.120 1.00 98.38 449 TYR A C 1
ATOM 3619 O O . TYR A 1 449 ? -0.081 -2.893 -14.518 1.00 98.38 449 TYR A O 1
ATOM 3627 N N . PHE A 1 450 ? -0.910 -3.806 -16.394 1.00 98.44 450 PHE A N 1
ATOM 3628 C CA . PHE A 1 450 ? -0.904 -2.600 -17.211 1.00 98.44 450 PHE A CA 1
ATOM 3629 C C . PHE A 1 450 ? -2.335 -2.274 -17.625 1.00 98.44 450 PHE A C 1
ATOM 3631 O O . PHE A 1 450 ? -3.053 -3.143 -18.128 1.00 98.44 450 PHE A O 1
ATOM 3638 N N . PHE A 1 451 ? -2.716 -1.013 -17.456 1.00 98.19 451 PHE A N 1
ATOM 3639 C CA . PHE A 1 451 ? -4.037 -0.471 -17.753 1.00 98.19 451 PHE A CA 1
ATOM 3640 C C . PHE A 1 451 ? -3.899 0.615 -18.812 1.00 98.19 451 PHE A C 1
ATOM 3642 O O . PHE A 1 451 ? -3.172 1.584 -18.610 1.00 98.19 451 PHE A O 1
ATOM 3649 N N . LEU A 1 452 ? -4.555 0.457 -19.958 1.00 96.62 452 LEU A N 1
ATOM 3650 C CA . LEU A 1 452 ? -4.309 1.290 -21.137 1.00 96.62 452 LEU A CA 1
ATOM 3651 C C . LEU A 1 452 ? -5.159 2.572 -21.195 1.00 96.62 452 LEU A C 1
ATOM 3653 O O . LEU A 1 452 ? -4.962 3.362 -22.112 1.00 96.62 452 LEU A O 1
ATOM 3657 N N . GLY A 1 453 ? -6.116 2.814 -20.300 1.00 94.88 453 GLY A N 1
ATOM 3658 C CA . GLY A 1 453 ? -6.954 4.024 -20.376 1.00 94.88 453 GLY A CA 1
ATOM 3659 C C . GLY A 1 453 ? -7.932 4.005 -21.569 1.00 94.88 453 GLY A C 1
ATOM 3660 O O . GLY A 1 453 ? -8.467 2.933 -21.880 1.00 94.88 453 GLY A O 1
ATOM 3661 N N . PRO A 1 454 ? -8.191 5.132 -22.265 1.00 95.00 454 PRO A N 1
ATOM 3662 C CA . PRO A 1 454 ? -7.222 6.195 -22.553 1.00 95.00 454 PRO A CA 1
ATOM 3663 C C . PRO A 1 454 ? -7.262 7.416 -21.629 1.00 95.00 454 PRO A C 1
ATOM 3665 O O . PRO A 1 454 ? -6.269 8.129 -21.581 1.00 95.00 454 PRO A O 1
ATOM 3668 N N . THR A 1 455 ? -8.346 7.695 -20.901 1.00 96.75 455 THR A N 1
ATOM 3669 C CA . THR A 1 455 ? -8.360 8.832 -19.961 1.00 96.75 455 THR A CA 1
ATOM 3670 C C . THR A 1 455 ? -7.812 8.422 -18.589 1.00 96.75 455 THR A C 1
ATOM 3672 O O . THR A 1 455 ? -7.840 7.234 -18.255 1.00 96.75 455 THR A O 1
ATOM 3675 N N . PRO A 1 456 ? -7.351 9.365 -17.739 1.00 95.81 456 PRO A N 1
ATOM 3676 C CA . PRO A 1 456 ? -6.981 9.036 -16.363 1.00 95.81 456 PRO A CA 1
ATOM 3677 C C . PRO A 1 456 ? -8.098 8.317 -15.584 1.00 95.81 456 PRO A C 1
ATOM 3679 O O . PRO A 1 456 ? -7.824 7.380 -14.843 1.00 95.81 456 PRO A O 1
ATOM 3682 N N . SER A 1 457 ? -9.361 8.702 -15.800 1.00 95.94 457 SER A N 1
ATOM 3683 C CA . SER A 1 457 ? -10.512 8.067 -15.147 1.00 95.94 457 SER A CA 1
ATOM 3684 C C . SER A 1 457 ? -10.739 6.629 -15.627 1.00 95.94 457 SER A C 1
ATOM 3686 O O . SER A 1 457 ? -11.087 5.766 -14.818 1.00 95.94 457 SER A O 1
ATOM 3688 N N . ASP A 1 458 ? -10.502 6.345 -16.912 1.00 97.00 458 ASP A N 1
ATOM 3689 C CA . ASP A 1 458 ? -10.579 4.979 -17.445 1.00 97.00 458 ASP A CA 1
ATOM 3690 C C . ASP A 1 458 ? -9.491 4.089 -16.843 1.00 97.00 458 ASP A C 1
ATOM 3692 O O . ASP A 1 458 ? -9.750 2.931 -16.528 1.00 97.00 458 ASP A O 1
ATOM 3696 N N . VAL A 1 459 ? -8.278 4.623 -16.657 1.00 97.75 459 VAL A N 1
ATOM 3697 C CA . VAL A 1 459 ? -7.172 3.896 -16.015 1.00 97.75 459 VAL A CA 1
ATOM 3698 C C . VAL A 1 459 ? -7.551 3.494 -14.587 1.00 97.75 459 VAL A C 1
ATOM 3700 O O . VAL A 1 459 ? -7.393 2.330 -14.227 1.00 97.75 459 VAL A O 1
ATOM 3703 N N . VAL A 1 460 ? -8.097 4.422 -13.792 1.00 96.44 460 VAL A N 1
ATOM 3704 C CA . VAL A 1 460 ? -8.549 4.140 -12.415 1.00 96.44 460 VAL A CA 1
ATOM 3705 C C . VAL A 1 460 ? -9.699 3.126 -12.401 1.00 96.44 460 VAL A C 1
ATOM 3707 O O . VAL A 1 460 ? -9.720 2.215 -11.574 1.00 96.44 460 VAL A O 1
ATOM 3710 N N . THR A 1 461 ? -10.624 3.209 -13.361 1.00 96.00 461 THR A N 1
ATOM 3711 C CA . THR A 1 461 ? -11.707 2.219 -13.508 1.00 96.00 461 THR A CA 1
ATOM 3712 C C . THR A 1 461 ? -11.149 0.823 -13.805 1.00 96.00 461 THR A C 1
ATOM 3714 O O . THR A 1 461 ? -11.533 -0.154 -13.172 1.00 96.00 461 THR A O 1
ATOM 3717 N N . GLN A 1 462 ? -10.185 0.719 -14.721 1.00 96.62 462 GLN A N 1
ATOM 3718 C CA . GLN A 1 462 ? -9.548 -0.554 -15.077 1.00 96.62 462 GLN A CA 1
ATOM 3719 C C . GLN A 1 462 ? -8.733 -1.151 -13.921 1.00 96.62 462 GLN A C 1
ATOM 3721 O O . GLN A 1 462 ? -8.659 -2.374 -13.797 1.00 96.62 462 GLN A O 1
ATOM 3726 N N . TYR A 1 463 ? -8.126 -0.296 -13.094 1.00 97.50 463 TYR A N 1
ATOM 3727 C CA . TYR A 1 463 ? -7.421 -0.688 -11.877 1.00 97.50 463 TYR A CA 1
ATOM 3728 C C . TYR A 1 463 ? -8.387 -1.223 -10.811 1.00 97.50 463 TYR A C 1
ATOM 3730 O O . TYR A 1 463 ? -8.194 -2.334 -10.319 1.00 97.50 463 TYR A O 1
ATOM 3738 N N . THR A 1 464 ? -9.476 -0.505 -10.528 1.00 95.88 464 THR A N 1
ATOM 3739 C CA . THR A 1 464 ? -10.509 -0.942 -9.567 1.00 95.88 464 THR A CA 1
ATOM 3740 C C . THR A 1 464 ? -11.277 -2.187 -10.025 1.00 95.88 464 THR A C 1
ATOM 3742 O O . THR A 1 464 ? -11.713 -2.978 -9.195 1.00 95.88 464 THR A O 1
ATOM 3745 N N . ASP A 1 465 ? -11.356 -2.463 -11.331 1.00 94.81 465 ASP A N 1
ATOM 3746 C CA . ASP A 1 465 ? -11.846 -3.753 -11.846 1.00 94.81 465 ASP A CA 1
ATOM 3747 C C . ASP A 1 465 ? -10.934 -4.948 -11.475 1.00 94.81 465 ASP A C 1
ATOM 3749 O O . ASP A 1 465 ? -11.362 -6.096 -11.599 1.00 94.81 465 ASP A O 1
ATOM 3753 N N . VAL A 1 466 ? -9.681 -4.712 -11.060 1.00 95.81 466 VAL A N 1
ATOM 3754 C CA . VAL A 1 466 ? -8.751 -5.751 -10.572 1.00 95.81 466 VAL A CA 1
ATOM 3755 C C . VAL A 1 466 ? -8.742 -5.835 -9.055 1.00 95.81 466 VAL A C 1
ATOM 3757 O O . VAL A 1 466 ? -8.785 -6.936 -8.519 1.00 95.81 466 VAL A O 1
ATOM 3760 N N . ILE A 1 467 ? -8.647 -4.695 -8.371 1.00 95.44 467 ILE A N 1
ATOM 3761 C CA . ILE A 1 467 ? -8.464 -4.662 -6.912 1.00 95.44 467 ILE A CA 1
ATOM 3762 C C . ILE A 1 467 ? -9.781 -4.640 -6.120 1.00 95.44 467 ILE A C 1
ATOM 3764 O O . ILE A 1 467 ? -9.755 -4.780 -4.901 1.00 95.44 467 ILE A O 1
ATOM 3768 N N . GLY A 1 468 ? -10.917 -4.473 -6.803 1.00 95.19 468 GLY A N 1
ATOM 3769 C CA . GLY A 1 468 ? -12.235 -4.282 -6.201 1.00 95.19 468 GLY A CA 1
ATOM 3770 C C . GLY A 1 468 ? -12.714 -2.835 -6.331 1.00 95.19 468 GLY A C 1
ATOM 3771 O O . GLY A 1 468 ? -11.943 -1.885 -6.200 1.00 95.19 468 GLY A O 1
ATOM 3772 N N . LYS A 1 469 ? -14.010 -2.657 -6.613 1.00 95.06 469 LYS A N 1
ATOM 3773 C CA . LYS A 1 469 ? -14.629 -1.324 -6.700 1.00 95.06 469 LYS A CA 1
ATOM 3774 C C . LYS A 1 469 ? -14.890 -0.763 -5.306 1.00 95.06 469 LYS A C 1
ATOM 3776 O O . LYS A 1 469 ? -15.287 -1.552 -4.447 1.00 95.06 469 LYS A O 1
ATOM 3781 N N . PRO A 1 470 ? -14.771 0.559 -5.095 1.00 95.88 470 PRO A N 1
ATOM 3782 C CA . PRO A 1 470 ? -15.065 1.162 -3.805 1.00 95.88 470 PRO A CA 1
ATOM 3783 C C . PRO A 1 470 ? -16.443 0.766 -3.264 1.00 95.88 470 PRO A C 1
ATOM 3785 O O . PRO A 1 470 ? -17.425 0.700 -4.014 1.00 95.88 470 PRO A O 1
ATOM 3788 N N . PHE A 1 471 ? -16.517 0.495 -1.962 1.00 95.44 471 PHE A N 1
ATOM 3789 C CA . PHE A 1 471 ? -17.768 0.154 -1.297 1.00 95.44 471 PHE A CA 1
ATOM 3790 C C . PHE A 1 471 ? -18.751 1.324 -1.362 1.00 95.44 471 PHE A C 1
ATOM 3792 O O . PHE A 1 471 ? -18.370 2.493 -1.407 1.00 95.44 471 PHE A O 1
ATOM 3799 N N . MET A 1 472 ? -20.047 1.016 -1.328 1.00 96.56 472 MET A N 1
ATOM 3800 C CA . MET A 1 472 ? -21.066 2.052 -1.210 1.00 96.56 472 MET A CA 1
ATOM 3801 C C . MET A 1 472 ? -21.290 2.372 0.275 1.00 96.56 472 MET A C 1
ATOM 3803 O O . MET A 1 472 ? -21.874 1.533 0.972 1.00 96.56 472 MET A O 1
ATOM 3807 N N . PRO A 1 473 ? -20.907 3.562 0.774 1.00 96.69 473 PRO A N 1
ATOM 3808 C CA . PRO A 1 473 ? -21.110 3.901 2.174 1.00 96.69 473 PRO A CA 1
ATOM 3809 C C . PRO A 1 473 ? -22.603 4.061 2.509 1.00 96.69 473 PRO A C 1
ATOM 3811 O O . PRO A 1 473 ? -23.447 4.299 1.627 1.00 96.69 473 PRO A O 1
ATOM 3814 N N . PRO A 1 474 ? -22.984 3.927 3.790 1.00 97.12 474 PRO A N 1
ATOM 3815 C CA . PRO A 1 474 ? -24.292 4.377 4.234 1.00 97.12 474 PRO A CA 1
ATOM 3816 C C . PRO A 1 474 ? -24.394 5.905 4.119 1.00 97.12 474 PRO A C 1
ATOM 3818 O O . PRO A 1 474 ? -23.415 6.617 4.319 1.00 97.12 474 PRO A O 1
ATOM 3821 N N . PHE A 1 475 ? -25.593 6.418 3.830 1.00 96.00 475 PHE A N 1
ATOM 3822 C CA . PHE A 1 475 ? -25.797 7.848 3.557 1.00 96.00 475 PHE A CA 1
ATOM 3823 C C . PHE A 1 475 ? -25.344 8.758 4.712 1.00 96.00 475 PHE A C 1
ATOM 3825 O O . PHE A 1 475 ? -24.707 9.777 4.470 1.00 96.00 475 PHE A O 1
ATOM 3832 N N . TRP A 1 476 ? -25.603 8.355 5.962 1.00 95.69 476 TRP A N 1
ATOM 3833 C CA . TRP A 1 476 ? -25.175 9.093 7.158 1.00 95.69 476 TRP A CA 1
ATOM 3834 C C . TRP A 1 476 ? -23.650 9.213 7.284 1.00 95.69 476 TRP A C 1
ATOM 3836 O O . TRP A 1 476 ? -23.164 10.149 7.908 1.00 95.69 476 TRP A O 1
ATOM 3846 N N . GLY A 1 477 ? -22.889 8.298 6.668 1.00 96.19 477 GLY A N 1
ATOM 3847 C CA . GLY A 1 477 ? -21.425 8.330 6.665 1.00 96.19 477 GLY A CA 1
ATOM 3848 C C . GLY A 1 477 ? -20.832 9.439 5.791 1.00 96.19 477 GLY A C 1
ATOM 3849 O O . GLY A 1 477 ? -19.622 9.629 5.797 1.00 96.19 477 GLY A O 1
ATOM 3850 N N . LEU A 1 478 ? -21.668 10.151 5.024 1.00 95.88 478 LEU A N 1
ATOM 3851 C CA . LEU A 1 478 ? -21.296 11.351 4.266 1.00 95.88 478 LEU A CA 1
ATOM 3852 C C . LEU A 1 478 ? -21.590 12.651 5.039 1.00 95.88 478 LEU A C 1
ATOM 3854 O O . LEU A 1 478 ? -21.297 13.735 4.534 1.00 95.88 478 LEU A O 1
ATOM 3858 N N . GLY A 1 479 ? -22.214 12.552 6.219 1.00 94.00 479 GLY A N 1
ATOM 3859 C CA . GLY A 1 479 ? -22.521 13.687 7.087 1.00 94.00 479 GLY A CA 1
ATOM 3860 C C . GLY A 1 479 ? -21.277 14.262 7.769 1.00 94.00 479 GLY A C 1
ATOM 3861 O O . GLY A 1 479 ? -20.146 13.911 7.441 1.00 94.00 479 GLY A O 1
ATOM 3862 N N . PHE A 1 480 ? -21.456 15.155 8.746 1.00 94.06 480 PHE A N 1
ATOM 3863 C CA . PHE A 1 480 ? -20.336 15.624 9.572 1.00 94.06 480 PHE A CA 1
ATOM 3864 C C . PHE A 1 480 ? -20.116 14.709 10.781 1.00 94.06 480 PHE A C 1
ATOM 3866 O O . PHE A 1 480 ? -21.054 14.359 11.506 1.00 94.06 480 PHE A O 1
ATOM 3873 N N . HIS A 1 481 ? -18.848 14.384 11.027 1.00 95.94 481 HIS A N 1
ATOM 3874 C CA . HIS A 1 481 ? -18.384 13.502 12.092 1.00 95.94 481 HIS A CA 1
ATOM 3875 C C . HIS A 1 481 ? -17.582 14.323 13.107 1.00 95.94 481 HIS A C 1
ATOM 3877 O O . HIS A 1 481 ? -16.701 15.092 12.720 1.00 95.94 481 HIS A O 1
ATOM 3883 N N . LEU A 1 482 ? -17.863 14.169 14.404 1.00 95.44 482 LEU A N 1
ATOM 3884 C CA . LEU A 1 482 ? -17.104 14.835 15.466 1.00 95.44 482 LEU A CA 1
ATOM 3885 C C . LEU A 1 482 ? -16.389 13.810 16.342 1.00 95.44 482 LEU A C 1
ATOM 3887 O O . LEU A 1 482 ? -17.037 12.985 16.986 1.00 95.44 482 LEU A O 1
ATOM 3891 N N . CYS A 1 483 ? -15.065 13.928 16.408 1.00 96.25 483 CYS A N 1
ATOM 3892 C CA . CYS A 1 483 ? -14.190 13.099 17.227 1.00 96.25 483 CYS A CA 1
ATOM 3893 C C . CYS A 1 483 ? -13.148 13.959 17.954 1.00 96.25 483 CYS A C 1
ATOM 3895 O O . CYS A 1 483 ? -12.887 15.107 17.575 1.00 96.25 483 CYS A O 1
ATOM 3897 N N . ARG A 1 484 ? -12.553 13.389 19.002 1.00 94.00 484 ARG A N 1
ATOM 3898 C CA . ARG A 1 484 ? -11.346 13.873 19.672 1.00 94.00 484 ARG A CA 1
ATOM 3899 C C . ARG A 1 484 ? -10.815 12.774 20.592 1.00 94.00 484 ARG A C 1
ATOM 3901 O O . ARG A 1 484 ? -11.590 12.244 21.386 1.00 94.00 484 ARG A O 1
ATOM 3908 N N . PHE A 1 485 ? -9.496 12.602 20.610 1.00 91.62 485 PHE A N 1
ATOM 3909 C CA . PHE A 1 485 ? -8.811 12.002 21.749 1.00 91.62 485 PHE A CA 1
ATOM 3910 C C . PHE A 1 485 ? -8.839 12.940 22.967 1.00 91.62 485 PHE A C 1
ATOM 3912 O O . PHE A 1 485 ? -8.356 14.079 22.900 1.00 91.62 485 PHE A O 1
ATOM 3919 N N . GLY A 1 486 ? -9.403 12.487 24.087 1.00 91.50 486 GLY A N 1
ATOM 3920 C CA . GLY A 1 486 ? -9.384 13.187 25.368 1.00 91.50 486 GLY A CA 1
ATOM 3921 C C . GLY A 1 486 ? -10.758 13.629 25.862 1.00 91.50 486 GLY A C 1
ATOM 3922 O O . GLY A 1 486 ? -10.835 14.575 26.648 1.00 91.50 486 GLY A O 1
ATOM 3923 N N . TYR A 1 487 ? -11.840 12.992 25.405 1.00 94.31 487 TYR A N 1
ATOM 3924 C CA . TYR A 1 487 ? -13.135 13.099 26.080 1.00 94.31 487 TYR A CA 1
ATOM 3925 C C . TYR A 1 487 ? -13.097 12.189 27.312 1.00 94.31 487 TYR A C 1
ATOM 3927 O O . TYR A 1 487 ? -13.494 11.035 27.254 1.00 94.31 487 TYR A O 1
ATOM 3935 N N . LYS A 1 488 ? -12.606 12.669 28.453 1.00 93.00 488 LYS A N 1
ATOM 3936 C CA . LYS A 1 488 ? -12.236 11.790 29.581 1.00 93.00 488 LYS A CA 1
ATOM 3937 C C . LYS A 1 488 ? -13.430 11.120 30.257 1.00 93.00 488 LYS A C 1
ATOM 3939 O O . LYS A 1 488 ? -13.272 10.125 30.964 1.00 93.00 488 LYS A O 1
ATOM 3944 N N . THR A 1 489 ? -14.623 11.688 30.088 1.00 96.44 489 THR A N 1
ATOM 3945 C CA . THR A 1 489 ? -15.871 11.163 30.650 1.00 96.44 489 THR A CA 1
ATOM 3946 C C . THR A 1 489 ? -17.021 11.252 29.650 1.00 96.44 489 THR A C 1
ATOM 3948 O O . THR A 1 489 ? -17.028 12.077 28.729 1.00 96.44 489 THR A O 1
ATOM 3951 N N . LEU A 1 490 ? -18.063 10.451 29.874 1.00 96.81 490 LEU A N 1
ATOM 3952 C CA . LEU A 1 490 ? -19.297 10.540 29.094 1.00 96.81 490 LEU A CA 1
ATOM 3953 C C . LEU A 1 490 ? -20.001 11.893 29.271 1.00 96.81 490 LEU A C 1
ATOM 3955 O O . LEU A 1 490 ? -20.657 12.366 28.344 1.00 96.81 490 LEU A O 1
ATOM 3959 N N . THR A 1 491 ? -19.870 12.529 30.438 1.00 97.06 491 THR A N 1
ATOM 3960 C CA . THR A 1 491 ? -20.418 13.871 30.681 1.00 97.06 491 THR A CA 1
ATOM 3961 C C . THR A 1 491 ? -19.787 14.890 29.738 1.00 97.06 491 THR A C 1
ATOM 3963 O O . THR A 1 491 ? -20.517 15.604 29.056 1.00 97.06 491 THR A O 1
ATOM 3966 N N . GLU A 1 492 ? -18.458 14.889 29.605 1.00 96.38 492 GLU A N 1
ATOM 3967 C CA . GLU A 1 492 ? -17.754 15.761 28.655 1.00 96.38 492 GLU A CA 1
ATOM 3968 C C . GLU A 1 492 ? -18.189 15.491 27.207 1.00 96.38 492 GLU A C 1
ATOM 3970 O O . GLU A 1 492 ? -18.463 16.430 26.456 1.00 96.38 492 GLU A O 1
ATOM 3975 N N . THR A 1 493 ? -18.334 14.216 26.822 1.00 96.88 493 THR A N 1
ATOM 3976 C CA . THR A 1 493 ? -18.845 13.842 25.490 1.00 96.88 493 THR A CA 1
ATOM 3977 C C . THR A 1 493 ? -20.245 14.423 25.256 1.00 96.88 493 THR A C 1
ATOM 3979 O O . THR A 1 493 ? -20.492 15.066 24.234 1.00 96.88 493 THR A O 1
ATOM 3982 N N . LYS A 1 494 ? -21.162 14.269 26.222 1.00 96.38 494 LYS A N 1
ATOM 3983 C CA . LYS A 1 494 ? -22.533 14.806 26.159 1.00 96.38 494 LYS A CA 1
ATOM 3984 C C . LYS A 1 494 ? -22.557 16.329 26.088 1.00 96.38 494 LYS A C 1
ATOM 3986 O O . LYS A 1 494 ? -23.351 16.883 25.330 1.00 96.38 494 LYS A O 1
ATOM 3991 N N . GLU A 1 495 ? -21.706 17.011 26.847 1.00 96.25 495 GLU A N 1
ATOM 3992 C CA . GLU A 1 495 ? -21.587 18.471 26.817 1.00 96.25 495 GLU A CA 1
ATOM 3993 C C . GLU A 1 495 ? -21.092 18.964 25.457 1.00 96.25 495 GLU A C 1
ATOM 3995 O O . GLU A 1 495 ? -21.654 19.910 24.898 1.00 96.25 495 GLU A O 1
ATOM 4000 N N . VAL A 1 496 ? -20.076 18.309 24.889 1.00 95.19 496 VAL A N 1
ATOM 4001 C CA . VAL A 1 496 ? -19.536 18.648 23.568 1.00 95.19 496 VAL A CA 1
ATOM 4002 C C . VAL A 1 496 ? -20.547 18.372 22.461 1.00 95.19 496 VAL A C 1
ATOM 4004 O O . VAL A 1 496 ? -20.738 19.223 21.589 1.00 95.19 496 VAL A O 1
ATOM 4007 N N . TRP A 1 497 ? -21.236 17.240 22.520 1.00 94.19 497 TRP A N 1
ATOM 4008 C CA . TRP A 1 497 ? -22.318 16.914 21.601 1.00 94.19 497 TRP A CA 1
ATOM 4009 C C . TRP A 1 497 ? -23.454 17.945 21.687 1.00 94.19 497 TRP A C 1
ATOM 4011 O O . TRP A 1 497 ? -23.821 18.557 20.681 1.00 94.19 497 TRP A O 1
ATOM 4021 N N . ASN A 1 498 ? -23.959 18.224 22.894 1.00 93.44 498 ASN A N 1
ATOM 4022 C CA . ASN A 1 498 ? -25.100 19.116 23.094 1.00 93.44 498 ASN A CA 1
ATOM 4023 C C . ASN A 1 498 ? -24.769 20.569 22.722 1.00 93.44 498 ASN A C 1
ATOM 4025 O O . ASN A 1 498 ? -25.527 21.203 21.989 1.00 93.44 498 ASN A O 1
ATOM 4029 N N . ARG A 1 499 ? -23.608 21.097 23.143 1.00 93.69 499 ARG A N 1
ATOM 4030 C CA . ARG A 1 499 ? -23.198 22.471 22.786 1.00 93.69 499 ARG A CA 1
ATOM 4031 C C . ARG A 1 499 ? -23.051 22.639 21.276 1.00 93.69 499 ARG A C 1
ATOM 4033 O O . ARG A 1 499 ? -23.388 23.697 20.750 1.00 93.69 499 ARG A O 1
ATOM 4040 N N . THR A 1 500 ? -22.542 21.616 20.589 1.00 91.62 500 THR A N 1
ATOM 4041 C CA . THR A 1 500 ? -22.347 21.643 19.137 1.00 91.62 500 THR A CA 1
ATOM 4042 C C . THR A 1 500 ? -23.706 21.632 18.455 1.00 91.62 500 THR A C 1
ATOM 4044 O O . THR A 1 500 ? -24.012 22.554 17.702 1.00 91.62 500 THR A O 1
ATOM 4047 N N . ARG A 1 501 ? -24.573 20.680 18.810 1.00 88.25 501 ARG A N 1
ATOM 4048 C CA . ARG A 1 501 ? -25.933 20.568 18.272 1.00 88.25 501 ARG A CA 1
ATOM 4049 C C . ARG A 1 501 ? -26.760 21.842 18.469 1.00 88.25 501 ARG A C 1
ATOM 4051 O O . ARG A 1 501 ? -27.369 22.309 17.512 1.00 88.25 501 ARG A O 1
ATOM 4058 N N . VAL A 1 502 ? -26.758 22.428 19.670 1.00 88.62 502 VAL A N 1
ATOM 4059 C CA . VAL A 1 502 ? -27.479 23.683 19.955 1.00 88.62 502 VAL A CA 1
ATOM 4060 C C . VAL A 1 502 ? -26.946 24.828 19.096 1.00 88.62 502 VAL A C 1
ATOM 4062 O O . VAL A 1 502 ? -27.736 25.580 18.536 1.00 88.62 502 VAL A O 1
ATOM 4065 N N . ARG A 1 503 ? -25.622 24.955 18.936 1.00 87.31 503 ARG A N 1
ATOM 4066 C CA . ARG A 1 503 ? -25.036 26.001 18.083 1.00 87.31 503 ARG A CA 1
ATOM 4067 C C . ARG A 1 503 ? -25.429 25.854 16.617 1.00 87.31 503 ARG A C 1
ATOM 4069 O O . ARG A 1 503 ? -25.799 26.854 16.011 1.00 87.31 503 ARG A O 1
ATOM 4076 N N . TRP A 1 504 ? -25.373 24.642 16.065 1.00 85.50 504 TRP A N 1
ATOM 4077 C CA . TRP A 1 504 ? -25.796 24.391 14.684 1.00 85.50 504 TRP A CA 1
ATOM 4078 C C . TRP A 1 504 ? -27.281 24.700 14.493 1.00 85.50 504 TRP A C 1
ATOM 4080 O O . TRP A 1 504 ? -27.628 25.439 13.574 1.00 85.50 504 TRP A O 1
ATOM 4090 N N . TYR A 1 505 ? -28.129 24.241 15.417 1.00 84.50 505 TYR A N 1
ATOM 4091 C CA . TYR A 1 505 ? -29.565 24.510 15.380 1.00 84.50 505 TYR A CA 1
ATOM 4092 C C . TYR A 1 505 ? -29.871 26.014 15.393 1.00 84.50 505 TYR A C 1
ATOM 4094 O O . TYR A 1 505 ? -30.611 26.503 14.544 1.00 84.50 505 TYR A O 1
ATOM 4102 N N . THR A 1 506 ? -29.246 26.773 16.299 1.00 86.94 506 THR A N 1
ATOM 4103 C CA . THR A 1 506 ? -29.410 28.235 16.375 1.00 86.94 506 THR A CA 1
ATOM 4104 C C . THR A 1 506 ? -28.894 28.951 15.125 1.00 86.94 506 THR A C 1
ATOM 4106 O O . THR A 1 506 ? -29.408 30.006 14.766 1.00 86.94 506 THR A O 1
ATOM 4109 N N . ALA A 1 507 ? -27.901 28.382 14.439 1.00 86.31 507 ALA A N 1
ATOM 4110 C CA . ALA A 1 507 ? -27.395 28.896 13.171 1.00 86.31 507 ALA A CA 1
ATOM 4111 C C . ALA A 1 507 ? -28.244 28.474 11.950 1.00 86.31 507 ALA A C 1
ATOM 4113 O O . ALA A 1 507 ? -27.911 28.861 10.834 1.00 86.31 507 ALA A O 1
ATOM 4114 N N . GLY A 1 508 ? -29.330 27.712 12.139 1.00 81.50 508 GLY A N 1
ATOM 4115 C CA . GLY A 1 508 ? -30.214 27.250 11.062 1.00 81.50 508 GLY A CA 1
ATOM 4116 C C . GLY A 1 508 ? -29.720 26.003 10.319 1.00 81.50 508 GLY A C 1
ATOM 4117 O O . GLY A 1 508 ? -30.159 25.742 9.202 1.00 81.50 508 GLY A O 1
ATOM 4118 N N . PHE A 1 509 ? -28.809 25.232 10.917 1.00 75.31 509 PHE A N 1
ATOM 4119 C CA . PHE A 1 509 ? -28.174 24.067 10.303 1.00 75.31 509 PHE A CA 1
ATOM 4120 C C . PHE A 1 509 ? -28.376 22.796 11.143 1.00 75.31 509 PHE A C 1
ATOM 4122 O O . PHE A 1 509 ? -28.296 22.812 12.370 1.00 75.31 509 PHE A O 1
ATOM 4129 N N . HIS A 1 510 ? -28.542 21.658 10.470 1.00 68.19 510 HIS A N 1
ATOM 4130 C CA . HIS A 1 510 ? -28.585 20.324 11.078 1.00 68.19 510 HIS A CA 1
ATOM 4131 C C . HIS A 1 510 ? -27.451 19.474 10.503 1.00 68.19 510 HIS A C 1
ATOM 4133 O O . HIS A 1 510 ? -27.688 18.572 9.713 1.00 68.19 510 HIS A O 1
ATOM 4139 N N . ALA A 1 511 ? -26.208 19.847 10.814 1.00 75.62 511 ALA A N 1
ATOM 4140 C CA . ALA A 1 511 ? -25.054 19.376 10.049 1.00 75.62 511 ALA A CA 1
ATOM 4141 C C . ALA A 1 511 ? -24.332 18.153 10.633 1.00 75.62 511 ALA A C 1
ATOM 4143 O O . ALA A 1 511 ? -23.471 17.623 9.949 1.00 75.62 511 ALA A O 1
ATOM 4144 N N . MET A 1 512 ? -24.620 17.730 11.871 1.00 88.69 512 MET A N 1
ATOM 4145 C CA . MET A 1 512 ? -23.864 16.672 12.557 1.00 88.69 512 MET A CA 1
ATOM 4146 C C . MET A 1 512 ? -24.641 15.353 12.600 1.00 88.69 512 MET A C 1
ATOM 4148 O O . MET A 1 512 ? -25.696 15.291 13.230 1.00 88.69 512 MET A O 1
ATOM 4152 N N . ASP A 1 513 ? -24.064 14.301 12.019 1.00 93.69 513 ASP A N 1
ATOM 4153 C CA . ASP A 1 513 ? -24.674 12.969 11.921 1.00 93.69 513 ASP A CA 1
ATOM 4154 C C . ASP A 1 513 ? -24.071 11.971 12.912 1.00 93.69 513 ASP A C 1
ATOM 4156 O O . ASP A 1 513 ? -24.775 11.077 13.384 1.00 93.69 513 ASP A O 1
ATOM 4160 N N . VAL A 1 514 ? -22.779 12.109 13.241 1.00 96.81 514 VAL A N 1
ATOM 4161 C CA . VAL A 1 514 ? -22.037 11.048 13.940 1.00 96.81 514 VAL A CA 1
ATOM 4162 C C . VAL A 1 514 ? -21.185 11.594 15.079 1.00 96.81 514 VAL A C 1
ATOM 4164 O O . VAL A 1 514 ? -20.341 12.473 14.883 1.00 96.81 514 VAL A O 1
ATOM 4167 N N . GLN A 1 515 ? -21.377 11.038 16.275 1.00 97.38 515 GLN A N 1
ATOM 4168 C CA . GLN A 1 515 ? -20.493 11.249 17.421 1.00 97.38 515 GLN A CA 1
ATOM 4169 C C . GLN A 1 515 ? -19.515 10.081 17.536 1.00 97.38 515 GLN A C 1
ATOM 4171 O O . GLN A 1 515 ? -19.916 8.921 17.474 1.00 97.38 515 GLN A O 1
ATOM 4176 N N . TRP A 1 516 ? -18.242 10.403 17.736 1.00 97.94 516 TRP A N 1
ATOM 4177 C CA . TRP A 1 516 ? -17.178 9.422 17.893 1.00 97.94 516 TRP A CA 1
ATOM 4178 C C . TRP A 1 516 ? -16.595 9.493 19.298 1.00 97.94 516 TRP A C 1
ATOM 4180 O O . TRP A 1 516 ? -16.593 10.562 19.920 1.00 97.94 516 TRP A O 1
ATOM 4190 N N . ASN A 1 517 ? -16.074 8.373 19.785 1.00 97.25 517 ASN A N 1
ATOM 4191 C CA . ASN A 1 517 ? -15.177 8.366 20.930 1.00 97.25 517 ASN A CA 1
ATOM 4192 C C . ASN A 1 517 ? -13.905 7.609 20.574 1.00 97.25 517 ASN A C 1
ATOM 4194 O O . ASN A 1 517 ? -13.951 6.488 20.070 1.00 97.25 517 ASN A O 1
ATOM 4198 N N . ASP A 1 518 ? -12.794 8.255 20.895 1.00 94.69 518 ASP A N 1
ATOM 4199 C CA . ASP A 1 518 ? -11.483 7.637 21.001 1.00 94.69 518 ASP A CA 1
ATOM 4200 C C . ASP A 1 518 ? -11.422 6.727 22.244 1.00 94.69 518 ASP A C 1
ATOM 4202 O O . ASP A 1 518 ? -12.408 6.602 22.974 1.00 94.69 518 ASP A O 1
ATOM 4206 N N . LEU A 1 519 ? -10.265 6.150 22.545 1.00 90.81 519 LEU A N 1
ATOM 4207 C CA . LEU A 1 519 ? -10.009 5.179 23.617 1.00 90.81 519 LEU A CA 1
ATOM 4208 C C . LEU A 1 519 ? -10.556 5.496 25.016 1.00 90.81 519 LEU A C 1
ATOM 4210 O O . LEU A 1 519 ? -10.641 4.602 25.856 1.00 90.81 519 LEU A O 1
ATOM 4214 N N . ASP A 1 520 ? -10.896 6.755 25.305 1.00 92.25 520 ASP A N 1
ATOM 4215 C CA . ASP A 1 520 ? -11.331 7.207 26.624 1.00 92.25 520 ASP A CA 1
ATOM 4216 C C . ASP A 1 520 ? -12.553 6.418 27.129 1.00 92.25 520 ASP A C 1
ATOM 4218 O O . ASP A 1 520 ? -12.763 6.308 28.341 1.00 92.25 520 ASP A O 1
ATOM 4222 N N . TYR A 1 521 ? -13.361 5.868 26.210 1.00 95.25 521 TYR A N 1
ATOM 4223 C CA . TYR A 1 521 ? -14.528 5.062 26.561 1.00 95.25 521 TYR A CA 1
ATOM 4224 C C . TYR A 1 521 ? -14.160 3.694 27.141 1.00 95.25 521 TYR A C 1
ATOM 4226 O O . TYR A 1 521 ? -14.948 3.153 27.918 1.00 95.25 521 TYR A O 1
ATOM 4234 N N . MET A 1 522 ? -13.003 3.132 26.787 1.00 93.19 522 MET A N 1
ATOM 4235 C CA . MET A 1 522 ? -12.589 1.773 27.142 1.00 93.19 522 MET A CA 1
ATOM 4236 C C . MET A 1 522 ? -12.203 1.658 28.625 1.00 93.19 522 MET A C 1
ATOM 4238 O O . MET A 1 522 ? -11.717 2.601 29.256 1.00 93.19 522 MET A O 1
ATOM 4242 N N . ALA A 1 523 ? -12.378 0.475 29.217 1.00 90.38 523 ALA A N 1
ATOM 4243 C CA . ALA A 1 523 ? -11.829 0.192 30.540 1.00 90.38 523 ALA A CA 1
ATOM 4244 C C . ALA A 1 523 ? -10.344 -0.172 30.402 1.00 90.38 523 ALA A C 1
ATOM 4246 O O . ALA A 1 523 ? -10.006 -1.089 29.663 1.00 90.38 523 ALA A O 1
ATOM 4247 N N . HIS A 1 524 ? -9.459 0.549 31.101 1.00 85.31 524 HIS A N 1
ATOM 4248 C CA . HIS A 1 524 ? -8.000 0.344 31.028 1.00 85.31 524 HIS A CA 1
ATOM 4249 C C . HIS A 1 524 ? -7.439 0.335 29.592 1.00 85.31 524 HIS A C 1
ATOM 4251 O O . HIS A 1 524 ? -6.439 -0.328 29.321 1.00 85.31 524 HIS A O 1
ATOM 4257 N N . SER A 1 525 ? -8.103 1.054 28.681 1.00 85.62 525 SER A N 1
ATOM 4258 C CA . SER A 1 525 ? -7.797 1.062 27.248 1.00 85.62 525 SER A CA 1
ATOM 4259 C C . SER A 1 525 ? -7.739 -0.336 26.615 1.00 85.62 525 SER A C 1
ATOM 4261 O O . SER A 1 525 ? -6.857 -0.621 25.816 1.00 85.62 525 SER A O 1
ATOM 4263 N N . SER A 1 526 ? -8.621 -1.238 27.052 1.00 88.94 526 SER A N 1
ATOM 4264 C CA . SER A 1 526 ? -8.743 -2.594 26.510 1.00 88.94 526 SER A CA 1
ATOM 4265 C C . SER A 1 526 ? -9.965 -2.689 25.600 1.00 88.94 526 SER A C 1
ATOM 4267 O O . SER A 1 526 ? -11.072 -2.325 26.021 1.00 88.94 526 SER A O 1
ATOM 4269 N N . ASP A 1 527 ? -9.777 -3.201 24.385 1.00 91.62 527 ASP A N 1
ATOM 4270 C CA . ASP A 1 527 ? -10.846 -3.362 23.397 1.00 91.62 527 ASP A CA 1
ATOM 4271 C C . ASP A 1 527 ? -12.042 -4.170 23.919 1.00 91.62 527 ASP A C 1
ATOM 4273 O O . ASP A 1 527 ? -11.960 -4.957 24.866 1.00 91.62 527 ASP A O 1
ATOM 4277 N N . PHE A 1 528 ? -13.204 -3.963 23.294 1.00 94.81 528 PHE A N 1
ATOM 4278 C CA . PHE A 1 528 ? -14.471 -4.645 23.616 1.00 94.81 528 PHE A CA 1
ATOM 4279 C C . PHE A 1 528 ? -15.007 -4.400 25.043 1.00 94.81 528 PHE A C 1
ATOM 4281 O O . PHE A 1 528 ? -15.972 -5.039 25.504 1.00 94.81 528 PHE A O 1
ATOM 4288 N N . THR A 1 529 ? -14.422 -3.435 25.755 1.00 93.31 529 THR A N 1
ATOM 4289 C CA . THR A 1 529 ? -14.854 -2.979 27.077 1.00 93.31 529 THR A CA 1
ATOM 4290 C C . THR A 1 529 ? -15.302 -1.519 27.046 1.00 93.31 529 THR A C 1
ATOM 4292 O O . THR A 1 529 ? -15.028 -0.783 26.106 1.00 93.31 529 THR A O 1
ATOM 4295 N N . TYR A 1 530 ? -16.000 -1.082 28.095 1.00 94.81 530 TYR A N 1
ATOM 4296 C CA . TYR A 1 530 ? -16.161 0.341 28.375 1.00 94.81 530 TYR A CA 1
ATOM 4297 C C . TYR A 1 530 ? -16.053 0.599 29.880 1.00 94.81 530 TYR A C 1
ATOM 4299 O O . TYR A 1 530 ? -16.377 -0.267 30.701 1.00 94.81 530 TYR A O 1
ATOM 4307 N N . ASN A 1 531 ? -15.583 1.785 30.256 1.00 94.19 531 ASN A N 1
ATOM 4308 C CA . ASN A 1 531 ? -15.346 2.156 31.641 1.00 94.19 531 ASN A CA 1
ATOM 4309 C C . ASN A 1 531 ? -16.672 2.413 32.373 1.00 94.19 531 ASN A C 1
ATOM 4311 O O . ASN A 1 531 ? -17.367 3.398 32.120 1.00 94.19 531 ASN A O 1
ATOM 4315 N N . GLN A 1 532 ? -17.000 1.550 33.335 1.00 94.94 532 GLN A N 1
ATOM 4316 C CA . GLN A 1 532 ? -18.251 1.627 34.100 1.00 94.94 532 GLN A CA 1
ATOM 4317 C C . GLN A 1 532 ? -18.327 2.825 35.061 1.00 94.94 532 GLN A C 1
ATOM 4319 O O . GLN A 1 532 ? -19.390 3.074 35.623 1.00 94.94 532 GLN A O 1
ATOM 4324 N N . THR A 1 533 ? -17.231 3.565 35.252 1.00 95.31 533 THR A N 1
ATOM 4325 C CA . THR A 1 533 ? -17.167 4.741 36.129 1.00 95.31 533 THR A CA 1
ATOM 4326 C C . THR A 1 533 ? -17.196 6.032 35.318 1.00 95.31 533 THR A C 1
ATOM 4328 O O . THR A 1 533 ? -18.099 6.847 35.485 1.00 95.31 533 THR A O 1
ATOM 4331 N N . THR A 1 534 ? -16.228 6.237 34.421 1.00 95.69 534 THR A N 1
ATOM 4332 C CA . THR A 1 534 ? -16.116 7.486 33.640 1.00 95.69 534 THR A CA 1
ATOM 4333 C C . THR A 1 534 ? -17.091 7.535 32.467 1.00 95.69 534 THR A C 1
ATOM 4335 O O . THR A 1 534 ? -17.518 8.620 32.066 1.00 95.69 534 THR A O 1
ATOM 4338 N N . TYR A 1 535 ? -17.490 6.368 31.958 1.00 96.88 535 TYR A N 1
ATOM 4339 C CA . TYR A 1 535 ? -18.446 6.194 30.867 1.00 96.88 535 TYR A CA 1
ATOM 4340 C C . TYR A 1 535 ? -19.726 5.471 31.309 1.00 96.88 535 TYR A C 1
ATOM 4342 O O . TYR A 1 535 ? -20.451 4.879 30.503 1.00 96.88 535 TYR A O 1
ATOM 4350 N N . ALA A 1 536 ? -20.051 5.577 32.602 1.00 95.69 536 ALA A N 1
ATOM 4351 C CA . ALA A 1 536 ? -21.314 5.109 33.152 1.00 95.69 536 ALA A CA 1
ATOM 4352 C C . ALA A 1 536 ? -22.494 5.702 32.363 1.00 95.69 536 ALA A C 1
ATOM 4354 O O . ALA A 1 536 ? -22.672 6.919 32.288 1.00 95.69 536 ALA A O 1
ATOM 4355 N N . GLY A 1 537 ? -23.319 4.838 31.777 1.00 96.00 537 GLY A N 1
ATOM 4356 C CA . GLY A 1 537 ? -24.484 5.259 31.005 1.00 96.00 537 GLY A CA 1
ATOM 4357 C C . GLY A 1 537 ? -24.256 5.418 29.494 1.00 96.00 537 GLY A C 1
ATOM 4358 O O . GLY A 1 537 ? -25.093 6.026 28.819 1.00 96.00 537 GLY A O 1
ATOM 4359 N N . LEU A 1 538 ? -23.131 4.924 28.960 1.00 97.62 538 LEU A N 1
ATOM 4360 C CA . LEU A 1 538 ? -22.841 4.927 27.521 1.00 97.62 538 LEU A CA 1
ATOM 4361 C C . LEU A 1 538 ? -23.974 4.297 26.682 1.00 97.62 538 LEU A C 1
ATOM 4363 O O . LEU A 1 538 ? -24.407 4.952 25.734 1.00 97.62 538 LEU A O 1
ATOM 4367 N N . PRO A 1 539 ? -24.554 3.131 27.044 1.00 97.88 539 PRO A N 1
ATOM 4368 C CA . PRO A 1 539 ? -25.657 2.544 26.274 1.00 97.88 539 PRO A CA 1
ATOM 4369 C C . PRO A 1 539 ? -26.868 3.480 26.143 1.00 97.88 539 PRO A C 1
ATOM 4371 O O . PRO A 1 539 ? -27.464 3.616 25.078 1.00 97.88 539 PRO A O 1
ATOM 4374 N N . GLN A 1 540 ? -27.212 4.192 27.219 1.00 98.12 540 GLN A N 1
ATOM 4375 C CA . GLN A 1 540 ? -28.314 5.154 27.240 1.00 98.12 540 GLN A CA 1
ATOM 4376 C C . GLN A 1 540 ? -28.006 6.380 26.376 1.00 98.12 540 GLN A C 1
ATOM 4378 O O . GLN A 1 540 ? -28.915 6.948 25.776 1.00 98.12 540 GLN A O 1
ATOM 4383 N N . PHE A 1 541 ? -26.741 6.800 26.314 1.00 97.94 541 PHE A N 1
ATOM 4384 C CA . PHE A 1 541 ? -26.322 7.889 25.438 1.00 97.94 541 PHE A CA 1
ATOM 4385 C C . PHE A 1 541 ? -26.388 7.496 23.962 1.00 97.94 541 PHE A C 1
ATOM 4387 O O . PHE A 1 541 ? -26.923 8.264 23.170 1.00 97.94 541 PHE A O 1
ATOM 4394 N N . VAL A 1 542 ? -25.928 6.297 23.603 1.00 98.25 542 VAL A N 1
ATOM 4395 C CA . VAL A 1 542 ? -26.037 5.781 22.229 1.00 98.25 542 VAL A CA 1
ATOM 4396 C C . VAL A 1 542 ? -27.506 5.692 21.805 1.00 98.25 542 VAL A C 1
ATOM 4398 O O . VAL A 1 542 ? -27.877 6.231 20.766 1.00 98.25 542 VAL A O 1
ATOM 4401 N N . ASN A 1 543 ? -28.380 5.169 22.670 1.00 98.06 543 ASN A N 1
ATOM 4402 C CA . ASN A 1 543 ? -29.824 5.159 22.412 1.00 98.06 543 ASN A CA 1
ATOM 4403 C C . ASN A 1 543 ? -30.403 6.571 22.213 1.00 98.06 543 ASN A C 1
ATOM 4405 O O . ASN A 1 543 ? -31.285 6.767 21.378 1.00 98.06 543 ASN A O 1
ATOM 4409 N N . LEU A 1 544 ? -29.921 7.568 22.964 1.00 96.88 544 LEU A N 1
ATOM 4410 C CA . LEU A 1 544 ? -30.325 8.965 22.783 1.00 96.88 544 LEU A CA 1
ATOM 4411 C C . LEU A 1 544 ? -29.876 9.517 21.422 1.00 96.88 544 LEU A C 1
ATOM 4413 O O . LEU A 1 544 ? -30.649 10.238 20.793 1.00 96.88 544 LEU A O 1
ATOM 4417 N N . LEU A 1 545 ? -28.663 9.184 20.962 1.00 96.44 545 LEU A N 1
ATOM 4418 C CA . LEU A 1 545 ? -28.182 9.560 19.628 1.00 96.44 545 LEU A CA 1
ATOM 4419 C C . LEU A 1 545 ? -29.100 8.985 18.545 1.00 96.44 545 LEU A C 1
ATOM 4421 O O . LEU A 1 545 ? -29.585 9.734 17.697 1.00 96.44 545 LEU A O 1
ATOM 4425 N N . HIS A 1 546 ? -29.442 7.699 18.637 1.00 97.56 546 HIS A N 1
ATOM 4426 C CA . HIS A 1 546 ? -30.351 7.056 17.685 1.00 97.56 546 HIS A CA 1
ATOM 4427 C C . HIS A 1 546 ? -31.754 7.666 17.688 1.00 97.56 546 HIS A C 1
ATOM 4429 O O . HIS A 1 546 ? -32.345 7.847 16.625 1.00 97.56 546 HIS A O 1
ATOM 4435 N N . GLN A 1 547 ? -32.288 8.038 18.857 1.00 96.50 547 GLN A N 1
ATOM 4436 C CA . GLN A 1 547 ? -33.600 8.694 18.967 1.00 96.50 547 GLN A CA 1
ATOM 4437 C C . GLN A 1 547 ? -33.660 10.037 18.235 1.00 96.50 547 GLN A C 1
ATOM 4439 O O . GLN A 1 547 ? -34.731 10.433 17.776 1.00 96.50 547 GLN A O 1
ATOM 4444 N N . VAL A 1 548 ? -32.529 10.737 18.120 1.00 92.44 548 VAL A N 1
ATOM 4445 C CA . VAL A 1 548 ? -32.433 11.998 17.372 1.00 92.44 548 VAL A CA 1
ATOM 4446 C C . VAL A 1 548 ? -31.920 11.809 15.940 1.00 92.44 548 VAL A C 1
ATOM 4448 O O . VAL A 1 548 ? -31.637 12.797 15.270 1.00 92.44 548 VAL A O 1
ATOM 4451 N N . GLY A 1 549 ? -31.819 10.562 15.465 1.00 93.19 549 GLY A N 1
ATOM 4452 C CA . GLY A 1 549 ? -31.392 10.221 14.105 1.00 93.19 549 GLY A CA 1
ATOM 4453 C C . GLY A 1 549 ? -29.879 10.267 13.867 1.00 93.19 549 GLY A C 1
ATOM 4454 O O . GLY A 1 549 ? -29.454 10.218 12.717 1.00 93.19 549 GLY A O 1
ATOM 4455 N N . MET A 1 550 ? -29.075 10.366 14.927 1.00 95.38 550 MET A N 1
ATOM 4456 C CA . MET A 1 550 ? -27.611 10.360 14.861 1.00 95.38 550 MET A CA 1
ATOM 4457 C C . MET A 1 550 ? -27.043 8.956 15.073 1.00 95.38 550 MET A C 1
ATOM 4459 O O . MET A 1 550 ? -27.743 8.060 15.537 1.00 95.38 550 MET A O 1
ATOM 4463 N N . HIS A 1 551 ? -25.758 8.792 14.770 1.00 97.56 551 HIS A N 1
ATOM 4464 C CA . HIS A 1 551 ? -25.030 7.528 14.833 1.00 97.56 551 HIS A CA 1
ATOM 4465 C C . HIS A 1 551 ? -23.813 7.624 15.765 1.00 97.56 551 HIS A C 1
ATOM 4467 O O . HIS A 1 551 ? -23.334 8.720 16.083 1.00 97.56 551 HIS A O 1
ATOM 4473 N N . TYR A 1 552 ? -23.304 6.471 16.191 1.00 98.31 552 TYR A N 1
ATOM 4474 C CA . TYR A 1 552 ? -22.161 6.357 17.092 1.00 98.31 552 TYR A CA 1
ATOM 4475 C C . TYR A 1 552 ? -21.049 5.477 16.513 1.00 98.31 552 TYR A C 1
ATOM 4477 O O . TYR A 1 552 ? -21.319 4.364 16.068 1.00 98.31 552 TYR A O 1
ATOM 4485 N N . VAL A 1 553 ? -19.798 5.946 16.543 1.00 98.50 553 VAL A N 1
ATOM 4486 C CA . VAL A 1 553 ? -18.630 5.189 16.048 1.00 98.50 553 VAL A CA 1
ATOM 4487 C C . VAL A 1 553 ? -17.509 5.185 17.102 1.00 98.50 553 VAL A C 1
ATOM 4489 O O . VAL A 1 553 ? -16.935 6.242 17.372 1.00 98.50 553 VAL A O 1
ATOM 4492 N N . PRO A 1 554 ? -17.196 4.033 17.722 1.00 97.69 554 PRO A N 1
ATOM 4493 C CA . PRO A 1 554 ? -16.041 3.882 18.603 1.00 97.69 554 PRO A CA 1
ATOM 4494 C C . PRO A 1 554 ? -14.749 3.567 17.830 1.00 97.69 554 PRO A C 1
ATOM 4496 O O . PRO A 1 554 ? -14.791 2.922 16.777 1.00 97.69 554 PRO A O 1
ATOM 4499 N N . LEU A 1 555 ? -13.610 3.975 18.400 1.00 96.81 555 LEU A N 1
ATOM 4500 C CA . LEU A 1 555 ? -12.288 3.426 18.075 1.00 96.81 555 LEU A CA 1
ATOM 4501 C C . LEU A 1 555 ? -12.170 1.975 18.557 1.00 96.81 555 LEU A C 1
ATOM 4503 O O . LEU A 1 555 ? -12.649 1.651 19.646 1.00 96.81 555 LEU A O 1
ATOM 4507 N N . ILE A 1 556 ? -11.538 1.124 17.758 1.00 96.38 556 ILE A N 1
ATOM 4508 C CA . ILE A 1 556 ? -11.192 -0.268 18.050 1.00 96.38 556 ILE A CA 1
ATOM 4509 C C . ILE A 1 556 ? -9.748 -0.466 17.584 1.00 96.38 556 ILE A C 1
ATOM 4511 O O . ILE A 1 556 ? -9.447 -0.207 16.420 1.00 96.38 556 ILE A O 1
ATOM 4515 N N . ASP A 1 557 ? -8.872 -0.927 18.468 1.00 94.06 557 ASP A N 1
ATOM 4516 C CA . ASP A 1 557 ? -7.505 -1.281 18.099 1.00 94.06 557 ASP A CA 1
ATOM 4517 C C . ASP A 1 557 ? -7.409 -2.786 17.768 1.00 94.06 557 ASP A C 1
ATOM 4519 O O . ASP A 1 557 ? -8.204 -3.604 18.243 1.00 94.06 557 ASP A O 1
ATOM 4523 N N . PRO A 1 558 ? -6.420 -3.208 16.963 1.00 93.88 558 PRO A N 1
ATOM 4524 C CA . PRO A 1 558 ? -6.140 -4.621 16.751 1.00 93.88 558 PRO A CA 1
ATOM 4525 C C . PRO A 1 558 ? -5.382 -5.239 17.931 1.00 93.88 558 PRO A C 1
ATOM 4527 O O . PRO A 1 558 ? -5.367 -6.457 18.088 1.00 93.88 558 PRO A O 1
ATOM 4530 N N . GLY A 1 559 ? -4.679 -4.437 18.735 1.00 92.38 559 GLY A N 1
ATOM 4531 C CA . GLY A 1 559 ? -3.808 -4.934 19.796 1.00 92.38 559 GLY A CA 1
ATOM 4532 C C . GLY A 1 559 ? -4.585 -5.372 21.035 1.00 92.38 559 GLY A C 1
ATOM 4533 O O . GLY A 1 559 ? -5.055 -4.552 21.811 1.00 92.38 559 GLY A O 1
ATOM 4534 N N . ILE A 1 560 ? -4.617 -6.675 21.301 1.00 93.56 560 ILE A N 1
ATOM 4535 C CA . ILE A 1 560 ? -5.302 -7.244 22.461 1.00 93.56 560 ILE A CA 1
ATOM 4536 C C . ILE A 1 560 ? -4.358 -7.269 23.663 1.00 93.56 560 ILE A C 1
ATOM 4538 O O . ILE A 1 560 ? -3.245 -7.796 23.594 1.00 93.56 560 ILE A O 1
ATOM 4542 N N . SER A 1 561 ? -4.811 -6.719 24.789 1.00 90.38 561 SER A N 1
ATOM 4543 C CA . SER A 1 561 ? -4.086 -6.811 26.057 1.00 90.38 561 SER A CA 1
ATOM 4544 C C . SER A 1 561 ? -3.882 -8.270 26.482 1.00 90.38 561 SER A C 1
ATOM 4546 O O . SER A 1 561 ? -4.806 -9.075 26.418 1.00 90.38 561 SER A O 1
ATOM 4548 N N . ALA A 1 562 ? -2.665 -8.611 26.901 1.00 87.38 562 ALA A N 1
ATOM 4549 C CA . ALA A 1 562 ? -2.263 -9.930 27.397 1.00 87.38 562 ALA A CA 1
ATOM 4550 C C . ALA A 1 562 ? -1.864 -9.881 28.885 1.00 87.38 562 ALA A C 1
ATOM 4552 O O . ALA A 1 562 ? -1.088 -10.701 29.377 1.00 87.38 562 ALA A O 1
ATOM 4553 N N . ALA A 1 563 ? -2.356 -8.865 29.587 1.00 82.31 563 ALA A N 1
ATOM 4554 C CA . ALA A 1 563 ? -1.949 -8.468 30.927 1.00 82.31 563 ALA A CA 1
ATOM 4555 C C . ALA A 1 563 ? -2.761 -9.106 32.041 1.00 82.31 563 ALA A C 1
ATOM 4557 O O . ALA A 1 563 ? -2.318 -9.233 33.187 1.00 82.31 563 ALA A O 1
ATOM 4558 N N . GLU A 1 564 ? -4.015 -9.363 31.712 1.00 83.06 564 GLU A N 1
ATOM 4559 C CA . GLU A 1 564 ? -5.065 -9.625 32.658 1.00 83.06 564 GLU A CA 1
ATOM 4560 C C . GLU A 1 564 ? -4.927 -11.052 33.200 1.00 83.06 564 GLU A C 1
ATOM 4562 O O . GLU A 1 564 ? -4.470 -11.958 32.495 1.00 83.06 564 GLU A O 1
ATOM 4567 N N . PRO A 1 565 ? -5.319 -11.295 34.463 1.00 85.75 565 PRO A N 1
ATOM 4568 C CA . PRO A 1 565 ? -5.365 -12.649 34.991 1.00 85.75 565 PRO A CA 1
ATOM 4569 C C . PRO A 1 565 ? -6.209 -13.566 34.097 1.00 85.75 565 PRO A C 1
ATOM 4571 O O . PRO A 1 565 ? -7.276 -13.171 33.623 1.00 85.75 565 PRO A O 1
ATOM 4574 N N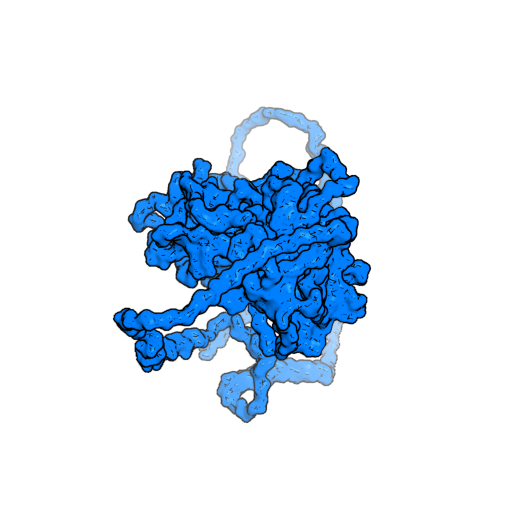 . ALA A 1 566 ? -5.757 -14.805 33.911 1.00 87.50 566 ALA A N 1
ATOM 4575 C CA . ALA A 1 566 ? -6.464 -15.779 33.084 1.00 87.50 566 ALA A CA 1
ATOM 4576 C C . ALA A 1 566 ? -7.943 -15.912 33.498 1.00 87.50 566 ALA A C 1
ATOM 4578 O O . ALA A 1 566 ? -8.254 -16.070 34.684 1.00 87.50 566 ALA A O 1
ATOM 4579 N N . GLY A 1 567 ? -8.847 -15.852 32.520 1.00 89.50 567 GLY A N 1
ATOM 4580 C CA . GLY A 1 567 ? -10.296 -15.916 32.722 1.00 89.50 567 GLY A CA 1
ATOM 4581 C C . GLY A 1 567 ? -10.964 -14.582 33.072 1.00 89.50 567 GLY A C 1
ATOM 4582 O O . GLY A 1 567 ? -12.161 -14.576 33.365 1.00 89.50 567 GLY A O 1
ATOM 4583 N N . THR A 1 568 ? -10.229 -13.465 33.083 1.00 89.50 568 THR A N 1
ATOM 4584 C CA . THR A 1 568 ? -10.789 -12.133 33.393 1.00 89.50 568 THR A CA 1
ATOM 4585 C C . THR A 1 568 ? -10.953 -11.233 32.171 1.00 89.50 568 THR A C 1
ATOM 4587 O O . THR A 1 568 ? -11.714 -10.266 32.243 1.00 89.50 568 THR A O 1
ATOM 4590 N N . TYR A 1 569 ? -10.318 -11.568 31.043 1.00 92.38 569 TYR A N 1
ATOM 4591 C CA . TYR A 1 569 ? -10.392 -10.799 29.804 1.00 92.38 569 TYR A CA 1
ATOM 4592 C C . TYR A 1 569 ? -10.670 -11.735 28.614 1.00 92.38 569 TYR A C 1
ATOM 4594 O O . TYR A 1 569 ? -9.742 -12.209 27.952 1.00 92.38 569 TYR A O 1
ATOM 4602 N N . PRO A 1 570 ? -11.964 -11.994 28.320 1.00 94.25 570 PRO A N 1
ATOM 4603 C CA . PRO A 1 570 ? -12.381 -12.943 27.289 1.00 94.25 570 PRO A CA 1
ATOM 4604 C C . PRO A 1 570 ? -11.739 -12.752 25.905 1.00 94.25 570 PRO A C 1
ATOM 4606 O O . PRO A 1 570 ? -11.409 -13.771 25.294 1.00 94.25 570 PRO A O 1
ATOM 4609 N N . PRO A 1 571 ? -11.504 -11.518 25.403 1.00 94.50 571 PRO A N 1
ATOM 4610 C CA . PRO A 1 571 ? -10.818 -11.327 24.128 1.00 94.50 571 PRO A CA 1
ATOM 4611 C C . PRO A 1 571 ? -9.441 -11.999 24.085 1.00 94.50 571 PRO A C 1
ATOM 4613 O O . PRO A 1 571 ? -9.112 -12.651 23.094 1.00 94.50 571 PRO A O 1
ATOM 4616 N N . TYR A 1 572 ? -8.647 -11.910 25.154 1.00 94.62 572 TYR A N 1
ATOM 4617 C CA . TYR A 1 572 ? -7.347 -12.576 25.212 1.00 94.62 572 TYR A CA 1
ATOM 4618 C C . TYR A 1 572 ? -7.482 -14.088 25.409 1.00 94.62 572 TYR A C 1
ATOM 4620 O O . TYR A 1 572 ? -6.881 -14.864 24.663 1.00 94.62 572 TYR A O 1
ATOM 4628 N N . ASP A 1 573 ? -8.311 -14.511 26.366 1.00 95.19 573 ASP A N 1
ATOM 4629 C CA . ASP A 1 573 ? -8.483 -15.923 26.724 1.00 95.19 573 ASP A CA 1
ATOM 4630 C C . ASP A 1 573 ? -8.990 -16.768 25.535 1.00 95.19 573 ASP A C 1
ATOM 4632 O O . ASP A 1 573 ? -8.446 -17.838 25.236 1.00 95.19 573 ASP A O 1
ATOM 4636 N N . GLU A 1 574 ? -10.002 -16.282 24.807 1.00 96.06 574 GLU A N 1
ATOM 4637 C CA . GLU A 1 574 ? -10.554 -16.985 23.642 1.00 96.06 574 GLU A CA 1
ATOM 4638 C C . GLU A 1 574 ? -9.610 -16.923 22.435 1.00 96.06 574 GLU A C 1
ATOM 4640 O O . GLU A 1 574 ? -9.432 -17.931 21.746 1.00 96.06 574 GLU A O 1
ATOM 4645 N N . GLY A 1 575 ? -8.931 -15.794 22.206 1.00 96.31 575 GLY A N 1
ATOM 4646 C CA . GLY A 1 575 ? -7.928 -15.686 21.143 1.00 96.31 575 GLY A CA 1
ATOM 4647 C C . GLY A 1 575 ? -6.760 -16.661 21.347 1.00 96.31 575 GLY A C 1
ATOM 4648 O O . GLY A 1 575 ? -6.317 -17.331 20.405 1.00 96.31 575 GLY A O 1
ATOM 4649 N N . LEU A 1 576 ? -6.321 -16.830 22.599 1.00 95.62 576 LEU A N 1
ATOM 4650 C CA . LEU A 1 576 ? -5.273 -17.775 22.981 1.00 95.62 576 LEU A CA 1
ATOM 4651 C C . LEU A 1 576 ? -5.732 -19.226 22.783 1.00 95.62 576 LEU A C 1
ATOM 4653 O O . LEU A 1 576 ? -4.997 -20.036 22.215 1.00 95.62 576 LEU A O 1
ATOM 4657 N N . LYS A 1 577 ? -6.966 -19.546 23.188 1.00 96.12 577 LYS A N 1
ATOM 4658 C CA . LYS A 1 577 ? -7.592 -20.865 23.002 1.00 96.12 577 LYS A CA 1
ATOM 4659 C C . LYS A 1 577 ? -7.764 -21.237 21.528 1.00 96.12 577 LYS A C 1
ATOM 4661 O O . LYS A 1 577 ? -7.589 -22.402 21.168 1.00 96.12 577 LYS A O 1
ATOM 4666 N N . LEU A 1 578 ? -8.089 -20.271 20.671 1.00 96.56 578 LEU A N 1
ATOM 4667 C CA . LEU A 1 578 ? -8.202 -20.477 19.225 1.00 96.56 578 LEU A CA 1
ATOM 4668 C C . LEU A 1 578 ? -6.837 -20.507 18.520 1.00 96.56 578 LEU A C 1
ATOM 4670 O O . LEU A 1 578 ? -6.751 -21.027 17.404 1.00 96.56 578 LEU A O 1
ATOM 4674 N N . GLY A 1 579 ? -5.784 -20.002 19.170 1.00 96.56 579 GLY A N 1
ATOM 4675 C CA . GLY A 1 579 ? -4.418 -19.973 18.650 1.00 96.56 579 GLY A CA 1
ATOM 4676 C C . GLY A 1 579 ? -4.234 -19.010 17.476 1.00 96.56 579 GLY A C 1
ATOM 4677 O O . GLY A 1 579 ? -3.421 -19.303 16.595 1.00 96.56 579 GLY A O 1
ATOM 4678 N N . ILE A 1 580 ? -5.002 -17.913 17.460 1.00 97.31 580 ILE A N 1
ATOM 4679 C CA . ILE A 1 580 ? -5.118 -16.958 16.341 1.00 97.31 580 ILE A CA 1
ATOM 4680 C C . ILE A 1 580 ? -4.155 -15.771 16.415 1.00 97.31 580 ILE A C 1
ATOM 4682 O O . ILE A 1 580 ? -4.130 -14.959 15.501 1.00 97.31 580 ILE A O 1
ATOM 4686 N N . PHE A 1 581 ? -3.397 -15.613 17.498 1.00 98.06 581 PHE A N 1
ATOM 4687 C CA . PHE A 1 581 ? -2.448 -14.507 17.599 1.00 98.06 581 PHE A CA 1
ATOM 4688 C C . PHE A 1 581 ? -1.223 -14.742 16.712 1.00 98.06 581 PHE A C 1
ATOM 4690 O O . PHE A 1 581 ? -0.792 -15.886 16.535 1.00 98.06 581 PHE A O 1
ATOM 4697 N N . VAL A 1 582 ? -0.637 -13.653 16.205 1.00 97.81 582 VAL A N 1
ATOM 4698 C CA . VAL A 1 582 ? 0.663 -13.663 15.521 1.00 97.81 582 VAL A CA 1
ATOM 4699 C C . VAL A 1 582 ? 1.687 -14.337 16.428 1.00 97.81 582 VAL A C 1
ATOM 4701 O O . VAL A 1 582 ? 1.765 -14.026 17.617 1.00 97.81 582 VAL A O 1
ATOM 4704 N N . LYS A 1 583 ? 2.474 -15.267 15.886 1.00 97.00 583 LYS A N 1
ATOM 4705 C CA . LYS A 1 583 ? 3.426 -16.066 16.670 1.00 97.00 583 LYS A CA 1
ATOM 4706 C C . LYS A 1 583 ? 4.851 -15.572 16.479 1.00 97.00 583 LYS A C 1
ATOM 4708 O O . LYS A 1 583 ? 5.245 -15.175 15.389 1.00 97.00 583 LYS A O 1
ATOM 4713 N N . ASN A 1 584 ? 5.654 -15.641 17.531 1.00 94.00 584 ASN A N 1
ATOM 4714 C CA . ASN A 1 584 ? 7.096 -15.438 17.447 1.00 94.00 584 ASN A CA 1
ATOM 4715 C C . ASN A 1 584 ? 7.809 -16.693 16.892 1.00 94.00 584 ASN A C 1
ATOM 4717 O O . ASN A 1 584 ? 7.188 -17.728 16.639 1.00 94.00 584 ASN A O 1
ATOM 4721 N N . SER A 1 585 ? 9.136 -16.628 16.762 1.00 88.69 585 SER A N 1
ATOM 4722 C CA . SER A 1 585 ? 9.994 -17.734 16.297 1.00 88.69 585 SER A CA 1
ATOM 4723 C C . SER A 1 585 ? 9.868 -19.031 17.115 1.00 88.69 585 SER A C 1
ATOM 4725 O O . SER A 1 585 ? 10.145 -20.111 16.595 1.00 88.69 585 SER A O 1
ATOM 4727 N N . SER A 1 586 ? 9.429 -18.950 18.376 1.00 90.12 586 SER A N 1
ATOM 4728 C CA . SER A 1 586 ? 9.212 -20.105 19.263 1.00 90.12 586 SER A CA 1
ATOM 4729 C C . SER A 1 586 ? 7.809 -20.722 19.159 1.00 90.12 586 SER A C 1
ATOM 4731 O O . SER A 1 586 ? 7.516 -21.703 19.843 1.00 90.12 586 SER A O 1
ATOM 4733 N N . GLY A 1 587 ? 6.930 -20.158 18.324 1.00 92.81 587 GLY A N 1
ATOM 4734 C CA . GLY A 1 587 ? 5.544 -20.605 18.154 1.00 92.81 587 GLY A 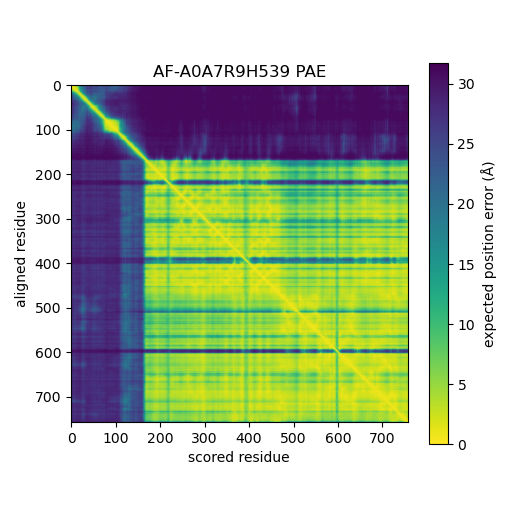CA 1
ATOM 4735 C C . GLY A 1 587 ? 4.576 -20.120 19.240 1.00 92.81 587 GLY A C 1
ATOM 4736 O O . GLY A 1 587 ? 3.413 -20.521 19.232 1.00 92.81 587 GLY A O 1
ATOM 4737 N N . GLN A 1 588 ? 5.033 -19.268 20.160 1.00 93.69 588 GLN A N 1
ATOM 4738 C CA . GLN A 1 588 ? 4.200 -18.604 21.169 1.00 93.69 588 GLN A CA 1
ATOM 4739 C C . GLN A 1 588 ? 3.643 -17.283 20.622 1.00 93.69 588 GLN A C 1
ATOM 4741 O O . GLN A 1 588 ? 4.255 -16.731 19.705 1.00 93.69 588 GLN A O 1
ATOM 4746 N N . PRO A 1 589 ? 2.539 -16.740 21.172 1.00 95.19 589 PRO A N 1
ATOM 4747 C CA . PRO A 1 589 ? 2.067 -15.405 20.815 1.00 95.19 589 PRO A CA 1
ATOM 4748 C C . PRO A 1 589 ? 3.191 -14.364 20.890 1.00 95.19 589 PRO A C 1
ATOM 4750 O O . PRO A 1 589 ? 4.000 -14.360 21.821 1.00 95.19 589 PRO A O 1
ATOM 4753 N N . PH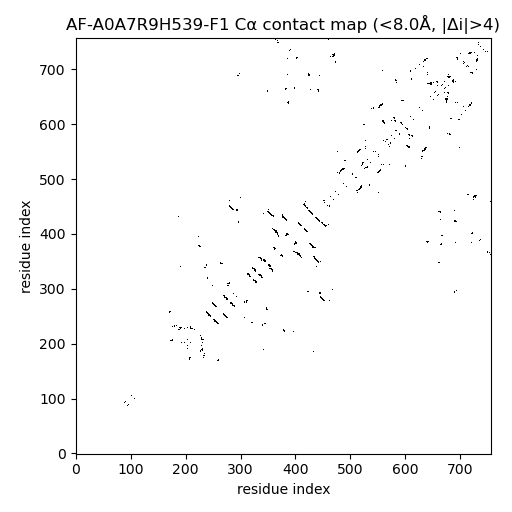E A 1 590 ? 3.275 -13.508 19.876 1.00 94.94 590 PHE A N 1
ATOM 4754 C CA . PHE A 1 590 ? 4.215 -12.402 19.844 1.00 94.94 590 PHE A CA 1
ATOM 4755 C C . PHE A 1 590 ? 3.774 -11.338 20.845 1.00 94.94 590 PHE A C 1
ATOM 4757 O O . PHE A 1 590 ? 2.645 -10.861 20.784 1.00 94.94 590 PHE A O 1
ATOM 4764 N N . ILE A 1 591 ? 4.690 -10.959 21.734 1.00 92.75 591 ILE A N 1
ATOM 4765 C CA . ILE A 1 591 ? 4.442 -9.978 22.786 1.00 92.75 591 ILE A CA 1
ATOM 4766 C C . ILE A 1 591 ? 5.158 -8.678 22.440 1.00 92.75 591 ILE A C 1
ATOM 4768 O O . ILE A 1 591 ? 6.384 -8.647 22.288 1.00 92.75 591 ILE A O 1
ATOM 4772 N N . GLY A 1 592 ? 4.384 -7.606 22.348 1.00 89.75 592 GLY A N 1
ATOM 4773 C CA . GLY A 1 592 ? 4.865 -6.252 22.115 1.00 89.75 592 GLY A CA 1
ATOM 4774 C C . GLY A 1 592 ? 4.185 -5.261 23.051 1.00 89.75 592 GLY A C 1
ATOM 4775 O O . GLY A 1 592 ? 3.712 -5.638 24.125 1.00 89.75 592 GLY A O 1
ATOM 4776 N N . LYS A 1 593 ? 4.164 -3.986 22.659 1.00 84.75 593 LYS A N 1
ATOM 4777 C CA . LYS A 1 593 ? 3.592 -2.918 23.477 1.00 84.75 593 LYS A CA 1
ATOM 4778 C C . LYS A 1 593 ? 2.924 -1.852 22.623 1.00 84.75 593 LYS A C 1
ATOM 4780 O O . LYS A 1 593 ? 3.611 -1.184 21.861 1.00 84.75 593 LYS A O 1
ATOM 4785 N N . LEU A 1 594 ? 1.626 -1.626 22.807 1.00 70.31 594 LEU A N 1
ATOM 4786 C CA . LEU A 1 594 ? 0.889 -0.625 22.026 1.00 70.31 594 LEU A CA 1
ATOM 4787 C C . LEU A 1 594 ? 0.916 0.802 22.614 1.00 70.31 594 LEU A C 1
ATOM 4789 O O . LEU A 1 594 ? 0.577 1.733 21.906 1.00 70.31 594 LEU A O 1
ATOM 4793 N N . PHE A 1 595 ? 1.374 1.027 23.857 1.00 64.19 595 PHE A N 1
ATOM 4794 C CA . PHE A 1 595 ? 1.751 2.370 24.348 1.00 64.19 595 PHE A CA 1
ATOM 4795 C C . PHE A 1 595 ? 2.503 2.310 25.688 1.00 64.19 595 PHE A C 1
ATOM 4797 O O . PHE A 1 595 ? 2.308 1.402 26.493 1.00 64.19 595 PHE A O 1
ATOM 4804 N N . GLN A 1 596 ? 3.333 3.312 25.994 1.00 42.56 596 GLN A N 1
ATOM 4805 C CA . GLN A 1 596 ? 3.976 3.474 27.304 1.00 42.56 596 GLN A CA 1
ATOM 4806 C C . GLN A 1 596 ? 3.502 4.800 27.941 1.00 42.56 596 GLN A C 1
ATOM 4808 O O . GLN A 1 596 ? 3.842 5.859 27.433 1.00 42.56 596 GLN A O 1
ATOM 4813 N N . GLN A 1 597 ? 2.727 4.710 29.041 1.00 40.12 597 GLN A N 1
ATOM 4814 C CA . GLN A 1 597 ? 2.269 5.756 30.001 1.00 40.12 597 GLN A CA 1
ATOM 4815 C C . GLN A 1 597 ? 0.761 6.091 30.079 1.00 40.12 597 GLN A C 1
ATOM 4817 O O . GLN A 1 597 ? 0.354 6.603 31.118 1.00 40.12 597 GLN A O 1
ATOM 4822 N N . VAL A 1 598 ? -0.077 5.788 29.080 1.00 42.16 598 VAL A N 1
ATOM 4823 C CA . VAL A 1 598 ? -1.530 6.124 29.124 1.00 42.16 598 VAL A CA 1
ATOM 4824 C C . VAL A 1 598 ? -2.440 4.905 28.925 1.00 42.16 598 VAL A C 1
ATOM 4826 O O . VAL A 1 598 ? -3.531 4.852 29.482 1.00 42.16 598 VAL A O 1
ATOM 4829 N N . TRP A 1 599 ? -1.947 3.897 28.213 1.00 54.22 599 TRP A N 1
ATOM 4830 C CA . TRP A 1 599 ? -2.651 2.669 27.864 1.00 54.22 599 TRP A CA 1
ATOM 4831 C C . TRP A 1 599 ? -2.008 1.528 28.628 1.00 54.22 599 TRP A C 1
ATOM 4833 O O . TRP A 1 599 ? -0.831 1.648 28.985 1.00 54.22 599 TRP A O 1
ATOM 4843 N N . ASN A 1 600 ? -2.789 0.495 28.933 1.00 46.25 600 ASN A N 1
ATOM 4844 C CA . ASN A 1 600 ? -2.441 -0.637 29.790 1.00 46.25 600 ASN A CA 1
ATOM 4845 C C . ASN A 1 600 ? -0.913 -0.864 29.911 1.00 46.25 600 ASN A C 1
ATOM 4847 O O . ASN A 1 600 ? -0.254 -1.067 28.891 1.00 46.25 600 ASN A O 1
ATOM 4851 N N . PRO A 1 601 ? -0.295 -0.780 31.108 1.00 51.19 601 PRO A N 1
ATOM 4852 C CA . PRO A 1 601 ? 1.167 -0.774 31.267 1.00 51.19 601 PRO A CA 1
ATOM 4853 C C . PRO A 1 601 ? 1.903 -2.051 30.802 1.00 51.19 601 PRO A C 1
ATOM 4855 O O . PRO A 1 601 ? 3.100 -2.189 31.070 1.00 51.19 601 PRO A O 1
ATOM 4858 N N . VAL A 1 602 ? 1.246 -2.949 30.075 1.00 66.56 602 VAL A N 1
ATOM 4859 C CA . VAL A 1 602 ? 1.514 -4.381 30.008 1.00 66.56 602 VAL A CA 1
ATOM 4860 C C . VAL A 1 602 ? 1.647 -4.862 28.549 1.00 66.56 602 VAL A C 1
ATOM 4862 O O . VAL A 1 602 ? 1.710 -4.059 27.619 1.00 66.56 602 VAL A O 1
ATOM 4865 N N . ASP A 1 603 ? 1.813 -6.168 28.396 1.00 85.81 603 ASP A N 1
ATOM 4866 C CA . ASP A 1 603 ? 2.022 -6.934 27.175 1.00 85.81 603 ASP A CA 1
ATOM 4867 C C . ASP A 1 603 ? 0.802 -6.880 26.239 1.00 85.81 603 ASP A C 1
ATOM 4869 O O . ASP A 1 603 ? -0.338 -7.025 26.679 1.00 85.81 603 ASP A O 1
ATOM 4873 N N . THR A 1 604 ? 1.045 -6.694 24.941 1.00 90.81 604 THR A N 1
ATOM 4874 C CA . THR A 1 604 ? 0.022 -6.706 23.881 1.00 90.81 604 THR A CA 1
ATOM 4875 C C . THR A 1 604 ? 0.311 -7.832 22.888 1.00 90.81 604 THR A C 1
ATOM 4877 O O . THR A 1 604 ? 1.475 -8.075 22.554 1.00 90.81 604 THR A O 1
ATOM 4880 N N . VAL A 1 605 ? -0.740 -8.494 22.402 1.00 94.62 605 VAL A N 1
ATOM 4881 C CA . VAL A 1 605 ? -0.706 -9.477 21.308 1.00 94.62 605 VAL A CA 1
ATOM 4882 C C . VAL A 1 605 ? -1.572 -9.007 20.140 1.00 94.62 605 VAL A C 1
ATOM 4884 O O . VAL A 1 605 ? -2.537 -8.274 20.327 1.00 94.62 605 VAL A O 1
ATOM 4887 N N . TRP A 1 606 ? -1.258 -9.457 18.927 1.00 97.00 606 TRP A N 1
ATOM 4888 C CA . TRP A 1 606 ? -1.984 -9.076 17.711 1.00 97.00 606 TRP A CA 1
ATOM 4889 C C . TRP A 1 606 ? -2.727 -10.284 17.137 1.00 97.00 606 TRP A C 1
ATOM 4891 O O . TRP A 1 606 ? -2.090 -11.320 16.918 1.00 97.00 606 TRP A O 1
ATOM 4901 N N . PRO A 1 607 ? -4.043 -10.202 16.880 1.00 97.81 607 PRO A N 1
ATOM 4902 C CA . PRO A 1 607 ? -4.769 -11.175 16.080 1.00 97.81 607 PRO A CA 1
ATOM 4903 C C . PRO A 1 607 ? -4.172 -11.264 14.679 1.00 97.81 607 PRO A C 1
ATOM 4905 O O . PRO A 1 607 ? -3.786 -10.260 14.078 1.00 97.81 607 PRO A O 1
ATOM 4908 N N . ASP A 1 608 ? -4.104 -12.476 14.147 1.00 97.94 608 ASP A N 1
ATOM 4909 C CA .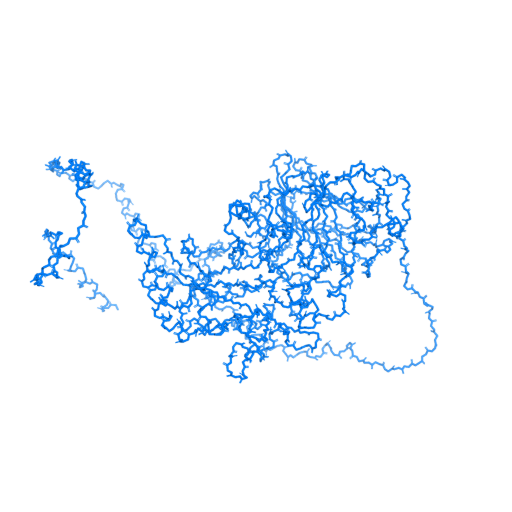 ASP A 1 608 ? -3.771 -12.719 12.756 1.00 97.94 608 ASP A CA 1
ATOM 4910 C C . ASP A 1 608 ? -5.052 -12.753 11.917 1.00 97.94 608 ASP A C 1
ATOM 4912 O O . ASP A 1 608 ? -5.738 -13.774 11.831 1.00 97.94 608 ASP A O 1
ATOM 4916 N N . PHE A 1 609 ? -5.372 -11.637 11.266 1.00 97.81 609 PHE A N 1
ATOM 4917 C CA . PHE A 1 609 ? -6.554 -11.513 10.407 1.00 97.81 609 PHE A CA 1
ATOM 4918 C C . PHE A 1 609 ? -6.488 -12.361 9.127 1.00 97.81 609 PHE A C 1
ATOM 4920 O O . PHE A 1 609 ? -7.487 -12.493 8.426 1.00 97.81 609 PHE A O 1
ATOM 4927 N N . THR A 1 610 ? -5.349 -13.005 8.841 1.00 96.69 610 THR A N 1
ATOM 4928 C CA . THR A 1 610 ? -5.230 -13.983 7.748 1.00 96.69 610 THR A CA 1
ATOM 4929 C C . THR A 1 610 ? -5.628 -15.401 8.161 1.00 96.69 610 THR A C 1
ATOM 4931 O O . THR A 1 610 ? -5.768 -16.286 7.310 1.00 96.69 610 THR A O 1
ATOM 4934 N N . HIS A 1 611 ? -5.808 -15.641 9.462 1.00 97.25 611 HIS A N 1
ATOM 4935 C CA . HIS A 1 611 ? -6.220 -16.930 9.990 1.00 97.25 611 HIS A CA 1
ATOM 4936 C C . HIS A 1 611 ? -7.751 -17.088 9.887 1.00 97.25 611 HIS A C 1
ATOM 4938 O O . HIS A 1 611 ? -8.492 -16.229 10.362 1.00 97.25 611 HIS A O 1
ATOM 4944 N N . PRO A 1 612 ? -8.277 -18.206 9.349 1.00 95.06 612 PRO A N 1
ATOM 4945 C CA . PRO A 1 612 ? -9.708 -18.349 9.055 1.00 95.06 612 PRO A CA 1
ATOM 4946 C C . PRO A 1 612 ? -10.612 -18.246 10.293 1.00 95.06 612 PRO A C 1
ATOM 4948 O O . PRO A 1 612 ? -11.714 -17.718 10.209 1.00 95.06 612 PRO A O 1
ATOM 4951 N N . LYS A 1 613 ? -10.138 -18.702 11.461 1.00 97.19 613 LYS A N 1
ATOM 4952 C CA . LYS A 1 613 ? -10.886 -18.595 12.732 1.00 97.19 613 LYS A CA 1
ATOM 4953 C C . LYS A 1 613 ? -10.960 -17.175 13.304 1.00 97.19 613 LYS A C 1
ATOM 4955 O O . LYS A 1 613 ? -11.710 -16.952 14.249 1.00 97.19 613 LYS A O 1
ATOM 4960 N N . THR A 1 614 ? -10.172 -16.233 12.783 1.00 97.12 614 THR A N 1
ATOM 4961 C CA . THR A 1 614 ? -10.176 -14.852 13.283 1.00 97.12 614 THR A CA 1
ATOM 4962 C C . THR A 1 614 ? -11.480 -14.145 12.930 1.00 97.12 614 THR A C 1
ATOM 4964 O O . THR A 1 614 ? -11.924 -13.309 13.704 1.00 97.12 614 THR A O 1
ATOM 4967 N N . VAL A 1 615 ? -12.144 -14.531 11.833 1.00 96.94 615 VAL A N 1
ATOM 4968 C CA . VAL A 1 615 ? -13.463 -13.994 11.459 1.00 96.94 615 VAL A CA 1
ATOM 4969 C C . VAL A 1 615 ? -14.503 -14.282 12.542 1.00 96.94 615 VAL A C 1
ATOM 4971 O O . VAL A 1 615 ? -15.145 -13.355 13.027 1.00 96.94 615 VAL A O 1
ATOM 4974 N N . ASP A 1 616 ? -14.618 -15.544 12.963 1.00 97.06 616 ASP A N 1
ATOM 4975 C CA . ASP A 1 616 ? -15.568 -15.956 14.004 1.00 97.06 616 ASP A CA 1
ATOM 4976 C C . ASP A 1 616 ? -15.229 -15.307 15.354 1.00 97.06 616 ASP A C 1
ATOM 4978 O O . ASP A 1 616 ? -16.103 -14.781 16.037 1.00 97.06 616 ASP A O 1
ATOM 4982 N N . TYR A 1 617 ? -13.939 -15.271 15.709 1.00 98.06 617 TYR A N 1
ATOM 4983 C CA . TYR A 1 617 ? -13.470 -14.595 16.918 1.00 98.06 617 TYR A CA 1
ATOM 4984 C C . TYR A 1 617 ? -13.855 -13.110 16.932 1.00 98.06 617 TYR A C 1
ATOM 4986 O O . TYR A 1 617 ? -14.425 -12.632 17.913 1.00 98.06 617 TYR A O 1
ATOM 4994 N N . TRP A 1 618 ? -13.561 -12.389 15.847 1.00 98.00 618 TRP A N 1
ATOM 4995 C CA . TRP A 1 618 ? -13.821 -10.955 15.734 1.00 98.00 618 TRP A CA 1
ATOM 4996 C C . TRP A 1 618 ? -15.321 -10.658 15.733 1.00 98.00 618 TRP A C 1
ATOM 4998 O O . TRP A 1 618 ? -15.758 -9.704 16.378 1.00 98.00 618 TRP A O 1
ATOM 5008 N N . LEU A 1 619 ? -16.119 -11.519 15.088 1.00 97.94 619 LEU A N 1
ATOM 5009 C CA . LEU A 1 619 ? -17.579 -11.480 15.144 1.00 97.94 619 LEU A CA 1
ATOM 5010 C C . LEU A 1 619 ? -18.086 -11.591 16.578 1.00 97.94 619 LEU A C 1
ATOM 5012 O O . LEU A 1 619 ? -18.868 -10.747 17.009 1.00 97.94 619 LEU A O 1
ATOM 5016 N N . ASP A 1 620 ? -17.628 -12.593 17.325 1.00 97.69 620 ASP A N 1
ATOM 5017 C CA . ASP A 1 620 ? -18.070 -12.820 18.699 1.00 97.69 620 ASP A CA 1
ATOM 5018 C C . ASP A 1 620 ? -17.679 -11.658 19.626 1.00 97.69 620 ASP A C 1
ATOM 5020 O O . ASP A 1 620 ? -18.500 -11.213 20.436 1.00 97.69 620 ASP A O 1
ATOM 5024 N N . GLN A 1 621 ? -16.461 -11.113 19.487 1.00 97.50 621 GLN A N 1
ATOM 5025 C CA . GLN A 1 621 ? -16.013 -9.977 20.300 1.00 97.50 621 GLN A CA 1
ATOM 5026 C C . GLN A 1 621 ? -16.803 -8.697 19.988 1.00 97.50 621 GLN A C 1
ATOM 5028 O O . GLN A 1 621 ? -17.328 -8.055 20.905 1.00 97.50 621 GLN A O 1
ATOM 5033 N N . LEU A 1 622 ? -16.956 -8.344 18.706 1.00 97.62 622 LEU A N 1
ATOM 5034 C CA . LEU A 1 622 ? -17.706 -7.150 18.308 1.00 97.62 622 LEU A CA 1
ATOM 5035 C C . LEU A 1 622 ? -19.199 -7.283 18.597 1.00 97.62 622 LEU A C 1
ATOM 5037 O O . LEU A 1 622 ? -19.823 -6.308 19.013 1.00 97.62 622 LEU A O 1
ATOM 5041 N N . LYS A 1 623 ? -19.777 -8.477 18.455 1.00 97.38 623 LYS A N 1
ATOM 5042 C CA . LYS A 1 623 ? -21.174 -8.731 18.816 1.00 97.38 623 LYS A CA 1
ATOM 5043 C C . LYS A 1 623 ? -21.396 -8.583 20.319 1.00 97.38 623 LYS A C 1
ATOM 5045 O O . LYS A 1 623 ? -22.316 -7.883 20.726 1.00 97.38 623 LYS A O 1
ATOM 5050 N N . SER A 1 624 ? -20.509 -9.147 21.140 1.00 96.69 624 SER A N 1
ATOM 5051 C CA . SER A 1 624 ? -20.532 -8.984 22.602 1.00 96.69 624 SER A CA 1
ATOM 5052 C C . SER A 1 624 ? -20.432 -7.514 23.030 1.00 96.69 624 SER A C 1
ATOM 5054 O O . SER A 1 624 ? -21.100 -7.078 23.971 1.00 96.69 624 SER A O 1
ATOM 5056 N N . MET A 1 625 ? -19.624 -6.715 22.331 1.00 96.81 625 MET A N 1
ATOM 5057 C CA . MET A 1 625 ? -19.547 -5.267 22.537 1.00 96.81 625 MET A CA 1
ATOM 5058 C C . MET A 1 625 ? -20.835 -4.558 22.090 1.00 96.81 625 MET A C 1
ATOM 5060 O O . MET A 1 625 ? -21.370 -3.737 22.837 1.00 96.81 625 MET A O 1
ATOM 5064 N N . HIS A 1 626 ? -21.369 -4.907 20.918 1.00 97.38 626 HIS A N 1
ATOM 5065 C CA . HIS A 1 626 ? -22.580 -4.313 20.350 1.00 97.38 626 HIS A CA 1
ATOM 5066 C C . HIS A 1 626 ? -23.832 -4.601 21.200 1.00 97.38 626 HIS A C 1
ATOM 5068 O O . HIS A 1 626 ? -24.711 -3.747 21.328 1.00 97.38 626 HIS A O 1
ATOM 5074 N N . ASP A 1 627 ? -23.888 -5.763 21.858 1.00 96.75 627 ASP A N 1
ATOM 5075 C CA . ASP A 1 627 ? -24.941 -6.122 22.816 1.00 96.75 627 ASP A CA 1
ATOM 5076 C C . ASP A 1 627 ? -24.930 -5.223 24.068 1.00 96.75 627 ASP A C 1
ATOM 5078 O O . ASP A 1 627 ? -25.967 -5.027 24.707 1.00 96.75 627 ASP A O 1
ATOM 5082 N N . LYS A 1 628 ? -23.775 -4.636 24.419 1.00 96.62 628 LYS A N 1
ATOM 5083 C CA . LYS A 1 628 ? -23.664 -3.661 25.518 1.00 96.62 628 LYS A CA 1
ATOM 5084 C C . LYS A 1 628 ? -24.110 -2.270 25.071 1.00 96.62 628 LYS A C 1
ATOM 5086 O O . LYS A 1 628 ? -24.828 -1.604 25.814 1.00 96.62 628 LYS A O 1
ATOM 5091 N N . PHE A 1 629 ? -23.679 -1.816 23.895 1.00 96.69 629 PHE A N 1
ATOM 5092 C CA . PHE A 1 629 ? -24.094 -0.546 23.297 1.00 96.69 629 PHE A CA 1
ATOM 5093 C C . PHE A 1 629 ? -24.083 -0.636 21.766 1.00 96.69 629 PHE A C 1
ATOM 5095 O O . PHE A 1 629 ? -23.103 -1.059 21.163 1.00 96.69 629 PHE A O 1
ATOM 5102 N N . GLN A 1 630 ? -25.175 -0.205 21.135 1.00 96.94 630 GLN A N 1
ATOM 5103 C CA . GLN A 1 630 ? -25.445 -0.438 19.713 1.00 96.94 630 GLN A CA 1
ATOM 5104 C C . GLN A 1 630 ? -24.694 0.557 18.810 1.00 96.94 630 GLN A C 1
ATOM 5106 O O . GLN A 1 630 ? -25.268 1.526 18.328 1.00 96.94 630 GLN A O 1
ATOM 5111 N N . PHE A 1 631 ? -23.389 0.382 18.617 1.00 97.94 631 PHE A N 1
ATOM 5112 C CA . PHE A 1 631 ? -22.607 1.255 17.735 1.00 97.94 631 PHE A CA 1
ATOM 5113 C C . PHE A 1 631 ? -22.886 1.007 16.240 1.00 97.94 631 PHE A C 1
ATOM 5115 O O . PHE A 1 631 ? -23.309 -0.069 15.822 1.00 97.94 631 PHE A O 1
ATOM 5122 N N . ASP A 1 632 ? -22.639 2.017 15.406 1.00 98.38 632 ASP A N 1
ATOM 5123 C CA . ASP A 1 632 ? -23.065 2.051 14.003 1.00 98.38 632 ASP A CA 1
ATOM 5124 C C . ASP A 1 632 ? -21.932 1.867 12.985 1.00 98.38 632 ASP A C 1
ATOM 5126 O O . ASP A 1 632 ? -22.182 1.608 11.806 1.00 98.38 632 ASP A O 1
ATOM 5130 N N . GLY A 1 633 ? -20.685 1.983 13.413 1.00 97.88 633 GLY A N 1
ATOM 5131 C CA . GLY A 1 633 ? -19.510 1.807 12.568 1.00 97.88 633 GLY A CA 1
ATOM 5132 C C . GLY A 1 633 ? -18.281 1.496 13.405 1.00 97.88 633 GLY A C 1
ATOM 5133 O O . GLY A 1 633 ? -18.346 1.563 14.627 1.00 97.88 633 GLY A O 1
ATOM 5134 N N . ALA A 1 634 ? -17.176 1.167 12.750 1.00 98.12 634 ALA A N 1
ATOM 5135 C CA . ALA A 1 634 ? -15.915 0.843 13.402 1.00 98.12 634 ALA A CA 1
ATOM 5136 C C . ALA A 1 634 ? -14.807 1.766 12.891 1.00 98.12 634 ALA A C 1
ATOM 5138 O O . ALA A 1 634 ? -14.610 1.905 11.681 1.00 98.12 634 ALA A O 1
ATOM 5139 N N . TRP A 1 635 ? -14.086 2.391 13.812 1.00 98.31 635 TRP A N 1
ATOM 5140 C CA . TRP A 1 635 ? -12.834 3.069 13.517 1.00 98.31 635 TRP A CA 1
ATOM 5141 C C . TRP A 1 635 ? -11.691 2.152 13.940 1.00 98.31 635 TRP A C 1
ATOM 5143 O O . TRP A 1 635 ? -11.459 2.000 15.130 1.00 98.31 635 TRP A O 1
ATOM 5153 N N . ILE A 1 636 ? -11.030 1.517 12.971 1.00 97.69 636 ILE A N 1
ATOM 5154 C CA . ILE A 1 636 ? -9.899 0.619 13.229 1.00 97.69 636 ILE A CA 1
ATOM 5155 C C . ILE A 1 636 ? -8.583 1.385 13.080 1.00 97.69 636 ILE A C 1
ATOM 5157 O O . ILE A 1 636 ? -8.262 1.892 11.998 1.00 97.69 636 ILE A O 1
ATOM 5161 N N . ASP A 1 637 ? -7.860 1.530 14.185 1.00 94.00 637 ASP A N 1
ATOM 5162 C CA . ASP A 1 637 ? -6.626 2.313 14.272 1.00 94.00 637 ASP A CA 1
ATOM 5163 C C . ASP A 1 637 ? -5.421 1.423 14.618 1.00 94.00 637 ASP A C 1
ATOM 5165 O O . ASP A 1 637 ? -5.567 0.227 14.836 1.00 94.00 637 ASP A O 1
ATOM 5169 N N . MET A 1 638 ? -4.200 1.965 14.602 1.00 92.12 638 MET A N 1
ATOM 5170 C CA . MET A 1 638 ? -2.983 1.263 15.050 1.00 92.12 638 MET A CA 1
ATOM 5171 C C . MET A 1 638 ? -2.632 -0.019 14.272 1.00 92.12 638 MET A C 1
ATOM 5173 O O . MET A 1 638 ? -1.879 -0.878 14.746 1.00 92.12 638 MET A O 1
ATOM 5177 N N . ASN A 1 639 ? -3.147 -0.143 13.052 1.00 95.81 639 ASN A N 1
ATOM 5178 C CA . ASN A 1 639 ? -3.203 -1.389 12.299 1.00 95.81 639 ASN A CA 1
ATOM 5179 C C . ASN A 1 639 ? -2.208 -1.500 11.135 1.00 95.81 639 ASN A C 1
ATOM 5181 O O . ASN A 1 639 ? -2.426 -2.250 10.185 1.00 95.81 639 ASN A O 1
ATOM 5185 N N . 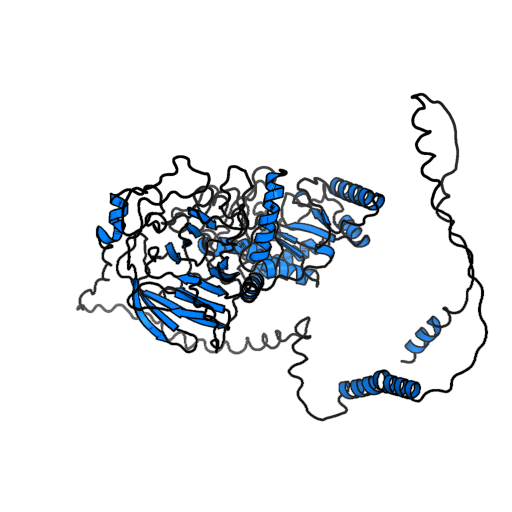GLU A 1 640 ? -1.072 -0.811 11.216 1.00 94.31 640 GLU A N 1
ATOM 5186 C CA . GLU A 1 640 ? 0.041 -1.034 10.295 1.00 94.31 640 GLU A CA 1
ATOM 5187 C C . GLU A 1 640 ? 0.618 -2.454 10.312 1.00 94.31 640 GLU A C 1
ATOM 5189 O O . GLU A 1 640 ? 0.925 -2.932 9.219 1.00 94.31 640 GLU A O 1
ATOM 5194 N N . PRO A 1 641 ? 0.761 -3.180 11.447 1.00 94.12 641 PRO A N 1
ATOM 5195 C CA . PRO A 1 641 ? 0.416 -2.914 12.860 1.00 94.12 641 PRO A CA 1
ATOM 5196 C C . PRO A 1 641 ? 1.475 -2.118 13.641 1.00 94.12 641 PRO A C 1
ATOM 5198 O O . PRO A 1 641 ? 2.679 -2.393 13.561 1.00 94.12 641 PRO A O 1
ATOM 5201 N N . SER A 1 642 ? 1.014 -1.182 14.466 1.00 92.00 642 SER A N 1
ATOM 5202 C CA . SER A 1 642 ? 1.872 -0.351 15.309 1.00 92.00 642 SER A CA 1
ATOM 5203 C C . SER A 1 642 ? 2.355 -1.094 16.555 1.00 92.00 642 SER A C 1
ATOM 5205 O O . SER A 1 642 ? 1.625 -1.861 17.183 1.00 92.00 642 SER A O 1
ATOM 5207 N N . ASN A 1 643 ? 3.606 -0.846 16.936 1.00 90.88 643 ASN A N 1
ATOM 5208 C CA . ASN A 1 643 ? 4.211 -1.324 18.171 1.00 90.88 643 ASN A CA 1
ATOM 5209 C C . ASN A 1 643 ? 5.199 -0.269 18.681 1.00 90.88 643 ASN A C 1
ATOM 5211 O O . ASN A 1 643 ? 6.053 0.221 17.953 1.00 90.88 643 ASN A O 1
ATOM 5215 N N . PHE A 1 644 ? 5.143 0.087 19.956 1.00 86.00 644 PHE A N 1
ATOM 5216 C CA . PHE A 1 644 ? 6.035 1.096 20.532 1.00 86.00 644 PHE A CA 1
ATOM 5217 C C . PHE A 1 644 ? 7.438 0.545 20.784 1.00 86.00 644 PHE A C 1
ATOM 5219 O O . PHE A 1 644 ? 8.399 1.311 20.913 1.00 86.00 644 PHE A O 1
ATOM 5226 N N . TRP A 1 645 ? 7.581 -0.779 20.831 1.00 89.25 645 TRP A N 1
ATOM 5227 C CA . TRP A 1 645 ? 8.879 -1.424 20.696 1.00 89.25 645 TRP A CA 1
ATOM 5228 C C . TRP A 1 645 ? 9.205 -1.659 19.227 1.00 89.25 645 TRP A C 1
ATOM 5230 O O . TRP A 1 645 ? 8.339 -1.914 18.401 1.00 89.25 645 TRP A O 1
ATOM 5240 N N . SER A 1 646 ? 10.494 -1.597 18.903 1.00 91.12 646 SER A N 1
ATOM 5241 C CA . SER A 1 646 ? 10.971 -2.079 17.609 1.00 91.12 646 SER A CA 1
ATOM 5242 C C . SER A 1 646 ? 11.179 -3.585 17.715 1.00 91.12 646 SER A C 1
ATOM 5244 O O . SER A 1 646 ? 12.214 -4.029 18.223 1.00 91.12 646 SER A O 1
ATOM 5246 N N . GLY A 1 647 ? 10.180 -4.362 17.299 1.00 92.12 647 GLY A N 1
ATOM 5247 C CA . GLY A 1 647 ? 10.120 -5.792 17.562 1.00 92.12 647 GLY A CA 1
ATOM 5248 C C . GLY A 1 647 ? 9.664 -6.081 18.991 1.00 92.12 647 GLY A C 1
ATOM 5249 O O . GLY A 1 647 ? 8.541 -5.772 19.371 1.00 92.12 647 GLY A O 1
ATOM 5250 N N . SER A 1 648 ? 10.521 -6.700 19.801 1.00 89.50 648 SER A N 1
ATOM 5251 C CA . SER A 1 648 ? 10.208 -7.034 21.200 1.00 89.50 648 SER A CA 1
ATOM 5252 C C . SER A 1 648 ? 10.971 -6.152 22.199 1.00 89.50 648 SER A C 1
ATOM 5254 O O . SER A 1 648 ? 11.793 -5.320 21.811 1.00 89.50 648 SER A O 1
ATOM 5256 N N . THR A 1 649 ? 10.791 -6.393 23.506 1.00 85.75 649 THR A N 1
ATOM 5257 C CA . THR A 1 649 ? 11.606 -5.778 24.579 1.00 85.75 649 THR A CA 1
ATOM 5258 C C . THR A 1 649 ? 13.117 -5.880 24.357 1.00 85.75 649 THR A C 1
ATOM 5260 O O . THR A 1 649 ? 13.868 -5.037 24.844 1.00 85.75 649 THR A O 1
ATOM 5263 N N . ARG A 1 650 ? 13.579 -6.917 23.647 1.00 86.50 650 ARG A N 1
ATOM 5264 C CA . ARG A 1 650 ? 14.999 -7.180 23.360 1.00 86.50 650 ARG A CA 1
ATOM 5265 C C . ARG A 1 650 ? 15.351 -6.981 21.881 1.00 86.50 650 ARG A C 1
ATOM 5267 O O . ARG A 1 650 ? 16.429 -7.389 21.458 1.00 86.50 650 ARG A O 1
ATOM 5274 N N . GLY A 1 651 ? 14.458 -6.374 21.098 1.00 89.50 651 GLY A N 1
ATOM 5275 C CA . GLY A 1 651 ? 14.559 -6.318 19.640 1.00 89.50 651 GLY A CA 1
ATOM 5276 C C . GLY A 1 651 ? 14.167 -7.641 18.979 1.00 89.50 651 GLY A C 1
ATOM 5277 O O . GLY A 1 651 ? 13.381 -8.410 19.536 1.00 89.50 651 GLY A O 1
ATOM 5278 N N . CYS A 1 652 ? 14.707 -7.896 17.789 1.00 93.75 652 CYS A N 1
ATOM 5279 C CA . CYS A 1 652 ? 14.467 -9.116 17.017 1.00 93.75 652 CYS A CA 1
ATOM 5280 C C . CYS A 1 652 ? 15.733 -9.963 16.887 1.00 93.75 652 CYS A C 1
ATOM 5282 O O . CYS A 1 652 ? 16.855 -9.481 17.073 1.00 93.75 652 CYS A O 1
ATOM 5284 N N . GLU A 1 653 ? 15.543 -11.240 16.566 1.00 90.88 653 GLU A N 1
ATOM 5285 C CA . GLU A 1 653 ? 16.638 -12.177 16.338 1.00 90.88 653 GLU A CA 1
ATOM 5286 C C . GLU A 1 653 ? 17.504 -11.744 15.149 1.00 90.88 653 GLU A C 1
ATOM 5288 O O . GLU A 1 653 ? 17.028 -11.159 14.179 1.00 90.88 653 GLU A O 1
ATOM 5293 N N . ASN A 1 654 ? 18.797 -12.068 15.195 1.00 92.81 654 ASN A N 1
ATOM 5294 C CA . ASN A 1 654 ? 19.689 -11.799 14.073 1.00 92.81 654 ASN A CA 1
ATOM 5295 C C . ASN A 1 654 ? 19.501 -12.858 12.975 1.00 92.81 654 ASN A C 1
ATOM 5297 O O . ASN A 1 654 ? 20.156 -13.902 12.983 1.00 92.81 654 ASN A O 1
ATOM 5301 N N . ASN A 1 655 ? 18.581 -12.598 12.051 1.00 94.06 655 ASN A N 1
ATOM 5302 C CA . ASN A 1 655 ? 18.298 -13.441 10.894 1.00 94.06 655 ASN A CA 1
ATOM 5303 C C . ASN A 1 655 ? 18.106 -12.590 9.628 1.00 94.06 655 ASN A C 1
ATOM 5305 O O . ASN A 1 655 ? 18.026 -11.365 9.692 1.00 94.06 655 ASN A O 1
ATOM 5309 N N . SER A 1 656 ? 18.020 -13.246 8.469 1.00 94.50 656 SER A N 1
ATOM 5310 C CA . SER A 1 656 ? 17.947 -12.552 7.181 1.00 94.50 656 SER A CA 1
ATOM 5311 C C . SER A 1 656 ? 16.604 -11.874 6.893 1.00 94.50 656 SER A C 1
ATOM 5313 O O . SER A 1 656 ? 16.541 -11.096 5.953 1.00 94.50 656 SER A O 1
ATOM 5315 N N . LEU A 1 657 ? 15.528 -12.158 7.633 1.00 95.44 657 LEU A N 1
ATOM 5316 C CA . LEU A 1 657 ? 14.240 -11.467 7.468 1.00 95.44 657 LEU A CA 1
ATOM 5317 C C . LEU A 1 657 ? 14.227 -10.146 8.242 1.00 95.44 657 LEU A C 1
ATOM 5319 O O . LEU A 1 657 ? 13.805 -9.128 7.708 1.00 95.44 657 LEU A O 1
ATOM 5323 N N . ASP A 1 658 ? 14.734 -10.152 9.477 1.00 95.00 658 ASP A N 1
ATOM 5324 C CA . ASP A 1 658 ? 14.840 -8.946 10.309 1.00 95.00 658 ASP A CA 1
ATOM 5325 C C . ASP A 1 658 ? 15.991 -8.022 9.871 1.00 95.00 658 ASP A C 1
ATOM 5327 O O . ASP A 1 658 ? 15.897 -6.802 10.015 1.00 95.00 658 ASP A O 1
ATOM 5331 N N . TYR A 1 659 ? 17.059 -8.598 9.308 1.00 94.69 659 TYR A N 1
ATOM 5332 C CA . TYR A 1 659 ? 18.223 -7.893 8.764 1.00 94.69 659 TYR A CA 1
ATOM 5333 C C . TYR A 1 659 ? 18.515 -8.384 7.335 1.00 94.69 659 TYR A C 1
ATOM 5335 O O . TYR A 1 659 ? 19.441 -9.178 7.122 1.00 94.69 659 TYR A O 1
ATOM 5343 N N . PRO A 1 660 ? 17.703 -7.976 6.344 1.00 95.00 660 PRO A N 1
ATOM 5344 C CA . PRO A 1 660 ? 17.873 -8.420 4.967 1.00 95.00 660 PRO A CA 1
ATOM 5345 C C . PRO A 1 660 ? 19.161 -7.879 4.331 1.00 95.00 660 PRO A C 1
ATOM 5347 O O . PRO A 1 660 ? 19.716 -6.878 4.782 1.00 95.00 660 PRO A O 1
ATOM 5350 N N . PRO A 1 661 ? 19.643 -8.510 3.241 1.00 93.50 661 PRO A N 1
ATOM 5351 C CA . PRO A 1 661 ? 20.806 -8.024 2.494 1.00 93.50 661 PRO A CA 1
ATOM 5352 C C . PRO A 1 661 ? 20.636 -6.607 1.926 1.00 93.50 661 PRO A C 1
ATOM 5354 O O . PRO A 1 661 ? 21.630 -5.925 1.697 1.00 93.50 661 PRO A O 1
ATOM 5357 N N . TYR A 1 662 ? 19.389 -6.198 1.680 1.00 94.50 662 TYR A N 1
ATOM 5358 C CA . TYR A 1 662 ? 18.991 -4.857 1.275 1.00 94.50 662 TYR A CA 1
ATOM 5359 C C . TYR A 1 662 ? 17.832 -4.410 2.162 1.00 94.50 662 TYR A C 1
ATOM 5361 O O . TYR A 1 662 ? 16.815 -5.103 2.230 1.00 94.50 662 TYR A O 1
ATOM 5369 N N . THR A 1 663 ? 17.981 -3.261 2.810 1.00 94.00 663 THR A N 1
ATOM 5370 C CA . THR A 1 663 ? 16.912 -2.625 3.581 1.00 94.00 663 THR A CA 1
ATOM 5371 C C . THR A 1 663 ? 16.486 -1.378 2.811 1.00 94.00 663 THR A C 1
ATOM 5373 O O . THR A 1 663 ? 17.341 -0.515 2.602 1.00 94.00 663 THR A O 1
ATOM 5376 N N . PRO A 1 664 ? 15.214 -1.276 2.377 1.00 92.06 664 PRO A N 1
ATOM 5377 C CA . PRO A 1 664 ? 14.666 -0.047 1.815 1.00 92.06 664 PRO A CA 1
ATOM 5378 C C . PRO A 1 664 ? 14.847 1.121 2.786 1.00 92.06 664 PRO A C 1
ATOM 5380 O O . PRO A 1 664 ? 15.133 0.899 3.966 1.00 92.06 664 PRO A O 1
ATOM 5383 N N . GLY A 1 665 ? 14.659 2.358 2.329 1.00 86.94 665 GLY A N 1
ATOM 5384 C CA . GLY A 1 665 ? 14.885 3.569 3.131 1.00 86.94 665 GLY A CA 1
ATOM 5385 C C . GLY A 1 665 ? 13.875 3.790 4.267 1.00 86.94 665 GLY A C 1
ATOM 5386 O O . GLY A 1 665 ? 13.406 4.906 4.441 1.00 86.94 665 GLY A O 1
ATOM 5387 N N . VAL A 1 666 ? 13.466 2.743 4.988 1.00 86.94 666 VAL A N 1
ATOM 5388 C CA . VAL A 1 666 ? 12.408 2.760 6.004 1.00 86.94 666 VAL A CA 1
ATOM 5389 C C . VAL A 1 666 ? 12.820 3.570 7.226 1.00 86.94 666 VAL A C 1
ATOM 5391 O O . VAL A 1 666 ? 14.001 3.661 7.584 1.00 86.94 666 VAL A O 1
ATOM 5394 N N . LEU A 1 667 ? 11.826 4.130 7.914 1.00 81.81 667 LEU A N 1
ATOM 5395 C CA . LEU A 1 667 ? 12.048 4.896 9.131 1.00 81.81 667 LEU A CA 1
ATOM 5396 C C . LEU A 1 667 ? 12.786 4.051 10.186 1.00 81.81 667 LEU A C 1
ATOM 5398 O O . LEU A 1 667 ? 12.536 2.861 10.353 1.00 81.81 667 LEU A O 1
ATOM 5402 N N . GLY A 1 668 ? 13.747 4.660 10.883 1.00 84.25 668 GLY A N 1
ATOM 5403 C CA . GLY A 1 668 ? 14.573 3.963 11.877 1.00 84.25 668 GLY A CA 1
ATOM 5404 C C . GLY A 1 668 ? 15.599 2.976 11.297 1.00 84.25 668 GLY A C 1
ATOM 5405 O O . GLY A 1 668 ? 16.316 2.337 12.071 1.00 84.25 668 GLY A O 1
ATOM 5406 N N . GLY A 1 669 ? 15.698 2.852 9.966 1.00 87.38 669 GLY A N 1
ATOM 5407 C CA . GLY A 1 669 ? 16.704 2.044 9.264 1.00 87.38 669 GLY A CA 1
ATOM 5408 C C . GLY A 1 669 ? 16.553 0.531 9.450 1.00 87.38 669 GLY A C 1
ATOM 5409 O O . GLY A 1 669 ? 17.481 -0.226 9.161 1.00 87.38 669 GLY A O 1
ATOM 5410 N N . LYS A 1 670 ? 15.415 0.076 9.984 1.00 91.50 670 LYS A N 1
ATOM 5411 C CA . LYS A 1 670 ? 15.124 -1.333 10.271 1.00 91.50 670 LYS A CA 1
ATOM 5412 C C . LYS A 1 670 ? 13.666 -1.616 9.956 1.00 91.50 670 LYS A C 1
ATOM 5414 O O . LYS A 1 670 ? 12.806 -0.845 10.354 1.00 91.50 670 LYS A O 1
ATOM 5419 N N . LEU A 1 671 ? 13.390 -2.759 9.332 1.00 93.62 671 LEU A N 1
ATOM 5420 C CA . LEU A 1 671 ? 12.020 -3.142 8.973 1.00 93.62 671 LEU A CA 1
ATOM 5421 C C . LEU A 1 671 ? 11.108 -3.253 10.201 1.00 93.62 671 LEU A C 1
ATOM 5423 O O . LEU A 1 671 ? 9.983 -2.786 10.185 1.00 93.62 671 LEU A O 1
ATOM 5427 N N . PHE A 1 672 ? 11.595 -3.839 11.295 1.00 94.00 672 PHE A N 1
ATOM 5428 C CA . PHE A 1 672 ? 10.813 -4.006 12.526 1.00 94.00 672 PHE A CA 1
ATOM 5429 C C . PHE A 1 672 ? 10.767 -2.737 13.399 1.00 94.00 672 PHE A C 1
ATOM 5431 O O . PHE A 1 672 ? 10.385 -2.803 14.572 1.00 94.00 672 PHE A O 1
ATOM 5438 N N . PHE A 1 673 ? 11.218 -1.583 12.890 1.00 92.62 673 PHE A N 1
ATOM 5439 C CA . PHE A 1 673 ? 11.106 -0.327 13.623 1.00 92.62 673 PHE A CA 1
ATOM 5440 C C . PHE A 1 673 ? 9.627 -0.022 13.868 1.00 92.62 673 PHE A C 1
ATOM 5442 O O . PHE A 1 673 ? 8.819 -0.042 12.952 1.00 92.62 673 PHE A O 1
ATOM 5449 N N . ARG A 1 674 ? 9.283 0.170 15.144 1.00 90.94 674 ARG A N 1
ATOM 5450 C CA . ARG A 1 674 ? 7.913 0.393 15.630 1.00 90.94 674 ARG A CA 1
ATOM 5451 C C . ARG A 1 674 ? 6.827 -0.558 15.087 1.00 90.94 674 ARG A C 1
ATOM 5453 O O . ARG A 1 674 ? 5.665 -0.185 14.951 1.00 90.94 674 ARG A O 1
ATOM 5460 N N . THR A 1 675 ? 7.194 -1.806 14.815 1.00 94.44 675 THR A N 1
ATOM 5461 C CA . THR A 1 675 ? 6.259 -2.875 14.438 1.00 94.44 675 THR A CA 1
ATOM 5462 C C . THR A 1 675 ? 6.747 -4.224 14.996 1.00 94.44 675 THR A C 1
ATOM 5464 O O . THR A 1 675 ? 7.586 -4.260 15.906 1.00 94.44 675 THR A O 1
ATOM 5467 N N . LEU A 1 676 ? 6.192 -5.349 14.545 1.00 95.44 676 LEU A N 1
ATOM 5468 C CA . LEU A 1 676 ? 6.577 -6.691 14.990 1.00 95.44 676 LEU A CA 1
ATOM 5469 C C . LEU A 1 676 ? 7.876 -7.150 14.307 1.00 95.44 676 LEU A C 1
ATOM 5471 O O . LEU A 1 676 ? 8.321 -6.582 13.312 1.00 95.44 676 LEU A O 1
ATOM 5475 N N . CYS A 1 677 ? 8.490 -8.218 14.824 1.00 97.00 677 CYS A N 1
ATOM 5476 C CA . CYS A 1 677 ? 9.613 -8.851 14.128 1.00 97.00 677 CYS A CA 1
ATOM 5477 C C . CYS A 1 677 ? 9.165 -9.443 12.788 1.00 97.00 677 CYS A C 1
ATOM 5479 O O . CYS A 1 677 ? 8.097 -10.050 12.689 1.00 97.00 677 CYS A O 1
ATOM 5481 N N . MET A 1 678 ? 10.003 -9.311 11.766 1.00 97.19 678 MET A N 1
ATOM 5482 C CA . MET A 1 678 ? 9.720 -9.755 10.402 1.00 97.19 678 MET A CA 1
ATOM 5483 C C . MET A 1 678 ? 9.660 -11.281 10.285 1.00 97.19 678 MET A C 1
ATOM 5485 O O . MET A 1 678 ? 8.954 -11.822 9.433 1.00 97.19 678 MET A O 1
ATOM 5489 N N . ASN A 1 679 ? 10.381 -11.993 11.153 1.00 96.38 679 ASN A N 1
ATOM 5490 C CA . ASN A 1 679 ? 10.361 -13.453 11.212 1.00 96.38 679 ASN A CA 1
ATOM 5491 C C . ASN A 1 679 ? 9.127 -14.043 11.932 1.00 96.38 679 ASN A C 1
ATOM 5493 O O . ASN A 1 679 ? 8.977 -15.273 11.943 1.00 96.38 679 ASN A O 1
ATOM 5497 N N . SER A 1 680 ? 8.259 -13.196 12.504 1.00 97.12 680 SER A N 1
ATOM 5498 C CA . SER A 1 680 ? 6.993 -13.602 13.121 1.00 97.12 680 SER A CA 1
ATOM 5499 C C . SER A 1 680 ? 6.093 -14.323 12.116 1.00 97.12 680 SER A C 1
ATOM 5501 O O . SER A 1 680 ? 6.160 -14.095 10.907 1.00 97.12 680 SER A O 1
ATOM 5503 N N . GLU A 1 681 ? 5.267 -15.233 12.613 1.00 96.81 681 GLU A N 1
ATOM 5504 C CA . GLU A 1 681 ? 4.481 -16.163 11.813 1.00 96.81 681 GLU A CA 1
ATOM 5505 C C . GLU A 1 681 ? 2.988 -15.861 11.890 1.00 96.81 681 GLU A C 1
ATOM 5507 O O . GLU A 1 681 ? 2.407 -15.755 12.973 1.00 96.81 681 GLU A O 1
ATOM 5512 N N . GLN A 1 682 ? 2.394 -15.760 10.707 1.00 97.12 682 GLN A N 1
ATOM 5513 C CA . GLN A 1 682 ? 0.968 -15.641 10.449 1.00 97.12 682 GLN A CA 1
ATOM 5514 C C . GLN A 1 682 ? 0.535 -16.790 9.529 1.00 97.12 682 GLN A C 1
ATOM 5516 O O . GLN A 1 682 ? 1.355 -17.467 8.907 1.00 97.12 682 GLN A O 1
ATOM 5521 N N . HIS A 1 683 ? -0.765 -17.020 9.428 1.00 96.06 683 HIS A N 1
ATOM 5522 C CA . HIS A 1 683 ? -1.373 -18.083 8.647 1.00 96.06 683 HIS A CA 1
ATOM 5523 C C . HIS A 1 683 ? -1.082 -17.933 7.147 1.00 96.06 683 HIS A C 1
ATOM 5525 O O . HIS A 1 683 ? -0.754 -18.922 6.494 1.00 96.06 683 HIS A O 1
ATOM 5531 N N . ALA A 1 684 ? -1.136 -16.712 6.603 1.00 94.94 684 ALA A N 1
ATOM 5532 C CA . ALA A 1 684 ? -0.800 -16.457 5.199 1.00 94.94 684 ALA A CA 1
ATOM 5533 C C . ALA A 1 684 ? 0.710 -16.426 4.899 1.00 94.94 684 ALA A C 1
ATOM 5535 O O . ALA A 1 684 ? 1.091 -16.518 3.733 1.00 94.94 684 ALA A O 1
ATOM 5536 N N . GLY A 1 685 ? 1.581 -16.292 5.904 1.00 95.50 685 GLY A N 1
ATOM 5537 C CA . GLY A 1 685 ? 3.023 -16.192 5.679 1.00 95.50 685 GLY A CA 1
ATOM 5538 C C . GLY A 1 685 ? 3.798 -15.577 6.839 1.00 95.50 685 GLY A C 1
ATOM 5539 O O . GLY A 1 685 ? 3.292 -15.404 7.947 1.00 95.50 685 GLY A O 1
ATOM 5540 N N . LYS A 1 686 ? 5.067 -15.247 6.590 1.00 97.06 686 LYS A N 1
ATOM 5541 C CA . LYS A 1 686 ? 5.882 -14.499 7.554 1.00 97.06 686 LYS A CA 1
ATOM 5542 C C . LYS A 1 686 ? 5.472 -13.034 7.553 1.00 97.06 686 LYS A C 1
ATOM 5544 O O . LYS A 1 686 ? 5.113 -12.503 6.506 1.00 97.06 686 LYS A O 1
ATOM 5549 N N . HIS A 1 687 ? 5.590 -12.369 8.700 1.00 97.75 687 HIS A N 1
ATOM 5550 C CA . HIS A 1 687 ? 5.273 -10.947 8.820 1.00 97.75 687 HIS A CA 1
ATOM 5551 C C . HIS A 1 687 ? 6.058 -10.101 7.803 1.00 97.75 687 HIS A C 1
ATOM 5553 O O . HIS A 1 687 ? 5.503 -9.184 7.222 1.00 97.75 687 HIS A O 1
ATOM 5559 N N . TYR A 1 688 ? 7.287 -10.498 7.461 1.00 97.81 688 TYR A N 1
ATOM 5560 C CA . TYR A 1 688 ? 8.077 -9.943 6.351 1.00 97.81 688 TYR A CA 1
ATOM 5561 C C . TYR A 1 688 ? 7.324 -9.790 5.013 1.00 97.81 688 TYR A C 1
ATOM 5563 O O . TYR A 1 688 ? 7.580 -8.856 4.252 1.00 97.81 688 TYR A O 1
ATOM 5571 N N . ASP A 1 689 ? 6.428 -10.728 4.707 1.00 97.94 689 ASP A N 1
ATOM 5572 C CA . ASP A 1 689 ? 5.650 -10.769 3.471 1.00 97.94 689 ASP A CA 1
ATOM 5573 C C . ASP A 1 689 ? 4.264 -10.128 3.634 1.00 97.94 689 ASP A C 1
ATOM 5575 O O . ASP A 1 689 ? 3.766 -9.474 2.716 1.00 97.94 689 ASP A O 1
ATOM 5579 N N . VAL A 1 690 ? 3.636 -10.306 4.802 1.00 97.50 690 VAL A N 1
ATOM 5580 C CA . VAL A 1 690 ? 2.234 -9.920 5.044 1.00 97.50 690 VAL A CA 1
ATOM 5581 C C . VAL A 1 690 ? 2.062 -8.631 5.849 1.00 97.50 690 VAL A C 1
ATOM 5583 O O . VAL A 1 690 ? 0.929 -8.212 6.055 1.00 97.50 690 VAL A O 1
ATOM 5586 N N . HIS A 1 691 ? 3.144 -7.985 6.293 1.00 97.62 691 HIS A N 1
ATOM 5587 C CA . HIS A 1 691 ? 3.103 -6.764 7.105 1.00 97.62 691 HIS A CA 1
ATOM 5588 C C . HIS A 1 691 ? 2.209 -5.686 6.474 1.00 97.62 691 HIS A C 1
ATOM 5590 O O . HIS A 1 691 ? 1.228 -5.268 7.079 1.00 97.62 691 HIS A O 1
ATOM 5596 N N . ASN A 1 692 ? 2.450 -5.351 5.202 1.00 97.12 692 ASN A N 1
ATOM 5597 C CA . ASN A 1 692 ? 1.663 -4.343 4.482 1.00 97.12 692 ASN A CA 1
ATOM 5598 C C . ASN A 1 692 ? 0.211 -4.769 4.182 1.00 97.12 692 ASN A C 1
ATOM 5600 O O . ASN A 1 692 ? -0.556 -3.981 3.638 1.00 97.12 692 ASN A O 1
ATOM 5604 N N . LEU A 1 693 ? -0.175 -6.009 4.502 1.00 97.44 693 LEU A N 1
ATOM 5605 C CA . LEU A 1 693 ? -1.541 -6.515 4.355 1.00 97.44 693 LEU A CA 1
ATOM 5606 C C . LEU A 1 693 ? -2.333 -6.452 5.666 1.00 97.44 693 LEU A C 1
ATOM 5608 O O . LEU A 1 693 ? -3.535 -6.694 5.629 1.00 97.44 693 LEU A O 1
ATOM 5612 N N . TYR A 1 694 ? -1.706 -6.153 6.809 1.00 98.00 694 TYR A N 1
ATOM 5613 C CA . TYR A 1 694 ? -2.339 -6.305 8.122 1.00 98.00 694 TYR A CA 1
ATOM 5614 C C . TYR A 1 694 ? -3.629 -5.485 8.250 1.00 98.00 694 TYR A C 1
ATOM 5616 O O . TYR A 1 694 ? -4.705 -6.074 8.379 1.00 98.00 694 TYR A O 1
ATOM 5624 N N . GLY A 1 695 ? -3.549 -4.158 8.098 1.00 96.94 695 GLY A N 1
ATOM 5625 C CA . GLY A 1 695 ? -4.720 -3.279 8.163 1.00 96.94 695 GLY A CA 1
ATOM 5626 C C . GLY A 1 695 ? -5.761 -3.563 7.080 1.00 96.94 695 GLY A C 1
ATOM 5627 O O . GLY A 1 695 ? -6.961 -3.492 7.334 1.00 96.94 695 GLY A O 1
ATOM 5628 N N . PHE A 1 696 ? -5.324 -4.000 5.894 1.00 97.44 696 PHE A N 1
ATOM 5629 C CA . PHE A 1 696 ? -6.238 -4.428 4.834 1.00 97.44 696 PHE A CA 1
ATOM 5630 C C . PHE A 1 696 ? -7.027 -5.681 5.231 1.00 97.44 696 PHE A C 1
ATOM 5632 O O . PHE A 1 696 ? -8.245 -5.726 5.075 1.00 97.44 696 PHE A O 1
ATOM 5639 N N . THR A 1 697 ? -6.363 -6.689 5.797 1.00 98.12 697 THR A N 1
ATOM 5640 C CA . THR A 1 697 ? -7.023 -7.923 6.246 1.00 98.12 697 THR A CA 1
ATOM 5641 C C . THR A 1 697 ? -7.925 -7.694 7.455 1.00 98.12 697 THR A C 1
ATOM 5643 O O . THR A 1 697 ? -9.016 -8.258 7.506 1.00 98.12 697 THR A O 1
ATOM 5646 N N . GLU A 1 698 ? -7.552 -6.804 8.375 1.00 98.56 698 GLU A N 1
ATOM 5647 C CA . GLU A 1 698 ? -8.445 -6.356 9.446 1.00 98.56 698 GLU A CA 1
ATOM 5648 C C . GLU A 1 698 ? -9.682 -5.640 8.891 1.00 98.56 698 GLU A C 1
ATOM 5650 O O . GLU A 1 698 ? -10.798 -5.905 9.342 1.00 98.56 698 GLU A O 1
ATOM 5655 N N . ALA A 1 699 ? -9.518 -4.766 7.893 1.00 98.38 699 ALA A N 1
ATOM 5656 C CA . ALA A 1 699 ? -10.628 -4.064 7.258 1.00 98.38 699 ALA A CA 1
ATOM 5657 C C . ALA A 1 699 ? -11.593 -5.029 6.554 1.00 98.38 699 ALA A C 1
ATOM 5659 O O . ALA A 1 699 ? -12.806 -4.863 6.682 1.00 98.38 699 ALA A O 1
ATOM 5660 N N . ILE A 1 700 ? -11.081 -6.064 5.875 1.00 97.94 700 ILE A N 1
ATOM 5661 C CA . ILE A 1 700 ? -11.897 -7.135 5.276 1.00 97.94 700 ILE A CA 1
ATOM 5662 C C . ILE A 1 700 ? -12.751 -7.814 6.353 1.00 97.94 700 ILE A C 1
ATOM 5664 O O . ILE A 1 700 ? -13.977 -7.882 6.226 1.00 97.94 700 ILE A O 1
ATOM 5668 N N . VAL A 1 701 ? -12.112 -8.286 7.430 1.00 98.25 701 VAL A N 1
ATOM 5669 C CA . VAL A 1 701 ? -12.793 -9.001 8.518 1.00 98.25 701 VAL A CA 1
ATOM 5670 C C . VAL A 1 701 ? -13.801 -8.091 9.219 1.00 98.25 701 VAL A C 1
ATOM 5672 O O . VAL A 1 701 ? -14.953 -8.477 9.407 1.00 98.25 701 VAL A O 1
ATOM 5675 N N . THR A 1 702 ? -13.412 -6.862 9.551 1.00 98.38 702 THR A N 1
ATOM 5676 C CA . THR A 1 702 ? -14.270 -5.892 10.243 1.00 98.38 702 THR A CA 1
ATOM 5677 C C . THR A 1 702 ? -15.459 -5.478 9.383 1.00 98.38 702 THR A C 1
ATOM 5679 O O . THR A 1 702 ? -16.575 -5.405 9.889 1.00 98.38 702 THR A O 1
ATOM 5682 N N . SER A 1 703 ? -15.266 -5.254 8.080 1.00 98.00 703 SER A N 1
ATOM 5683 C CA . SER A 1 703 ? -16.353 -4.904 7.158 1.00 98.00 703 SER A CA 1
ATOM 5684 C C . SER A 1 703 ? -17.394 -6.022 7.069 1.00 98.00 703 SER A C 1
ATOM 5686 O O . SER A 1 703 ? -18.592 -5.767 7.224 1.00 98.00 703 SER A O 1
ATOM 5688 N N . PHE A 1 704 ? -16.937 -7.273 6.938 1.00 97.62 704 PHE A N 1
ATOM 5689 C CA . PHE A 1 704 ? -17.806 -8.448 6.972 1.00 97.62 704 PHE A CA 1
ATOM 5690 C C . PHE A 1 704 ? -18.564 -8.552 8.303 1.00 97.62 704 PHE A C 1
ATOM 5692 O O . PHE A 1 704 ? -19.794 -8.576 8.315 1.00 97.62 704 PHE A O 1
ATOM 5699 N N . VAL A 1 705 ? -17.853 -8.524 9.431 1.00 97.56 705 VAL A N 1
ATOM 5700 C CA . VAL A 1 705 ? -18.448 -8.641 10.770 1.00 97.56 705 VAL A CA 1
ATOM 5701 C C . VAL A 1 705 ? -19.469 -7.535 11.044 1.00 97.56 705 VAL A C 1
ATOM 5703 O O . VAL A 1 705 ? -20.561 -7.810 11.538 1.00 97.56 705 VAL A O 1
ATOM 5706 N N . MET A 1 706 ? -19.167 -6.290 10.675 1.00 97.62 706 MET A N 1
ATOM 5707 C CA . MET A 1 706 ? -20.094 -5.170 10.843 1.00 97.62 706 MET A CA 1
ATOM 5708 C C . MET A 1 706 ? -21.354 -5.317 9.992 1.00 97.62 706 MET A C 1
ATOM 5710 O O . MET A 1 706 ? -22.433 -4.905 10.428 1.00 97.62 706 MET A O 1
ATOM 5714 N N . SER A 1 707 ? -21.239 -5.909 8.801 1.00 97.00 707 SER A N 1
ATOM 5715 C CA . SER A 1 707 ? -22.401 -6.203 7.962 1.00 97.00 707 SER A CA 1
ATOM 5716 C C . SER A 1 707 ? -23.302 -7.279 8.577 1.00 97.00 707 SER A C 1
ATOM 5718 O O . SER A 1 707 ? -24.520 -7.120 8.549 1.00 97.00 707 SER A O 1
ATOM 5720 N N . GLU A 1 708 ? -22.722 -8.295 9.224 1.00 96.94 708 GLU A N 1
ATOM 5721 C CA . GLU A 1 708 ? -23.459 -9.363 9.915 1.00 96.94 708 GLU A CA 1
ATOM 5722 C C . GLU A 1 708 ? -24.113 -8.871 11.215 1.00 96.94 708 GLU A C 1
ATOM 5724 O O . GLU A 1 708 ? -25.268 -9.183 11.484 1.00 96.94 708 GLU A O 1
ATOM 5729 N N . ILE A 1 709 ? -23.411 -8.062 12.018 1.00 96.38 709 ILE A N 1
ATOM 5730 C CA . ILE A 1 709 ? -23.945 -7.531 13.285 1.00 96.38 709 ILE A CA 1
ATOM 5731 C C . ILE A 1 709 ? -25.110 -6.568 13.036 1.00 96.38 709 ILE A C 1
ATOM 5733 O O . ILE A 1 709 ? -26.093 -6.582 13.778 1.00 96.38 709 ILE A O 1
ATOM 5737 N N . ARG A 1 710 ? -24.994 -5.700 12.021 1.00 94.94 710 ARG A N 1
ATOM 5738 C CA . ARG A 1 710 ? -25.976 -4.631 11.775 1.00 94.94 710 ARG A CA 1
ATOM 5739 C C . ARG A 1 710 ? -27.025 -4.968 10.724 1.00 94.94 710 ARG A C 1
ATOM 5741 O O . ARG A 1 710 ? -27.994 -4.216 10.619 1.00 94.94 710 ARG A O 1
ATOM 5748 N N . GLU A 1 711 ? -26.815 -6.009 9.918 1.00 95.56 711 GLU A N 1
ATOM 5749 C CA . GLU A 1 711 ? -27.634 -6.348 8.741 1.00 95.56 711 GLU A CA 1
ATOM 5750 C C . GLU A 1 711 ? -27.834 -5.139 7.801 1.00 95.56 711 GLU A C 1
ATOM 5752 O O . GLU A 1 711 ? -28.897 -4.901 7.220 1.00 95.56 711 GLU A O 1
ATOM 5757 N N . ARG A 1 712 ? -26.801 -4.295 7.701 1.00 95.19 712 ARG A N 1
ATOM 5758 C CA . ARG A 1 712 ? -26.786 -3.024 6.962 1.00 95.19 712 ARG A CA 1
ATOM 5759 C C . ARG A 1 712 ? -25.416 -2.815 6.327 1.00 95.19 712 ARG A C 1
ATOM 5761 O O . ARG A 1 712 ? -24.462 -3.521 6.636 1.00 95.19 712 ARG A O 1
ATOM 5768 N N . ARG A 1 713 ? -25.309 -1.804 5.456 1.00 96.44 713 ARG A N 1
ATOM 5769 C CA . ARG A 1 713 ? -24.015 -1.392 4.891 1.00 96.44 713 ARG A CA 1
ATOM 5770 C C . ARG A 1 713 ? -23.026 -1.086 6.025 1.00 96.44 713 ARG A C 1
ATOM 5772 O O . ARG A 1 713 ? -23.363 -0.250 6.873 1.00 96.44 713 ARG A O 1
ATOM 5779 N N . PRO A 1 714 ? -21.847 -1.729 6.046 1.00 96.88 714 PRO A N 1
ATOM 5780 C CA . PRO A 1 714 ? -20.843 -1.450 7.055 1.00 96.88 714 PRO A CA 1
ATOM 5781 C C . PRO A 1 714 ? -20.286 -0.036 6.859 1.00 96.88 714 PRO A C 1
ATOM 5783 O O . PRO A 1 714 ? -20.233 0.491 5.747 1.00 96.88 714 PRO A O 1
ATOM 5786 N N . PHE A 1 715 ? -19.879 0.583 7.962 1.00 98.19 715 PHE A N 1
ATOM 5787 C CA . PHE A 1 715 ? -19.092 1.809 7.956 1.00 98.19 715 PHE A CA 1
ATOM 5788 C C . PHE A 1 715 ? -17.819 1.520 8.740 1.00 98.19 715 PHE A C 1
ATOM 5790 O O . PHE A 1 715 ? -17.859 1.412 9.965 1.00 98.19 715 PHE A O 1
ATOM 5797 N N . VAL A 1 716 ? -16.719 1.330 8.018 1.00 98.50 716 VAL A N 1
ATOM 5798 C CA . VAL A 1 716 ? -15.400 1.056 8.588 1.00 98.50 716 VAL A CA 1
ATOM 5799 C C . VAL A 1 716 ? -14.448 2.127 8.088 1.00 98.50 716 VAL A C 1
ATOM 5801 O O . VAL A 1 716 ? -14.402 2.391 6.887 1.00 98.50 716 VAL A O 1
ATOM 5804 N N . ILE A 1 717 ? -13.714 2.751 9.000 1.00 98.12 717 ILE A N 1
ATOM 5805 C CA . ILE A 1 717 ? -12.679 3.738 8.697 1.00 98.12 717 ILE A CA 1
ATOM 5806 C C . ILE A 1 717 ? -11.372 3.206 9.271 1.00 98.12 717 ILE A C 1
ATOM 5808 O O . ILE A 1 717 ? -11.310 2.906 10.459 1.00 98.12 717 ILE A O 1
ATOM 5812 N N . SER A 1 718 ? -10.361 3.047 8.419 1.00 97.19 718 SER A N 1
ATOM 5813 C CA . SER A 1 718 ? -9.110 2.372 8.764 1.00 97.19 718 SER A CA 1
ATOM 5814 C C . SER A 1 718 ? -7.886 3.238 8.510 1.00 97.19 718 SER A C 1
ATOM 5816 O O . SER A 1 718 ? -7.870 4.012 7.545 1.00 97.19 718 SER A O 1
ATOM 5818 N N . ARG A 1 719 ? -6.872 3.114 9.375 1.00 93.25 719 ARG A N 1
ATOM 5819 C CA . ARG A 1 719 ? -5.642 3.887 9.224 1.00 93.25 719 ARG A CA 1
ATOM 5820 C C . ARG A 1 719 ? -4.798 3.300 8.110 1.00 93.25 719 ARG A C 1
ATOM 5822 O O . ARG A 1 719 ? -4.577 3.951 7.090 1.00 93.25 719 ARG A O 1
ATOM 5829 N N . SER A 1 720 ? -4.371 2.056 8.295 1.00 94.88 720 SER A N 1
ATOM 5830 C CA . SER A 1 720 ? -3.496 1.368 7.367 1.00 94.88 720 SER A CA 1
ATOM 5831 C C . SER A 1 720 ? -4.258 0.753 6.200 1.00 94.88 720 SER A C 1
ATOM 5833 O O . SER A 1 720 ? -5.353 0.218 6.363 1.00 94.88 720 SER A O 1
ATOM 5835 N N . THR A 1 721 ? -3.676 0.837 5.002 1.00 96.06 721 THR A N 1
ATOM 5836 C CA . THR A 1 721 ? -4.330 0.408 3.760 1.00 96.06 721 THR A CA 1
ATOM 5837 C C . THR A 1 721 ? -3.373 -0.351 2.837 1.00 96.06 721 THR A C 1
ATOM 5839 O O . THR A 1 721 ? -2.158 -0.158 2.871 1.00 96.06 721 THR A O 1
ATOM 5842 N N . PHE A 1 722 ? -3.936 -1.201 1.980 1.00 96.75 722 PHE A N 1
ATOM 5843 C CA . PHE A 1 722 ? -3.259 -1.846 0.849 1.00 96.75 722 PHE A CA 1
ATOM 5844 C C . PHE A 1 722 ? -4.107 -1.665 -0.417 1.00 96.75 722 PHE A C 1
ATOM 5846 O O . PHE A 1 722 ? -5.292 -1.338 -0.329 1.00 96.75 722 PHE A O 1
ATOM 5853 N N . SER A 1 723 ? -3.547 -1.895 -1.603 1.00 96.06 723 SER A N 1
ATOM 5854 C CA . SER A 1 723 ? -4.310 -1.863 -2.858 1.00 96.06 723 SER A CA 1
ATOM 5855 C C . SER A 1 723 ? -5.549 -2.771 -2.805 1.00 96.06 723 SER A C 1
ATOM 5857 O O . SER A 1 723 ? -5.430 -3.980 -2.625 1.00 96.06 723 SER A O 1
ATOM 5859 N N . GLY A 1 724 ? -6.739 -2.184 -2.972 1.00 95.44 724 GLY A N 1
ATOM 5860 C CA . GLY A 1 724 ? -8.037 -2.863 -2.811 1.00 95.44 724 GLY A CA 1
ATOM 5861 C C . GLY A 1 724 ? -8.810 -2.468 -1.551 1.00 95.44 724 GLY A C 1
ATOM 5862 O O . GLY A 1 724 ? -9.974 -2.839 -1.408 1.00 95.44 724 GLY A O 1
ATOM 5863 N N . HIS A 1 725 ? -8.206 -1.693 -0.645 1.00 96.88 725 HIS A N 1
ATOM 5864 C CA . HIS A 1 725 ? -8.809 -1.299 0.634 1.00 96.88 725 HIS A CA 1
ATOM 5865 C C . HIS A 1 725 ? -10.175 -0.627 0.502 1.00 96.88 725 HIS A C 1
ATOM 5867 O O . HIS A 1 725 ? -11.093 -0.954 1.258 1.00 96.88 725 HIS A O 1
ATOM 5873 N N . GLY A 1 726 ? -10.340 0.251 -0.492 1.00 96.06 726 GLY A N 1
ATOM 5874 C CA . GLY A 1 726 ? -11.601 0.950 -0.728 1.00 96.06 726 GLY A CA 1
ATOM 5875 C C . GLY A 1 726 ? -12.780 0.024 -1.020 1.00 96.06 726 GLY A C 1
ATOM 5876 O O . GLY A 1 726 ? -13.922 0.437 -0.842 1.00 96.06 726 GLY A O 1
ATOM 5877 N N . HIS A 1 727 ? -12.556 -1.243 -1.385 1.00 96.31 727 HIS A N 1
ATOM 5878 C CA . HIS A 1 727 ? -13.633 -2.227 -1.515 1.00 96.31 727 HIS A CA 1
ATOM 5879 C C . HIS A 1 727 ? -14.298 -2.588 -0.174 1.00 96.31 727 HIS A C 1
ATOM 5881 O O . HIS A 1 727 ? -15.450 -3.019 -0.164 1.00 96.31 727 HIS A O 1
ATOM 5887 N N . TYR A 1 728 ? -13.609 -2.387 0.954 1.00 97.12 728 TYR A N 1
ATOM 5888 C CA . TYR A 1 728 ? -14.062 -2.837 2.275 1.00 97.12 728 TYR A CA 1
ATOM 5889 C C . TYR A 1 728 ? -14.245 -1.704 3.286 1.00 97.12 728 TYR A C 1
ATOM 5891 O O . TYR A 1 728 ? -15.128 -1.806 4.142 1.00 97.12 728 TYR A O 1
ATOM 5899 N N . ALA A 1 729 ? -13.428 -0.650 3.213 1.00 97.44 729 ALA A N 1
ATOM 5900 C CA . ALA A 1 729 ? -13.398 0.414 4.212 1.00 97.44 729 ALA A CA 1
ATOM 5901 C C . ALA A 1 729 ? -12.964 1.765 3.622 1.00 97.44 729 ALA A C 1
ATOM 5903 O O . ALA A 1 729 ? -12.334 1.846 2.569 1.00 97.44 729 ALA A O 1
ATOM 5904 N N . GLY A 1 730 ? -13.289 2.846 4.331 1.00 96.56 730 GLY A N 1
ATOM 5905 C CA . GLY A 1 730 ? -12.706 4.165 4.099 1.00 96.56 730 GLY A CA 1
ATOM 5906 C C . GLY A 1 730 ? -11.370 4.339 4.828 1.00 96.56 730 GLY A C 1
ATOM 5907 O O . GLY A 1 730 ? -10.916 3.461 5.566 1.00 96.56 730 GLY A O 1
ATOM 5908 N N . HIS A 1 731 ? -10.750 5.500 4.631 1.00 95.19 731 HIS A N 1
ATOM 5909 C CA . HIS A 1 731 ? -9.443 5.847 5.189 1.00 95.19 731 HIS A CA 1
ATOM 5910 C C . HIS A 1 731 ? -9.366 7.346 5.518 1.00 95.19 731 HIS A C 1
ATOM 5912 O O . HIS A 1 731 ? -10.034 8.162 4.877 1.00 95.19 731 HIS A O 1
ATOM 5918 N N . TRP A 1 732 ? -8.541 7.709 6.503 1.00 91.94 732 TRP A N 1
ATOM 5919 C CA . TRP A 1 732 ? -8.184 9.092 6.837 1.00 91.94 732 TRP A CA 1
ATOM 5920 C C . TRP A 1 732 ? -6.659 9.236 6.898 1.00 91.94 732 TRP A C 1
ATOM 5922 O O . TRP A 1 732 ? -5.970 8.303 7.288 1.00 91.94 732 TRP A O 1
ATOM 5932 N N . SER A 1 733 ? -6.131 10.422 6.582 1.00 85.12 733 SER A N 1
ATOM 5933 C CA . SER A 1 733 ? -4.682 10.687 6.423 1.00 85.12 733 SER A CA 1
ATOM 5934 C C . SER A 1 733 ? -3.843 10.691 7.722 1.00 85.12 733 SER A C 1
ATOM 5936 O O . SER A 1 733 ? -2.784 11.336 7.794 1.00 85.12 733 SER A O 1
ATOM 5938 N N . GLY A 1 734 ? -4.333 10.032 8.774 1.00 86.00 734 GLY A N 1
ATOM 5939 C CA . GLY A 1 734 ? -3.682 9.928 10.075 1.00 86.00 734 GLY A CA 1
ATOM 5940 C C . GLY A 1 734 ? -3.577 11.258 10.829 1.00 86.00 734 GLY A C 1
ATOM 5941 O O . GLY A 1 734 ? -4.347 12.198 10.613 1.00 86.00 734 GLY A O 1
ATOM 5942 N N . ASP A 1 735 ? -2.574 11.331 11.703 1.00 84.88 735 ASP A N 1
ATOM 5943 C CA . ASP A 1 735 ? -2.408 12.383 12.717 1.00 84.88 735 ASP A CA 1
ATOM 5944 C C . ASP A 1 735 ? -1.873 13.717 12.174 1.00 84.88 735 ASP A C 1
ATOM 5946 O O . ASP A 1 735 ? -0.811 14.184 12.573 1.00 84.88 735 ASP A O 1
ATOM 5950 N N . ILE A 1 736 ? -2.570 14.347 11.231 1.00 86.12 736 ILE A N 1
ATOM 5951 C CA . ILE A 1 736 ? -2.140 15.627 10.645 1.00 86.12 736 ILE A CA 1
ATOM 5952 C C . ILE A 1 736 ? -2.031 16.752 11.692 1.00 86.12 736 ILE A C 1
ATOM 5954 O O . ILE A 1 736 ? -2.890 16.907 12.563 1.00 86.12 736 ILE A O 1
ATOM 5958 N N . ALA A 1 737 ? -0.992 17.586 11.593 1.00 86.81 737 ALA A N 1
ATOM 5959 C CA . ALA A 1 737 ? -0.832 18.720 12.499 1.00 86.81 737 ALA A CA 1
ATOM 5960 C C . ALA A 1 737 ? -1.774 19.880 12.125 1.00 86.81 737 ALA A C 1
ATOM 5962 O O . ALA A 1 737 ? -2.178 20.052 10.976 1.00 86.81 737 ALA A O 1
ATOM 5963 N N . SER A 1 738 ? -2.139 20.711 13.106 1.00 90.31 738 SER A N 1
ATOM 5964 C CA . SER A 1 738 ? -3.010 21.879 12.897 1.00 90.31 738 SER A CA 1
ATOM 5965 C C . SER A 1 738 ? -2.235 23.075 12.327 1.00 90.31 738 SER A C 1
ATOM 5967 O O . SER A 1 738 ? -2.110 24.112 12.978 1.00 90.31 738 SER A O 1
ATOM 5969 N N . THR A 1 739 ? -1.694 22.930 11.116 1.00 90.31 739 THR A N 1
ATOM 5970 C CA . THR A 1 739 ? -0.954 23.988 10.413 1.00 90.31 739 THR A CA 1
ATOM 5971 C C . THR A 1 739 ? -1.554 24.278 9.034 1.00 90.31 739 THR A C 1
ATOM 5973 O O . THR A 1 739 ? -2.247 23.452 8.436 1.00 90.31 739 THR A O 1
ATOM 5976 N N . TRP A 1 740 ? -1.257 25.460 8.485 1.00 91.94 740 TRP A N 1
ATOM 5977 C CA . TRP A 1 740 ? -1.634 25.805 7.108 1.00 91.94 740 TRP A CA 1
ATOM 5978 C C . TRP A 1 740 ? -0.974 24.892 6.067 1.00 91.94 740 TRP A C 1
ATOM 5980 O O . TRP A 1 740 ? -1.550 24.657 5.004 1.00 91.94 740 TRP A O 1
ATOM 5990 N N . TYR A 1 741 ? 0.220 24.377 6.366 1.00 87.62 741 TYR A N 1
ATOM 5991 C CA . TYR A 1 741 ? 0.932 23.451 5.494 1.00 87.62 741 TYR A CA 1
ATOM 5992 C C . TYR A 1 741 ? 0.215 22.099 5.420 1.00 87.62 741 TYR A C 1
ATOM 5994 O O . TYR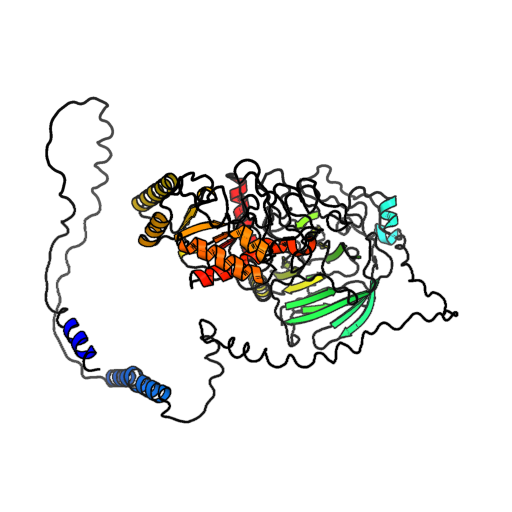 A 1 741 ? -0.098 21.634 4.325 1.00 87.62 741 TYR A O 1
ATOM 6002 N N . ASP A 1 742 ? -0.136 21.513 6.566 1.00 86.62 742 ASP A N 1
ATOM 6003 C CA . ASP A 1 742 ? -0.873 20.247 6.629 1.00 86.62 742 ASP A CA 1
ATOM 6004 C C . ASP A 1 742 ? -2.246 20.354 5.952 1.00 86.62 742 ASP A C 1
ATOM 6006 O O . ASP A 1 742 ? -2.631 19.465 5.192 1.00 86.62 742 ASP A O 1
ATOM 6010 N N . MET A 1 743 ? -2.945 21.479 6.141 1.00 91.00 743 MET A N 1
ATOM 6011 C CA . MET A 1 743 ? -4.200 21.767 5.439 1.00 91.00 743 MET A CA 1
ATOM 6012 C C . MET A 1 743 ? -4.006 21.844 3.916 1.00 91.00 743 MET A C 1
ATOM 6014 O O . MET A 1 743 ? -4.860 21.396 3.159 1.00 91.00 743 MET A O 1
ATOM 6018 N N . LYS A 1 744 ? -2.893 22.408 3.436 1.00 90.50 744 LYS A N 1
ATOM 6019 C CA . LYS A 1 744 ? -2.586 22.466 1.999 1.00 90.50 744 LYS A CA 1
ATOM 6020 C C . LYS A 1 744 ? -2.267 21.080 1.433 1.00 90.50 744 LYS A C 1
ATOM 6022 O O . LYS A 1 744 ? -2.696 20.776 0.322 1.00 90.50 744 LYS A O 1
ATOM 6027 N N . ILE A 1 745 ? -1.511 20.262 2.165 1.00 87.50 745 ILE A N 1
ATOM 6028 C CA . ILE A 1 745 ? -1.086 18.918 1.738 1.00 87.50 745 ILE A CA 1
ATOM 6029 C C . ILE A 1 745 ? -2.223 17.887 1.835 1.00 87.50 745 ILE A C 1
ATOM 6031 O O . ILE A 1 745 ? -2.198 16.885 1.121 1.00 87.50 745 ILE A O 1
ATOM 6035 N N . SER A 1 746 ? -3.275 18.138 2.618 1.00 89.62 746 SER A N 1
ATOM 6036 C CA . SER A 1 746 ? -4.445 17.247 2.648 1.00 89.62 746 SER A CA 1
ATOM 6037 C C . SER A 1 746 ? -5.194 17.187 1.309 1.00 89.62 746 SER A C 1
ATOM 6039 O O . SER A 1 746 ? -5.756 16.149 0.975 1.00 89.62 746 SER A O 1
ATOM 6041 N N . VAL A 1 747 ? -5.153 18.250 0.493 1.00 92.69 747 VAL A N 1
ATOM 6042 C CA . VAL A 1 747 ? -5.787 18.287 -0.839 1.00 92.69 747 VAL A CA 1
ATOM 6043 C C . VAL A 1 747 ? -5.162 17.277 -1.818 1.00 92.69 747 VAL A C 1
ATOM 6045 O O . VAL A 1 747 ? -5.898 16.443 -2.359 1.00 92.69 747 VAL A O 1
ATOM 6048 N N . PRO A 1 748 ? -3.833 17.293 -2.074 1.00 91.31 748 PRO A N 1
ATOM 6049 C CA . PRO A 1 748 ? -3.206 16.261 -2.891 1.00 91.31 748 PRO A CA 1
ATOM 6050 C C . PRO A 1 748 ? -3.285 14.876 -2.238 1.00 91.31 748 PRO A C 1
ATOM 6052 O O . PRO A 1 748 ? -3.473 13.916 -2.975 1.00 91.31 748 PRO A O 1
ATOM 6055 N N . GLY A 1 749 ? -3.234 14.762 -0.903 1.00 88.06 749 GLY A N 1
ATOM 6056 C CA . GLY A 1 749 ? -3.406 13.483 -0.199 1.00 88.06 749 GLY A CA 1
ATOM 6057 C C . GLY A 1 749 ? -4.776 12.836 -0.443 1.00 88.06 749 GLY A C 1
ATOM 6058 O O . GLY A 1 749 ? -4.855 11.678 -0.841 1.00 88.06 749 GLY A O 1
ATOM 6059 N N . ALA A 1 750 ? -5.866 13.597 -0.318 1.00 89.06 750 ALA A N 1
ATOM 6060 C CA . ALA A 1 750 ? -7.215 13.113 -0.625 1.00 89.06 750 ALA A CA 1
ATOM 6061 C C . ALA A 1 750 ? -7.377 12.734 -2.110 1.00 89.06 750 ALA A C 1
ATOM 6063 O O . ALA A 1 750 ? -8.017 11.734 -2.442 1.00 89.06 750 ALA A O 1
ATOM 6064 N N . SER A 1 751 ? -6.758 13.508 -3.008 1.00 90.19 751 SER A N 1
ATOM 6065 C CA . SER A 1 751 ? -6.756 13.215 -4.447 1.00 90.19 751 SER A CA 1
ATOM 6066 C C . SER A 1 751 ? -5.974 11.939 -4.768 1.00 90.19 751 SER A C 1
ATOM 6068 O O . SER A 1 751 ? -6.409 11.148 -5.598 1.00 90.19 751 SER A O 1
ATOM 6070 N N . LEU A 1 752 ? -4.842 11.720 -4.093 1.00 89.38 752 LEU A N 1
ATOM 6071 C CA . LEU A 1 752 ? -4.032 10.511 -4.207 1.00 89.38 752 LEU A CA 1
ATOM 6072 C C . LEU A 1 752 ? -4.812 9.286 -3.728 1.00 89.38 752 LEU A C 1
ATOM 6074 O O . LEU A 1 752 ? -4.896 8.305 -4.459 1.00 89.38 752 LEU A O 1
ATOM 6078 N N . ASN A 1 753 ? -5.467 9.385 -2.571 1.00 86.50 753 ASN A N 1
ATOM 6079 C CA . ASN A 1 753 ? -6.316 8.318 -2.047 1.00 86.50 753 ASN A CA 1
ATOM 6080 C C . ASN A 1 753 ? -7.477 7.982 -2.991 1.00 86.50 753 ASN A C 1
ATOM 6082 O O . ASN A 1 753 ? -7.811 6.816 -3.135 1.00 86.50 753 ASN A O 1
ATOM 6086 N N . SER A 1 754 ? -8.037 8.973 -3.692 1.00 85.94 754 SER A N 1
ATOM 6087 C CA . SER A 1 754 ? -9.075 8.744 -4.711 1.00 85.94 754 SER A CA 1
ATOM 6088 C C . SER A 1 754 ? -8.553 8.034 -5.972 1.00 85.94 754 SER A C 1
ATOM 6090 O O . SER A 1 754 ? -9.342 7.505 -6.748 1.00 85.94 754 SER A O 1
ATOM 6092 N N . LEU A 1 755 ? -7.238 8.062 -6.223 1.00 87.31 755 LEU A N 1
ATOM 6093 C CA . LEU A 1 755 ? -6.605 7.333 -7.329 1.00 87.31 755 LEU A CA 1
ATOM 6094 C C . LEU A 1 755 ? -6.258 5.889 -6.948 1.00 87.31 755 LEU A C 1
ATOM 6096 O O . LEU A 1 755 ? -6.162 5.045 -7.839 1.00 87.31 755 LEU A O 1
ATOM 6100 N N . THR A 1 756 ? -6.007 5.620 -5.663 1.00 82.38 756 THR A N 1
ATOM 6101 C CA . THR A 1 756 ? -5.445 4.346 -5.190 1.00 82.38 756 THR A CA 1
ATOM 6102 C C . THR A 1 756 ? -6.435 3.448 -4.449 1.00 82.38 756 THR A C 1
ATOM 6104 O O . THR A 1 756 ? -6.185 2.241 -4.405 1.00 82.38 756 THR A O 1
ATOM 6107 N N . ASN A 1 757 ? -7.526 4.003 -3.901 1.00 72.00 757 ASN A N 1
ATOM 6108 C CA . ASN A 1 757 ? -8.545 3.290 -3.117 1.00 72.00 757 ASN A CA 1
ATOM 6109 C C . ASN A 1 757 ? -9.916 3.239 -3.786 1.00 72.00 757 ASN A C 1
ATOM 6111 O O . ASN A 1 757 ? -10.334 4.247 -4.400 1.00 72.00 757 ASN A O 1
#

Organism: Timema poppense (NCBI:txid170557)

Radius of gyration: 34.56 Å; Cα contacts (8 Å, |Δi|>4): 1376; chains: 1; bounding box: 107×105×77 Å

InterPro domains:
  IPR000322 Glycoside hydrolase family 31, TIM barrel domain [PF01055] (470-750)
  IPR000519 P-type trefoil domain [PF00088] (181-233)
  IPR000519 P-type trefoil domain [PS51448] (179-234)
  IPR000519 P-type trefoil domain [SM00018] (179-237)
  IPR000519 P-type trefoil domain [cd00111] (179-233)
  IPR011013 Galactose mutarotase-like domain superfamily [SSF74650] (205-456)
  IPR017853 Glycoside hydrolase superfamily [SSF51445] (458-753)
  IPR025887 Glycoside hydrolase family 31, N-terminal domain [PF13802] (355-427)
  IPR044913 P-type trefoil domain superfamily [G3DSA:4.10.110.10] (179-231)
  IPR044913 P-type trefoil domain superfamily [SSF57492] (175-237)

pLDDT: mean 79.53, std 24.76, range [23.66, 98.56]

Nearest PDB structures (foldseek):
  5nn3-assembly1_A  TM=9.759E-01  e=1.294E-71  Homo sapiens
  5nn4-assembly1_A  TM=9.737E-01  e=2.413E-71  Homo sapiens
  5nn6-assembly1_A  TM=9.757E-01  e=3.089E-70  Homo sapiens
  7p2z-assembly1_AaA  TM=9.767E-01  e=1.630E-68  Homo sapiens
  8cb1-assembly1_A  TM=9.757E-01  e=1.031E-57  Homo sapiens

Mean predicted aligned error: 14.38 Å

Solvent-accessible surface area (backbone atoms only — not comparable to full-atom values): 43301 Å² total; per-residue (Å²): 117,83,66,63,59,61,56,56,63,61,62,68,67,75,77,75,83,86,84,84,90,83,76,99,77,88,90,84,87,91,85,86,83,81,89,82,87,88,83,89,89,87,86,85,94,81,68,74,87,73,68,77,80,78,83,80,86,88,89,83,91,88,89,90,85,90,86,88,89,81,85,91,76,89,76,79,86,48,69,68,57,55,50,50,50,52,50,48,45,42,62,72,48,48,47,54,50,52,49,50,42,52,75,69,66,77,66,91,81,92,81,90,80,82,81,76,58,81,81,69,68,90,66,81,88,80,80,73,64,62,77,59,58,73,68,70,80,80,70,96,77,67,89,72,75,86,65,77,84,72,74,91,76,76,95,73,94,72,93,82,82,82,80,84,81,67,80,79,74,62,47,72,44,63,74,64,52,70,74,34,39,75,71,55,51,73,61,66,44,34,64,67,54,87,59,90,85,74,42,64,69,64,27,44,68,64,21,26,30,68,48,83,58,96,72,76,75,92,61,85,56,86,73,50,55,74,76,46,44,33,15,50,28,66,65,50,58,41,40,38,57,76,48,77,44,80,50,89,38,44,35,40,34,33,34,35,52,61,33,48,68,93,55,67,65,56,52,59,48,35,36,35,44,37,36,32,56,32,44,51,33,39,37,45,36,41,42,48,82,86,51,94,65,61,68,67,82,63,48,72,62,78,83,72,94,58,40,38,91,66,49,51,50,48,79,49,71,51,70,92,48,41,52,40,34,38,28,37,62,90,78,64,46,54,64,35,38,24,58,47,38,55,53,53,42,55,30,65,43,40,34,32,49,24,29,41,39,68,44,68,49,34,34,62,59,36,32,47,69,51,63,51,64,45,67,31,68,31,27,54,35,24,39,45,37,36,80,64,74,68,49,96,89,50,62,44,38,44,24,30,35,25,37,28,61,33,38,36,38,47,37,90,86,67,38,18,34,27,41,35,48,64,56,45,31,47,21,31,40,35,24,27,65,70,24,31,44,33,43,41,27,40,38,55,46,50,34,36,37,38,22,51,38,45,43,68,69,45,18,43,51,55,47,27,72,37,35,41,58,62,52,76,68,44,76,67,77,74,49,36,74,49,73,53,87,77,46,67,27,46,66,55,45,51,50,54,50,50,58,49,52,52,52,34,49,76,70,76,40,90,63,73,28,33,49,42,43,37,62,54,45,24,37,69,58,33,74,77,48,57,21,73,74,51,28,55,62,50,43,62,50,47,51,50,36,48,76,73,73,29,44,36,33,44,56,42,62,60,63,39,58,65,64,64,61,90,87,73,42,65,75,42,50,52,38,60,74,70,63,39,42,30,15,32,88,86,72,45,70,34,60,33,27,78,44,89,86,88,35,51,95,48,42,21,32,39,68,23,56,67,29,80,68,36,50,60,52,51,36,52,48,50,45,59,30,37,74,64,36,78,63,61,35,42,31,41,38,67,26,23,51,45,19,73,28,41,14,24,100,83,40,63,71,96,43,62,65,49,56,41,97,55,75,55,81,44,70,88,76,35,82,24,45,40,14,57,39,22,66,19,41,44,75,82,41,40,32,51,51,44,38,37,42,41,21,30,36,43,34,47,44,49,26,52,36,41,24,68,74,63,75,42,68,40,45,33,38,28,46,16,28,25,55,26,31,22,37,44,27,50,71,58,94,67,65,66,56,101,43,75,64,47,62,58,47,47,56,33,39,55,53,43,47,64,65,58,66

Foldseek 3Di:
DVVVVVVVVVVVVPPPDDDDDDDPDDDPDDDDDDDDDDDDDDDDDDPPVPPPPPPPDDDDDDDDDPDDDDDDDDDDCDVVNVVVVVVCCCVVPVVVVVVVCVVVPVDDDDDDDPPPCVPPPPDDDDDPPVVVVVPVPPPPPDPDPVVPPDDDDDDDDDDDDDDDPDPPAFAFFDADDPVQQVPQALLQFQAQPPDPDDDPVVLRSQNWAADDHPDDPPDPPFQFDTRDRTGHTFQRPQWAWPDWAADQFGIKTKIAGRGDGPAPAFQGIKMWDWGQQEQFKIKIWIDRPVDDFAFDPPDPFDDGPGHYPHHQWDKDDDRVWPWIWIAGNPPRDTQWAQTRGNNATDGAFKGKTKTDGQDQQKAFQDDFLDFRRDGLAFGKAKFAEADDFDDPPDGRRYHYFEGFQKMKDQHPVRFIKMKGWRFQFTWMWTATPSGMIMIIGGTDIGMMMMGGGRHLVSNLVVLCNTNPDFADFDPLLPFDEDEDPPCLAVVSLVVVVVVVCVVQVVVVHPGAAEYEYEQSQADLSAFLHGDCPRHPCVQVVQVVCVVVNHFYEYEGEQWGFPPDPAPPGCLNNVCVVVLFWWADPVSHFFWFAPDPDRHNNGTIIGGQLVDPCVLVSVLVSVLSSCVVHPHQAYEYECFLVFGPDLAHPVHDDPDCLFPPPDDGPHPPRTSSGRHHRQQIDHPSGGCSRCSLCRQLSVLQSRQVSSCVSPVDRHEYETDHYYQSSSNRYHYDPPNFDPDPSSVVSVVSSVVNSVSRD

Secondary structure (DSSP, 8-state):
-TTHHHHHHHHGGGSS-------S--S--S---------------SSTTSSSSSSSS----------------PPP--HHHHHHHHHHHIIIIIHHHHHHHHHTT---------SSSTTTSSSS---SSSTTTTTSSS----TTSSSSS--PPP--------------PPPPPPPPPHHHHHTS-GGG--BS--STT--HHHHHHTT-EE---S---SS--TTBPPPPSEEPPTT--SEEEEEEEEETTEEEEEEEE-S--SSSSB-SEEEEEEEE-SSSEEEEEEE-SSS-------S-PPPPSS--SS-SEEEE--TTSSS-EEEETTT--EEEE-TT-S--EEETTEEEEEEE-S-S-EEE--S-SS-SBPP-SSEEEEE--------TTS-TTB--SEE--EEEEE-TTS-EEEEEE---S-EEEEEETTTEEEEEESSS-EEEEEE--SSHHHHHHHHHHHH-PPP---GGGGSEEE--TT--SHHHHHHHHHHHHHHHHHTT---EEEEEE-GGGSBTTBTT---TTTTTTHHHHHHHHHHTT-EEEEEE-S-EE--SPTTS-HHHHHHHHHT-BPB-TTSSBP-B-S-SSSS-SS-EE-B-TTSTHHHHHHHHHHHHHHHHS----EEE-STTT--SSSSBTTB--SSTTTS-SS--S-GGGSTTTTS--TT-B-SSSBHHHHGGGHHHHHHHHHHHHHHHHHTS---EEESSEETTGGGT-EE---S--SSHHHHHHHHHHHHHHHHH-